Protein AF-A0A9D2GCD7-F1 (afdb_monomer)

Secondary structure (DSSP, 8-state):
---TTHHHHHHHHHHHHHSSSSS--SS----SEE---TTBS--EEE-HHHHT-EE-SS-EEEEHHHHHHHTT----SS--SSBT-S--STT-EEEE-SSEEEEE-SSSPPTT-PPTTSEEEEEEEE--TTSB-TT--B-GGG-EEEEE-EEEE--BSSSS-----S-SS-EEEEEEEEETTTTEEE-TT-TTEEEEEEEEEEEEE--TTS-EEEEEEEEEE--TT-SEEEEEEEEEE-SSS-B-S-EEEEEEEEESSTTB--GGG-TTTTTTSSPEEEE-TTS-EEEEE--------S------SSS--S-TTB--BS--EEEEEEE--B-TT-EEEEEEEEE--SS--HHHHHHHHHHHHT--EEEEEEEEE-TTS-B-TT-EEEEEETTEEEEEEE--TTSEEEEEEE-SSS-EEEEEE-TTBPPPPPPPPB---SS-EE--EE--PBPEEEEEEEEETTS-B--EEEEE----SSBTSS-EEEES---S-----TTTT---------TTEEEEEE-SS--EEEEEEEETTEEEEEEEEEETTEEE--SSTT-S-EEEE--STT-SEEEEEEE-SSPPPTTEEEE-SSB--SSTT----HHHHHHHHHHTT-SEEEE--TTB-TTHHHHHHHHHHHT-SEEEE-EEEEETTEEEE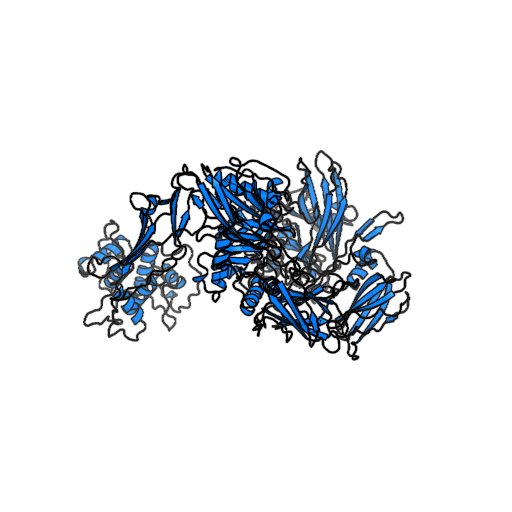EEE-SHHHHHHHT-TT--B-SS-TTB-HHHHHHHHHHTTEEEEE-STTSTTSHHHHHHTT-STT---S---EEE-TT-HHHHHHHHHHHHHHHTT-EETTEE--S--EEE----BS--SS-S-TTSSEEEEE-TTTTTS-TT-HHHHHHHHHHHHHTT-EEEESSEEEEE-STT--TT-EEE--TTS-EEEEEEEEESS-EEEEEEEE-TTS------STT--SEEEEEE-TTT-SSEEEEEEEEE-S--SEEEEEEEEEETTS-EEEEPPEEEE-TTSPPEEE-B--BSS-----SSB-TT---PPPS---B--BBTTB-S------EEEEEE----STT-EEEEEEEEEPPTTEEE-GGGGGSTTEEE-TTSSEEEEEEEEEB----PPPTTTTTSTTHHHHHHHHHTTS---SBTTB--TTSBPBHHHHHHHHHHHTT----SSPPPPPTTGGGS-GGGHHHHHHHHHTTSS---TTS---TTSBPBHHHHHHHHHHHHHHTT-S-SS--------TTGGGS-TTTHHHHHHHHHHTS----TTS---TTSBPBHHHHHHHHHHHHH-

Nearest PDB structures (foldseek):
  3pyw-assembly1_A  TM=8.399E-01  e=8.928E-09  Bacillus anthracis
  6fwv-assembly2_B  TM=2.193E-01  e=4.745E-08  Bacillus anthracis
  6fwv-assembly1_A  TM=2.226E-01  e=7.303E-08  Bacillus anthracis

Mean predicted aligned error: 17.66 Å

Foldseek 3Di:
DPDDPVVVVVVVVVVVVVVPPFDDPVHDQDFPDWDPDLFFQEIETEGPCQDCWPDDLFKTKHFPQNLCVLLPHHLPLQDDQAVVFQASDRRWMWMDRQFKIWIWDDAGQQLQQADTRKTQFIAGKHQDPPQADPVSHGNSSRIDHYHTFFRIKDKAKAPSFRQHFPCSYDKYKDWFFAQPVVGDTDGPPDPRTDIWIKIWTWHWDPDDPDIFIKIKIWTWHDGGPDQKIKIKIKIWRQDPFKDQAKIWIKMKTFTPDAFWFCVCQFVQCVCQNAWPFDADPVRHGPATAHHTFTEDDQFDPVPDLDDDDDAQFTGTGSDTDIHTDTDRMDGHGDMDMHIYMGRHDNDRAPQVSVVVVCVVNVFDKAKEKEFEAEPVRHGQAQKWKWKAWQNGTDGIDTHHRRRMDMHIGTQDFTWMWIWIDGRQFDIGDIDGTDHRDNDYYYDYYYGHHGWDKAKEFEAEPVRHFFWKWKWWADDDNGNHPHTFTFGQDPPPDDPDDDRDPDDDPPPAGDGGMTMDTGDQDWTKMKMATAAPLQTFQWAWKDWDPDIGGDPDRLDRIDIDIARDPTHRYIYIYGYYPDDDPPQKFKEFQADEARADGFNHALLLQLSLQVRSNGQEHEHAHRFFLLRLQSNQVNCVNVLGLAYWRWYWHNNSQFIKIWTAQDPQVVVVSNPNVGGGDPARSSGAPVRRLVSSPVSHTAMAQPPQCPSRTVVVCLVVVNRRVHDELRHQEFEPQVPLVSVLVLQVLVQQLLVQHDDSNYRRQEHHAYFWHQNDRYSRRDNRRPLKIKIFGQPVCVVDDSVNHHVSSSSRRVRVSLQQIKMWNFKDKAWPDPPDGASEEEEADPQQKDKTWIKIAGSAQWAKKKKFKYPDQADDADDPPNHGGGIDIDGRVVVVDRIDGGPMDMDGDDAGKMKMKMKTAGPVRIIMIGHIYIYHYPHQAQFEFEDKDFPDPFDDDLADEPPDDDDGPPDRWIFTDTSHDDGDDDPKDFPDWDFDDDDDPRFKIKTKTKTFAPPRYFYDCVNCVDDQWGADPGRGMIMGIDIHTHDDVPAFQPVCPPHPLRVLQSVCVRLVLQDDPDPSHNQQQAQAFLLRLLSSLCSLVVQDPPVQFFQDAPVLVVAPPVRNRSNSRCRSLVLQFADPNRHSRRGDRDFQLNSQSSVLSVCVSVVNQDPDQDDDDQQAPCLVVRDPVRSVSNVSCVSVPLDDDDPVRHNRRRHGDGNSRSSSSSSSVNVD

Radius of gyration: 37.4 Å; Cα contacts (8 Å, |Δi|>4): 2910; chains: 1; bounding box: 81×106×116 Å

Sequence (1228 aa):
MRSSKFFTVLVLTMILMMGLSFGAMADDTEYTFVQDDPNLATKFKIDKLIADGYATNDIYIGTTQAYLESIGKEADGATPIFKDGLAWNAGDILITNGKVGIVLCVGSADPWGYPSGSILDAGRVTLPEGAVDQGGNVDWTKAEFGEDTILTCQLLFNGWDAWAPVNAGMTSFRIVYYDYENKKVVDAGAPNGKISVEVFRKFQVPDSGDERDFDVYSYYTIDPGAEYAYMYDYIINKENEAVTSAINQEISLSNKGGVGLEASRVPELQSSMTYNFVTDDNGDITKQFGTSLITPGENRSMGSQTDAHPVTSIGGAPGYREHAFEDPVYDIGESRVYESYLYISDECSWQDTYNFYAEAKGLDTFNVSGSVTTGDGSKAKYATVVVYKDGAYHGWVMTDAEGNYTVDLPNESGDYTFAVEYNGTEPSAQSAAIQPNEEPQTVNLETGATKVPVTFEFVDTEGNPVWGRVSAGTVGNAMYTGQTYFLSDNGEGHVEVNGSYGPGTVSEVKKGIVTAYVTPGEYEATAYGEGYNFYGKIVSATSGDTVLKPAKELDGSITVSGNTETATKWTVVVEFDNETPENWYTIDNHHHGQRMDAFTIPEIVAKAQVTAGLDVLTLDDHEYVIDNWPVYQWGRVMDIVGYMPSEEVTASWAHFDIMPLTIDAYEQHLDRNQENHVVNTNQSLKGILDQGHEFGASIGAMHPTSSYGMLLADDNKTAPGGLVDDFDGLETQFSANHTNEAMAYWTAYIEESSHRNVEVERPHYIWASTDIHQSATSTGSGANRSYVFLENGDAISEENFDTFGLEFARSEALGHAFNSSGVVIIPATDGLMYGKTYWTDENGDFTMEFDISSLANLQTLYVFSDEGNRKQASDFNGFKYLYDTIDLTRYGRNSINDVKVELSGLDGKNWFAFGVVDEAGKMAFTNPIWVNGTDVKDQTITAVEFQTEPTLPDSLTAGAEITAPTSAGILITTPWSVRMAEDWALVGGQYGDKAVDGRIYTYRLTYEAPQGYVFDQALGEEKGWKVNADGTVLTYTVEVPCGETVGSFDDCVDKWMDEATRYLRARGIAEGVGDNLYNPDGQITRAEYAALIVRTLELKDNGVAPKEFADEADIPEWAIDEVDIASSYGILQGDDEGKCNPNAKIKREDMLLITYRTLDIMGMIPETIPDRDINLNDIDDLSDYAAEEVTALFKLGFINGNDDGTLNPLGTSTRAEGAQVLYNVLTK

Structure (mmCIF, N/CA/C/O backbone):
data_AF-A0A9D2GCD7-F1
#
_entry.id   AF-A0A9D2GCD7-F1
#
loop_
_atom_site.group_PDB
_atom_site.id
_atom_site.type_symbol
_atom_site.label_atom_id
_atom_site.label_alt_id
_atom_site.label_comp_id
_atom_site.label_asym_id
_atom_site.label_entity_id
_atom_site.label_seq_id
_atom_site.pdbx_PDB_ins_code
_atom_site.Cartn_x
_atom_site.Cartn_y
_atom_site.Cartn_z
_atom_site.occupancy
_atom_site.B_iso_or_equiv
_atom_site.auth_seq_id
_atom_site.auth_comp_id
_atom_site.auth_asym_id
_atom_site.auth_atom_id
_atom_site.pdbx_PDB_model_num
ATOM 1 N N . MET A 1 1 ? 29.426 -45.786 -69.055 1.00 38.75 1 MET A N 1
ATOM 2 C CA . MET A 1 1 ? 28.435 -44.696 -69.214 1.00 38.75 1 MET A CA 1
ATOM 3 C C . MET A 1 1 ? 27.149 -45.076 -68.481 1.00 38.75 1 MET A C 1
ATOM 5 O O . MET A 1 1 ? 26.204 -45.564 -69.082 1.00 38.75 1 MET A O 1
ATOM 9 N N . ARG A 1 2 ? 27.160 -44.947 -67.154 1.00 40.12 2 ARG A N 1
ATOM 10 C CA . ARG A 1 2 ? 26.025 -45.122 -66.234 1.00 40.12 2 ARG A CA 1
ATOM 11 C C . ARG A 1 2 ? 26.364 -44.239 -65.029 1.00 40.12 2 ARG A C 1
ATOM 13 O O . ARG A 1 2 ? 27.024 -44.716 -64.121 1.00 40.12 2 ARG A O 1
ATOM 20 N N . SER A 1 3 ? 26.059 -42.945 -65.089 1.00 38.03 3 SER A N 1
ATOM 21 C CA . SER A 1 3 ? 26.215 -42.055 -63.919 1.00 38.03 3 SER A CA 1
ATOM 22 C C . SER A 1 3 ? 25.412 -40.751 -63.982 1.00 38.03 3 SER A C 1
ATOM 24 O O . SER A 1 3 ? 25.223 -40.138 -62.943 1.00 38.03 3 SER A O 1
ATOM 26 N N . SER A 1 4 ? 24.855 -40.332 -65.126 1.00 36.53 4 SER A N 1
ATOM 27 C CA . SER A 1 4 ? 24.198 -39.011 -65.202 1.00 36.53 4 SER A CA 1
ATOM 28 C C . SER A 1 4 ? 22.691 -38.992 -64.912 1.00 36.53 4 SER A C 1
ATOM 30 O O . SER A 1 4 ? 22.104 -37.922 -64.948 1.00 36.53 4 SER A O 1
ATOM 32 N N . LYS A 1 5 ? 22.036 -40.138 -64.664 1.00 37.78 5 LYS A N 1
ATOM 33 C CA . LYS A 1 5 ? 20.578 -40.181 -64.401 1.00 37.78 5 LYS A CA 1
ATOM 34 C C . LYS A 1 5 ? 20.194 -40.401 -62.936 1.00 37.78 5 LYS A C 1
ATOM 36 O O . LYS A 1 5 ? 19.059 -40.125 -62.584 1.00 37.78 5 LYS A O 1
ATOM 41 N N . PHE A 1 6 ? 21.122 -40.850 -62.087 1.00 39.81 6 PHE A N 1
ATOM 42 C CA . PHE A 1 6 ? 20.858 -41.021 -60.650 1.00 39.81 6 PHE A CA 1
ATOM 43 C C . PHE A 1 6 ? 21.107 -39.726 -59.860 1.00 39.81 6 PHE A C 1
ATOM 45 O O . PHE A 1 6 ? 20.378 -39.434 -58.922 1.00 39.81 6 PHE A O 1
ATOM 52 N N . PHE A 1 7 ? 22.066 -38.901 -60.297 1.00 41.41 7 PHE A N 1
ATOM 53 C CA . PHE A 1 7 ? 22.388 -37.631 -59.636 1.00 41.41 7 PHE A CA 1
ATOM 54 C C . PHE A 1 7 ? 21.301 -36.563 -59.853 1.00 41.41 7 PHE A C 1
ATOM 56 O O . PHE A 1 7 ? 20.971 -35.819 -58.941 1.00 41.41 7 PHE A O 1
ATOM 63 N N . THR A 1 8 ? 20.669 -36.535 -61.031 1.00 42.06 8 THR A N 1
ATOM 64 C CA . THR A 1 8 ? 19.602 -35.567 -61.334 1.00 42.06 8 THR A CA 1
ATOM 65 C C . THR A 1 8 ? 18.295 -35.879 -60.602 1.00 42.06 8 THR A C 1
ATOM 67 O O . THR A 1 8 ? 17.588 -34.953 -60.236 1.00 42.06 8 THR A O 1
ATOM 70 N N . VAL A 1 9 ? 17.986 -37.154 -60.333 1.00 44.41 9 VAL A N 1
ATOM 71 C CA . VAL A 1 9 ? 16.783 -37.533 -59.567 1.00 44.41 9 VAL A CA 1
ATOM 72 C C . VAL A 1 9 ? 16.991 -37.313 -58.065 1.00 44.41 9 VAL A C 1
ATOM 74 O O . VAL A 1 9 ? 16.066 -36.860 -57.403 1.00 44.41 9 VAL A O 1
ATOM 77 N N . LEU A 1 10 ? 18.201 -37.520 -57.528 1.00 39.41 10 LEU A N 1
ATOM 78 C CA . LEU A 1 10 ? 18.493 -37.232 -56.115 1.00 39.41 10 LEU A CA 1
ATOM 79 C C . LEU A 1 10 ? 18.470 -35.720 -55.816 1.00 39.41 10 LEU A C 1
ATOM 81 O O . LEU A 1 10 ? 17.890 -35.307 -54.819 1.00 39.41 10 LEU A O 1
ATOM 85 N N . VAL A 1 11 ? 19.009 -34.891 -56.721 1.00 45.09 11 VAL A N 1
ATOM 86 C CA . VAL A 1 11 ? 18.997 -33.422 -56.582 1.00 45.09 11 VAL A CA 1
ATOM 87 C C . VAL A 1 11 ? 17.588 -32.844 -56.773 1.00 45.09 11 VAL A C 1
ATOM 89 O O . VAL A 1 11 ? 17.203 -31.955 -56.028 1.00 45.09 11 VAL A O 1
ATOM 92 N N . LEU A 1 12 ? 16.767 -33.385 -57.683 1.00 36.34 12 LEU A N 1
ATOM 93 C CA . LEU A 1 12 ? 15.360 -32.969 -57.805 1.00 36.34 12 LEU A CA 1
ATOM 94 C C . LEU A 1 12 ? 14.487 -33.439 -56.636 1.00 36.34 12 LEU A C 1
ATOM 96 O O . LEU A 1 12 ? 13.526 -32.756 -56.320 1.00 36.34 12 LEU A O 1
ATOM 100 N N . THR A 1 13 ? 14.821 -34.550 -55.971 1.00 38.34 13 THR A N 1
ATOM 101 C CA . THR A 1 13 ? 14.075 -35.010 -54.784 1.00 38.34 13 THR A CA 1
ATOM 102 C C . THR A 1 13 ? 14.485 -34.232 -53.527 1.00 38.34 13 THR A C 1
ATOM 104 O O . THR A 1 13 ? 13.623 -33.928 -52.713 1.00 38.34 13 THR A O 1
ATOM 107 N N . MET A 1 14 ? 15.753 -33.814 -53.397 1.00 36.66 14 MET A N 1
ATOM 108 C CA . MET A 1 14 ? 16.180 -32.903 -52.320 1.00 36.66 14 MET A CA 1
ATOM 109 C C . MET A 1 14 ? 15.678 -31.466 -52.525 1.00 36.66 14 MET A C 1
ATOM 111 O O . MET A 1 14 ? 15.296 -30.829 -51.554 1.00 36.66 14 MET A O 1
ATOM 115 N N . ILE A 1 15 ? 15.575 -30.980 -53.769 1.00 39.53 15 ILE A N 1
ATOM 116 C CA . ILE A 1 15 ? 14.966 -29.668 -54.057 1.00 39.53 15 ILE A CA 1
ATOM 117 C C . ILE A 1 15 ? 13.437 -29.705 -53.872 1.00 39.53 15 ILE A C 1
ATOM 119 O O . ILE A 1 15 ? 12.865 -28.708 -53.452 1.00 39.53 15 ILE A O 1
ATOM 123 N N . LEU A 1 16 ? 12.766 -30.846 -54.101 1.00 30.62 16 LEU A N 1
ATOM 124 C CA . LEU A 1 16 ? 11.338 -30.979 -53.777 1.00 30.62 16 LEU A CA 1
ATOM 125 C C . LEU A 1 16 ? 11.076 -31.148 -52.269 1.00 30.62 16 LEU A C 1
ATOM 127 O O . LEU A 1 16 ? 10.027 -30.725 -51.810 1.00 30.62 16 LEU A O 1
ATOM 131 N N . MET A 1 17 ? 12.006 -31.728 -51.497 1.00 32.78 17 MET A N 1
ATOM 132 C CA . MET A 1 17 ? 11.892 -31.809 -50.028 1.00 32.78 17 MET A CA 1
ATOM 133 C C . MET A 1 17 ? 12.298 -30.510 -49.313 1.00 32.78 17 MET A C 1
ATOM 135 O O . MET A 1 17 ? 11.811 -30.266 -48.220 1.00 32.78 17 MET A O 1
ATOM 139 N N . MET A 1 18 ? 13.124 -29.655 -49.929 1.00 34.66 18 MET A N 1
ATOM 140 C CA . MET A 1 18 ? 13.422 -28.299 -49.430 1.00 34.66 18 MET A CA 1
ATOM 141 C C . MET A 1 18 ? 12.464 -27.220 -49.972 1.00 34.66 18 MET A C 1
ATOM 143 O O . MET A 1 18 ? 12.514 -26.082 -49.528 1.00 34.66 18 MET A O 1
ATOM 147 N N . GLY A 1 19 ? 11.595 -27.563 -50.930 1.00 30.30 19 GLY A N 1
ATOM 148 C CA . GLY A 1 19 ? 10.626 -26.650 -51.554 1.00 30.30 19 GLY A CA 1
ATOM 149 C C . GLY A 1 19 ? 9.159 -26.952 -51.232 1.00 30.30 19 GLY A C 1
ATOM 150 O O . GLY A 1 19 ? 8.280 -26.391 -51.878 1.00 30.30 19 GLY A O 1
ATOM 151 N N . LEU A 1 20 ? 8.883 -27.854 -50.283 1.00 31.67 20 LEU A N 1
ATOM 152 C CA . LEU A 1 20 ? 7.529 -28.228 -49.844 1.00 31.67 20 LEU A CA 1
ATOM 153 C C . LEU A 1 20 ? 7.316 -28.065 -48.327 1.00 31.67 20 LEU A C 1
ATOM 155 O O . LEU A 1 20 ? 6.420 -28.689 -47.772 1.00 31.67 20 LEU A O 1
ATOM 159 N N . SER A 1 21 ? 8.100 -27.209 -47.664 1.00 36.72 21 SER A N 1
ATOM 160 C CA . SER A 1 21 ? 7.846 -26.774 -46.279 1.00 36.72 21 SER A CA 1
ATOM 161 C C . SER A 1 21 ? 7.403 -25.309 -46.154 1.00 36.72 21 SER A C 1
ATOM 163 O O . SER A 1 21 ? 7.270 -24.823 -45.043 1.00 36.72 21 SER A O 1
ATOM 165 N N . PHE A 1 22 ? 7.152 -24.597 -47.258 1.00 41.47 22 PHE A N 1
ATOM 166 C CA . PHE A 1 22 ? 6.736 -23.185 -47.224 1.00 41.47 22 PHE A CA 1
ATOM 167 C C . PHE A 1 22 ? 5.635 -22.912 -48.249 1.00 41.47 22 PHE A C 1
ATOM 169 O O . PHE A 1 22 ? 5.842 -22.276 -49.280 1.00 41.47 22 PHE A O 1
ATOM 176 N N . GLY A 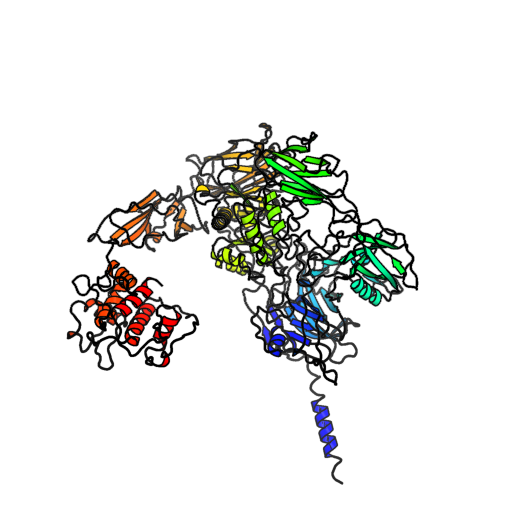1 23 ? 4.465 -23.489 -47.997 1.00 34.19 23 GLY A N 1
ATOM 177 C CA . GLY A 1 23 ? 3.300 -23.360 -48.869 1.00 34.19 23 GLY A CA 1
ATOM 178 C C . GLY A 1 23 ? 2.063 -24.011 -48.269 1.00 34.19 23 GLY A C 1
ATOM 179 O O . GLY A 1 23 ? 1.431 -24.814 -48.947 1.00 34.19 23 GLY A O 1
ATOM 180 N N . ALA A 1 24 ? 1.811 -23.731 -46.992 1.00 32.41 24 ALA A N 1
ATOM 181 C CA . ALA A 1 24 ? 0.579 -23.993 -46.248 1.00 32.41 24 ALA A CA 1
ATOM 182 C C . ALA A 1 24 ? 0.782 -23.437 -44.827 1.00 32.41 24 ALA A C 1
ATOM 184 O O . ALA A 1 24 ? 1.271 -24.147 -43.956 1.00 32.41 24 ALA A O 1
ATOM 185 N N . MET A 1 25 ? 0.537 -22.140 -44.638 1.00 40.19 25 MET A N 1
ATOM 186 C CA . MET A 1 25 ? 0.282 -21.539 -43.320 1.00 40.19 25 MET A CA 1
ATOM 187 C C . MET A 1 25 ? -0.819 -20.484 -43.480 1.00 40.19 25 MET A C 1
ATOM 189 O O . MET A 1 25 ? -0.694 -19.323 -43.116 1.00 40.19 25 MET A O 1
ATOM 193 N N . ALA A 1 26 ? -1.909 -20.897 -44.116 1.00 40.06 26 ALA A N 1
ATOM 194 C CA . ALA A 1 26 ? -3.248 -20.458 -43.747 1.00 40.06 26 ALA A CA 1
ATOM 195 C C . ALA A 1 26 ? -4.003 -21.750 -43.395 1.00 40.06 26 ALA A C 1
ATOM 197 O O . ALA A 1 26 ? -4.977 -22.143 -44.030 1.00 40.06 26 ALA A O 1
ATOM 198 N N . ASP A 1 27 ? -3.384 -22.479 -42.471 1.00 38.88 27 ASP A N 1
ATOM 199 C CA . ASP A 1 27 ? -3.533 -23.893 -42.155 1.00 38.88 27 ASP A CA 1
ATOM 200 C C . ASP A 1 27 ? -3.113 -24.042 -40.668 1.00 38.88 27 ASP A C 1
ATOM 202 O O . ASP A 1 27 ? -2.694 -23.066 -40.042 1.00 38.88 27 ASP A O 1
ATOM 206 N N . ASP A 1 28 ? -3.252 -25.221 -40.070 1.00 49.00 28 ASP A N 1
ATOM 207 C CA . ASP A 1 28 ? -3.341 -25.363 -38.608 1.00 49.00 28 ASP A CA 1
ATOM 208 C C . ASP A 1 28 ? -1.978 -25.328 -37.855 1.00 49.00 28 ASP A C 1
ATOM 210 O O . ASP A 1 28 ? -1.163 -26.240 -38.015 1.00 49.00 28 ASP A O 1
ATOM 214 N N . THR A 1 29 ? -1.752 -24.341 -36.963 1.00 44.25 29 THR A N 1
ATOM 215 C CA . THR A 1 29 ? -0.655 -24.346 -35.959 1.00 44.25 29 THR A CA 1
ATOM 216 C C . THR A 1 29 ? -1.196 -24.266 -34.527 1.00 44.25 29 THR A C 1
ATOM 218 O O . THR A 1 29 ? -1.349 -23.204 -33.933 1.00 44.25 29 THR A O 1
ATOM 221 N N . GLU A 1 30 ? -1.536 -25.446 -34.008 1.00 53.03 30 GLU A N 1
ATOM 222 C CA . GLU A 1 30 ? -2.062 -25.743 -32.670 1.00 53.03 30 GLU A CA 1
ATOM 223 C C . GLU A 1 30 ? -1.252 -25.064 -31.541 1.00 53.03 30 GLU A C 1
ATOM 225 O O . GLU A 1 30 ? -0.095 -25.413 -31.306 1.00 53.03 30 GLU A O 1
ATOM 230 N N . TYR A 1 31 ? -1.867 -24.100 -30.839 1.00 55.34 31 TYR A N 1
ATOM 231 C CA . TYR A 1 31 ? -1.297 -23.440 -29.655 1.00 55.34 31 TYR A CA 1
ATOM 232 C C . TYR A 1 31 ? -0.951 -24.457 -28.554 1.00 55.34 31 TYR A C 1
ATOM 234 O O . TYR A 1 31 ? -1.766 -25.332 -28.252 1.00 55.34 31 TYR A O 1
ATOM 242 N N . THR A 1 32 ? 0.205 -24.309 -27.899 1.00 54.59 32 THR A N 1
ATOM 243 C CA . THR A 1 32 ? 0.585 -25.136 -26.735 1.00 54.59 32 THR A CA 1
ATOM 244 C C . THR A 1 32 ? 0.066 -24.589 -25.404 1.00 54.59 32 THR A C 1
ATOM 246 O O . THR A 1 32 ? -0.122 -25.373 -24.479 1.00 54.59 32 THR A O 1
ATOM 249 N N . PHE A 1 33 ? -0.179 -23.277 -25.299 1.00 51.84 33 PHE A N 1
ATOM 250 C CA . PHE A 1 33 ? -0.584 -22.611 -24.054 1.00 51.84 33 PHE A CA 1
ATOM 251 C C . PHE A 1 33 ? -2.037 -22.119 -24.105 1.00 51.84 33 PHE A C 1
ATOM 253 O O . PHE A 1 33 ? -2.405 -21.386 -25.027 1.00 51.84 33 PHE A O 1
ATOM 260 N N . VAL A 1 34 ? -2.827 -22.476 -23.083 1.00 53.41 34 VAL A N 1
ATOM 261 C CA . VAL A 1 34 ? -4.071 -21.802 -22.673 1.00 53.41 34 VAL A CA 1
ATOM 262 C C . VAL A 1 34 ? -4.168 -21.897 -21.148 1.00 53.41 34 VAL A C 1
ATOM 264 O O . VAL A 1 34 ? -4.369 -22.992 -20.626 1.00 53.41 34 VAL A O 1
ATOM 267 N N . GLN A 1 35 ? -4.055 -20.775 -20.437 1.00 59.78 35 GLN A N 1
ATOM 268 C CA . GLN A 1 35 ? -4.471 -20.704 -19.033 1.00 59.78 35 GLN A CA 1
ATOM 269 C C . GLN A 1 35 ? -5.957 -20.326 -19.014 1.00 59.78 35 GLN A C 1
ATOM 271 O O . GLN A 1 35 ? -6.325 -19.206 -19.363 1.00 59.78 35 GLN A O 1
ATOM 276 N N . ASP A 1 36 ? -6.814 -21.308 -18.727 1.00 56.28 36 ASP A N 1
ATOM 277 C CA . ASP A 1 36 ? -8.280 -21.180 -18.689 1.00 56.28 36 ASP A CA 1
ATOM 278 C C . ASP A 1 36 ? -8.771 -21.344 -17.245 1.00 56.28 36 ASP A C 1
ATOM 280 O O . ASP A 1 36 ? -9.517 -22.268 -16.922 1.00 56.28 36 ASP A O 1
ATOM 284 N N . ASP A 1 37 ? -8.269 -20.486 -16.358 1.00 61.81 37 ASP A N 1
ATOM 285 C CA . ASP A 1 37 ? -8.733 -20.396 -14.976 1.00 61.81 37 ASP A CA 1
ATOM 286 C C . ASP A 1 37 ? -9.965 -19.472 -14.930 1.00 61.81 37 ASP A C 1
ATOM 288 O O . ASP A 1 37 ? -9.904 -18.361 -15.470 1.00 61.81 37 ASP A O 1
ATOM 292 N N . PRO A 1 38 ? -11.106 -19.905 -14.365 1.00 59.03 38 PRO A N 1
ATOM 293 C CA . PRO A 1 38 ? -12.278 -19.046 -14.207 1.00 59.03 38 PRO A CA 1
ATOM 294 C C . PRO A 1 38 ? -12.063 -17.858 -13.256 1.00 59.03 38 PRO A C 1
ATOM 296 O O . PRO A 1 38 ? -12.850 -16.917 -13.333 1.00 59.03 38 PRO A O 1
ATOM 299 N N . ASN A 1 39 ? -11.042 -17.890 -12.395 1.00 59.78 39 ASN A N 1
ATOM 300 C CA . ASN A 1 39 ? -10.776 -16.856 -11.394 1.00 59.78 39 ASN A CA 1
ATOM 301 C C . ASN A 1 39 ? -9.855 -15.735 -11.905 1.00 59.78 39 ASN A C 1
ATOM 303 O O . ASN A 1 39 ? -9.844 -14.650 -11.324 1.00 59.78 39 ASN A O 1
ATOM 307 N N . LEU A 1 40 ? -9.131 -15.958 -13.010 1.00 67.25 40 LEU A N 1
ATOM 308 C CA . LEU A 1 40 ? -8.298 -14.932 -13.643 1.00 67.25 40 LEU A CA 1
ATOM 309 C C . LEU A 1 40 ? -9.142 -13.970 -14.489 1.00 67.25 40 LEU A C 1
ATOM 311 O O . LEU A 1 40 ? -9.977 -14.394 -15.293 1.00 67.25 40 LEU A O 1
ATOM 315 N N . ALA A 1 41 ? -8.863 -12.670 -14.383 1.00 63.62 41 ALA A N 1
ATOM 316 C CA . ALA A 1 41 ? -9.499 -11.629 -15.191 1.00 63.62 41 ALA A CA 1
ATOM 317 C C . ALA A 1 41 ? -9.197 -11.787 -16.695 1.00 63.62 41 ALA A C 1
ATOM 319 O O . ALA A 1 41 ? -10.066 -11.565 -17.546 1.00 63.62 41 ALA A O 1
ATOM 320 N N . THR A 1 42 ? -7.976 -12.221 -17.033 1.00 65.31 42 THR A N 1
ATOM 321 C CA . THR A 1 42 ? -7.527 -12.417 -18.420 1.00 65.31 42 THR A CA 1
ATOM 322 C C . THR A 1 42 ? -6.987 -13.835 -18.659 1.00 65.31 42 THR A C 1
ATOM 324 O O . THR A 1 42 ? -6.601 -14.561 -17.752 1.00 65.31 42 THR A O 1
ATOM 327 N N . LYS A 1 43 ? -7.025 -14.256 -19.928 1.00 71.50 43 LYS A N 1
ATOM 328 C CA . LYS A 1 43 ? -6.637 -15.577 -20.450 1.00 71.50 43 LYS A CA 1
ATOM 329 C C . LYS A 1 43 ? -5.712 -15.374 -21.640 1.00 71.50 43 LYS A C 1
ATOM 331 O O . LYS A 1 43 ? -5.926 -14.430 -22.403 1.00 71.50 43 LYS A O 1
ATOM 336 N N . PHE A 1 44 ? -4.772 -16.289 -21.864 1.00 78.06 44 PHE A N 1
ATOM 337 C CA . PHE A 1 44 ? -3.706 -16.099 -22.858 1.00 78.06 44 PHE A CA 1
ATOM 338 C C . PHE A 1 44 ? -3.558 -17.281 -23.815 1.00 78.06 44 PHE A C 1
ATOM 340 O O . PHE A 1 44 ? -3.834 -18.425 -23.453 1.00 78.06 44 PHE A O 1
ATOM 347 N N . LYS A 1 45 ? -3.098 -17.004 -25.041 1.00 81.88 45 LYS A N 1
ATOM 348 C CA . LYS A 1 45 ? -2.739 -17.998 -26.065 1.00 81.88 45 LYS A CA 1
ATOM 349 C C . LYS A 1 45 ? -1.360 -17.711 -26.635 1.00 81.88 45 LYS A C 1
ATOM 351 O O . LYS A 1 45 ? -1.164 -16.662 -27.240 1.00 81.88 45 LYS A O 1
ATOM 356 N N . ILE A 1 46 ? -0.445 -18.667 -26.526 1.00 85.75 46 ILE A N 1
ATOM 357 C CA . ILE A 1 46 ? 0.929 -18.523 -27.025 1.00 85.75 46 ILE A CA 1
ATOM 358 C C . ILE A 1 46 ? 1.160 -19.496 -28.181 1.00 85.75 46 ILE A C 1
ATOM 360 O O . ILE A 1 46 ? 0.872 -20.693 -28.068 1.00 85.75 46 ILE A O 1
ATOM 364 N N . ASP A 1 47 ? 1.646 -18.978 -29.311 1.00 87.12 47 ASP A N 1
ATOM 365 C CA . ASP A 1 47 ? 2.041 -19.777 -30.471 1.00 87.12 47 ASP A CA 1
ATOM 366 C C . ASP A 1 47 ? 3.127 -20.793 -30.104 1.00 87.12 47 ASP A C 1
ATOM 368 O O . ASP A 1 47 ? 4.042 -20.516 -29.324 1.00 87.12 47 ASP A O 1
ATOM 372 N N . LYS A 1 48 ? 3.044 -21.978 -30.709 1.00 85.69 48 LYS A N 1
ATOM 373 C CA . LYS A 1 48 ? 3.956 -23.080 -30.420 1.00 85.69 48 LYS A CA 1
ATOM 374 C C . LYS A 1 48 ? 5.429 -22.735 -30.652 1.00 85.69 48 LYS A C 1
ATOM 376 O O . LYS A 1 48 ? 6.271 -23.200 -29.894 1.00 85.69 48 LYS A O 1
ATOM 381 N N . LEU A 1 49 ? 5.757 -21.926 -31.660 1.00 89.50 49 LEU A N 1
ATOM 382 C CA . LEU A 1 49 ? 7.143 -21.530 -31.920 1.00 89.50 49 LEU A CA 1
ATOM 383 C C . LEU A 1 49 ? 7.722 -20.675 -30.789 1.00 89.50 49 LEU A C 1
ATOM 385 O O . LEU A 1 49 ? 8.904 -20.799 -30.492 1.00 89.50 49 LEU A O 1
ATOM 389 N N . ILE A 1 50 ? 6.897 -19.840 -30.152 1.00 92.06 50 ILE A N 1
ATOM 390 C CA . ILE A 1 50 ? 7.306 -19.059 -28.978 1.00 92.06 50 ILE A CA 1
ATOM 391 C C . ILE A 1 50 ? 7.448 -19.994 -27.773 1.00 92.06 50 ILE A C 1
ATOM 393 O O . ILE A 1 50 ? 8.471 -19.974 -27.096 1.00 92.06 50 ILE A O 1
ATOM 397 N N . ALA A 1 51 ? 6.455 -20.857 -27.540 1.00 89.12 51 ALA A N 1
ATOM 398 C CA . ALA A 1 51 ? 6.469 -21.809 -26.429 1.00 89.12 51 ALA A CA 1
ATOM 399 C C . ALA A 1 51 ? 7.658 -22.788 -26.474 1.00 89.12 51 ALA A C 1
ATOM 401 O O . ALA A 1 51 ? 8.151 -23.188 -25.428 1.00 89.12 51 ALA A O 1
ATOM 402 N N . ASP A 1 52 ? 8.123 -23.168 -27.668 1.00 88.56 52 ASP A N 1
ATOM 403 C CA . ASP A 1 52 ? 9.256 -24.085 -27.848 1.00 88.56 52 ASP A CA 1
ATOM 404 C C . ASP A 1 52 ? 10.626 -23.356 -27.911 1.00 88.56 52 ASP A C 1
ATOM 406 O O . ASP A 1 52 ? 11.662 -24.020 -27.963 1.00 88.56 52 ASP A O 1
ATOM 410 N N . GLY A 1 53 ? 10.654 -22.016 -27.941 1.00 92.12 53 GLY A N 1
ATOM 411 C CA . GLY A 1 53 ? 11.868 -21.213 -28.135 1.00 92.12 53 GLY A CA 1
ATOM 412 C C . GLY A 1 53 ? 12.339 -21.160 -29.597 1.00 92.12 53 GLY A C 1
ATOM 413 O O . GLY A 1 53 ? 13.036 -22.043 -30.102 1.00 92.12 53 GLY A O 1
ATOM 414 N N . TYR A 1 54 ? 12.003 -20.080 -30.298 1.00 93.81 54 TYR A N 1
ATOM 415 C CA . TYR A 1 54 ? 12.405 -19.814 -31.676 1.00 93.81 54 TYR A CA 1
ATOM 416 C C . TYR A 1 54 ? 13.714 -19.014 -31.736 1.00 93.81 54 TYR A C 1
ATOM 418 O O . TYR A 1 54 ? 13.804 -17.898 -31.233 1.00 93.81 54 TYR A O 1
ATOM 426 N N . ALA A 1 55 ? 14.731 -19.544 -32.419 1.00 93.12 55 ALA A N 1
ATOM 427 C CA . ALA A 1 55 ? 16.050 -18.917 -32.501 1.00 93.12 55 ALA A CA 1
ATOM 428 C C . ALA A 1 55 ? 16.587 -18.840 -33.937 1.00 93.12 55 ALA A C 1
ATOM 430 O O . ALA A 1 55 ? 16.456 -19.774 -34.733 1.00 93.12 55 ALA A O 1
ATOM 431 N N . THR A 1 56 ? 17.263 -17.737 -34.250 1.00 92.00 56 THR A N 1
ATOM 432 C CA . THR A 1 56 ? 18.049 -17.528 -35.478 1.00 92.00 56 THR A CA 1
ATOM 433 C C . THR A 1 56 ? 19.451 -17.022 -35.118 1.00 92.00 56 THR A C 1
ATOM 435 O O . THR A 1 56 ? 19.789 -16.936 -33.943 1.00 92.00 56 THR A O 1
ATOM 438 N N . ASN A 1 57 ? 20.283 -16.665 -36.101 1.00 90.19 57 ASN A N 1
ATOM 439 C CA . ASN A 1 57 ? 21.575 -16.024 -35.812 1.00 90.19 57 ASN A CA 1
ATOM 440 C C . ASN A 1 57 ? 21.431 -14.560 -35.359 1.00 90.19 57 ASN A C 1
ATOM 442 O O . ASN A 1 57 ? 22.378 -14.012 -34.810 1.00 90.19 57 ASN A O 1
ATOM 446 N N . ASP A 1 58 ? 20.270 -13.941 -35.593 1.00 90.25 58 ASP A N 1
ATOM 447 C CA . ASP A 1 58 ? 20.056 -12.506 -35.382 1.00 90.25 58 ASP A CA 1
ATOM 448 C C . ASP A 1 58 ? 19.133 -12.206 -34.190 1.00 90.25 58 ASP A C 1
ATOM 450 O O . ASP A 1 58 ? 19.218 -11.128 -33.607 1.00 90.25 58 ASP A O 1
ATOM 454 N N . ILE A 1 59 ? 18.242 -13.142 -33.841 1.00 93.62 59 ILE A N 1
ATOM 455 C CA . ILE A 1 59 ? 17.225 -12.962 -32.798 1.00 93.62 59 ILE A CA 1
ATOM 456 C C . ILE A 1 59 ? 16.826 -14.292 -32.144 1.00 93.62 59 ILE A C 1
ATOM 458 O O . ILE A 1 59 ? 16.749 -15.324 -32.826 1.00 93.62 59 ILE A O 1
ATOM 462 N N . TYR A 1 60 ? 16.525 -14.238 -30.849 1.00 96.31 60 TYR A N 1
ATOM 463 C CA . TYR A 1 60 ? 15.830 -15.262 -30.069 1.00 96.31 60 TYR A CA 1
ATOM 464 C C . TYR A 1 60 ? 14.459 -14.735 -29.622 1.00 96.31 60 TYR A C 1
ATOM 466 O O . TYR A 1 60 ? 14.357 -13.593 -29.175 1.00 96.31 60 TYR A O 1
ATOM 474 N N . ILE A 1 61 ? 13.424 -15.568 -29.746 1.00 96.69 61 ILE A N 1
ATOM 475 C CA . ILE A 1 61 ? 12.054 -15.321 -29.285 1.00 96.69 61 ILE A CA 1
ATOM 476 C C . ILE A 1 61 ? 11.552 -16.590 -28.601 1.00 96.69 61 ILE A C 1
ATOM 478 O O . ILE A 1 61 ? 11.408 -17.619 -29.256 1.00 96.69 61 ILE A O 1
ATOM 482 N N . GLY A 1 62 ? 11.223 -16.538 -27.318 1.00 94.38 62 GLY A N 1
ATOM 483 C CA . GLY A 1 62 ? 10.665 -17.699 -26.629 1.00 94.38 62 GLY A CA 1
ATOM 484 C C . GLY A 1 62 ? 10.064 -17.352 -25.282 1.00 94.38 62 GLY A C 1
ATOM 485 O O . GLY A 1 62 ? 10.276 -16.247 -24.793 1.00 94.38 62 GLY A O 1
ATOM 486 N N . THR A 1 63 ? 9.333 -18.283 -24.673 1.00 92.44 63 THR A N 1
ATOM 487 C CA . THR A 1 63 ? 8.906 -18.081 -23.284 1.00 92.44 63 THR A CA 1
ATOM 488 C C . THR A 1 63 ? 10.107 -18.076 -22.334 1.00 92.44 63 THR A C 1
ATOM 490 O O . THR A 1 63 ? 11.165 -18.642 -22.646 1.00 92.44 63 THR A O 1
ATOM 493 N N . THR A 1 64 ? 9.955 -17.457 -21.165 1.00 90.62 64 THR A N 1
ATOM 494 C CA . THR A 1 64 ? 10.960 -17.478 -20.096 1.00 90.62 64 THR A CA 1
ATOM 495 C C . THR A 1 64 ? 11.299 -18.914 -19.714 1.00 90.62 64 THR A C 1
ATOM 497 O O . THR A 1 64 ? 12.476 -19.269 -19.645 1.00 90.62 64 THR A O 1
ATOM 500 N N . GLN A 1 65 ? 10.285 -19.779 -19.614 1.00 88.88 65 GLN A N 1
ATOM 501 C CA . GLN A 1 65 ? 10.459 -21.215 -19.410 1.00 88.88 65 GLN A CA 1
ATOM 502 C C . GLN A 1 65 ? 11.320 -21.864 -20.497 1.00 88.88 65 GLN A C 1
ATOM 504 O O . GLN A 1 65 ? 12.298 -22.536 -20.173 1.00 88.88 65 GLN A O 1
ATOM 509 N N . ALA A 1 66 ? 11.005 -21.647 -21.779 1.00 91.00 66 ALA A N 1
ATOM 510 C CA . ALA A 1 66 ? 11.765 -22.243 -22.877 1.00 91.00 66 ALA A CA 1
ATOM 511 C C . ALA A 1 66 ? 13.243 -21.824 -22.836 1.00 91.00 66 ALA A C 1
ATOM 513 O O . ALA A 1 66 ? 14.138 -22.637 -23.085 1.00 91.00 66 ALA A O 1
ATOM 514 N N . TYR A 1 67 ? 13.514 -20.563 -22.477 1.00 93.25 67 TYR A N 1
ATOM 515 C CA . TYR A 1 67 ? 14.879 -20.078 -22.314 1.00 93.25 67 TYR A CA 1
ATOM 516 C C . TYR A 1 67 ? 15.589 -20.722 -21.110 1.00 93.25 67 TYR A C 1
ATOM 518 O O . TYR A 1 67 ? 16.693 -21.249 -21.274 1.00 93.25 67 TYR A O 1
ATOM 526 N N . LEU A 1 68 ? 14.965 -20.735 -19.925 1.00 90.19 68 LEU A N 1
ATOM 527 C CA . LEU A 1 68 ? 15.534 -21.319 -18.701 1.00 90.19 68 LEU A CA 1
ATOM 528 C C . LEU A 1 68 ? 15.839 -22.817 -18.865 1.00 90.19 68 LEU A C 1
ATOM 530 O O . LEU A 1 68 ? 16.943 -23.266 -18.542 1.00 90.19 68 LEU A O 1
ATOM 534 N N . GLU A 1 69 ? 14.923 -23.574 -19.469 1.00 89.38 69 GLU A N 1
ATOM 535 C CA . GLU A 1 69 ? 15.125 -24.993 -19.772 1.00 89.38 69 GLU A CA 1
ATOM 536 C C . GLU A 1 69 ? 16.300 -25.207 -20.741 1.00 89.38 69 GLU A C 1
ATOM 538 O O . GLU A 1 69 ? 17.084 -26.147 -20.574 1.00 89.38 69 GLU A O 1
ATOM 543 N N . SER A 1 70 ? 16.489 -24.307 -21.718 1.00 90.25 70 SER A N 1
ATOM 544 C CA . SER A 1 70 ? 17.599 -24.386 -22.681 1.00 90.25 70 SER A CA 1
ATOM 545 C C . SER A 1 70 ? 18.984 -24.256 -22.029 1.00 90.25 70 SER A C 1
ATOM 547 O O . SER A 1 70 ? 19.958 -24.819 -22.537 1.00 90.25 70 SER A O 1
ATOM 549 N N . ILE A 1 71 ? 19.070 -23.572 -20.882 1.00 90.94 71 ILE A N 1
ATOM 550 C CA . ILE A 1 71 ? 20.297 -23.415 -20.084 1.00 90.94 71 ILE A CA 1
ATOM 551 C C . ILE A 1 71 ? 20.366 -24.386 -18.893 1.00 90.94 71 ILE A C 1
ATOM 553 O O . ILE A 1 71 ? 21.319 -24.335 -18.113 1.00 90.94 71 ILE A O 1
ATOM 557 N N . GLY A 1 72 ? 19.393 -25.295 -18.761 1.00 86.69 72 GLY A N 1
ATOM 558 C CA . GLY A 1 72 ? 19.332 -26.293 -17.692 1.00 86.69 72 GLY A CA 1
ATOM 559 C C . GLY A 1 72 ? 18.958 -25.729 -16.318 1.00 86.69 72 GLY A C 1
ATOM 560 O O . GLY A 1 72 ? 19.347 -26.322 -15.311 1.00 86.69 72 GLY A O 1
ATOM 561 N N . LYS A 1 73 ? 18.248 -24.594 -16.270 1.00 82.38 73 LYS A N 1
ATOM 562 C CA . LYS A 1 73 ? 17.618 -24.059 -15.056 1.00 82.38 73 LYS A CA 1
ATOM 563 C C . LYS A 1 73 ? 16.144 -24.471 -15.008 1.00 82.38 73 LYS A C 1
ATOM 565 O O . LYS A 1 73 ? 15.510 -24.604 -16.053 1.00 82.38 73 LYS A O 1
ATOM 570 N N . GLU A 1 74 ? 15.611 -24.680 -13.808 1.00 73.31 74 GLU A N 1
ATOM 571 C CA . GLU A 1 74 ? 14.174 -24.905 -13.623 1.00 73.31 74 GLU A CA 1
ATOM 572 C C . GLU A 1 74 ? 13.419 -23.574 -13.719 1.00 73.31 74 GLU A C 1
ATOM 574 O O . GLU A 1 74 ? 13.900 -22.548 -13.241 1.00 73.31 74 GLU A O 1
ATOM 579 N N . ALA A 1 75 ? 12.255 -23.597 -14.368 1.00 66.25 75 ALA A N 1
ATOM 580 C CA . ALA A 1 75 ? 11.304 -22.495 -14.356 1.00 66.25 75 ALA A CA 1
ATOM 581 C C . ALA A 1 75 ? 10.360 -22.706 -13.164 1.00 66.25 75 ALA A C 1
ATOM 583 O O . ALA A 1 75 ? 9.349 -23.394 -13.283 1.00 66.25 75 ALA A O 1
ATOM 584 N N . ASP A 1 76 ? 10.738 -22.186 -12.000 1.00 62.97 76 ASP A N 1
ATOM 585 C CA . ASP A 1 76 ? 9.981 -22.304 -10.746 1.00 62.97 76 ASP A CA 1
ATOM 586 C C . ASP A 1 76 ? 8.957 -21.178 -10.545 1.00 62.97 76 ASP A C 1
ATOM 588 O O . ASP A 1 76 ? 8.230 -21.170 -9.555 1.00 62.97 76 ASP A O 1
ATOM 592 N N . GLY A 1 77 ? 8.876 -20.248 -11.500 1.00 60.69 77 GLY A N 1
ATOM 593 C CA . GLY A 1 77 ? 7.992 -19.094 -11.422 1.00 60.69 77 GLY A CA 1
ATOM 594 C C . GLY A 1 77 ? 8.509 -17.980 -10.516 1.00 60.69 77 GLY A C 1
ATOM 595 O O . GLY A 1 77 ? 7.770 -17.034 -10.322 1.00 60.69 77 GLY A O 1
ATOM 596 N N . ALA A 1 78 ? 9.732 -18.067 -9.974 1.00 58.88 78 ALA A N 1
ATOM 597 C CA . ALA A 1 78 ? 10.315 -17.058 -9.079 1.00 58.88 78 ALA A CA 1
ATOM 598 C C . ALA A 1 78 ? 11.601 -16.412 -9.632 1.00 58.88 78 ALA A C 1
ATOM 600 O O . ALA A 1 78 ? 12.132 -15.478 -9.037 1.00 58.88 78 ALA A O 1
ATOM 601 N N . THR A 1 79 ? 12.128 -16.906 -10.759 1.00 70.25 79 THR A N 1
ATOM 602 C CA . THR A 1 79 ? 13.411 -16.444 -11.311 1.00 70.25 79 THR A CA 1
ATOM 603 C C . THR A 1 79 ? 13.218 -15.610 -12.587 1.00 70.25 79 THR A C 1
ATOM 605 O O . THR A 1 79 ? 13.006 -16.200 -13.653 1.00 70.25 79 THR A O 1
ATOM 608 N N . PRO A 1 80 ? 13.354 -14.270 -12.536 1.00 81.94 80 PRO A N 1
ATOM 609 C CA . PRO A 1 80 ? 13.355 -13.436 -13.735 1.00 81.94 80 PRO A CA 1
ATOM 610 C C . PRO A 1 80 ? 14.607 -13.666 -14.598 1.00 81.94 80 PRO A C 1
ATOM 612 O O . PRO A 1 80 ? 15.655 -14.120 -14.124 1.00 81.94 80 PRO A O 1
ATOM 615 N N . ILE A 1 81 ? 14.506 -13.366 -15.900 1.00 88.31 81 ILE A N 1
ATOM 616 C CA . ILE A 1 81 ? 15.640 -13.493 -16.837 1.00 88.31 81 ILE A CA 1
ATOM 617 C C . ILE A 1 81 ? 16.643 -12.357 -16.654 1.00 88.31 81 ILE A C 1
ATOM 619 O O . ILE A 1 81 ? 17.852 -12.607 -16.629 1.00 88.31 81 ILE A O 1
ATOM 623 N N . PHE A 1 82 ? 16.147 -11.123 -16.569 1.00 87.38 82 PHE A N 1
ATOM 624 C CA . PHE A 1 82 ? 16.968 -9.964 -16.251 1.00 87.38 82 PHE A CA 1
ATOM 625 C C . PHE A 1 82 ? 17.237 -9.924 -14.749 1.00 87.38 82 PHE A C 1
ATOM 627 O O . PHE A 1 82 ? 16.393 -10.316 -13.940 1.00 87.38 82 PHE A O 1
ATOM 634 N N . LYS A 1 83 ? 18.437 -9.472 -14.373 1.00 77.38 83 LYS A N 1
ATOM 635 C CA . LYS A 1 83 ? 18.753 -9.219 -12.967 1.00 77.38 83 LYS A CA 1
ATOM 636 C C . LYS A 1 83 ? 17.814 -8.113 -12.483 1.00 77.38 83 LYS A C 1
ATOM 638 O O . LYS A 1 83 ? 17.607 -7.139 -13.204 1.00 77.38 83 LYS A O 1
ATOM 643 N N . ASP A 1 84 ? 17.241 -8.293 -11.298 1.00 70.12 84 ASP A N 1
ATOM 644 C CA . ASP A 1 84 ? 16.298 -7.334 -10.718 1.00 70.12 84 ASP A CA 1
ATOM 645 C C . ASP A 1 84 ? 15.006 -7.178 -11.587 1.00 70.12 84 ASP A C 1
ATOM 647 O O . ASP A 1 84 ? 14.324 -6.156 -11.548 1.00 70.12 84 ASP A O 1
ATOM 651 N N . GLY A 1 85 ? 14.677 -8.198 -12.405 1.00 76.25 85 GLY A N 1
ATOM 652 C CA . GLY A 1 85 ? 13.529 -8.279 -13.329 1.00 76.25 85 GLY A CA 1
ATOM 653 C C . GLY A 1 85 ? 12.181 -8.602 -12.659 1.00 76.25 85 GLY A C 1
ATOM 654 O O . GLY A 1 85 ? 12.142 -9.196 -11.588 1.00 76.25 85 GLY A O 1
ATOM 655 N N . LEU A 1 86 ? 11.072 -8.209 -13.292 1.00 76.38 86 LEU A N 1
ATOM 656 C CA . LEU A 1 86 ? 9.693 -8.424 -12.842 1.00 76.38 86 LEU A CA 1
ATOM 657 C C . LEU A 1 86 ? 8.950 -9.456 -13.696 1.00 76.38 86 LEU A C 1
ATOM 659 O O . LEU A 1 86 ? 7.804 -9.751 -13.393 1.00 76.38 86 LEU A O 1
ATOM 663 N N . ALA A 1 87 ? 9.558 -10.031 -14.738 1.00 82.88 87 ALA A N 1
ATOM 664 C CA . ALA A 1 87 ? 8.965 -11.116 -15.520 1.00 82.88 87 ALA A CA 1
ATOM 665 C C . ALA A 1 87 ? 9.348 -12.502 -14.966 1.00 82.88 87 ALA A C 1
ATOM 667 O O . ALA A 1 87 ? 10.349 -13.106 -15.359 1.00 82.88 87 ALA A O 1
ATOM 668 N N . TRP A 1 88 ? 8.533 -13.007 -14.041 1.00 78.06 88 TRP A N 1
ATOM 669 C CA . TRP A 1 88 ? 8.732 -14.232 -13.253 1.00 78.06 88 TRP A CA 1
ATOM 670 C C . TRP A 1 88 ? 7.879 -15.405 -13.757 1.00 78.06 88 TRP A C 1
ATOM 672 O O . TRP A 1 88 ? 8.237 -16.571 -13.573 1.00 78.06 88 TRP A O 1
ATOM 682 N N . ASN A 1 89 ? 6.781 -15.130 -14.463 1.00 81.06 89 ASN A N 1
ATOM 683 C CA . ASN A 1 89 ? 5.885 -16.153 -14.979 1.00 81.06 89 ASN A CA 1
ATOM 684 C C . ASN A 1 89 ? 6.518 -16.935 -16.140 1.00 81.06 89 ASN A C 1
ATOM 686 O O . ASN A 1 89 ? 7.050 -16.370 -17.096 1.00 81.06 89 ASN A O 1
ATOM 690 N N . ALA A 1 90 ? 6.380 -18.263 -16.094 1.00 84.06 90 ALA A N 1
ATOM 691 C CA . ALA A 1 90 ? 6.885 -19.202 -17.100 1.00 84.06 90 ALA A CA 1
ATOM 692 C C . ALA A 1 90 ? 6.388 -18.927 -18.537 1.00 84.06 90 ALA A C 1
ATOM 694 O O . ALA A 1 90 ? 7.030 -19.341 -19.507 1.00 84.06 90 ALA A O 1
ATOM 695 N N . GLY A 1 91 ? 5.233 -18.271 -18.676 1.00 84.62 91 GLY A N 1
ATOM 696 C CA . GLY A 1 91 ? 4.619 -17.909 -19.950 1.00 84.62 91 GLY A CA 1
ATOM 697 C C . GLY A 1 91 ? 5.095 -16.583 -20.542 1.00 84.62 91 GLY A C 1
ATOM 698 O O . GLY A 1 91 ? 4.802 -16.340 -21.711 1.00 84.62 91 GLY A O 1
ATOM 699 N N . ASP A 1 92 ? 5.814 -15.746 -19.791 1.00 89.69 92 ASP A N 1
ATOM 700 C CA . ASP A 1 92 ? 6.294 -14.448 -20.280 1.00 89.69 92 ASP A CA 1
ATOM 701 C C . ASP A 1 92 ? 7.254 -14.618 -21.462 1.00 89.69 92 ASP A C 1
ATOM 703 O O . ASP A 1 92 ? 7.927 -15.641 -21.577 1.00 89.69 92 ASP A O 1
ATOM 707 N N . ILE A 1 93 ? 7.315 -13.650 -22.380 1.00 93.81 93 ILE A N 1
ATOM 708 C CA . ILE A 1 93 ? 7.963 -13.844 -23.690 1.00 93.81 93 ILE A CA 1
ATOM 709 C C . ILE A 1 93 ? 9.213 -12.981 -23.825 1.00 93.81 93 ILE A C 1
ATOM 711 O O . ILE A 1 93 ? 9.119 -11.769 -23.990 1.00 93.81 93 ILE A O 1
ATOM 715 N N . LEU A 1 94 ? 10.381 -13.619 -23.860 1.00 95.94 94 LEU A N 1
ATOM 716 C CA . LEU A 1 94 ? 11.668 -12.991 -24.141 1.00 95.94 94 LEU A CA 1
ATOM 717 C C . LEU A 1 94 ? 11.864 -12.760 -25.646 1.00 95.94 94 LEU A C 1
ATOM 719 O O . LEU A 1 94 ? 11.724 -13.685 -26.450 1.00 95.94 94 LEU A O 1
ATOM 723 N N . ILE A 1 95 ? 12.315 -11.558 -26.008 1.00 97.19 95 ILE A N 1
ATOM 724 C CA . ILE A 1 95 ? 12.820 -11.184 -27.334 1.00 97.19 95 ILE A CA 1
ATOM 725 C C . ILE A 1 95 ? 14.220 -10.580 -27.158 1.00 97.19 95 ILE A C 1
ATOM 727 O O . ILE A 1 95 ? 14.373 -9.582 -26.460 1.00 97.19 95 ILE A O 1
ATOM 731 N N . THR A 1 96 ? 15.260 -11.131 -27.794 1.00 96.50 96 THR A N 1
ATOM 732 C CA . THR A 1 96 ? 16.624 -10.563 -27.720 1.00 96.50 96 THR A CA 1
ATOM 733 C C . THR A 1 96 ? 17.422 -10.731 -29.010 1.00 96.50 96 THR A C 1
ATOM 735 O O . THR A 1 96 ? 17.314 -11.748 -29.692 1.00 96.50 96 THR A O 1
ATOM 738 N N . ASN A 1 97 ? 18.260 -9.739 -29.329 1.00 95.31 97 ASN A N 1
ATOM 739 C CA . ASN A 1 97 ? 19.240 -9.788 -30.422 1.00 95.31 97 ASN A CA 1
ATOM 740 C C . ASN A 1 97 ? 20.690 -10.021 -29.936 1.00 95.31 97 ASN A C 1
ATOM 742 O O . ASN A 1 97 ? 21.630 -9.907 -30.725 1.00 95.31 97 ASN A O 1
ATOM 746 N N . GLY A 1 98 ? 20.895 -10.284 -28.639 1.00 92.56 98 GLY A N 1
ATOM 747 C CA . GLY A 1 98 ? 22.223 -10.489 -28.047 1.00 92.56 98 GLY A CA 1
ATOM 748 C C . GLY A 1 98 ? 23.006 -9.206 -27.741 1.00 92.56 98 GLY A C 1
ATOM 749 O O . GLY A 1 98 ? 24.176 -9.293 -27.377 1.00 92.56 98 GLY A O 1
ATOM 750 N N . LYS A 1 99 ? 22.381 -8.033 -27.898 1.00 92.81 99 LYS A N 1
ATOM 751 C CA . LYS A 1 99 ? 22.847 -6.737 -27.371 1.00 92.81 99 LYS A CA 1
ATOM 752 C C . LYS A 1 99 ? 21.881 -6.135 -26.360 1.00 92.81 99 LYS A C 1
ATOM 754 O O . LYS A 1 99 ? 22.301 -5.519 -25.385 1.00 92.81 99 LYS A O 1
ATOM 759 N N . VAL A 1 100 ? 20.591 -6.272 -26.638 1.00 93.75 100 VAL A N 1
ATOM 760 C CA . VAL A 1 100 ? 19.487 -5.856 -25.776 1.00 93.75 100 VAL A CA 1
ATOM 761 C C . VAL A 1 100 ? 18.410 -6.935 -25.809 1.00 93.75 100 VAL A C 1
ATOM 763 O O . VAL A 1 100 ? 18.367 -7.768 -26.726 1.00 93.75 100 VAL A O 1
ATOM 766 N N . GLY A 1 101 ? 17.543 -6.949 -24.811 1.00 94.81 101 GLY A N 1
ATOM 767 C CA . GLY A 1 101 ? 16.364 -7.800 -24.801 1.00 94.81 101 GLY A CA 1
ATOM 768 C C . GLY A 1 101 ? 15.202 -7.123 -24.099 1.00 94.81 101 GLY A C 1
ATOM 769 O O . GLY A 1 101 ? 15.411 -6.194 -23.324 1.00 94.81 101 GLY A O 1
ATOM 770 N N . ILE A 1 102 ? 14.002 -7.598 -24.412 1.00 95.25 102 ILE A N 1
ATOM 771 C CA . ILE A 1 102 ? 12.748 -7.203 -23.778 1.00 95.25 102 ILE A CA 1
ATOM 772 C C . ILE A 1 102 ? 11.950 -8.455 -23.403 1.00 95.25 102 ILE A C 1
ATOM 774 O O . ILE A 1 102 ? 12.050 -9.469 -24.101 1.00 95.25 102 ILE A O 1
ATOM 778 N N . VAL A 1 103 ? 11.151 -8.389 -22.343 1.00 94.19 103 VAL A N 1
ATOM 779 C CA . VAL A 1 103 ? 10.234 -9.456 -21.931 1.00 94.19 103 VAL A CA 1
ATOM 780 C C . VAL A 1 103 ? 8.809 -8.922 -21.929 1.00 94.19 103 VAL A C 1
ATOM 782 O O . VAL A 1 103 ? 8.524 -7.921 -21.283 1.00 94.19 103 VAL A O 1
ATOM 785 N N . LEU A 1 104 ? 7.916 -9.574 -22.673 1.00 92.06 104 LEU A N 1
ATOM 786 C CA . LEU A 1 104 ? 6.493 -9.243 -22.688 1.00 92.06 104 LEU A CA 1
ATOM 787 C C . LEU A 1 104 ? 5.780 -9.992 -21.560 1.00 92.06 104 LEU A C 1
ATOM 789 O O . LEU A 1 104 ? 5.883 -11.220 -21.485 1.00 92.06 104 LEU A O 1
ATOM 793 N N . CYS A 1 105 ? 5.026 -9.262 -20.743 1.00 85.50 105 CYS A N 1
ATOM 794 C CA . CYS A 1 105 ? 4.158 -9.815 -19.715 1.00 85.50 105 CYS A CA 1
ATOM 795 C C . CYS A 1 105 ? 3.082 -10.704 -20.354 1.00 85.50 105 CYS A C 1
ATOM 797 O O . CYS A 1 105 ? 2.341 -10.273 -21.244 1.00 85.50 105 CYS A O 1
ATOM 799 N N . VAL A 1 106 ? 2.984 -11.947 -19.892 1.00 82.19 106 VAL A N 1
ATOM 800 C CA . VAL A 1 106 ? 1.858 -12.838 -20.166 1.00 82.19 106 VAL A CA 1
ATOM 801 C C . VAL A 1 106 ? 1.095 -13.116 -18.882 1.00 82.19 106 VAL A C 1
ATOM 803 O O . VAL A 1 106 ? -0.104 -12.863 -18.851 1.00 82.19 106 VAL A O 1
ATOM 806 N N . GLY A 1 107 ? 1.767 -13.629 -17.851 1.00 74.62 107 GLY A N 1
ATOM 807 C CA . GLY A 1 107 ? 1.124 -14.022 -16.592 1.00 74.62 107 GLY A CA 1
ATOM 808 C C . GLY A 1 107 ? 1.750 -13.419 -15.339 1.00 74.62 107 GLY A C 1
ATOM 809 O O . GLY A 1 107 ? 1.227 -13.652 -14.251 1.00 74.62 107 GLY A O 1
ATOM 810 N N . SER A 1 108 ? 2.857 -12.686 -15.469 1.00 78.00 108 SER A N 1
ATOM 811 C CA . SER A 1 108 ? 3.383 -11.873 -14.372 1.00 78.00 108 SER A CA 1
ATOM 812 C C . SER A 1 108 ? 2.437 -10.715 -14.079 1.00 78.00 108 SER A C 1
ATOM 814 O O . SER A 1 108 ? 1.779 -10.203 -14.983 1.00 78.00 108 SER A O 1
ATOM 816 N N . ALA A 1 109 ? 2.335 -10.312 -12.818 1.00 69.19 109 ALA A N 1
ATOM 817 C CA . ALA A 1 109 ? 1.673 -9.062 -12.474 1.00 69.19 109 ALA A CA 1
ATOM 818 C C . ALA A 1 109 ? 2.470 -7.900 -13.082 1.00 69.19 109 ALA A C 1
ATOM 820 O O . ALA A 1 109 ? 3.672 -7.776 -12.845 1.00 69.19 109 ALA A O 1
ATOM 821 N N . ASP A 1 110 ? 1.809 -7.083 -13.897 1.00 70.62 110 ASP A N 1
ATOM 822 C CA . ASP A 1 110 ? 2.327 -5.758 -14.208 1.00 70.62 110 ASP A CA 1
ATOM 823 C C . ASP A 1 110 ? 2.085 -4.870 -12.976 1.00 70.62 110 ASP A C 1
ATOM 825 O O . ASP A 1 110 ? 0.993 -4.939 -12.410 1.00 70.62 110 ASP A O 1
ATOM 829 N N . PRO A 1 111 ? 3.066 -4.069 -12.538 1.00 59.16 111 PRO A N 1
ATOM 830 C CA . PRO A 1 111 ? 2.988 -3.344 -11.270 1.00 59.16 111 PRO A CA 1
ATOM 831 C C . PRO A 1 111 ? 2.074 -2.103 -11.310 1.00 59.16 111 PRO A C 1
ATOM 833 O O . PRO A 1 111 ? 2.015 -1.335 -10.366 1.00 59.16 111 PRO A O 1
ATOM 836 N N . TRP A 1 112 ? 1.382 -1.881 -12.426 1.00 63.56 112 TRP A N 1
ATOM 837 C CA . TRP A 1 112 ? 0.270 -0.934 -12.554 1.00 63.56 112 TRP A CA 1
ATOM 838 C C . TRP A 1 112 ? -1.020 -1.656 -12.978 1.00 63.56 112 TRP A C 1
ATOM 840 O O . TRP A 1 112 ? -1.945 -1.069 -13.544 1.00 63.56 112 TRP A O 1
ATOM 850 N N . GLY A 1 113 ? -1.024 -2.983 -12.847 1.00 59.72 113 GLY A N 1
ATOM 851 C CA . GLY A 1 113 ? -2.121 -3.857 -13.221 1.00 59.72 113 GLY A CA 1
ATOM 852 C C . GLY A 1 113 ? -2.374 -3.990 -14.722 1.00 59.72 113 GLY A C 1
ATOM 853 O O . GLY A 1 113 ? -3.360 -4.626 -15.099 1.00 59.72 113 GLY A O 1
ATOM 854 N N . TYR A 1 114 ? -1.540 -3.408 -15.593 1.00 68.19 114 TYR A N 1
ATOM 855 C CA . TYR A 1 114 ? -1.781 -3.301 -17.038 1.00 68.19 114 TYR A CA 1
ATOM 856 C C . TYR A 1 114 ? -1.912 -4.653 -17.772 1.00 68.19 114 TYR A C 1
ATOM 858 O O . TYR A 1 114 ? -1.407 -5.684 -17.324 1.00 68.19 114 TYR A O 1
ATOM 866 N N . PRO A 1 115 ? -2.584 -4.684 -18.945 1.00 66.25 115 PRO A N 1
ATOM 867 C CA . PRO A 1 115 ? -2.896 -5.937 -19.623 1.00 66.25 115 PRO A CA 1
ATOM 868 C C . PRO A 1 115 ? -1.666 -6.632 -20.211 1.00 66.25 115 PRO A C 1
ATOM 870 O O . PRO A 1 115 ? -0.794 -6.002 -20.806 1.00 66.25 115 PRO A O 1
ATOM 873 N N . SER A 1 116 ? -1.676 -7.964 -20.190 1.00 77.44 116 SER A N 1
ATOM 874 C CA . SER A 1 116 ? -0.648 -8.789 -20.826 1.00 77.44 116 SER A CA 1
ATOM 875 C C . SER A 1 116 ? -0.394 -8.406 -22.283 1.00 77.44 116 SER A C 1
ATOM 877 O O . SER A 1 116 ? -1.321 -8.159 -23.064 1.00 77.44 116 SER A O 1
ATOM 879 N N . GLY A 1 117 ? 0.879 -8.409 -22.664 1.00 81.31 117 GLY A N 1
ATOM 880 C CA . GLY A 1 117 ? 1.375 -7.827 -23.904 1.00 81.31 117 GLY A CA 1
ATOM 881 C C . GLY A 1 117 ? 2.356 -6.685 -23.690 1.00 81.31 117 GLY A C 1
ATOM 882 O O . GLY A 1 117 ? 3.172 -6.437 -24.575 1.00 81.31 117 GLY A O 1
ATOM 883 N N . SER A 1 118 ? 2.289 -6.024 -22.538 1.00 82.75 118 SER A N 1
ATOM 884 C CA . SER A 1 118 ? 3.194 -4.937 -22.165 1.00 82.75 118 SER A CA 1
ATOM 885 C C . SER A 1 118 ? 4.610 -5.435 -21.907 1.00 82.75 118 SER A C 1
ATOM 887 O O . SER A 1 118 ? 4.816 -6.604 -21.579 1.00 82.75 118 SER A O 1
ATOM 889 N N . ILE A 1 119 ? 5.603 -4.569 -22.102 1.00 87.81 119 ILE A N 1
ATOM 890 C CA . ILE A 1 119 ? 7.002 -4.924 -21.851 1.00 87.81 119 ILE A CA 1
ATOM 891 C C . ILE A 1 119 ? 7.263 -4.760 -20.361 1.00 87.81 119 ILE A C 1
ATOM 893 O O . ILE A 1 119 ? 7.197 -3.637 -19.890 1.00 87.81 119 ILE A O 1
ATOM 897 N N . LEU A 1 120 ? 7.570 -5.840 -19.653 1.00 84.31 120 LEU A N 1
ATOM 898 C CA . LEU A 1 120 ? 7.788 -5.834 -18.206 1.00 84.31 120 LEU A CA 1
ATOM 899 C C . LEU A 1 120 ? 9.269 -5.673 -17.853 1.00 84.31 120 LEU A C 1
ATOM 901 O O . LEU A 1 120 ? 9.602 -4.875 -16.991 1.00 84.31 120 LEU A O 1
ATOM 905 N N . ASP A 1 121 ? 10.148 -6.337 -18.613 1.00 87.81 121 ASP A N 1
ATOM 906 C CA . ASP A 1 121 ? 11.596 -6.216 -18.434 1.00 87.81 121 ASP A CA 1
ATOM 907 C C . ASP A 1 121 ? 12.268 -5.764 -19.732 1.00 87.81 121 ASP A C 1
ATOM 909 O O . ASP A 1 121 ? 11.892 -6.187 -20.831 1.00 87.81 121 ASP A O 1
ATOM 913 N N . ALA A 1 122 ? 13.318 -4.956 -19.627 1.00 88.75 122 ALA A N 1
ATOM 914 C CA . ALA A 1 122 ? 14.190 -4.596 -20.734 1.00 88.75 122 ALA A CA 1
ATOM 915 C C . ALA A 1 122 ? 15.605 -4.302 -20.242 1.00 88.75 122 ALA A C 1
ATOM 917 O O . ALA A 1 122 ? 15.801 -3.512 -19.326 1.00 88.75 122 ALA A O 1
ATOM 918 N N . GLY A 1 123 ? 16.624 -4.840 -20.902 1.00 87.00 123 GLY A N 1
ATOM 919 C CA . GLY A 1 123 ? 17.998 -4.612 -20.459 1.00 87.00 123 GLY A CA 1
ATOM 920 C C . GLY A 1 123 ? 19.060 -4.967 -21.486 1.00 87.00 123 GLY A C 1
ATOM 921 O O . GLY A 1 123 ? 18.782 -5.485 -22.576 1.00 87.00 123 GLY A O 1
ATOM 922 N N . ARG A 1 124 ? 20.314 -4.672 -21.131 1.00 90.00 124 ARG A N 1
ATOM 923 C CA . ARG A 1 124 ? 21.488 -5.050 -21.926 1.00 90.00 124 ARG A CA 1
ATOM 924 C C . ARG A 1 124 ? 21.683 -6.563 -21.896 1.00 90.00 124 ARG A C 1
ATOM 926 O O . ARG A 1 124 ? 21.461 -7.224 -20.886 1.00 90.00 124 ARG A O 1
ATOM 933 N N . VAL A 1 125 ? 22.142 -7.102 -23.018 1.00 93.88 125 VAL A N 1
ATOM 934 C CA . VAL A 1 125 ? 22.491 -8.515 -23.173 1.00 93.88 125 VAL A CA 1
ATOM 935 C C . VAL A 1 125 ? 23.901 -8.595 -23.729 1.00 93.88 125 VAL A C 1
ATOM 937 O O . VAL A 1 125 ? 24.237 -7.906 -24.691 1.00 93.88 125 VAL A O 1
ATOM 940 N N . THR A 1 126 ? 24.733 -9.437 -23.130 1.00 93.38 126 THR A N 1
ATOM 941 C CA . THR A 1 126 ? 26.099 -9.682 -23.587 1.00 93.38 126 THR A CA 1
ATOM 942 C C . THR A 1 126 ? 26.223 -11.104 -24.113 1.00 93.38 126 THR A C 1
ATOM 944 O O . THR A 1 126 ? 25.811 -12.068 -23.473 1.00 93.38 126 THR A O 1
ATOM 947 N N . LEU A 1 127 ? 26.832 -11.242 -25.291 1.00 93.00 127 LEU A N 1
ATOM 948 C CA . LEU A 1 127 ? 27.271 -12.529 -25.822 1.00 93.00 127 LEU A CA 1
ATOM 949 C C . LEU A 1 127 ? 28.771 -12.705 -25.523 1.00 93.00 127 LEU A C 1
ATOM 951 O O . LEU A 1 127 ? 29.598 -12.068 -26.186 1.00 93.00 127 LEU A O 1
ATOM 955 N N . PRO A 1 128 ? 29.151 -13.544 -24.541 1.00 92.62 128 PRO A N 1
ATOM 956 C CA . PRO A 1 128 ? 30.542 -13.703 -24.134 1.00 92.62 128 PRO A CA 1
ATOM 957 C C . PRO A 1 128 ? 31.395 -14.386 -25.215 1.00 92.62 128 PRO A C 1
ATOM 959 O O . PRO A 1 128 ? 30.901 -14.971 -26.186 1.00 92.62 128 PRO A O 1
ATOM 962 N N . GLU A 1 129 ? 32.722 -14.338 -25.050 1.00 88.38 129 GLU A N 1
ATOM 963 C CA . GLU A 1 129 ? 33.655 -14.972 -25.989 1.00 88.38 129 GLU A CA 1
ATOM 964 C C . GLU A 1 129 ? 33.340 -16.474 -26.154 1.00 88.38 129 GLU A C 1
ATOM 966 O O . GLU A 1 129 ? 33.298 -17.239 -25.191 1.00 88.38 129 GLU A O 1
ATOM 971 N N . GLY A 1 130 ? 33.120 -16.912 -27.399 1.00 87.69 130 GLY A N 1
ATOM 972 C CA . GLY A 1 130 ? 32.726 -18.291 -27.712 1.00 87.69 130 GLY A CA 1
ATOM 973 C C . GLY A 1 130 ? 31.214 -18.554 -27.729 1.00 87.69 130 GLY A C 1
ATOM 974 O O . GLY A 1 130 ? 30.819 -19.708 -27.932 1.00 87.69 130 GLY A O 1
ATOM 975 N N . ALA A 1 131 ? 30.377 -17.525 -27.554 1.00 91.06 131 ALA A N 1
ATOM 976 C CA . ALA A 1 131 ? 28.944 -17.571 -27.864 1.00 91.06 131 ALA A CA 1
ATOM 977 C C . ALA A 1 131 ? 28.660 -17.491 -29.371 1.00 91.06 131 ALA A C 1
ATOM 979 O O . ALA A 1 131 ? 27.659 -18.018 -29.834 1.00 91.06 131 ALA A O 1
ATOM 980 N N . VAL A 1 132 ? 29.566 -16.900 -30.153 1.00 91.56 132 VAL A N 1
ATOM 981 C CA . VAL A 1 132 ? 29.464 -16.857 -31.617 1.00 91.56 132 VAL A CA 1
ATOM 982 C C . VAL A 1 132 ? 30.555 -17.729 -32.228 1.00 91.56 132 VAL A C 1
ATOM 984 O O . VAL A 1 132 ? 31.744 -17.553 -31.941 1.00 91.56 132 VAL A O 1
ATOM 987 N N . ASP A 1 133 ? 30.165 -18.695 -33.060 1.00 89.81 133 ASP A N 1
ATOM 988 C CA . ASP A 1 133 ? 31.118 -19.558 -33.756 1.00 89.81 133 ASP A CA 1
ATOM 989 C C . ASP A 1 133 ? 31.783 -18.855 -34.962 1.00 89.81 133 ASP A C 1
ATOM 991 O O . ASP A 1 133 ? 31.440 -17.741 -35.355 1.00 89.81 133 ASP A O 1
ATOM 995 N N . GLN A 1 134 ? 32.760 -19.512 -35.600 1.00 84.44 134 GLN A N 1
ATOM 996 C CA . GLN A 1 134 ? 33.453 -18.946 -36.774 1.00 84.44 134 GLN A CA 1
ATOM 997 C C . GLN A 1 134 ? 32.549 -18.750 -38.007 1.00 84.44 134 GLN A C 1
ATOM 999 O O . GLN A 1 134 ? 32.958 -18.084 -38.959 1.00 84.44 134 GLN A O 1
ATOM 1004 N N . GLY A 1 135 ? 31.370 -19.375 -38.027 1.00 83.12 135 GLY A N 1
ATOM 1005 C CA . GLY A 1 135 ? 30.352 -19.241 -39.063 1.00 83.12 135 GLY A CA 1
ATOM 1006 C C . GLY A 1 135 ? 29.327 -18.140 -38.780 1.00 83.12 135 GLY A C 1
ATOM 1007 O O . GLY A 1 135 ? 28.487 -17.902 -39.645 1.00 83.12 135 GLY A O 1
ATOM 1008 N N . GLY A 1 136 ? 29.408 -17.469 -37.626 1.00 82.38 136 GLY A N 1
ATOM 1009 C CA . GLY A 1 136 ? 28.440 -16.462 -37.196 1.00 82.38 136 GLY A CA 1
ATOM 1010 C C . GLY A 1 136 ? 27.160 -17.050 -36.600 1.00 82.38 136 GLY A C 1
ATOM 1011 O O . GLY A 1 136 ? 26.179 -16.324 -36.487 1.00 82.38 136 GLY A O 1
ATOM 1012 N N . ASN A 1 137 ? 27.139 -18.342 -36.250 1.00 89.88 137 ASN A N 1
ATOM 1013 C CA . ASN A 1 137 ? 26.006 -18.918 -35.526 1.00 89.88 137 ASN A CA 1
ATOM 1014 C C . ASN A 1 137 ? 26.108 -18.549 -34.047 1.00 89.88 137 ASN A C 1
ATOM 1016 O O . ASN A 1 137 ? 27.186 -18.672 -33.455 1.00 89.88 137 ASN A O 1
ATOM 1020 N N . VAL A 1 138 ? 24.986 -18.115 -33.478 1.00 92.88 138 VAL A N 1
ATOM 1021 C CA . VAL A 1 138 ? 24.885 -17.683 -32.082 1.00 92.88 138 VAL A CA 1
ATOM 1022 C C . VAL A 1 138 ? 24.387 -18.840 -31.220 1.00 92.88 138 VAL A C 1
ATOM 1024 O O . VAL A 1 138 ? 23.391 -19.488 -31.533 1.00 92.88 138 VAL A O 1
ATOM 1027 N N . ASP A 1 139 ? 25.102 -19.097 -30.132 1.00 93.94 139 ASP A N 1
ATOM 1028 C CA . ASP A 1 139 ? 24.742 -20.022 -29.066 1.00 93.94 139 ASP A CA 1
ATOM 1029 C C . ASP A 1 139 ? 24.040 -19.245 -27.946 1.00 93.94 139 ASP A C 1
ATOM 1031 O O . ASP A 1 139 ? 24.680 -18.736 -27.022 1.00 93.94 139 ASP A O 1
ATOM 1035 N N . TRP A 1 140 ? 22.718 -19.103 -28.070 1.00 93.94 140 TRP A N 1
ATOM 1036 C CA . TRP A 1 140 ? 21.894 -18.279 -27.177 1.00 93.94 140 TRP A CA 1
ATOM 1037 C C . TRP A 1 140 ? 21.909 -18.743 -25.720 1.00 93.94 140 TRP A C 1
ATOM 1039 O O . TRP A 1 140 ? 21.693 -17.925 -24.836 1.00 93.94 140 TRP A O 1
ATOM 1049 N N . THR A 1 141 ? 22.263 -20.003 -25.443 1.00 92.31 141 THR A N 1
ATOM 1050 C CA . THR A 1 141 ? 22.368 -20.530 -24.070 1.00 92.31 141 THR A CA 1
ATOM 1051 C C . THR A 1 141 ? 23.513 -19.896 -23.269 1.00 92.31 141 THR A C 1
ATOM 1053 O O . THR A 1 141 ? 23.701 -20.211 -22.097 1.00 92.31 141 THR A O 1
ATOM 1056 N N . LYS A 1 142 ? 24.348 -19.072 -23.913 1.00 92.75 142 LYS A N 1
ATOM 1057 C CA . LYS A 1 142 ? 25.441 -18.317 -23.287 1.00 92.75 142 LYS A CA 1
ATOM 1058 C C . LYS A 1 142 ? 25.132 -16.830 -23.134 1.00 92.75 142 LYS A C 1
ATOM 1060 O O . LYS A 1 142 ? 26.027 -16.100 -22.727 1.00 92.75 142 LYS A O 1
ATOM 1065 N N . ALA A 1 143 ? 23.939 -16.370 -23.508 1.00 94.12 143 ALA A N 1
ATOM 1066 C CA . ALA A 1 143 ? 23.575 -14.973 -23.331 1.00 94.12 143 ALA A CA 1
ATOM 1067 C C . ALA A 1 143 ? 23.566 -14.610 -21.838 1.00 94.12 143 ALA A C 1
ATOM 1069 O O . ALA A 1 143 ? 22.988 -15.321 -21.013 1.00 94.12 143 ALA A O 1
ATOM 1070 N N . GLU A 1 144 ? 24.229 -13.506 -21.509 1.00 93.56 144 GLU A N 1
ATOM 1071 C CA . GLU A 1 144 ? 24.272 -12.928 -20.170 1.00 93.56 144 GLU A CA 1
ATOM 1072 C C . GLU A 1 144 ? 23.354 -11.706 -20.151 1.00 93.56 144 GLU A C 1
ATOM 1074 O O . GLU A 1 144 ? 23.549 -10.769 -20.929 1.00 93.56 144 GLU A O 1
ATOM 1079 N N . PHE A 1 145 ? 22.338 -11.737 -19.292 1.00 92.00 145 PHE A N 1
ATOM 1080 C CA . PHE A 1 145 ? 21.363 -10.659 -19.139 1.00 92.00 145 PHE A CA 1
ATOM 1081 C C . PHE A 1 145 ? 21.823 -9.725 -18.026 1.00 92.00 145 PHE A C 1
ATOM 1083 O O . PHE A 1 145 ? 22.223 -10.182 -16.954 1.00 92.00 145 PHE A O 1
ATOM 1090 N N . GLY A 1 146 ? 21.830 -8.428 -18.325 1.00 86.06 146 GLY A N 1
ATOM 1091 C CA . GLY A 1 146 ? 22.176 -7.379 -17.377 1.00 86.06 146 GLY A CA 1
ATOM 1092 C C . GLY A 1 146 ? 21.030 -7.053 -16.423 1.00 86.06 146 GLY A C 1
ATOM 1093 O O . GLY A 1 146 ? 20.108 -7.849 -16.233 1.00 86.06 146 GLY A O 1
ATOM 1094 N N . GLU A 1 147 ? 21.110 -5.861 -15.841 1.00 77.62 147 GLU A N 1
ATOM 1095 C CA . GLU A 1 147 ? 20.035 -5.291 -15.029 1.00 77.62 147 GLU A CA 1
ATOM 1096 C C . GLU A 1 147 ? 18.837 -4.944 -15.899 1.00 77.62 147 GLU A C 1
ATOM 1098 O O . GLU A 1 147 ? 18.984 -4.498 -17.046 1.00 77.62 147 GLU A O 1
ATOM 1103 N N . ASP A 1 148 ? 17.657 -5.159 -15.337 1.00 78.06 148 ASP A N 1
ATOM 1104 C CA . ASP A 1 148 ? 16.448 -4.596 -15.886 1.00 78.06 148 ASP A CA 1
ATOM 1105 C C . ASP A 1 148 ? 16.449 -3.071 -15.724 1.00 78.06 148 ASP A C 1
ATOM 1107 O O . ASP A 1 148 ? 16.775 -2.514 -14.677 1.00 78.06 148 ASP A O 1
ATOM 1111 N N . THR A 1 149 ? 16.112 -2.387 -16.806 1.00 72.12 149 THR A N 1
ATOM 1112 C CA . THR A 1 149 ? 16.123 -0.931 -16.906 1.00 72.12 149 THR A CA 1
ATOM 1113 C C . THR A 1 149 ? 14.716 -0.354 -16.783 1.00 72.12 149 THR A C 1
ATOM 1115 O O . THR A 1 149 ? 14.566 0.814 -16.419 1.00 72.12 149 THR A O 1
ATOM 1118 N N . ILE A 1 150 ? 13.664 -1.144 -17.022 1.00 71.94 150 ILE A N 1
ATOM 1119 C CA . ILE A 1 150 ? 12.279 -0.659 -16.990 1.00 71.94 150 ILE A CA 1
ATOM 1120 C C . ILE A 1 150 ? 11.457 -1.357 -15.909 1.00 71.94 150 ILE A C 1
ATOM 1122 O O . ILE A 1 150 ? 11.760 -2.476 -15.534 1.00 71.94 150 ILE A O 1
ATOM 1126 N N . LEU A 1 151 ? 10.421 -0.684 -15.408 1.00 70.25 151 LEU A N 1
ATOM 1127 C CA . LEU A 1 151 ? 9.348 -1.337 -14.655 1.00 70.25 151 LEU A CA 1
ATOM 1128 C C . LEU A 1 151 ? 8.292 -1.873 -15.615 1.00 70.25 151 LEU A C 1
ATOM 1130 O O . LEU A 1 151 ? 7.856 -3.000 -15.459 1.00 70.25 151 LEU A O 1
ATOM 1134 N N . THR A 1 152 ? 7.862 -1.056 -16.585 1.00 75.19 152 THR A N 1
ATOM 1135 C CA . THR A 1 152 ? 6.946 -1.502 -17.639 1.00 75.19 152 THR A CA 1
ATOM 1136 C C . THR A 1 152 ? 6.882 -0.524 -18.823 1.00 75.19 152 THR A C 1
ATOM 1138 O O . THR A 1 152 ? 7.209 0.652 -18.669 1.00 75.19 152 THR A O 1
ATOM 1141 N N . CYS A 1 153 ? 6.440 -0.971 -20.005 1.00 79.06 153 CYS A N 1
ATOM 1142 C CA . CYS A 1 153 ? 6.172 -0.150 -21.194 1.00 79.06 153 CYS A CA 1
ATOM 1143 C C . CYS A 1 153 ? 4.897 -0.599 -21.938 1.00 79.06 153 CYS A C 1
ATOM 1145 O O . CYS A 1 153 ? 4.705 -1.786 -22.221 1.00 79.06 153 CYS A O 1
ATOM 1147 N N . GLN A 1 154 ? 4.045 0.369 -22.280 1.00 74.38 154 GLN A N 1
ATOM 1148 C CA . GLN A 1 154 ? 2.599 0.213 -22.463 1.00 74.38 154 GLN A CA 1
ATOM 1149 C C . GLN A 1 154 ? 2.063 0.708 -23.814 1.00 74.38 154 GLN A C 1
ATOM 1151 O O . GLN A 1 154 ? 2.750 1.357 -24.598 1.00 74.38 154 GLN A O 1
ATOM 1156 N N . LEU A 1 155 ? 0.768 0.470 -24.028 1.00 73.19 155 LEU A N 1
ATOM 1157 C CA . LEU A 1 155 ? -0.101 1.303 -24.866 1.00 73.19 155 LEU A CA 1
ATOM 1158 C C . LEU A 1 155 ? -1.423 1.543 -24.103 1.00 73.19 155 LEU A C 1
ATOM 1160 O O . LEU A 1 155 ? -1.991 0.574 -23.598 1.00 73.19 155 LEU A O 1
ATOM 1164 N N . LEU A 1 156 ? -1.909 2.789 -24.062 1.00 67.88 156 LEU A N 1
ATOM 1165 C CA . LEU A 1 156 ? -3.017 3.328 -23.251 1.00 67.88 156 LEU A CA 1
ATOM 1166 C C . LEU A 1 156 ? -4.020 4.167 -24.071 1.00 67.88 156 LEU A C 1
ATOM 1168 O O . LEU A 1 156 ? -3.764 4.486 -25.234 1.00 67.88 156 LEU A O 1
ATOM 1172 N N . PHE A 1 157 ? -5.154 4.539 -23.449 1.00 59.03 157 PHE A N 1
ATOM 1173 C CA . PHE A 1 157 ? -6.355 5.063 -24.129 1.00 59.03 157 PHE A CA 1
ATOM 1174 C C . PHE A 1 157 ? -6.991 6.372 -23.591 1.00 59.03 157 PHE A C 1
ATOM 1176 O O . PHE A 1 157 ? -7.851 6.910 -24.298 1.00 59.03 157 PHE A O 1
ATOM 1183 N N . ASN A 1 158 ? -6.631 6.898 -22.408 1.00 54.97 158 ASN A N 1
ATOM 1184 C CA . ASN A 1 158 ? -7.248 8.132 -21.870 1.00 54.97 158 ASN A CA 1
ATOM 1185 C C . ASN A 1 158 ? -6.335 8.989 -20.957 1.00 54.97 158 ASN A C 1
ATOM 1187 O O . ASN A 1 158 ? -6.829 9.852 -20.234 1.00 54.97 158 ASN A O 1
ATOM 1191 N N . GLY A 1 159 ? -5.018 8.794 -20.989 1.00 50.44 159 GLY A N 1
ATOM 1192 C CA . GLY A 1 159 ? -4.149 9.200 -19.875 1.00 50.44 159 GLY A CA 1
ATOM 1193 C C . GLY A 1 159 ? -3.858 8.018 -18.958 1.00 50.44 159 GLY A C 1
ATOM 1194 O O . GLY A 1 159 ? -3.909 6.869 -19.417 1.00 50.44 159 GLY A O 1
ATOM 1195 N N . TRP A 1 160 ? -3.689 8.338 -17.666 1.00 44.34 160 TRP A N 1
ATOM 1196 C CA . TRP A 1 160 ? -3.406 7.414 -16.544 1.00 44.34 160 TRP A CA 1
ATOM 1197 C C . TRP A 1 160 ? -4.371 6.227 -16.505 1.00 44.34 160 TRP A C 1
ATOM 1199 O O . TRP A 1 160 ? -4.080 5.139 -16.016 1.00 44.34 160 TRP A O 1
ATOM 1209 N N . ASP A 1 161 ? -5.535 6.452 -17.096 1.00 49.97 161 ASP A N 1
ATOM 1210 C CA . ASP A 1 161 ? -6.678 5.578 -17.137 1.00 49.97 161 ASP A CA 1
ATOM 1211 C C . ASP A 1 161 ? -6.509 4.568 -18.283 1.00 49.97 161 ASP A C 1
ATOM 1213 O O . ASP A 1 161 ? -7.035 4.733 -19.395 1.00 49.97 161 ASP A O 1
ATOM 1217 N N . ALA A 1 162 ? -5.790 3.474 -18.022 1.00 47.19 162 ALA A N 1
ATOM 1218 C CA . ALA A 1 162 ? -5.986 2.269 -18.814 1.00 47.19 162 ALA A CA 1
ATOM 1219 C C . ALA A 1 162 ? -7.424 1.797 -18.606 1.00 47.19 162 ALA A C 1
ATOM 1221 O O . ALA A 1 162 ? -7.747 1.118 -17.638 1.00 47.19 162 ALA A O 1
ATOM 1222 N N . TRP A 1 163 ? -8.307 2.115 -19.546 1.00 50.81 163 TRP A N 1
ATOM 1223 C CA . TRP A 1 163 ? -9.578 1.417 -19.645 1.00 50.81 163 TRP A CA 1
ATOM 1224 C C . TRP A 1 163 ? -9.278 -0.045 -19.984 1.00 50.81 163 TRP A C 1
ATOM 1226 O O . TRP A 1 163 ? -9.036 -0.380 -21.150 1.00 50.81 163 TRP A O 1
ATOM 1236 N N . ALA A 1 164 ? -9.208 -0.878 -18.932 1.00 47.47 164 ALA A N 1
ATOM 1237 C CA . ALA A 1 164 ? -8.859 -2.291 -18.993 1.00 47.47 164 ALA A CA 1
ATOM 1238 C C . ALA A 1 164 ? -9.541 -2.952 -20.208 1.00 47.47 164 ALA A C 1
ATOM 1240 O O . ALA A 1 164 ? -10.724 -2.697 -20.464 1.00 47.47 164 ALA A O 1
ATOM 1241 N N . PRO A 1 165 ? -8.819 -3.764 -21.004 1.00 48.09 165 PRO A N 1
ATOM 1242 C CA . PRO A 1 165 ? -9.375 -4.350 -22.214 1.00 48.09 165 PRO A CA 1
ATOM 1243 C C . PRO A 1 165 ? -10.699 -5.080 -21.984 1.00 48.09 165 PRO A C 1
ATOM 1245 O O . PRO A 1 165 ? -10.884 -5.783 -20.993 1.00 48.09 165 PRO A O 1
ATOM 1248 N N . VAL A 1 166 ? -11.544 -5.084 -23.018 1.00 43.66 166 VAL A N 1
ATOM 1249 C CA . VAL A 1 166 ? -12.714 -5.972 -23.134 1.00 43.66 166 VAL A CA 1
ATOM 1250 C C . VAL A 1 166 ? -12.327 -7.242 -23.918 1.00 43.66 166 VAL A C 1
ATOM 1252 O O . VAL A 1 166 ? -13.060 -7.780 -24.752 1.00 43.66 166 VAL A O 1
ATOM 1255 N N . ASN A 1 167 ? -11.138 -7.759 -23.593 1.00 45.91 167 ASN A N 1
ATOM 1256 C CA . ASN A 1 167 ? -10.805 -9.177 -23.675 1.00 45.91 167 ASN A CA 1
ATOM 1257 C C . ASN A 1 167 ? -10.662 -9.766 -22.261 1.00 45.91 167 ASN A C 1
ATOM 1259 O O . ASN A 1 167 ? -9.600 -10.265 -21.896 1.00 45.91 167 ASN A O 1
ATOM 1263 N N . ALA A 1 168 ? -11.753 -9.736 -21.484 1.00 49.69 168 ALA A N 1
ATOM 1264 C CA . ALA A 1 168 ? -11.909 -10.544 -20.272 1.00 49.69 168 ALA A CA 1
ATOM 1265 C C . ALA A 1 168 ? -11.771 -12.035 -20.652 1.00 49.69 168 ALA A C 1
ATOM 1267 O O . ALA A 1 168 ? -12.713 -12.705 -21.090 1.00 49.69 168 ALA A O 1
ATOM 1268 N N . GLY A 1 169 ? -10.523 -12.497 -20.627 1.00 53.78 169 GLY A N 1
ATOM 1269 C CA . GLY A 1 169 ? -10.023 -13.573 -21.474 1.00 53.78 169 GLY A CA 1
ATOM 1270 C C . GLY A 1 169 ? -9.642 -13.173 -22.916 1.00 53.78 169 GLY A C 1
ATOM 1271 O O . GLY A 1 169 ? -10.475 -12.652 -23.656 1.00 53.78 169 GLY A O 1
ATOM 1272 N N . MET A 1 170 ? -8.446 -13.615 -23.357 1.00 63.41 170 MET A N 1
ATOM 1273 C CA . MET A 1 170 ? -8.042 -13.993 -24.736 1.00 63.41 170 MET A CA 1
ATOM 1274 C C . MET A 1 170 ? -6.916 -13.202 -25.467 1.00 63.41 170 MET A C 1
ATOM 1276 O O . MET A 1 170 ? -6.922 -13.206 -26.701 1.00 63.41 170 MET A O 1
ATOM 1280 N N . THR A 1 171 ? -5.908 -12.620 -24.793 1.00 77.06 171 THR A N 1
ATOM 1281 C CA . THR A 1 171 ? -4.711 -12.070 -25.490 1.00 77.06 171 THR A CA 1
ATOM 1282 C C . THR A 1 171 ? -3.949 -13.190 -26.207 1.00 77.06 171 THR A C 1
ATOM 1284 O O . THR A 1 171 ? -3.699 -14.256 -25.635 1.00 77.06 171 THR A O 1
ATOM 1287 N N . SER A 1 172 ? -3.567 -12.973 -27.468 1.00 84.50 172 SER A N 1
ATOM 1288 C CA . SER A 1 172 ? -2.808 -13.961 -28.245 1.00 84.50 172 SER A CA 1
ATOM 1289 C C . SER A 1 172 ? -1.454 -13.439 -28.701 1.00 84.50 172 SER A C 1
ATOM 1291 O O . SER A 1 172 ? -1.372 -12.313 -29.187 1.00 84.50 172 SER A O 1
ATOM 1293 N N . PHE A 1 173 ? -0.449 -14.309 -28.635 1.00 90.19 173 PHE A N 1
ATOM 1294 C CA . PHE A 1 173 ? 0.942 -14.049 -28.984 1.00 90.19 173 PHE A CA 1
ATOM 1295 C C . PHE A 1 173 ? 1.376 -14.989 -30.106 1.00 90.19 173 PHE A C 1
ATOM 1297 O O . PHE A 1 173 ? 1.241 -16.210 -29.971 1.00 90.19 173 PHE A O 1
ATOM 1304 N N . ARG A 1 174 ? 1.903 -14.458 -31.213 1.00 91.31 174 ARG A N 1
ATOM 1305 C CA . ARG A 1 174 ? 2.427 -15.288 -32.314 1.00 91.31 174 ARG A CA 1
ATOM 1306 C C . ARG A 1 174 ? 3.583 -14.646 -33.066 1.00 91.31 174 ARG A C 1
ATOM 1308 O O . ARG A 1 174 ? 3.680 -13.426 -33.141 1.00 91.31 174 ARG A O 1
ATOM 1315 N N . ILE A 1 175 ? 4.426 -15.479 -33.675 1.00 91.75 175 ILE A N 1
ATOM 1316 C CA . ILE A 1 175 ? 5.496 -15.010 -34.563 1.00 91.75 175 ILE A CA 1
ATOM 1317 C C . ILE A 1 175 ? 4.917 -14.711 -35.945 1.00 91.75 175 ILE A C 1
ATOM 1319 O O . ILE A 1 175 ? 4.258 -15.552 -36.558 1.00 91.75 175 ILE A O 1
ATOM 1323 N N . VAL A 1 176 ? 5.212 -13.521 -36.458 1.00 92.75 176 VAL A N 1
ATOM 1324 C CA . VAL A 1 176 ? 4.871 -13.084 -37.816 1.00 92.75 176 VAL A CA 1
ATOM 1325 C C . VAL A 1 176 ? 6.100 -12.510 -38.517 1.00 92.75 176 VAL A C 1
ATOM 1327 O O . VAL A 1 176 ? 7.090 -12.157 -37.881 1.00 92.75 176 VAL A O 1
ATOM 1330 N N . TYR A 1 177 ? 6.033 -12.392 -39.844 1.00 91.31 177 TYR A N 1
ATOM 1331 C CA . TYR A 1 177 ? 6.967 -11.556 -40.596 1.00 91.31 177 TYR A CA 1
ATOM 1332 C C . TYR A 1 177 ? 6.262 -10.243 -40.919 1.00 91.31 177 TYR A C 1
ATOM 1334 O O . TYR A 1 177 ? 5.313 -10.234 -41.702 1.00 91.31 177 TYR A O 1
ATOM 1342 N N . TYR A 1 178 ? 6.690 -9.139 -40.316 1.00 89.31 178 TYR A N 1
ATOM 1343 C CA . TYR A 1 178 ? 6.068 -7.833 -40.508 1.00 89.31 178 TYR A CA 1
ATOM 1344 C C . TYR A 1 178 ? 6.942 -6.933 -41.387 1.00 89.31 178 TYR A C 1
ATOM 1346 O O . TYR A 1 178 ? 8.145 -6.782 -41.173 1.00 89.31 178 TYR A O 1
ATOM 1354 N N . ASP A 1 179 ? 6.336 -6.355 -42.421 1.00 88.75 179 ASP A N 1
ATOM 1355 C CA . ASP A 1 179 ? 6.953 -5.349 -43.281 1.00 88.75 179 ASP A CA 1
ATOM 1356 C C . ASP A 1 179 ? 6.637 -3.968 -42.711 1.00 88.75 179 ASP A C 1
ATOM 1358 O O . ASP A 1 179 ? 5.578 -3.393 -42.977 1.00 88.75 179 ASP A O 1
ATOM 1362 N N . TYR A 1 180 ? 7.565 -3.458 -41.905 1.00 79.69 180 TYR A N 1
ATOM 1363 C CA . TYR A 1 180 ? 7.431 -2.182 -41.203 1.00 79.69 180 TYR A CA 1
ATOM 1364 C C . TYR A 1 180 ? 7.390 -0.970 -42.145 1.00 79.69 180 TYR A C 1
ATOM 1366 O O . TYR A 1 180 ? 6.752 0.030 -41.830 1.00 79.69 180 TYR A O 1
ATOM 1374 N N . GLU A 1 181 ? 7.987 -1.069 -43.338 1.00 80.56 181 GLU A N 1
ATOM 1375 C CA . GLU A 1 181 ? 7.937 -0.001 -44.345 1.00 80.56 181 GLU A CA 1
ATOM 1376 C C . GLU A 1 181 ? 6.538 0.099 -44.972 1.00 80.56 181 GLU A C 1
ATOM 1378 O O . GLU A 1 181 ? 5.999 1.190 -45.154 1.00 80.56 181 GLU A O 1
ATOM 1383 N N . ASN A 1 182 ? 5.923 -1.049 -45.274 1.00 83.62 182 ASN A N 1
ATOM 1384 C CA . ASN A 1 182 ? 4.607 -1.116 -45.916 1.00 83.62 182 ASN A CA 1
ATOM 1385 C C . ASN A 1 182 ? 3.440 -1.360 -44.944 1.00 83.62 182 ASN A C 1
ATOM 1387 O O . ASN A 1 182 ? 2.305 -1.509 -45.406 1.00 83.62 182 ASN A O 1
ATOM 1391 N N . LYS A 1 183 ? 3.712 -1.399 -43.634 1.00 81.62 183 LYS A N 1
ATOM 1392 C CA . LYS A 1 183 ? 2.746 -1.517 -42.529 1.00 81.62 183 LYS A CA 1
ATOM 1393 C C . LYS A 1 183 ? 1.792 -2.711 -42.674 1.00 81.62 183 LYS A C 1
ATOM 1395 O O . LYS A 1 183 ? 0.572 -2.550 -42.668 1.00 81.62 183 LYS A O 1
ATOM 1400 N N . LYS A 1 184 ? 2.343 -3.911 -42.895 1.00 85.44 184 LYS A N 1
ATOM 1401 C CA . LYS A 1 184 ? 1.551 -5.143 -43.071 1.00 85.44 184 LYS A CA 1
ATOM 1402 C C . LYS A 1 184 ? 2.333 -6.409 -42.728 1.00 85.44 184 LYS A C 1
ATOM 1404 O O . LYS A 1 184 ? 3.537 -6.485 -42.963 1.00 85.44 184 LYS A O 1
ATOM 1409 N N . VAL A 1 185 ? 1.616 -7.450 -42.313 1.00 87.88 185 VAL A N 1
ATOM 1410 C CA . VAL A 1 185 ? 2.149 -8.820 -42.258 1.00 87.88 185 VAL A CA 1
ATOM 1411 C C . VAL A 1 185 ? 2.428 -9.328 -43.683 1.00 87.88 185 VAL A C 1
ATOM 1413 O O . VAL A 1 185 ? 1.647 -9.091 -44.612 1.00 87.88 185 VAL A O 1
ATOM 1416 N N . VAL A 1 186 ? 3.556 -10.010 -43.867 1.00 91.81 186 VAL A N 1
ATOM 1417 C CA . VAL A 1 186 ? 4.043 -10.570 -45.135 1.00 91.81 186 VAL A CA 1
ATOM 1418 C C . VAL A 1 186 ? 4.475 -12.028 -44.971 1.00 91.81 186 VAL A C 1
ATOM 1420 O O . VAL A 1 186 ? 4.613 -12.535 -43.863 1.00 91.81 186 VAL A O 1
ATOM 1423 N N . ASP A 1 187 ? 4.700 -12.711 -46.093 1.00 89.00 187 ASP A N 1
ATOM 1424 C CA . ASP A 1 187 ? 5.220 -14.078 -46.084 1.00 89.00 187 ASP A CA 1
ATOM 1425 C C . ASP A 1 187 ? 6.696 -14.121 -45.645 1.00 89.00 187 ASP A C 1
ATOM 1427 O O . ASP A 1 187 ? 7.483 -13.207 -45.926 1.00 89.00 187 ASP A O 1
ATOM 1431 N N . ALA A 1 188 ? 7.097 -15.239 -45.034 1.00 83.94 188 ALA A N 1
ATOM 1432 C CA . ALA A 1 188 ? 8.485 -15.512 -44.674 1.00 83.94 188 ALA A CA 1
ATOM 1433 C C . ALA A 1 188 ? 9.440 -15.333 -45.872 1.00 83.94 188 ALA A C 1
ATOM 1435 O O . ALA A 1 188 ? 9.223 -15.879 -46.957 1.00 83.94 188 ALA A O 1
ATOM 1436 N N . GLY A 1 189 ? 10.530 -14.585 -45.672 1.00 79.06 189 GLY A N 1
ATOM 1437 C CA . GLY A 1 189 ? 11.535 -14.319 -46.710 1.00 79.06 189 GLY A CA 1
ATOM 1438 C C . GLY A 1 189 ? 11.180 -13.191 -47.688 1.00 79.06 189 GLY A C 1
ATOM 1439 O O . GLY A 1 189 ? 11.907 -12.987 -48.666 1.00 79.06 189 GLY A O 1
ATOM 1440 N N . ALA A 1 190 ? 10.096 -12.446 -47.450 1.00 87.44 190 ALA A N 1
ATOM 1441 C CA . ALA A 1 190 ? 9.854 -11.185 -48.143 1.00 87.44 190 ALA A CA 1
ATOM 1442 C C . ALA A 1 190 ? 11.019 -10.192 -47.898 1.00 87.44 190 ALA A C 1
ATOM 1444 O O . ALA A 1 190 ? 11.549 -10.155 -46.790 1.00 87.44 190 ALA A O 1
ATOM 1445 N N . PRO A 1 191 ? 11.414 -9.357 -48.886 1.00 80.06 191 PRO A N 1
ATOM 1446 C CA . PRO A 1 191 ? 12.620 -8.516 -48.807 1.00 80.06 191 PRO A CA 1
ATOM 1447 C C . PRO A 1 191 ? 12.709 -7.562 -47.605 1.00 80.06 191 PRO A C 1
ATOM 1449 O O . PRO A 1 191 ? 13.816 -7.212 -47.213 1.00 80.06 191 PRO A O 1
ATOM 1452 N N . ASN A 1 192 ? 11.563 -7.178 -47.035 1.00 82.44 192 ASN A N 1
ATOM 1453 C CA . ASN A 1 192 ? 11.442 -6.261 -45.899 1.00 82.44 192 ASN A CA 1
ATOM 1454 C C . ASN A 1 192 ? 10.769 -6.914 -44.674 1.00 82.44 192 ASN A C 1
ATOM 1456 O O . ASN A 1 192 ? 10.463 -6.224 -43.706 1.00 82.44 192 ASN A O 1
ATOM 1460 N N . GLY A 1 193 ? 10.477 -8.219 -44.728 1.00 87.88 193 GLY A N 1
ATOM 1461 C CA . GLY A 1 193 ? 9.778 -8.918 -43.651 1.00 87.88 193 GLY A CA 1
ATOM 1462 C C . GLY A 1 193 ? 10.717 -9.187 -42.482 1.00 87.88 193 GLY A C 1
ATOM 1463 O O . GLY A 1 193 ? 11.604 -10.033 -42.595 1.00 87.88 193 GLY A O 1
ATOM 1464 N N . LYS A 1 194 ? 10.511 -8.486 -41.368 1.00 89.69 194 LYS A N 1
ATOM 1465 C CA . LYS A 1 194 ? 11.238 -8.697 -40.113 1.00 89.69 194 LYS A CA 1
ATOM 1466 C C . LYS A 1 194 ? 10.466 -9.660 -39.215 1.00 89.69 194 LYS A C 1
ATOM 1468 O O . LYS A 1 194 ? 9.241 -9.674 -39.254 1.00 89.69 194 LYS A O 1
ATOM 1473 N N . ILE A 1 195 ? 11.179 -10.486 -38.457 1.00 92.06 195 ILE A N 1
ATOM 1474 C CA . ILE A 1 195 ? 10.570 -11.445 -37.527 1.00 92.06 195 ILE A CA 1
ATOM 1475 C C . ILE A 1 195 ? 10.076 -10.668 -36.310 1.00 92.06 195 ILE A C 1
ATOM 1477 O O . ILE A 1 195 ? 10.888 -10.038 -35.646 1.00 92.06 195 ILE A O 1
ATOM 1481 N N . SER A 1 196 ? 8.783 -10.747 -36.013 1.00 92.88 196 SER A N 1
ATOM 1482 C CA . SER A 1 196 ? 8.150 -9.964 -34.950 1.00 92.88 196 SER A CA 1
ATOM 1483 C C . SER A 1 196 ? 7.206 -10.818 -34.115 1.00 92.88 196 SER A C 1
ATOM 1485 O O . SER A 1 196 ? 6.625 -11.781 -34.623 1.00 92.88 196 SER A O 1
ATOM 1487 N N . VAL A 1 197 ? 7.001 -10.431 -32.858 1.00 94.94 197 VAL A N 1
ATOM 1488 C CA . VAL A 1 197 ? 5.911 -10.950 -32.024 1.00 94.94 197 VAL A CA 1
ATOM 1489 C C . VAL A 1 197 ? 4.693 -10.053 -32.210 1.00 94.94 197 VAL A C 1
ATOM 1491 O O . VAL A 1 197 ? 4.758 -8.862 -31.924 1.00 94.94 197 VAL A O 1
ATOM 1494 N N . GLU A 1 198 ? 3.600 -10.617 -32.716 1.00 93.75 198 GLU A N 1
ATOM 1495 C CA . GLU A 1 198 ? 2.289 -9.968 -32.759 1.00 93.75 198 GLU A CA 1
ATOM 1496 C C . GLU A 1 198 ? 1.529 -10.276 -31.466 1.00 93.75 198 GLU A C 1
ATOM 1498 O O . GLU A 1 198 ? 1.359 -11.446 -31.109 1.00 93.75 198 GLU A O 1
ATOM 1503 N N . VAL A 1 199 ? 1.044 -9.224 -30.811 1.00 90.88 199 VAL A N 1
ATOM 1504 C CA . VAL A 1 199 ? 0.157 -9.263 -29.650 1.00 90.88 199 VAL A CA 1
ATOM 1505 C C . VAL A 1 199 ? -1.189 -8.682 -30.059 1.00 90.88 199 VAL A C 1
ATOM 1507 O O . VAL A 1 199 ? -1.262 -7.536 -30.499 1.00 90.88 199 VAL A O 1
ATOM 1510 N N . PHE A 1 200 ? -2.260 -9.457 -29.911 1.00 85.69 200 PHE A N 1
ATOM 1511 C CA . PHE A 1 200 ? -3.620 -8.993 -30.191 1.00 85.69 200 PHE A CA 1
ATOM 1512 C C . PHE A 1 200 ? -4.392 -8.727 -28.898 1.00 85.69 200 PHE A C 1
ATOM 1514 O O . PHE A 1 200 ? -4.486 -9.618 -28.050 1.00 85.69 200 PHE A O 1
ATOM 1521 N N . ARG A 1 201 ? -4.969 -7.525 -28.793 1.00 78.44 201 ARG A N 1
ATOM 1522 C CA . ARG A 1 201 ? -5.805 -7.047 -27.685 1.00 78.44 201 ARG A CA 1
ATOM 1523 C C . ARG A 1 201 ? -7.091 -6.406 -28.216 1.00 78.44 201 ARG A C 1
ATOM 1525 O O . ARG A 1 201 ? -7.120 -5.873 -29.326 1.00 78.44 201 ARG A O 1
ATOM 1532 N N . LYS A 1 202 ? -8.149 -6.436 -27.410 1.00 73.38 202 LYS A N 1
ATOM 1533 C CA . LYS A 1 202 ? -9.440 -5.805 -27.685 1.00 73.38 202 LYS A CA 1
ATOM 1534 C C . LYS A 1 202 ? -9.785 -4.814 -26.575 1.00 73.38 202 LYS A C 1
ATOM 1536 O O . LYS A 1 202 ? -10.052 -5.224 -25.452 1.00 73.38 202 LYS A O 1
ATOM 1541 N N . PHE A 1 203 ? -9.796 -3.527 -26.892 1.00 69.88 203 PHE A N 1
ATOM 1542 C CA . PHE A 1 203 ? -10.084 -2.442 -25.949 1.00 69.88 203 PHE A CA 1
ATOM 1543 C C . PHE A 1 203 ? -11.509 -1.926 -26.101 1.00 69.88 203 PHE A C 1
ATOM 1545 O O . PHE A 1 203 ? -12.131 -2.141 -27.142 1.00 69.88 203 PHE A O 1
ATOM 1552 N N . GLN A 1 204 ? -11.980 -1.170 -25.111 1.00 63.91 204 GLN A N 1
ATOM 1553 C CA . GLN A 1 204 ? -13.073 -0.233 -25.329 1.00 63.91 204 GLN A CA 1
ATOM 1554 C C . GLN A 1 204 ? -12.700 1.199 -24.964 1.00 63.91 204 GLN A C 1
ATOM 1556 O O . GLN A 1 204 ? -11.766 1.451 -24.211 1.00 63.91 204 GLN A O 1
ATOM 1561 N N . VAL A 1 205 ? -13.488 2.125 -25.503 1.00 60.09 205 VAL A N 1
ATOM 1562 C CA . VAL A 1 205 ? -13.664 3.461 -24.937 1.00 60.09 205 VAL A CA 1
ATOM 1563 C C . VAL A 1 205 ? -15.034 3.489 -24.257 1.00 60.09 205 VAL A C 1
ATOM 1565 O O . VAL A 1 205 ? -16.040 3.344 -24.961 1.00 60.09 205 VAL A O 1
ATOM 1568 N N . PRO A 1 206 ? -15.113 3.701 -22.930 1.00 51.62 206 PRO A N 1
ATOM 1569 C CA . PRO A 1 206 ? -16.320 4.212 -22.306 1.00 51.62 206 PRO A CA 1
ATOM 1570 C C . PRO A 1 206 ? -16.591 5.613 -22.880 1.00 51.62 206 PRO A C 1
ATOM 1572 O O . PRO A 1 206 ? -15.923 6.585 -22.540 1.00 51.62 206 PRO A O 1
ATOM 1575 N N . ASP A 1 207 ? -17.564 5.739 -23.783 1.00 49.97 207 ASP A N 1
ATOM 1576 C CA . ASP A 1 207 ? -18.131 7.034 -24.173 1.00 49.97 207 ASP A CA 1
ATOM 1577 C C . ASP A 1 207 ? -19.580 7.082 -23.692 1.00 49.97 207 ASP A C 1
ATOM 1579 O O . ASP A 1 207 ? -20.385 6.264 -24.125 1.00 49.97 207 ASP A O 1
ATOM 1583 N N . SER A 1 208 ? -19.875 8.011 -22.776 1.00 43.62 208 SER A N 1
ATOM 1584 C CA . SER A 1 208 ? -21.169 8.635 -22.424 1.00 43.62 208 SER A CA 1
ATOM 1585 C C . SER A 1 208 ? -22.531 7.944 -22.729 1.00 43.62 208 SER A C 1
ATOM 1587 O O . SER A 1 208 ? -23.548 8.637 -22.805 1.00 43.62 208 SER A O 1
ATOM 1589 N N . GLY A 1 209 ? -22.626 6.614 -22.844 1.00 44.97 209 GLY A N 1
ATOM 1590 C CA . GLY A 1 209 ? -23.874 5.857 -23.025 1.00 44.97 209 GLY A CA 1
ATOM 1591 C C . GLY A 1 209 ? -23.841 4.626 -23.949 1.00 44.97 209 GLY A C 1
ATOM 1592 O O . GLY A 1 209 ? -24.756 3.811 -23.833 1.00 44.97 209 GLY A O 1
ATOM 1593 N N . ASP A 1 210 ? -22.843 4.457 -24.827 1.00 48.12 210 ASP A N 1
ATOM 1594 C CA . ASP A 1 210 ? -22.791 3.362 -25.821 1.00 48.12 210 ASP A CA 1
ATOM 1595 C C . ASP A 1 210 ? -21.347 2.803 -25.994 1.00 48.12 210 ASP A C 1
ATOM 1597 O O . ASP A 1 210 ? -20.507 3.421 -26.645 1.00 48.12 210 ASP A O 1
ATOM 1601 N N . GLU A 1 211 ? -21.094 1.612 -25.428 1.00 54.53 211 GLU A N 1
ATOM 1602 C CA . GLU A 1 211 ? -19.882 0.755 -25.505 1.00 54.53 211 GLU A CA 1
ATOM 1603 C C . GLU A 1 211 ? -19.275 0.654 -26.936 1.00 54.53 211 GLU A C 1
ATOM 1605 O O . GLU A 1 211 ? -20.008 0.380 -27.894 1.00 54.53 211 GLU A O 1
ATOM 1610 N N . ARG A 1 212 ? -17.949 0.837 -27.126 1.00 65.88 212 ARG A N 1
ATOM 1611 C CA . ARG A 1 212 ? -17.287 0.705 -28.454 1.00 65.88 212 ARG A CA 1
ATOM 1612 C C . ARG A 1 212 ? -15.950 -0.032 -28.427 1.00 65.88 212 ARG A C 1
ATOM 1614 O O . ARG A 1 212 ? -15.057 0.369 -27.693 1.00 65.88 212 ARG A O 1
ATOM 1621 N N . ASP A 1 213 ? -15.797 -1.023 -29.311 1.00 70.81 213 ASP A N 1
ATOM 1622 C CA . ASP A 1 213 ? -14.646 -1.933 -29.401 1.00 70.81 213 ASP A CA 1
ATOM 1623 C C . ASP A 1 213 ? -13.525 -1.464 -30.357 1.00 70.81 213 ASP A C 1
ATOM 1625 O O . ASP A 1 213 ? -13.767 -1.141 -31.525 1.00 70.81 213 ASP A O 1
ATOM 1629 N N . PHE A 1 214 ? -12.273 -1.556 -29.902 1.00 75.50 214 PHE A N 1
ATOM 1630 C CA . PHE A 1 214 ? -11.065 -1.391 -30.716 1.00 75.50 214 PHE A CA 1
ATOM 1631 C C . PHE A 1 214 ? -10.266 -2.689 -30.786 1.00 75.50 214 PHE A C 1
ATOM 1633 O O . PHE A 1 214 ? -9.891 -3.258 -29.763 1.00 75.50 214 PHE A O 1
ATOM 1640 N N . ASP A 1 215 ? -9.937 -3.117 -32.004 1.00 81.06 215 ASP A N 1
ATOM 1641 C CA . ASP A 1 215 ? -8.950 -4.173 -32.223 1.00 81.06 215 ASP A CA 1
ATOM 1642 C C . ASP A 1 215 ? -7.554 -3.540 -32.271 1.00 81.06 215 ASP A C 1
ATOM 1644 O O . ASP A 1 215 ? -7.292 -2.694 -33.131 1.00 81.06 215 ASP A O 1
ATOM 1648 N N . VAL A 1 216 ? -6.655 -3.979 -31.392 1.00 81.31 216 VAL A N 1
ATOM 1649 C CA . VAL A 1 216 ? -5.275 -3.492 -31.296 1.00 81.31 216 VAL A CA 1
ATOM 1650 C C . VAL A 1 216 ? -4.309 -4.641 -31.557 1.00 81.31 216 VAL A C 1
ATOM 1652 O O . VAL A 1 216 ? -4.349 -5.673 -30.889 1.00 81.31 216 VAL A O 1
ATOM 1655 N N . TYR A 1 217 ? -3.426 -4.453 -32.535 1.00 87.12 217 TYR A N 1
ATOM 1656 C CA . TYR A 1 217 ? -2.326 -5.367 -32.831 1.00 87.12 217 TYR A CA 1
ATOM 1657 C C . TYR A 1 217 ? -1.005 -4.655 -32.567 1.00 87.12 217 TYR A C 1
ATOM 1659 O O . TYR A 1 217 ? -0.673 -3.715 -33.286 1.00 87.12 217 TYR A O 1
ATOM 1667 N N . SER A 1 218 ? -0.243 -5.123 -31.587 1.00 88.50 218 SER A N 1
ATOM 1668 C CA . SER A 1 218 ? 1.095 -4.612 -31.288 1.00 88.50 218 SER A CA 1
ATOM 1669 C C . SER A 1 218 ? 2.146 -5.557 -31.861 1.00 88.50 218 SER A C 1
ATOM 1671 O O . SER A 1 218 ? 2.054 -6.771 -31.686 1.00 88.50 218 SER A O 1
ATOM 1673 N N . TYR A 1 219 ? 3.139 -5.023 -32.568 1.00 91.94 219 TYR A N 1
ATOM 1674 C CA . TYR A 1 219 ? 4.214 -5.796 -33.191 1.00 91.94 219 TYR A CA 1
ATOM 1675 C C . TYR A 1 219 ? 5.568 -5.411 -32.594 1.00 91.94 219 TYR A C 1
ATOM 1677 O O . TYR A 1 219 ? 6.054 -4.302 -32.831 1.00 91.94 219 TYR A O 1
ATOM 1685 N N . TYR A 1 220 ? 6.208 -6.357 -31.908 1.00 93.44 220 TYR A N 1
ATOM 1686 C CA . TYR A 1 220 ? 7.496 -6.170 -31.236 1.00 93.44 220 TYR A CA 1
ATOM 1687 C C . TYR A 1 220 ? 8.635 -6.851 -32.003 1.00 93.44 220 TYR A C 1
ATOM 1689 O O . TYR A 1 220 ? 8.499 -8.003 -32.421 1.00 93.44 220 TYR A O 1
ATOM 1697 N N . THR A 1 221 ? 9.768 -6.167 -32.191 1.00 91.50 221 THR A N 1
ATOM 1698 C CA . THR A 1 221 ? 10.996 -6.753 -32.773 1.00 91.50 221 THR A CA 1
ATOM 1699 C C . THR A 1 221 ? 12.255 -6.023 -32.306 1.00 91.50 221 THR A C 1
ATOM 1701 O O . THR A 1 221 ? 12.194 -4.879 -31.861 1.00 91.50 221 THR A O 1
ATOM 1704 N N . ILE A 1 222 ? 13.419 -6.651 -32.485 1.00 93.06 222 ILE A N 1
ATOM 1705 C CA . ILE A 1 222 ? 14.738 -6.035 -32.303 1.00 93.06 222 ILE A CA 1
ATOM 1706 C C . ILE A 1 222 ? 15.590 -6.359 -33.537 1.00 93.06 222 ILE A C 1
ATOM 1708 O O . ILE A 1 222 ? 15.725 -7.523 -33.910 1.00 93.06 222 ILE A O 1
ATOM 1712 N N . ASP A 1 223 ? 16.152 -5.343 -34.195 1.00 89.56 223 ASP A N 1
ATOM 1713 C CA . ASP A 1 223 ? 17.023 -5.566 -35.358 1.00 89.56 223 ASP A CA 1
ATOM 1714 C C . ASP A 1 223 ? 18.391 -6.132 -34.940 1.00 89.56 223 ASP A C 1
ATOM 1716 O O . ASP A 1 223 ? 18.905 -5.772 -33.875 1.00 89.56 223 ASP A O 1
ATOM 1720 N N . PRO A 1 224 ? 19.054 -6.943 -35.786 1.00 86.94 224 PRO A N 1
ATOM 1721 C CA . PRO A 1 224 ? 20.403 -7.414 -35.499 1.00 86.94 224 PRO A CA 1
ATOM 1722 C C . PRO A 1 224 ? 21.377 -6.254 -35.251 1.00 86.94 224 PRO A C 1
ATOM 1724 O O . PRO A 1 224 ? 21.572 -5.378 -36.094 1.00 86.94 224 PRO A O 1
ATOM 1727 N N . GLY A 1 225 ? 22.008 -6.263 -34.074 1.00 85.38 225 GLY A N 1
ATOM 1728 C CA . GLY A 1 225 ? 22.991 -5.262 -33.660 1.00 85.38 225 GLY A CA 1
ATOM 1729 C C . GLY A 1 225 ? 22.424 -3.913 -33.202 1.00 85.38 225 GLY A C 1
ATOM 1730 O O . GLY A 1 225 ? 23.231 -3.052 -32.836 1.00 85.38 225 GLY A O 1
ATOM 1731 N N . ALA A 1 226 ? 21.100 -3.731 -33.189 1.00 88.44 226 ALA A N 1
ATOM 1732 C CA . ALA A 1 226 ? 20.444 -2.555 -32.620 1.00 88.44 226 ALA A CA 1
ATOM 1733 C C . ALA A 1 226 ? 20.517 -2.538 -31.083 1.00 88.44 226 ALA A C 1
ATOM 1735 O O . ALA A 1 226 ? 20.655 -3.582 -30.445 1.00 88.44 226 ALA A O 1
ATOM 1736 N N . GLU A 1 227 ? 20.411 -1.340 -30.511 1.00 86.94 227 GLU A N 1
ATOM 1737 C CA . GLU A 1 227 ? 20.392 -1.084 -29.058 1.00 86.94 227 GLU A CA 1
ATOM 1738 C C . GLU A 1 227 ? 19.008 -0.629 -28.576 1.00 86.94 227 GLU A C 1
ATOM 1740 O O . GLU A 1 227 ? 18.853 -0.034 -27.515 1.00 86.94 227 GLU A O 1
ATOM 1745 N N . TYR A 1 228 ? 17.991 -0.877 -29.395 1.00 84.88 228 TYR A N 1
ATOM 1746 C CA . TYR A 1 228 ? 16.626 -0.468 -29.135 1.00 84.88 228 TYR A CA 1
ATOM 1747 C C . TYR A 1 228 ? 15.639 -1.513 -29.654 1.00 84.88 228 TYR A C 1
ATOM 1749 O O . TYR A 1 228 ? 15.904 -2.194 -30.650 1.00 84.88 228 TYR A O 1
ATOM 1757 N N . ALA A 1 229 ? 14.496 -1.618 -28.984 1.00 88.06 229 ALA A N 1
ATOM 1758 C CA . ALA A 1 229 ? 13.358 -2.404 -29.432 1.00 88.06 229 ALA A CA 1
ATOM 1759 C C . ALA A 1 229 ? 12.374 -1.536 -30.225 1.00 88.06 229 ALA A C 1
ATOM 1761 O O . ALA A 1 229 ? 12.221 -0.341 -29.969 1.00 88.06 229 ALA A O 1
ATOM 1762 N N . TYR A 1 230 ? 11.705 -2.153 -31.192 1.00 85.06 230 TYR A N 1
ATOM 1763 C CA . TYR A 1 230 ? 10.642 -1.539 -31.977 1.00 85.06 230 TYR A CA 1
ATOM 1764 C C . TYR A 1 230 ? 9.284 -2.008 -31.471 1.00 85.06 230 TYR A C 1
ATOM 1766 O O . TYR A 1 230 ? 9.073 -3.214 -31.327 1.00 85.06 230 TYR A O 1
ATOM 1774 N N . MET A 1 231 ? 8.358 -1.067 -31.312 1.00 85.31 231 MET A N 1
ATOM 1775 C CA . MET A 1 231 ? 6.950 -1.310 -31.017 1.00 85.31 231 MET A CA 1
ATOM 1776 C C . MET A 1 231 ? 6.095 -0.612 -32.074 1.00 85.31 231 MET A C 1
ATOM 1778 O O . MET A 1 231 ? 6.306 0.563 -32.376 1.00 85.31 231 MET A O 1
ATOM 1782 N N . TYR A 1 232 ? 5.167 -1.347 -32.682 1.00 84.06 232 TYR A N 1
ATOM 1783 C CA . TYR A 1 232 ? 4.211 -0.782 -33.631 1.00 84.06 232 TYR A CA 1
ATOM 1784 C C . TYR A 1 232 ? 2.798 -1.204 -33.274 1.00 84.06 232 TYR A C 1
ATOM 1786 O O . TYR A 1 232 ? 2.505 -2.396 -33.295 1.00 84.06 232 TYR A O 1
ATOM 1794 N N . ASP A 1 233 ? 1.922 -0.235 -33.052 1.00 82.56 233 ASP A N 1
ATOM 1795 C CA . ASP A 1 233 ? 0.540 -0.467 -32.645 1.00 82.56 233 ASP A CA 1
ATOM 1796 C C . ASP A 1 233 ? -0.403 -0.153 -33.798 1.00 82.56 233 ASP A C 1
ATOM 1798 O O . ASP A 1 233 ? -0.451 0.970 -34.302 1.00 82.56 233 ASP A O 1
ATOM 1802 N N . TYR A 1 234 ? -1.140 -1.164 -34.249 1.00 84.62 234 TYR A N 1
ATOM 1803 C CA . TYR A 1 234 ? -2.136 -1.062 -35.304 1.00 84.62 234 TYR A CA 1
ATOM 1804 C C . TYR A 1 234 ? -3.538 -1.150 -34.709 1.00 84.62 234 TYR A C 1
ATOM 1806 O O . TYR A 1 234 ? -3.979 -2.221 -34.290 1.00 84.62 234 TYR A O 1
ATOM 1814 N N . ILE A 1 235 ? -4.230 -0.014 -34.693 1.00 81.81 235 ILE A N 1
ATOM 1815 C CA . ILE A 1 235 ? -5.529 0.165 -34.041 1.00 81.81 235 ILE A CA 1
ATOM 1816 C C . ILE A 1 235 ? -6.616 0.243 -35.106 1.00 81.81 235 ILE A C 1
ATOM 1818 O O . ILE A 1 235 ? -6.459 0.969 -36.092 1.00 81.81 235 ILE A O 1
ATOM 1822 N N . ILE A 1 236 ? -7.718 -0.486 -34.921 1.00 82.56 236 ILE A N 1
ATOM 1823 C CA . ILE A 1 236 ? -8.844 -0.534 -35.859 1.00 82.56 236 ILE A CA 1
ATOM 1824 C C . ILE A 1 236 ? -10.156 -0.265 -35.116 1.00 82.56 236 ILE A C 1
ATOM 1826 O O . ILE A 1 236 ? -10.554 -1.057 -34.261 1.00 82.56 236 ILE A O 1
ATOM 1830 N N . ASN A 1 237 ? -10.879 0.786 -35.521 1.00 81.12 237 ASN A N 1
ATOM 1831 C CA . ASN A 1 237 ? -12.282 0.964 -35.139 1.00 81.12 237 ASN A CA 1
ATOM 1832 C C . ASN A 1 237 ? -13.155 0.085 -36.050 1.00 81.12 237 ASN A C 1
ATOM 1834 O O . ASN A 1 237 ? -13.422 0.440 -37.202 1.00 81.12 237 ASN A O 1
ATOM 1838 N N . LYS A 1 238 ? -13.577 -1.087 -35.566 1.00 73.12 238 LYS A N 1
ATOM 1839 C CA . LYS A 1 238 ? -14.422 -2.016 -36.342 1.00 73.12 238 LYS A CA 1
ATOM 1840 C C . LYS A 1 238 ? -15.921 -1.740 -36.213 1.00 73.12 238 LYS A C 1
ATOM 1842 O O . LYS A 1 238 ? -16.703 -2.391 -36.913 1.00 73.12 238 LYS A O 1
ATOM 1847 N N . GLU A 1 239 ? -16.314 -0.801 -35.359 1.00 69.00 239 GLU A N 1
ATOM 1848 C CA . GLU A 1 239 ? -17.713 -0.542 -35.045 1.00 69.00 239 GLU A CA 1
ATOM 1849 C C . GLU A 1 239 ? -18.460 0.192 -36.159 1.00 69.00 239 GLU A C 1
ATOM 1851 O O . GLU A 1 239 ? -17.884 0.816 -37.047 1.00 69.00 239 GLU A O 1
ATOM 1856 N N . ASN A 1 240 ? -19.792 0.108 -36.125 1.00 63.25 240 ASN A N 1
ATOM 1857 C CA . ASN A 1 240 ? -20.660 0.667 -37.168 1.00 63.25 240 ASN A CA 1
ATOM 1858 C C . ASN A 1 240 ? -20.838 2.196 -37.092 1.00 63.25 240 ASN A C 1
ATOM 1860 O O . ASN A 1 240 ? -21.585 2.743 -37.908 1.00 63.25 240 ASN A O 1
ATOM 1864 N N . GLU A 1 241 ? -20.197 2.884 -36.140 1.00 65.56 241 GLU A N 1
ATOM 1865 C CA . GLU A 1 241 ? -20.233 4.348 -36.019 1.00 65.56 241 GLU A CA 1
ATOM 1866 C C . GLU A 1 241 ? -18.859 4.941 -35.639 1.00 65.56 241 GLU A C 1
ATOM 1868 O O . GLU A 1 241 ? -17.961 4.235 -35.183 1.00 65.56 241 GLU A O 1
ATOM 1873 N N . ALA A 1 242 ? -18.675 6.239 -35.903 1.00 67.62 242 ALA A N 1
ATOM 1874 C CA . ALA A 1 242 ? -17.428 6.952 -35.621 1.00 67.62 242 ALA A CA 1
ATOM 1875 C C . ALA A 1 242 ? -17.320 7.315 -34.130 1.00 67.62 242 ALA A C 1
ATOM 1877 O O . ALA A 1 242 ? -18.338 7.601 -33.497 1.00 67.62 242 ALA A O 1
ATOM 1878 N N . VAL A 1 243 ? -16.097 7.370 -33.597 1.00 68.50 243 VAL A N 1
ATOM 1879 C CA . VAL A 1 243 ? -15.810 7.899 -32.256 1.00 68.50 243 VAL A CA 1
ATOM 1880 C C . VAL A 1 243 ? -15.602 9.403 -32.355 1.00 68.50 243 VAL A C 1
ATOM 1882 O O . VAL A 1 243 ? -14.758 9.869 -33.123 1.00 68.50 243 VAL A O 1
ATOM 1885 N N . THR A 1 244 ? -16.434 10.159 -31.637 1.00 59.34 244 THR A N 1
ATOM 1886 C CA . THR A 1 244 ? -16.515 11.626 -31.748 1.00 59.34 244 THR A CA 1
ATOM 1887 C C . THR A 1 244 ? -15.959 12.378 -30.540 1.00 59.34 244 THR A C 1
ATOM 1889 O O . THR A 1 244 ? -15.860 13.605 -30.595 1.00 59.34 244 THR A O 1
ATOM 1892 N N . SER A 1 245 ? -15.632 11.670 -29.459 1.00 60.03 245 SER A N 1
ATOM 1893 C CA . SER A 1 245 ? -14.794 12.159 -28.366 1.00 60.03 245 SER A CA 1
ATOM 1894 C C . SER A 1 245 ? -13.317 12.065 -28.764 1.00 60.03 245 SER A C 1
ATOM 1896 O O . SER A 1 245 ? -12.936 11.227 -29.584 1.00 60.03 245 SER A O 1
ATOM 1898 N N . ALA A 1 246 ? -12.490 12.959 -28.218 1.00 59.25 246 ALA A N 1
ATOM 1899 C CA . ALA A 1 246 ? -11.046 12.823 -28.355 1.00 59.25 246 ALA A CA 1
ATOM 1900 C C . ALA A 1 246 ? -10.594 11.597 -27.556 1.00 59.25 246 ALA A C 1
ATOM 1902 O O . ALA A 1 246 ? -11.012 11.439 -26.411 1.00 59.25 246 ALA A O 1
ATOM 1903 N N . ILE A 1 247 ? -9.778 10.745 -28.174 1.00 59.53 247 ILE A N 1
ATOM 1904 C CA . ILE A 1 247 ? -9.124 9.625 -27.498 1.00 59.53 247 ILE A CA 1
ATOM 1905 C C . ILE A 1 247 ? -7.656 10.008 -27.375 1.00 59.53 247 ILE A C 1
ATOM 1907 O O . ILE A 1 247 ? -7.019 10.313 -28.389 1.00 59.53 247 ILE A O 1
ATOM 1911 N N . ASN A 1 248 ? -7.128 9.985 -26.157 1.00 59.88 248 ASN A N 1
ATOM 1912 C CA . ASN A 1 248 ? -5.699 10.141 -25.942 1.00 59.88 248 ASN A CA 1
ATOM 1913 C C . ASN A 1 248 ? -5.062 8.761 -26.072 1.00 59.88 248 ASN A C 1
ATOM 1915 O O . ASN A 1 248 ? -5.192 7.924 -25.188 1.00 59.88 248 ASN A O 1
ATOM 1919 N N . GLN A 1 249 ? -4.427 8.486 -27.207 1.00 62.78 249 GLN A N 1
ATOM 1920 C CA . GLN A 1 249 ? -3.626 7.269 -27.334 1.00 62.78 249 GLN A CA 1
ATOM 1921 C C . GLN A 1 249 ? -2.280 7.539 -26.696 1.00 62.78 249 GLN A C 1
ATOM 1923 O O . GLN A 1 249 ? -1.657 8.535 -27.050 1.00 62.78 249 GLN A O 1
ATOM 1928 N N . GLU A 1 250 ? -1.825 6.698 -25.774 1.00 64.38 250 GLU A N 1
ATOM 1929 C CA . GLU A 1 250 ? -0.587 6.995 -25.057 1.00 64.38 250 GLU A CA 1
ATOM 1930 C C . GLU A 1 250 ? 0.325 5.791 -24.920 1.00 64.38 250 GLU A C 1
ATOM 1932 O O . GLU A 1 250 ? -0.124 4.656 -24.848 1.00 64.38 250 GLU A O 1
ATOM 1937 N N . ILE A 1 251 ? 1.630 6.024 -24.906 1.00 67.19 251 ILE A N 1
ATOM 1938 C CA . ILE A 1 251 ? 2.589 5.008 -24.473 1.00 67.19 251 ILE A CA 1
ATOM 1939 C C . ILE A 1 251 ? 3.052 5.436 -23.102 1.00 67.19 251 ILE A C 1
ATOM 1941 O O . ILE A 1 251 ? 3.691 6.482 -22.985 1.00 67.19 251 ILE A O 1
ATOM 1945 N N . SER A 1 252 ? 2.718 4.640 -22.092 1.00 66.62 252 SER A N 1
ATOM 1946 C CA . SER A 1 252 ? 3.324 4.784 -20.778 1.00 66.62 252 SER A CA 1
ATOM 1947 C C . SER A 1 252 ? 4.606 3.965 -20.699 1.00 66.62 252 SER A C 1
ATOM 1949 O O . SER A 1 252 ? 4.703 2.864 -21.240 1.00 66.62 252 SER A O 1
ATOM 1951 N N . LEU A 1 253 ? 5.614 4.533 -20.057 1.00 66.19 253 LEU A N 1
ATOM 1952 C CA . LEU A 1 253 ? 6.864 3.874 -19.732 1.00 66.19 253 LEU A CA 1
ATOM 1953 C C . LEU A 1 253 ? 7.204 4.231 -18.289 1.00 66.19 253 LEU A C 1
ATOM 1955 O O . LEU A 1 253 ? 7.330 5.413 -17.974 1.00 66.19 253 LEU A O 1
ATOM 1959 N N . SER A 1 254 ? 7.405 3.210 -17.466 1.00 61.19 254 SER A N 1
ATOM 1960 C CA . SER A 1 254 ? 7.879 3.313 -16.085 1.00 61.19 254 SER A CA 1
ATOM 1961 C C . SER A 1 254 ? 9.248 2.650 -15.987 1.00 61.19 254 SER A C 1
ATOM 1963 O O . SER A 1 254 ? 9.509 1.658 -16.672 1.00 61.19 254 SER A O 1
ATOM 1965 N N . ASN A 1 255 ? 10.148 3.174 -15.155 1.00 58.19 255 ASN A N 1
ATOM 1966 C CA . ASN A 1 255 ? 11.525 2.688 -15.051 1.00 58.19 255 ASN A CA 1
ATOM 1967 C C . ASN A 1 255 ? 11.869 2.115 -13.668 1.00 58.19 255 ASN A C 1
ATOM 1969 O O . ASN A 1 255 ? 11.317 2.548 -12.668 1.00 58.19 255 ASN A O 1
ATOM 1973 N N . LYS A 1 256 ? 12.805 1.155 -13.610 1.00 50.94 256 LYS A N 1
ATOM 1974 C CA . LYS A 1 256 ? 13.283 0.561 -12.339 1.00 50.94 256 LYS A CA 1
ATOM 1975 C C . LYS A 1 256 ? 14.303 1.416 -11.603 1.00 50.94 256 LYS A C 1
ATOM 1977 O O . LYS A 1 256 ? 14.592 1.200 -10.430 1.00 50.94 256 LYS A O 1
ATOM 1982 N N . GLY A 1 257 ? 14.851 2.403 -12.296 1.00 39.28 257 GLY A N 1
ATOM 1983 C CA . GLY A 1 257 ? 15.721 3.392 -11.701 1.00 39.28 257 GLY A CA 1
ATOM 1984 C C . GLY A 1 257 ? 14.927 4.462 -10.980 1.00 39.28 257 GLY A C 1
ATOM 1985 O O . GLY A 1 257 ? 14.190 5.222 -11.605 1.00 39.28 257 GLY A O 1
ATOM 1986 N N . GLY A 1 258 ? 15.192 4.618 -9.685 1.00 37.59 258 GLY A N 1
ATOM 1987 C CA . GLY A 1 258 ? 14.929 5.885 -9.022 1.00 37.59 258 GLY A CA 1
ATOM 1988 C C . GLY A 1 258 ? 15.470 7.059 -9.859 1.00 37.59 258 GLY A C 1
ATOM 1989 O O . GLY A 1 258 ? 16.592 7.030 -10.379 1.00 37.59 258 GLY A O 1
ATOM 1990 N N . VAL A 1 259 ? 14.627 8.087 -9.960 1.00 36.06 259 VAL A N 1
ATOM 1991 C CA . VAL A 1 259 ? 14.835 9.444 -10.492 1.00 36.06 259 VAL A CA 1
ATOM 1992 C C . VAL A 1 259 ? 15.061 9.658 -12.009 1.00 36.06 259 VAL A C 1
ATOM 1994 O O . VAL A 1 259 ? 15.974 10.363 -12.435 1.00 36.06 259 VAL A O 1
ATOM 1997 N N . GLY A 1 260 ? 14.157 9.150 -12.843 1.00 35.81 260 GLY A N 1
ATOM 1998 C CA . GLY A 1 260 ? 13.823 9.658 -14.183 1.00 35.81 260 GLY A CA 1
ATOM 1999 C C . GLY A 1 260 ? 13.099 11.023 -14.197 1.00 35.81 260 GLY A C 1
ATOM 2000 O O . GLY A 1 260 ? 12.180 11.284 -13.435 1.00 35.81 260 GLY A O 1
ATOM 2001 N N . LEU A 1 261 ? 13.557 11.913 -15.082 1.00 35.34 261 LEU A N 1
ATOM 2002 C CA . LEU A 1 261 ? 13.318 13.366 -15.104 1.00 35.34 261 LEU A CA 1
ATOM 2003 C C . LEU A 1 261 ? 11.973 13.773 -15.743 1.00 35.34 261 LEU A C 1
ATOM 2005 O O . LEU A 1 261 ? 11.689 13.380 -16.876 1.00 35.34 261 LEU A O 1
ATOM 2009 N N . GLU A 1 262 ? 11.252 14.726 -15.144 1.00 34.19 262 GLU A N 1
ATOM 2010 C CA . GLU A 1 262 ? 10.243 15.525 -15.856 1.00 34.19 262 GLU A CA 1
ATOM 2011 C C . GLU A 1 262 ? 10.919 16.768 -16.475 1.00 34.19 262 GLU A C 1
ATOM 2013 O O . GLU A 1 262 ? 10.840 17.890 -15.974 1.00 34.19 262 GLU A O 1
ATOM 2018 N N . ALA A 1 263 ? 11.659 16.614 -17.576 1.00 34.53 263 ALA A N 1
ATOM 2019 C CA . ALA A 1 263 ? 12.369 17.745 -18.193 1.00 34.53 263 ALA A CA 1
ATOM 2020 C C . ALA A 1 263 ? 11.453 18.735 -18.969 1.00 34.53 263 ALA A C 1
ATOM 2022 O O . ALA A 1 263 ? 11.934 19.478 -19.828 1.00 34.53 263 ALA A O 1
ATOM 2023 N N . SER A 1 264 ? 10.146 18.808 -18.659 1.00 32.88 264 SER A N 1
ATOM 2024 C CA . SER A 1 264 ? 9.161 19.755 -19.233 1.00 32.88 264 SER A CA 1
ATOM 2025 C C . SER A 1 264 ? 9.579 21.234 -19.093 1.00 32.88 264 SER A C 1
ATOM 2027 O O . SER A 1 264 ? 9.094 22.119 -19.807 1.00 32.88 264 SER A O 1
ATOM 2029 N N . ARG A 1 265 ? 10.551 21.502 -18.209 1.00 32.84 265 ARG A N 1
ATOM 2030 C CA . ARG A 1 265 ? 11.137 22.818 -17.904 1.00 32.84 265 ARG A CA 1
ATOM 2031 C C . ARG A 1 265 ? 12.399 23.171 -18.690 1.00 32.84 265 ARG A C 1
ATOM 2033 O O . ARG A 1 265 ? 12.993 24.221 -18.447 1.00 32.84 265 ARG A O 1
ATOM 2040 N N . VAL A 1 266 ? 12.809 22.329 -19.628 1.00 36.78 266 VAL A N 1
ATOM 2041 C CA . VAL A 1 266 ? 14.010 22.528 -20.434 1.00 36.78 266 VAL A CA 1
ATOM 2042 C C . VAL A 1 266 ? 13.619 22.973 -21.848 1.00 36.78 266 VAL A C 1
ATOM 2044 O O . VAL A 1 266 ? 13.079 22.163 -22.574 1.00 36.78 266 VAL A O 1
ATOM 2047 N N . PRO A 1 267 ? 13.883 24.202 -22.313 1.00 36.03 267 PRO A N 1
ATOM 2048 C CA . PRO A 1 267 ? 13.365 24.680 -23.604 1.00 36.03 267 PRO A CA 1
ATOM 2049 C C . PRO A 1 267 ? 13.845 23.920 -24.854 1.00 36.03 267 PRO A C 1
ATOM 2051 O O . PRO A 1 267 ? 13.052 23.732 -25.773 1.00 36.03 267 PRO A O 1
ATOM 2054 N N . GLU A 1 268 ? 15.092 23.431 -24.913 1.00 34.81 268 GLU A N 1
ATOM 2055 C CA . GLU A 1 268 ? 15.520 22.580 -26.040 1.00 34.81 268 GLU A CA 1
ATOM 2056 C C . GLU A 1 268 ? 15.117 21.113 -25.862 1.00 34.81 268 GLU A C 1
ATOM 2058 O O . GLU A 1 268 ? 14.846 20.437 -26.850 1.00 34.81 268 GLU A O 1
ATOM 2063 N N . LEU A 1 269 ? 14.977 20.630 -24.625 1.00 35.34 269 LEU A N 1
ATOM 2064 C CA . LEU A 1 269 ? 14.425 19.310 -24.308 1.00 35.34 269 LEU A CA 1
ATOM 2065 C C . LEU A 1 269 ? 12.906 19.324 -24.140 1.00 35.34 269 LEU A C 1
ATOM 2067 O O . LEU A 1 269 ? 12.354 18.249 -24.014 1.00 35.34 269 LEU A O 1
ATOM 2071 N N . GLN A 1 270 ? 12.198 20.442 -24.304 1.00 33.50 270 GLN A N 1
ATOM 2072 C CA . GLN A 1 270 ? 10.776 20.456 -24.650 1.00 33.50 270 GLN A CA 1
ATOM 2073 C C . GLN A 1 270 ? 10.595 19.790 -26.015 1.00 33.50 270 GLN A C 1
ATOM 2075 O O . GLN A 1 270 ? 9.516 19.305 -26.310 1.00 33.50 270 GLN A O 1
ATOM 2080 N N . SER A 1 271 ? 11.652 19.670 -26.825 1.00 31.23 271 SER A N 1
ATOM 2081 C CA . SER A 1 271 ? 11.633 18.784 -27.986 1.00 31.23 271 SER A CA 1
ATOM 2082 C C . SER A 1 271 ? 11.946 17.319 -27.662 1.00 31.23 271 SER A C 1
ATOM 2084 O O . SER A 1 271 ? 11.541 16.472 -28.429 1.00 31.23 271 SER A O 1
ATOM 2086 N N . SER A 1 272 ? 12.592 16.980 -26.538 1.00 34.34 272 SER A N 1
ATOM 2087 C CA . SER A 1 272 ? 12.839 15.584 -26.102 1.00 34.34 272 SER A CA 1
ATOM 2088 C C . SER A 1 272 ? 11.802 15.055 -25.081 1.00 34.34 272 SER A C 1
ATOM 2090 O O . SER A 1 272 ? 11.619 13.854 -24.903 1.00 34.34 272 SER A O 1
ATOM 2092 N N . MET A 1 273 ? 11.079 15.971 -24.432 1.00 35.75 273 MET A N 1
ATOM 2093 C CA . MET A 1 273 ? 10.021 15.765 -23.433 1.00 35.75 273 MET A CA 1
ATOM 2094 C C . MET A 1 273 ? 8.617 15.909 -24.025 1.00 35.75 273 MET A C 1
ATOM 2096 O O . MET A 1 273 ? 7.615 15.652 -23.367 1.00 35.75 273 MET A O 1
ATOM 2100 N N . THR A 1 274 ? 8.568 16.270 -25.297 1.00 40.19 274 THR A N 1
ATOM 2101 C CA . THR A 1 274 ? 7.375 16.356 -26.127 1.00 40.19 274 THR A CA 1
ATOM 2102 C C . THR A 1 274 ? 7.766 15.838 -27.502 1.00 40.19 274 THR A C 1
ATOM 2104 O O . THR A 1 274 ? 8.952 15.663 -27.773 1.00 40.19 274 THR A O 1
ATOM 2107 N N . TYR A 1 275 ? 6.795 15.560 -28.367 1.00 44.62 275 TYR A N 1
ATOM 2108 C CA . TYR A 1 275 ? 7.084 14.823 -29.589 1.00 44.62 275 TYR A CA 1
ATOM 2109 C C . TYR A 1 275 ? 8.168 15.445 -30.470 1.00 44.62 275 TYR A C 1
ATOM 2111 O O . TYR A 1 275 ? 8.027 16.525 -31.047 1.00 44.62 275 TYR A O 1
ATOM 2119 N N . ASN A 1 276 ? 9.237 14.676 -30.646 1.00 48.66 276 ASN A N 1
ATOM 2120 C CA . ASN A 1 276 ? 10.235 14.937 -31.654 1.00 48.66 276 ASN A CA 1
ATOM 2121 C C . ASN A 1 276 ? 9.693 14.505 -33.006 1.00 48.66 276 ASN A C 1
ATOM 2123 O O . ASN A 1 276 ? 9.494 13.320 -33.258 1.00 48.66 276 ASN A O 1
ATOM 2127 N N . PHE A 1 277 ? 9.527 15.463 -33.907 1.00 58.47 277 PHE A N 1
ATOM 2128 C CA . PHE A 1 277 ? 9.105 15.166 -35.266 1.00 58.47 277 PHE A CA 1
ATOM 2129 C C . PHE A 1 277 ? 10.308 15.096 -36.203 1.00 58.47 277 PHE A C 1
ATOM 2131 O O . PHE A 1 277 ? 11.184 15.967 -36.185 1.00 58.47 277 PHE A O 1
ATOM 2138 N N . VAL A 1 278 ? 10.338 14.074 -37.051 1.00 61.56 278 VAL A N 1
ATOM 2139 C CA . VAL A 1 278 ? 11.041 14.140 -38.333 1.00 61.56 278 VAL A CA 1
ATOM 2140 C C . VAL A 1 278 ? 10.001 14.542 -39.354 1.00 61.56 278 VAL A C 1
ATOM 2142 O O . VAL A 1 278 ? 9.059 13.790 -39.606 1.00 61.56 278 VAL A O 1
ATOM 2145 N N . THR A 1 279 ? 10.150 15.728 -39.925 1.00 61.09 279 THR A N 1
ATOM 2146 C CA . THR A 1 279 ? 9.283 16.189 -41.004 1.00 61.09 279 THR A CA 1
ATOM 2147 C C . THR A 1 279 ? 9.925 15.922 -42.354 1.00 61.09 279 THR A C 1
ATOM 2149 O O . THR A 1 279 ? 11.148 15.991 -42.484 1.00 61.09 279 THR A O 1
ATOM 2152 N N . ASP A 1 280 ? 9.111 15.657 -43.369 1.00 69.75 280 ASP A N 1
ATOM 2153 C CA . ASP A 1 280 ? 9.585 15.695 -44.748 1.00 69.75 280 ASP A CA 1
ATOM 2154 C C . ASP A 1 280 ? 9.896 17.138 -45.200 1.00 69.75 280 ASP A C 1
ATOM 2156 O O . ASP A 1 280 ? 9.736 18.112 -44.455 1.00 69.75 280 ASP A O 1
ATOM 2160 N N . ASP A 1 281 ? 10.310 17.286 -46.459 1.00 71.12 281 ASP A N 1
ATOM 2161 C CA . ASP A 1 281 ? 10.608 18.584 -47.078 1.00 71.12 281 ASP A CA 1
ATOM 2162 C C . ASP A 1 281 ? 9.402 19.555 -47.112 1.00 71.12 281 ASP A C 1
ATOM 2164 O O . ASP A 1 281 ? 9.581 20.748 -47.381 1.00 71.12 281 ASP A O 1
ATOM 2168 N N . ASN A 1 282 ? 8.175 19.074 -46.871 1.00 63.25 282 ASN A N 1
ATOM 2169 C CA . ASN A 1 282 ? 6.946 19.872 -46.842 1.00 63.25 282 ASN A CA 1
ATOM 2170 C C . ASN A 1 282 ? 6.543 20.295 -45.422 1.00 63.25 282 ASN A C 1
ATOM 2172 O O . ASN A 1 282 ? 5.639 21.121 -45.276 1.00 63.25 282 ASN A O 1
ATOM 2176 N N . GLY A 1 283 ? 7.229 19.783 -44.397 1.00 61.28 283 GLY A N 1
ATOM 2177 C CA . GLY A 1 283 ? 6.878 19.995 -42.996 1.00 61.28 283 GLY A CA 1
ATOM 2178 C C . GLY A 1 283 ? 5.849 18.994 -42.465 1.00 61.28 283 GLY A C 1
ATOM 2179 O O . GLY A 1 283 ? 5.386 19.171 -41.340 1.00 61.28 283 GLY A O 1
ATOM 2180 N N . ASP A 1 284 ? 5.500 17.960 -43.238 1.00 60.22 284 ASP A N 1
ATOM 2181 C CA . ASP A 1 284 ? 4.586 16.906 -42.801 1.00 60.22 284 ASP A CA 1
ATOM 2182 C C . ASP A 1 284 ? 5.341 15.921 -41.900 1.00 60.22 284 ASP A C 1
ATOM 2184 O O . ASP A 1 284 ? 6.457 15.502 -42.214 1.00 60.22 284 ASP A O 1
ATOM 2188 N N . ILE A 1 285 ? 4.745 15.544 -40.769 1.00 57.97 285 ILE A N 1
ATOM 2189 C CA . ILE A 1 285 ? 5.358 14.626 -39.802 1.00 57.97 285 ILE A CA 1
ATOM 2190 C C . ILE A 1 285 ? 5.471 13.228 -40.427 1.00 57.97 285 ILE A C 1
ATOM 2192 O O . ILE A 1 285 ? 4.472 12.609 -40.785 1.00 57.97 285 ILE A O 1
ATOM 2196 N N . THR A 1 286 ? 6.698 12.721 -40.540 1.00 59.12 286 THR A N 1
ATOM 2197 C CA . THR A 1 286 ? 7.006 11.371 -41.045 1.00 59.12 286 THR A CA 1
ATOM 2198 C C . THR A 1 286 ? 7.403 10.393 -39.948 1.00 59.12 286 THR A C 1
ATOM 2200 O O . THR A 1 286 ? 7.169 9.198 -40.106 1.00 59.12 286 THR A O 1
ATOM 2203 N N . LYS A 1 287 ? 7.983 10.883 -38.845 1.00 58.25 287 LYS A N 1
ATOM 2204 C CA . LYS A 1 287 ? 8.254 10.108 -37.627 1.00 58.25 287 LYS A CA 1
ATOM 2205 C C . LYS A 1 287 ? 8.064 10.973 -36.393 1.00 58.25 287 LYS A C 1
ATOM 2207 O O . LYS A 1 287 ? 8.292 12.182 -36.451 1.00 58.25 287 LYS A O 1
ATOM 2212 N N . GLN A 1 288 ? 7.684 10.331 -35.301 1.00 55.47 288 GLN A N 1
ATOM 2213 C CA . GLN A 1 288 ? 7.263 10.963 -34.064 1.00 55.47 288 GLN A CA 1
ATOM 2214 C C . GLN A 1 288 ? 7.881 10.173 -32.907 1.00 55.47 288 GLN A C 1
ATOM 2216 O O . GLN A 1 288 ? 7.552 9.010 -32.721 1.00 55.47 288 GLN A O 1
ATOM 2221 N N . PHE A 1 289 ? 8.840 10.774 -32.199 1.00 51.66 289 PHE A N 1
ATOM 2222 C CA . PHE A 1 289 ? 9.618 10.115 -31.148 1.00 51.66 289 PHE A CA 1
ATOM 2223 C C . PHE A 1 289 ? 9.327 10.749 -29.790 1.00 51.66 289 PHE A C 1
ATOM 2225 O O . PHE A 1 289 ? 9.362 11.975 -29.657 1.00 51.66 289 PHE A O 1
ATOM 2232 N N . GLY A 1 290 ? 9.100 9.910 -28.785 1.00 50.03 290 GLY A N 1
ATOM 2233 C CA . GLY A 1 290 ? 9.260 10.264 -27.379 1.00 50.03 290 GLY A CA 1
ATOM 2234 C C . GLY A 1 290 ? 10.636 9.798 -26.908 1.00 50.03 290 GLY A C 1
ATOM 2235 O O . GLY A 1 290 ? 11.072 8.711 -27.276 1.00 50.03 290 GLY A O 1
ATOM 2236 N N . THR A 1 291 ? 11.351 10.611 -26.134 1.00 48.91 291 THR A N 1
ATOM 2237 C CA . THR A 1 291 ? 12.610 10.186 -25.500 1.00 48.91 291 THR A CA 1
ATOM 2238 C C . THR A 1 291 ? 12.464 10.277 -23.994 1.00 48.91 291 THR A C 1
ATOM 2240 O O . THR A 1 291 ? 12.246 11.369 -23.473 1.00 48.91 291 THR A O 1
ATOM 2243 N N . SER A 1 292 ? 12.590 9.145 -23.308 1.00 48.12 292 SER A N 1
ATOM 2244 C CA . SER A 1 292 ? 12.684 9.056 -21.849 1.00 48.12 292 SER A CA 1
ATOM 2245 C C . SER A 1 292 ? 14.084 8.561 -21.493 1.00 48.12 292 SER A C 1
ATOM 2247 O O . SER A 1 292 ? 14.570 7.615 -22.108 1.00 48.12 292 SER A O 1
ATOM 2249 N N . LEU A 1 293 ? 14.752 9.222 -20.545 1.00 46.22 293 LEU A N 1
ATOM 2250 C CA . LEU A 1 293 ? 16.065 8.798 -20.055 1.00 46.22 293 LEU A CA 1
ATOM 2251 C C . LEU A 1 293 ? 15.871 7.922 -18.813 1.00 46.22 293 LEU A C 1
ATOM 2253 O O . LEU A 1 293 ? 15.200 8.340 -17.871 1.00 46.22 293 LEU A O 1
ATOM 2257 N N . ILE A 1 294 ? 16.471 6.734 -18.825 1.00 44.84 294 ILE A N 1
ATOM 2258 C CA . ILE A 1 294 ? 16.328 5.701 -17.796 1.00 44.84 294 ILE A CA 1
ATOM 2259 C C . ILE A 1 294 ? 17.669 5.492 -17.068 1.00 44.84 294 ILE A C 1
ATOM 2261 O O . ILE A 1 294 ? 18.725 5.499 -17.698 1.00 44.84 294 ILE A O 1
ATOM 2265 N N . THR A 1 295 ? 17.626 5.323 -15.743 1.00 40.09 295 THR A N 1
ATOM 2266 C CA . THR A 1 295 ? 18.767 5.061 -14.843 1.00 40.09 295 THR A CA 1
ATOM 2267 C C . THR A 1 295 ? 18.796 3.594 -14.381 1.00 40.09 295 THR A C 1
ATOM 2269 O O . THR A 1 295 ? 17.743 3.049 -14.076 1.00 40.09 295 THR A O 1
ATOM 2272 N N . PRO A 1 296 ? 19.978 2.964 -14.255 1.00 34.03 296 PRO A N 1
ATOM 2273 C CA . PRO A 1 296 ? 20.149 1.759 -13.424 1.00 34.03 296 PRO A CA 1
ATOM 2274 C C . PRO A 1 296 ? 21.481 1.802 -12.627 1.00 34.03 296 PRO A C 1
ATOM 2276 O O . PRO A 1 296 ? 22.014 2.888 -12.359 1.00 34.03 296 PRO A O 1
ATOM 2279 N N . GLY A 1 297 ? 22.041 0.646 -12.240 1.00 34.56 297 GLY A N 1
ATOM 2280 C CA . GLY A 1 297 ? 23.375 0.522 -11.637 1.00 34.56 297 GLY A CA 1
ATOM 2281 C C . GLY A 1 297 ? 23.388 -0.031 -10.208 1.00 34.56 297 GLY A C 1
ATOM 2282 O O . GLY A 1 297 ? 24.002 0.593 -9.339 1.00 34.56 297 GLY A O 1
ATOM 2283 N N . GLU A 1 298 ? 22.736 -1.178 -9.997 1.00 31.58 298 GLU A N 1
ATOM 2284 C CA . GLU A 1 298 ? 22.659 -2.085 -8.828 1.00 31.58 298 GLU A CA 1
ATOM 2285 C C . GLU A 1 298 ? 22.152 -1.516 -7.490 1.00 31.58 298 GLU A C 1
ATOM 2287 O O . GLU A 1 298 ? 21.485 -2.199 -6.723 1.00 31.58 298 GLU A O 1
ATOM 2292 N N . ASN A 1 299 ? 22.587 -0.315 -7.131 1.00 32.59 299 ASN A N 1
ATOM 2293 C CA . ASN A 1 299 ? 22.966 -0.017 -5.755 1.00 32.59 299 ASN A CA 1
ATOM 2294 C C . ASN A 1 299 ? 22.942 1.492 -5.504 1.00 32.59 299 ASN A C 1
ATOM 2296 O O . ASN A 1 299 ? 23.886 2.093 -4.990 1.00 32.59 299 ASN A O 1
ATOM 2300 N N . ARG A 1 300 ? 21.874 2.151 -5.949 1.00 35.69 300 ARG A N 1
ATOM 2301 C CA . ARG A 1 300 ? 21.719 3.594 -5.772 1.00 35.69 300 ARG A CA 1
ATOM 2302 C C . ARG A 1 300 ? 20.496 3.863 -4.931 1.00 35.69 300 ARG A C 1
ATOM 2304 O O . ARG A 1 300 ? 19.480 4.338 -5.423 1.00 35.69 300 ARG A O 1
ATOM 2311 N N . SER A 1 301 ? 20.643 3.566 -3.643 1.00 29.36 301 SER A N 1
ATOM 2312 C CA . SER A 1 301 ? 19.827 4.127 -2.577 1.00 29.36 301 SER A CA 1
ATOM 2313 C C . SER A 1 301 ? 19.781 5.651 -2.721 1.00 29.36 301 SER A C 1
ATOM 2315 O O . SER A 1 301 ? 20.637 6.378 -2.218 1.00 29.36 301 SER A O 1
ATOM 2317 N N . MET A 1 302 ? 18.789 6.144 -3.455 1.00 30.17 302 MET A N 1
ATOM 2318 C CA . MET A 1 302 ? 18.515 7.563 -3.684 1.00 30.17 302 MET A CA 1
ATOM 2319 C C . MET A 1 302 ? 17.704 8.173 -2.534 1.00 30.17 302 MET A C 1
ATOM 2321 O O . MET A 1 302 ? 17.071 9.212 -2.678 1.00 30.17 302 MET A O 1
ATOM 2325 N N . GLY A 1 303 ? 17.804 7.574 -1.353 1.00 28.83 303 GLY A N 1
ATOM 2326 C CA . GLY A 1 303 ? 17.680 8.293 -0.104 1.00 28.83 303 GLY A CA 1
ATOM 2327 C C . GLY A 1 303 ? 18.837 7.921 0.803 1.00 28.83 303 GLY A C 1
ATOM 2328 O O . GLY A 1 303 ? 18.767 7.101 1.704 1.00 28.83 303 GLY A O 1
ATOM 2329 N N . SER A 1 304 ? 19.938 8.599 0.568 1.00 30.20 304 SER A N 1
ATOM 2330 C CA . SER A 1 304 ? 20.535 9.378 1.631 1.00 30.20 304 SER A CA 1
ATOM 2331 C C . SER A 1 304 ? 20.877 10.716 1.005 1.00 30.20 304 SER A C 1
ATOM 2333 O O . SER A 1 304 ? 21.376 10.784 -0.119 1.00 30.20 304 SER A O 1
ATOM 2335 N N . GLN A 1 305 ? 20.630 11.807 1.718 1.00 39.09 305 GLN A N 1
ATOM 2336 C CA . GLN A 1 305 ? 21.201 13.100 1.357 1.00 39.09 305 GLN A CA 1
ATOM 2337 C C . GLN A 1 305 ? 22.723 13.129 1.628 1.00 39.09 305 GLN A C 1
ATOM 2339 O O . GLN A 1 305 ? 23.269 14.161 2.011 1.00 39.09 305 GLN A O 1
ATOM 2344 N N . THR A 1 306 ? 23.449 12.023 1.415 1.00 36.50 306 THR A N 1
ATOM 2345 C CA . THR A 1 306 ? 24.902 11.969 1.595 1.00 36.50 306 THR A CA 1
ATOM 2346 C C . THR A 1 306 ? 25.614 11.166 0.493 1.00 36.50 306 THR A C 1
ATOM 2348 O O . THR A 1 306 ? 25.717 9.949 0.566 1.00 36.50 306 THR A O 1
ATOM 2351 N N . ASP A 1 307 ? 26.174 11.933 -0.460 1.00 28.30 307 ASP A N 1
ATOM 2352 C CA . ASP A 1 307 ? 27.289 11.665 -1.403 1.00 28.30 307 ASP A CA 1
ATOM 2353 C C . ASP A 1 307 ? 27.083 10.954 -2.770 1.00 28.30 307 ASP A C 1
ATOM 2355 O O . ASP A 1 307 ? 27.976 10.264 -3.255 1.00 28.30 307 ASP A O 1
ATOM 2359 N N . ALA A 1 308 ? 26.029 11.389 -3.489 1.00 32.84 308 ALA A N 1
ATOM 2360 C CA . ALA A 1 308 ? 26.037 11.697 -4.946 1.00 32.84 308 ALA A CA 1
ATOM 2361 C C . ALA A 1 308 ? 25.959 10.543 -5.993 1.00 32.84 308 ALA A C 1
ATOM 2363 O O . ALA A 1 308 ? 26.418 9.434 -5.760 1.00 32.84 308 ALA A O 1
ATOM 2364 N N . HIS A 1 309 ? 25.435 10.737 -7.223 1.00 34.50 309 HIS A N 1
ATOM 2365 C CA . HIS A 1 309 ? 24.732 11.884 -7.851 1.00 34.50 309 HIS A CA 1
ATOM 2366 C C . HIS A 1 309 ? 23.787 11.418 -8.987 1.00 34.50 309 HIS A C 1
ATOM 2368 O O . HIS A 1 309 ? 24.109 10.461 -9.698 1.00 34.50 309 HIS A O 1
ATOM 2374 N N . PRO A 1 310 ? 22.660 12.129 -9.200 1.00 32.56 310 PRO A N 1
ATOM 2375 C CA . PRO A 1 310 ? 22.248 12.523 -10.560 1.00 32.56 310 PRO A CA 1
ATOM 2376 C C . PRO A 1 310 ? 21.870 14.030 -10.642 1.00 32.56 310 PRO A C 1
ATOM 2378 O O . PRO A 1 310 ? 22.668 14.870 -10.218 1.00 32.56 310 PRO A O 1
ATOM 2381 N N . VAL A 1 311 ? 20.720 14.422 -11.220 1.00 34.56 311 VAL A N 1
ATOM 2382 C CA . VAL A 1 311 ? 20.428 15.819 -11.637 1.00 34.56 311 VAL A CA 1
ATOM 2383 C C . VAL A 1 311 ? 19.503 16.573 -10.670 1.00 34.56 311 VAL A C 1
ATOM 2385 O O . VAL A 1 311 ? 18.280 16.436 -10.701 1.00 34.56 311 VAL A O 1
ATOM 2388 N N . THR A 1 312 ? 20.075 17.451 -9.849 1.00 36.03 312 THR A N 1
ATOM 2389 C CA . THR A 1 312 ? 19.395 18.180 -8.762 1.00 36.03 312 THR A CA 1
ATOM 2390 C C . THR A 1 312 ? 18.650 19.459 -9.203 1.00 36.03 312 THR A C 1
ATOM 2392 O O . THR A 1 312 ? 18.670 20.482 -8.515 1.00 36.03 312 THR A O 1
ATOM 2395 N N . SER A 1 313 ? 17.905 19.397 -10.318 1.00 32.09 313 SER A N 1
ATOM 2396 C CA . SER A 1 313 ? 16.996 20.479 -10.748 1.00 32.09 313 SER A CA 1
ATOM 2397 C C . SER A 1 313 ? 15.738 20.075 -11.549 1.00 32.09 313 SER A C 1
ATOM 2399 O O . SER A 1 313 ? 15.002 20.964 -11.998 1.00 32.09 313 SER A O 1
ATOM 2401 N N . ILE A 1 314 ? 15.457 18.772 -11.716 1.00 31.14 314 ILE A N 1
ATOM 2402 C CA . ILE A 1 314 ? 14.473 18.261 -12.697 1.00 31.14 314 ILE A CA 1
ATOM 2403 C C . ILE A 1 314 ? 13.587 17.119 -12.153 1.00 31.14 314 ILE A C 1
ATOM 2405 O O . ILE A 1 314 ? 13.163 16.259 -12.918 1.00 31.14 314 ILE A O 1
ATOM 2409 N N . GLY A 1 315 ? 13.313 17.122 -10.840 1.00 29.08 315 GLY A N 1
ATOM 2410 C CA . GLY A 1 315 ? 12.249 16.310 -10.221 1.00 29.08 315 GLY A CA 1
ATOM 2411 C C . GLY A 1 315 ? 12.214 14.863 -10.701 1.00 29.08 315 GLY A C 1
ATOM 2412 O O . GLY A 1 315 ? 11.218 14.443 -11.278 1.00 29.08 315 GLY A O 1
ATOM 2413 N N . GLY A 1 316 ? 13.332 14.152 -10.559 1.00 34.06 316 GLY A N 1
ATOM 2414 C CA . GLY A 1 316 ? 13.371 12.783 -11.018 1.00 34.06 316 GLY A CA 1
ATOM 2415 C C . GLY A 1 316 ? 12.557 11.892 -10.079 1.00 34.06 316 GLY A C 1
ATOM 2416 O O . GLY A 1 316 ? 12.789 11.929 -8.877 1.00 34.06 316 GLY A O 1
ATOM 2417 N N . ALA A 1 317 ? 11.657 11.096 -10.636 1.00 32.03 317 ALA A N 1
ATOM 2418 C CA . ALA A 1 317 ? 10.915 10.001 -10.008 1.00 32.03 317 ALA A CA 1
ATOM 2419 C C . ALA A 1 317 ? 11.310 8.685 -10.694 1.00 32.03 317 ALA A C 1
ATOM 2421 O O . ALA A 1 317 ? 11.807 8.768 -11.811 1.00 32.03 317 ALA A O 1
ATOM 2422 N N . PRO A 1 318 ? 11.092 7.470 -10.172 1.00 36.28 318 PRO A N 1
ATOM 2423 C CA . PRO A 1 318 ? 10.701 6.391 -11.083 1.00 36.28 318 PRO A CA 1
ATOM 2424 C C . PRO A 1 318 ? 9.567 6.930 -11.980 1.00 36.28 318 PRO A C 1
ATOM 2426 O O . PRO A 1 318 ? 8.475 7.265 -11.536 1.00 36.28 318 PRO A O 1
ATOM 2429 N N . GLY A 1 319 ? 9.918 7.289 -13.207 1.00 43.03 319 GLY A N 1
ATOM 2430 C CA . GLY A 1 319 ? 9.181 8.300 -13.948 1.00 43.03 319 GLY A CA 1
ATOM 2431 C C . GLY A 1 319 ? 8.173 7.618 -14.832 1.00 43.03 319 GLY A C 1
ATOM 2432 O O . GLY A 1 319 ? 8.485 7.401 -16.001 1.00 43.03 319 GLY A O 1
ATOM 2433 N N . TYR A 1 320 ? 7.002 7.289 -14.287 1.00 46.03 320 TYR A N 1
ATOM 2434 C CA . TYR A 1 320 ? 5.834 6.995 -15.105 1.00 46.03 320 TYR A CA 1
ATOM 2435 C C . TYR A 1 320 ? 5.648 8.152 -16.091 1.00 46.03 320 TYR A C 1
ATOM 2437 O O . TYR A 1 320 ? 5.472 9.309 -15.694 1.00 46.03 320 TYR A O 1
ATOM 2445 N N . ARG A 1 321 ? 5.768 7.870 -17.388 1.00 52.53 321 ARG A N 1
ATOM 2446 C CA . ARG A 1 321 ? 5.615 8.897 -18.413 1.00 52.53 321 ARG A CA 1
ATOM 2447 C C . ARG A 1 321 ? 4.733 8.443 -19.546 1.00 52.53 321 ARG A C 1
ATOM 2449 O O . ARG A 1 321 ? 5.091 7.543 -20.299 1.00 52.53 321 ARG A O 1
ATOM 2456 N N . GLU A 1 322 ? 3.684 9.220 -19.738 1.00 56.22 322 GLU A N 1
ATOM 2457 C CA . GLU A 1 322 ? 2.769 9.138 -20.858 1.00 56.22 322 GLU A CA 1
ATOM 2458 C C . GLU A 1 322 ? 3.242 9.955 -22.054 1.00 56.22 322 GLU A C 1
ATOM 2460 O O . GLU A 1 322 ? 3.560 11.147 -21.966 1.00 56.22 322 GLU A O 1
ATOM 2465 N N . HIS A 1 323 ? 3.262 9.312 -23.214 1.00 57.12 323 HIS A N 1
ATOM 2466 C CA . HIS A 1 323 ? 3.396 9.987 -24.497 1.00 57.12 323 HIS A CA 1
ATOM 2467 C C . HIS A 1 323 ? 2.019 10.090 -25.145 1.00 57.12 323 HIS A C 1
ATOM 2469 O O . HIS A 1 323 ? 1.599 9.165 -25.828 1.00 57.12 323 HIS A O 1
ATOM 2475 N N . ALA A 1 324 ? 1.333 11.219 -24.940 1.00 58.47 324 ALA A N 1
ATOM 2476 C CA . ALA A 1 324 ? -0.064 11.421 -25.334 1.00 58.47 324 ALA A CA 1
ATOM 2477 C C . ALA A 1 324 ? -0.257 11.903 -26.788 1.00 58.47 324 ALA A C 1
ATOM 2479 O O . ALA A 1 324 ? 0.019 13.057 -27.130 1.00 58.47 324 ALA A O 1
ATOM 2480 N N . PHE A 1 325 ? -0.744 11.029 -27.673 1.00 59.78 325 PHE A N 1
ATOM 2481 C CA . PHE A 1 325 ? -1.234 11.358 -29.015 1.00 59.78 325 PHE A CA 1
ATOM 2482 C C . PHE A 1 325 ? -2.689 11.869 -28.927 1.00 59.78 325 PHE A C 1
ATOM 2484 O O . PHE A 1 325 ? -3.628 11.077 -28.845 1.00 59.78 325 PHE A O 1
ATOM 2491 N N . GLU A 1 326 ? -2.888 13.193 -28.962 1.00 57.12 326 GLU A N 1
ATOM 2492 C CA . GLU A 1 326 ? -4.234 13.787 -29.033 1.00 57.12 326 GLU A CA 1
ATOM 2493 C C . GLU A 1 326 ? -4.862 13.560 -30.417 1.00 57.12 326 GLU A C 1
ATOM 2495 O O . GLU A 1 326 ? -4.478 14.199 -31.402 1.00 57.12 326 GLU A O 1
ATOM 2500 N N . ASP A 1 327 ? -5.879 12.701 -30.481 1.00 62.69 327 ASP A N 1
ATOM 2501 C CA . ASP A 1 327 ? -6.619 12.414 -31.705 1.00 62.69 327 ASP A CA 1
ATOM 2502 C C . ASP A 1 327 ? -8.131 12.684 -31.520 1.00 62.69 327 ASP A C 1
ATOM 2504 O O . ASP A 1 327 ? -8.803 12.000 -30.749 1.00 62.69 327 ASP A O 1
ATOM 2508 N N . PRO A 1 328 ? -8.734 13.653 -32.240 1.00 56.94 328 PRO A N 1
ATOM 2509 C CA . PRO A 1 328 ? -10.097 14.120 -31.955 1.00 56.94 328 PRO A CA 1
ATOM 2510 C C . PRO A 1 328 ? -11.236 13.306 -32.609 1.00 56.94 328 PRO A C 1
ATOM 2512 O O . PRO A 1 328 ? -12.390 13.724 -32.518 1.00 56.94 328 PRO A O 1
ATOM 2515 N N . VAL A 1 329 ? -10.927 12.231 -33.349 1.00 70.69 329 VAL A N 1
ATOM 2516 C CA . VAL A 1 329 ? -11.880 11.375 -34.098 1.00 70.69 329 VAL A CA 1
ATOM 2517 C C . VAL A 1 329 ? -11.264 9.985 -34.336 1.00 70.69 329 VAL A C 1
ATOM 2519 O O . VAL A 1 329 ? -10.066 9.920 -34.610 1.00 70.69 329 VAL A O 1
ATOM 2522 N N . TYR A 1 330 ? -12.075 8.918 -34.379 1.00 72.75 330 TYR A N 1
ATOM 2523 C CA . TYR A 1 330 ? -11.823 7.706 -35.193 1.00 72.75 330 TYR A CA 1
ATOM 2524 C C . TYR A 1 330 ? -13.042 7.398 -36.080 1.00 72.75 330 TYR A C 1
ATOM 2526 O O . TYR A 1 330 ? -14.121 7.088 -35.571 1.00 72.75 330 TYR A O 1
ATOM 2534 N N . ASP A 1 331 ? -12.900 7.444 -37.405 1.00 79.25 331 ASP A N 1
ATOM 2535 C CA . ASP A 1 331 ? -13.981 7.105 -38.341 1.00 79.25 331 ASP A CA 1
ATOM 2536 C C . ASP A 1 331 ? -14.292 5.590 -38.346 1.00 79.25 331 ASP A C 1
ATOM 2538 O O . ASP A 1 331 ? -13.469 4.750 -37.980 1.00 79.25 331 ASP A O 1
ATOM 2542 N N . ILE A 1 332 ? -15.493 5.222 -38.810 1.00 80.56 332 ILE A N 1
ATOM 2543 C CA . ILE A 1 332 ? -15.902 3.817 -39.010 1.00 80.56 332 ILE A CA 1
ATOM 2544 C C . ILE A 1 332 ? -14.909 3.099 -39.927 1.00 80.56 332 ILE A C 1
ATOM 2546 O O . ILE A 1 332 ? -14.742 3.491 -41.088 1.00 80.56 332 ILE A O 1
ATOM 2550 N N . GLY A 1 333 ? -14.324 1.997 -39.457 1.00 77.75 333 GLY A N 1
ATOM 2551 C CA . GLY A 1 333 ? -13.373 1.199 -40.231 1.00 77.75 333 GLY A CA 1
ATOM 2552 C C . GLY A 1 333 ? -12.023 1.882 -40.447 1.00 77.75 333 GLY A C 1
ATOM 2553 O O . GLY A 1 333 ? -11.216 1.373 -41.229 1.00 77.75 333 GLY A O 1
ATOM 2554 N N . GLU A 1 334 ? -11.777 3.029 -39.807 1.00 82.88 334 GLU A N 1
ATOM 2555 C CA . GLU A 1 334 ? -10.469 3.668 -39.810 1.00 82.88 334 GLU A CA 1
ATOM 2556 C C . GLU A 1 334 ? -9.456 2.780 -39.085 1.00 82.88 334 GLU A C 1
ATOM 2558 O O . GLU A 1 334 ? -9.762 2.134 -38.079 1.00 82.88 334 GLU A O 1
ATOM 2563 N N . SER A 1 335 ? -8.233 2.760 -39.611 1.00 78.44 335 SER A N 1
ATOM 2564 C CA . SER A 1 335 ? -7.107 2.111 -38.959 1.00 78.44 335 SER A CA 1
ATOM 2565 C C . SER A 1 335 ? -5.912 3.048 -38.884 1.00 78.44 335 SER A C 1
ATOM 2567 O O . SER A 1 335 ? -5.591 3.690 -39.890 1.00 78.44 335 SER A O 1
ATOM 2569 N N . ARG A 1 336 ? -5.216 3.064 -37.749 1.00 78.81 336 ARG A N 1
ATOM 2570 C CA . ARG A 1 336 ? -4.017 3.881 -37.519 1.00 78.81 336 ARG A CA 1
ATOM 2571 C C . ARG A 1 336 ? -2.847 3.023 -37.072 1.00 78.81 336 ARG A C 1
ATOM 2573 O O . ARG A 1 336 ? -3.047 1.947 -36.522 1.00 78.81 336 ARG A O 1
ATOM 2580 N N . VAL A 1 337 ? -1.638 3.489 -37.377 1.00 77.56 337 VAL A N 1
ATOM 2581 C CA . VAL A 1 337 ? -0.383 2.841 -36.978 1.00 77.56 337 VAL A CA 1
ATOM 2582 C C . VAL A 1 337 ? 0.439 3.844 -36.192 1.00 77.56 337 VAL A C 1
ATOM 2584 O O . VAL A 1 337 ? 0.793 4.886 -36.752 1.00 77.56 337 VAL A O 1
ATOM 2587 N N . TYR A 1 338 ? 0.788 3.484 -34.965 1.00 75.31 338 TYR A N 1
ATOM 2588 C CA . TYR A 1 338 ? 1.756 4.189 -34.135 1.00 75.31 338 TYR A CA 1
ATOM 2589 C C . TYR A 1 338 ? 3.076 3.424 -34.161 1.00 75.31 338 TYR A C 1
ATOM 2591 O O . TYR A 1 338 ? 3.100 2.200 -34.273 1.00 75.31 338 TYR A O 1
ATOM 2599 N N . GLU A 1 339 ? 4.180 4.159 -34.155 1.00 77.06 339 GLU A N 1
ATOM 2600 C CA . GLU A 1 339 ? 5.534 3.623 -34.263 1.00 77.06 339 GLU A CA 1
ATOM 2601 C C . GLU A 1 339 ? 6.351 4.163 -33.098 1.00 77.06 339 GLU A C 1
ATOM 2603 O O . GLU A 1 339 ? 6.351 5.367 -32.848 1.00 77.06 339 GLU A O 1
ATOM 2608 N N . SER A 1 340 ? 7.028 3.278 -32.376 1.00 76.38 340 SER A N 1
ATOM 2609 C CA . SER A 1 340 ? 7.764 3.616 -31.164 1.00 76.38 340 SER A CA 1
ATOM 2610 C C . SER A 1 340 ? 9.040 2.808 -31.013 1.00 76.38 340 SER A C 1
ATOM 2612 O O . SER A 1 340 ? 9.180 1.697 -31.528 1.00 76.38 340 SER A O 1
ATOM 2614 N N . TYR A 1 341 ? 9.999 3.425 -30.330 1.00 77.81 341 TYR A N 1
ATOM 2615 C CA . TYR A 1 341 ? 11.363 2.943 -30.190 1.00 77.81 341 TYR A CA 1
ATOM 2616 C C . TYR A 1 341 ? 11.752 3.012 -28.715 1.00 77.81 341 TYR A C 1
ATOM 2618 O O . TYR A 1 341 ? 11.744 4.096 -28.135 1.00 77.81 341 TYR A O 1
ATOM 2626 N N . LEU A 1 342 ? 12.118 1.876 -28.127 1.00 79.31 342 LEU A N 1
ATOM 2627 C CA . LEU A 1 342 ? 12.622 1.795 -26.759 1.00 79.31 342 LEU A CA 1
ATOM 2628 C C . LEU A 1 342 ? 14.138 1.603 -26.805 1.00 79.31 342 LEU A C 1
ATOM 2630 O O . LEU A 1 342 ? 14.602 0.493 -27.058 1.00 79.31 342 LEU A O 1
ATOM 2634 N N . TYR A 1 343 ? 14.904 2.679 -26.615 1.00 78.44 343 TYR A N 1
ATOM 2635 C CA . TYR A 1 343 ? 16.365 2.614 -26.495 1.00 78.44 343 TYR A CA 1
ATOM 2636 C C . TYR A 1 343 ? 16.758 2.114 -25.105 1.00 78.44 343 TYR A C 1
ATOM 2638 O O . TYR A 1 343 ? 16.271 2.635 -24.106 1.00 78.44 343 TYR A O 1
ATOM 2646 N N . ILE A 1 344 ? 17.627 1.105 -25.051 1.00 77.75 344 ILE A N 1
ATOM 2647 C CA . ILE A 1 344 ? 17.971 0.397 -23.816 1.00 77.75 344 ILE A CA 1
ATOM 2648 C C . ILE A 1 344 ? 19.447 0.648 -23.512 1.00 77.75 344 ILE A C 1
ATOM 2650 O O . ILE A 1 344 ? 20.330 0.282 -24.291 1.00 77.75 344 ILE A O 1
ATOM 2654 N N . SER A 1 345 ? 19.709 1.272 -22.366 1.00 73.19 345 SER A N 1
ATOM 2655 C CA . SER A 1 345 ? 21.047 1.621 -21.895 1.00 73.19 345 SER A CA 1
ATOM 2656 C C . SER A 1 345 ? 21.173 1.351 -20.403 1.00 73.19 345 SER A C 1
ATOM 2658 O O . SER A 1 345 ? 20.243 1.594 -19.643 1.00 73.19 345 SER A O 1
ATOM 2660 N N . ASP A 1 346 ? 22.344 0.880 -20.002 1.00 65.12 346 ASP A N 1
ATOM 2661 C CA . ASP A 1 346 ? 22.793 0.740 -18.619 1.00 65.12 346 ASP A CA 1
ATOM 2662 C C . ASP A 1 346 ? 23.467 2.019 -18.082 1.00 65.12 346 ASP A C 1
ATOM 2664 O O . ASP A 1 346 ? 23.724 2.144 -16.888 1.00 65.12 346 ASP A O 1
ATOM 2668 N N . GLU A 1 347 ? 23.711 3.004 -18.950 1.00 61.28 347 GLU A N 1
ATOM 2669 C CA . GLU A 1 347 ? 24.301 4.296 -18.599 1.00 61.28 347 GLU A CA 1
ATOM 2670 C C . GLU A 1 347 ? 23.234 5.404 -18.582 1.00 61.28 347 GLU A C 1
ATOM 2672 O O . GLU A 1 347 ? 22.564 5.654 -19.591 1.00 61.28 347 GLU A O 1
ATOM 2677 N N . CYS A 1 348 ? 23.109 6.127 -17.458 1.00 55.97 348 CYS A N 1
ATOM 2678 C CA . CYS A 1 348 ? 22.269 7.327 -17.365 1.00 55.97 348 CYS A CA 1
ATOM 2679 C C . CYS A 1 348 ? 22.979 8.524 -18.009 1.00 55.97 348 CYS A C 1
ATOM 2681 O O . CYS A 1 348 ? 23.613 9.348 -17.344 1.00 55.97 348 CYS A O 1
ATOM 2683 N N . SER A 1 349 ? 22.903 8.586 -19.333 1.00 61.56 349 SER A N 1
ATOM 2684 C CA . SER A 1 349 ? 23.639 9.546 -20.143 1.00 61.56 349 SER A CA 1
ATOM 2685 C C . SER A 1 349 ? 22.704 10.265 -21.109 1.00 61.56 349 SER A C 1
ATOM 2687 O O . SER A 1 349 ? 22.219 9.696 -22.092 1.00 61.56 349 SER A O 1
ATOM 2689 N N . TRP A 1 350 ? 22.487 11.564 -20.870 1.00 71.19 350 TRP A N 1
ATOM 2690 C CA . TRP A 1 350 ? 21.835 12.437 -21.854 1.00 71.19 350 TRP A CA 1
ATOM 2691 C C . TRP A 1 350 ? 22.549 12.376 -23.211 1.00 71.19 350 TRP A C 1
ATOM 2693 O O . TRP A 1 350 ? 21.891 12.427 -24.248 1.00 71.19 350 TRP A O 1
ATOM 2703 N N . GLN A 1 351 ? 23.877 12.204 -23.212 1.00 73.62 351 GLN A N 1
ATOM 2704 C CA . GLN A 1 351 ? 24.672 12.116 -24.432 1.00 73.62 351 GLN A CA 1
ATOM 2705 C C . GLN A 1 351 ? 24.261 10.932 -25.310 1.00 73.62 351 GLN A C 1
ATOM 2707 O O . GLN A 1 351 ? 24.162 11.093 -26.522 1.00 73.62 351 GLN A O 1
ATOM 2712 N N . ASP A 1 352 ? 23.985 9.767 -24.725 1.00 73.00 352 ASP A N 1
ATOM 2713 C CA . ASP A 1 352 ? 23.622 8.571 -25.495 1.00 73.00 352 ASP A CA 1
ATOM 2714 C C . ASP A 1 352 ? 22.225 8.709 -26.106 1.00 73.00 352 ASP A C 1
ATOM 2716 O O . ASP A 1 352 ? 22.020 8.409 -27.284 1.00 73.00 352 ASP A O 1
ATOM 2720 N N . THR A 1 353 ? 21.289 9.289 -25.349 1.00 70.56 353 THR A N 1
ATOM 2721 C CA . THR A 1 353 ? 19.953 9.637 -25.861 1.00 70.56 353 THR A CA 1
ATOM 2722 C C . THR A 1 353 ? 20.041 10.668 -26.984 1.00 70.56 353 THR A C 1
ATOM 2724 O O . THR A 1 353 ? 19.395 10.529 -28.026 1.00 70.56 353 THR A O 1
ATOM 2727 N N . TYR A 1 354 ? 20.868 11.700 -26.803 1.00 71.81 354 TYR A N 1
ATOM 2728 C CA . TYR A 1 354 ? 21.095 12.715 -27.822 1.00 71.81 354 TYR A CA 1
ATOM 2729 C C . TYR A 1 354 ? 21.772 12.130 -29.065 1.00 71.81 354 TYR A C 1
ATOM 2731 O O . TYR A 1 354 ? 21.393 12.493 -30.171 1.00 71.81 354 TYR A O 1
ATOM 2739 N N . ASN A 1 355 ? 22.713 11.194 -28.919 1.00 76.88 355 ASN A N 1
ATOM 2740 C CA . ASN A 1 355 ? 23.371 10.524 -30.041 1.00 76.88 355 ASN A CA 1
ATOM 2741 C C . ASN A 1 355 ? 22.375 9.709 -30.872 1.00 76.88 355 ASN A C 1
ATOM 2743 O O . ASN A 1 355 ? 22.351 9.859 -32.094 1.00 76.88 355 ASN A O 1
ATOM 2747 N N . PHE A 1 356 ? 21.513 8.917 -30.224 1.00 75.88 356 PHE A N 1
ATOM 2748 C CA . PHE A 1 356 ? 20.427 8.198 -30.896 1.00 75.88 356 PHE A CA 1
ATOM 2749 C C . PHE A 1 356 ? 19.514 9.161 -31.671 1.00 75.88 356 PHE A C 1
ATOM 2751 O O . PHE A 1 356 ? 19.221 8.958 -32.851 1.00 75.88 356 PHE A O 1
ATOM 2758 N N . TYR A 1 357 ? 19.113 10.262 -31.031 1.00 72.44 357 TYR A N 1
ATOM 2759 C CA . TYR A 1 357 ? 18.292 11.300 -31.650 1.00 72.44 357 TYR A CA 1
ATOM 2760 C C . TYR A 1 357 ? 18.991 12.001 -32.829 1.00 72.44 357 TYR A C 1
ATOM 2762 O O . TYR A 1 357 ? 18.395 12.190 -33.894 1.00 72.44 357 TYR A O 1
ATOM 2770 N N . ALA A 1 358 ? 20.254 12.388 -32.655 1.00 74.00 358 ALA A N 1
ATOM 2771 C CA . ALA A 1 358 ? 21.061 13.062 -33.659 1.00 74.00 358 ALA A CA 1
ATOM 2772 C C . ALA A 1 358 ? 21.301 12.156 -34.868 1.00 74.00 358 ALA A C 1
ATOM 2774 O O . ALA A 1 358 ? 21.200 12.629 -35.997 1.00 74.00 358 ALA A O 1
ATOM 2775 N N . GLU A 1 359 ? 21.533 10.859 -34.658 1.00 77.75 359 GLU A N 1
ATOM 2776 C CA . GLU A 1 359 ? 21.606 9.868 -35.731 1.00 77.75 359 GLU A CA 1
ATOM 2777 C C . GLU A 1 359 ? 20.263 9.748 -36.463 1.00 77.75 359 GLU A C 1
ATOM 2779 O O . GLU A 1 359 ? 20.223 9.861 -37.690 1.00 77.75 359 GLU A O 1
ATOM 2784 N N . ALA A 1 360 ? 19.154 9.612 -35.727 1.00 70.56 360 ALA A N 1
ATOM 2785 C CA . ALA A 1 360 ? 17.813 9.498 -36.302 1.00 70.56 360 ALA A CA 1
ATOM 2786 C C . ALA A 1 360 ? 17.415 10.720 -37.153 1.00 70.56 360 ALA A C 1
ATOM 2788 O O . ALA A 1 360 ? 16.675 10.574 -38.131 1.00 70.56 360 ALA A O 1
ATOM 2789 N N . LYS A 1 361 ? 17.916 11.916 -36.810 1.00 71.31 361 LYS A N 1
ATOM 2790 C CA . LYS A 1 361 ? 17.698 13.167 -37.559 1.00 71.31 361 LYS A CA 1
ATOM 2791 C C . LYS A 1 361 ? 18.825 13.543 -38.529 1.00 71.31 361 LYS A C 1
ATOM 2793 O O . LYS A 1 361 ? 18.641 14.470 -39.316 1.00 71.31 361 LYS A O 1
ATOM 2798 N N . GLY A 1 362 ? 19.964 12.854 -38.497 1.00 78.69 362 GLY A N 1
ATOM 2799 C CA . GLY A 1 362 ? 21.158 13.204 -39.271 1.00 78.69 362 GLY A CA 1
ATOM 2800 C C . GLY A 1 362 ? 21.755 14.573 -38.911 1.00 78.69 362 GLY A C 1
ATOM 2801 O O . GLY A 1 362 ? 22.078 15.344 -39.815 1.00 78.69 362 GLY A O 1
ATOM 2802 N N . LEU A 1 363 ? 21.855 14.903 -37.619 1.00 78.94 363 LEU A N 1
ATOM 2803 C CA . LEU A 1 363 ? 22.370 16.189 -37.123 1.00 78.94 363 LEU A CA 1
ATOM 2804 C C . LEU A 1 363 ? 23.904 16.208 -37.015 1.00 78.94 363 LEU A C 1
ATOM 2806 O O . LEU A 1 363 ? 24.518 15.226 -36.603 1.00 78.94 363 LEU A O 1
ATOM 2810 N N . ASP A 1 364 ? 24.511 17.364 -37.311 1.00 87.12 364 ASP A N 1
ATOM 2811 C CA . ASP A 1 364 ? 25.941 17.620 -37.088 1.00 87.12 364 ASP A CA 1
ATOM 2812 C C . ASP A 1 364 ? 26.204 18.089 -35.643 1.00 87.12 364 ASP A C 1
ATOM 2814 O O . ASP A 1 364 ? 25.470 18.922 -35.099 1.00 87.12 364 ASP A O 1
ATOM 2818 N N . THR A 1 365 ? 27.295 17.615 -35.035 1.00 88.25 365 THR A N 1
ATOM 2819 C CA . THR A 1 365 ? 27.678 17.932 -33.646 1.00 88.25 365 THR A CA 1
ATOM 2820 C C . THR A 1 365 ? 29.106 18.482 -33.541 1.00 88.25 365 THR A C 1
ATOM 2822 O O . THR A 1 365 ? 29.902 18.379 -34.477 1.00 88.25 365 THR A O 1
ATOM 2825 N N . PHE A 1 366 ? 29.441 19.103 -32.406 1.00 90.69 366 PHE A N 1
ATOM 2826 C CA . PHE A 1 366 ? 30.805 19.492 -32.041 1.00 90.69 366 PHE A CA 1
ATOM 2827 C C . PHE A 1 366 ? 31.136 19.125 -30.590 1.00 90.69 366 PHE A C 1
ATOM 2829 O O . PHE A 1 366 ? 30.249 19.068 -29.742 1.00 90.69 366 PHE A O 1
ATOM 2836 N N . ASN A 1 367 ? 32.422 18.915 -30.303 1.00 92.94 367 ASN A N 1
ATOM 2837 C CA . ASN A 1 367 ? 32.880 18.358 -29.032 1.00 92.94 367 ASN A CA 1
ATOM 2838 C C . ASN A 1 367 ? 33.331 19.430 -28.023 1.00 92.94 367 ASN A C 1
ATOM 2840 O O . ASN A 1 367 ? 34.116 20.332 -28.348 1.00 92.94 367 ASN A O 1
ATOM 2844 N N . VAL A 1 368 ? 32.904 19.277 -26.771 1.00 94.94 368 VAL A N 1
ATOM 2845 C CA . VAL A 1 368 ? 33.366 20.058 -25.618 1.00 94.94 368 VAL A CA 1
ATOM 2846 C C . VAL A 1 368 ? 33.846 19.107 -24.525 1.00 94.94 368 VAL A C 1
ATOM 2848 O O . VAL A 1 368 ? 33.206 18.108 -24.221 1.00 94.94 368 VAL A O 1
ATOM 2851 N N . SER A 1 369 ? 34.976 19.426 -23.902 1.00 96.06 369 SER A N 1
ATOM 2852 C CA . SER A 1 369 ? 35.539 18.656 -22.787 1.00 96.06 369 SER A CA 1
ATOM 2853 C C . SER A 1 369 ? 35.950 19.562 -21.633 1.00 96.06 369 SER A C 1
ATOM 2855 O O . SER A 1 369 ? 36.083 20.777 -21.787 1.00 96.06 369 SER A O 1
ATOM 2857 N N . GLY A 1 370 ? 36.180 19.005 -20.452 1.00 96.25 370 GLY A N 1
ATOM 2858 C CA . GLY A 1 370 ? 36.573 19.821 -19.312 1.00 96.25 370 GLY A CA 1
ATOM 2859 C C . GLY A 1 370 ? 36.838 19.042 -18.042 1.00 96.25 370 GLY A C 1
ATOM 2860 O O . GLY A 1 370 ? 36.840 17.814 -18.029 1.00 96.25 370 GLY A O 1
ATOM 2861 N N . SER A 1 371 ? 37.072 19.782 -16.960 1.00 95.88 371 SER A N 1
ATOM 2862 C CA . SER A 1 371 ? 37.157 19.217 -15.617 1.00 95.88 371 SER A CA 1
ATOM 2863 C C . SER A 1 371 ? 36.493 20.108 -14.577 1.00 95.88 371 SER A C 1
ATOM 2865 O O . SER A 1 371 ? 36.408 21.325 -14.762 1.00 95.88 371 SER A O 1
ATOM 2867 N N . VAL A 1 372 ? 36.039 19.486 -13.491 1.00 93.06 372 VAL A N 1
ATOM 2868 C CA . VAL A 1 372 ? 35.368 20.144 -12.371 1.00 93.06 372 VAL A CA 1
ATOM 2869 C C . VAL A 1 372 ? 36.216 20.019 -11.105 1.00 93.06 372 VAL A C 1
ATOM 2871 O O . VAL A 1 372 ? 36.722 18.940 -10.772 1.00 93.06 372 VAL A O 1
ATOM 2874 N N . THR A 1 373 ? 36.375 21.128 -10.386 1.00 93.88 373 THR A N 1
ATOM 2875 C CA . THR A 1 373 ? 37.026 21.165 -9.069 1.00 93.88 373 THR A CA 1
ATOM 2876 C C . THR A 1 373 ? 36.100 21.712 -7.994 1.00 93.88 373 THR A C 1
ATOM 2878 O O . THR A 1 373 ? 35.221 22.515 -8.285 1.00 93.88 373 THR A O 1
ATOM 2881 N N . THR A 1 374 ? 36.300 21.321 -6.741 1.00 85.75 374 THR A N 1
ATOM 2882 C CA . THR A 1 374 ? 35.610 21.953 -5.610 1.00 85.75 374 THR A CA 1
ATOM 2883 C C . THR A 1 374 ? 36.307 23.261 -5.211 1.00 85.75 374 THR A C 1
ATOM 2885 O O . THR A 1 374 ? 37.422 23.543 -5.665 1.00 85.75 374 THR A O 1
ATOM 2888 N N . GLY A 1 375 ? 35.686 24.044 -4.321 1.00 81.38 375 GLY A N 1
ATOM 2889 C CA . GLY A 1 375 ? 36.246 25.311 -3.825 1.00 81.38 375 GLY A CA 1
ATOM 2890 C C . GLY A 1 375 ? 37.602 25.208 -3.105 1.00 81.38 375 GLY A C 1
ATOM 2891 O O . GLY A 1 375 ? 38.274 26.221 -2.907 1.00 81.38 375 GLY A O 1
ATOM 2892 N N . ASP A 1 376 ? 38.045 24.002 -2.724 1.00 82.19 376 ASP A N 1
ATOM 2893 C CA . ASP A 1 376 ? 39.384 23.758 -2.165 1.00 82.19 376 ASP A CA 1
ATOM 2894 C C . ASP A 1 376 ? 40.426 23.304 -3.213 1.00 82.19 376 ASP A C 1
ATOM 2896 O O . ASP A 1 376 ? 41.609 23.137 -2.894 1.00 82.19 376 ASP A O 1
ATOM 2900 N N . GLY A 1 377 ? 40.007 23.153 -4.474 1.00 84.19 377 GLY A N 1
ATOM 2901 C CA . GLY A 1 377 ? 40.831 22.726 -5.604 1.00 84.19 377 GLY A CA 1
ATOM 2902 C C . GLY A 1 377 ? 40.952 21.209 -5.785 1.00 84.19 377 GLY A C 1
ATOM 2903 O O . GLY A 1 377 ? 41.700 20.769 -6.665 1.00 84.19 377 GLY A O 1
ATOM 2904 N N . SER A 1 378 ? 40.256 20.394 -4.988 1.00 87.69 378 SER A N 1
ATOM 2905 C CA . SER A 1 378 ? 40.137 18.948 -5.212 1.00 87.69 378 SER A CA 1
ATOM 2906 C C . SER A 1 378 ? 39.251 18.626 -6.422 1.00 87.69 378 SER A C 1
ATOM 2908 O O . SER A 1 378 ? 38.500 19.467 -6.909 1.00 87.69 378 SER A O 1
ATOM 2910 N N . LYS A 1 379 ? 39.376 17.407 -6.963 1.00 88.06 379 LYS A N 1
ATOM 2911 C CA . LYS A 1 379 ? 38.569 16.944 -8.103 1.00 88.06 379 LYS A CA 1
ATOM 2912 C C . LYS A 1 379 ? 37.152 16.611 -7.645 1.00 88.06 379 LYS A C 1
ATOM 2914 O O . LYS A 1 379 ? 36.998 15.779 -6.755 1.00 88.06 379 LYS A O 1
ATOM 2919 N N . ALA A 1 380 ? 36.156 17.219 -8.286 1.00 78.88 380 ALA A N 1
ATOM 2920 C CA . ALA A 1 380 ? 34.749 16.903 -8.064 1.00 78.88 380 ALA A CA 1
ATOM 2921 C C . ALA A 1 380 ? 34.371 15.707 -8.950 1.00 78.88 380 ALA A C 1
ATOM 2923 O O . ALA A 1 380 ? 34.190 15.842 -10.165 1.00 78.88 380 ALA A O 1
ATOM 2924 N N . LYS A 1 381 ? 34.368 14.518 -8.348 1.00 79.94 381 LYS A N 1
ATOM 2925 C CA . LYS A 1 381 ? 34.074 13.249 -9.026 1.00 79.94 381 LYS A CA 1
ATOM 2926 C C . LYS A 1 381 ? 32.568 13.080 -9.151 1.00 79.94 381 LYS A C 1
ATOM 2928 O O . LYS A 1 381 ? 31.869 13.426 -8.204 1.00 79.94 381 LYS A O 1
ATOM 2933 N N . TYR A 1 382 ? 32.098 12.546 -10.275 1.00 70.06 382 TYR A N 1
ATOM 2934 C CA . TYR A 1 382 ? 30.668 12.331 -10.519 1.00 70.06 382 TYR A CA 1
ATOM 2935 C C . TYR A 1 382 ? 29.817 13.595 -10.289 1.00 70.06 382 TYR A C 1
ATOM 2937 O O . TYR A 1 382 ? 28.687 13.535 -9.820 1.00 70.06 382 TYR A O 1
ATOM 2945 N N . ALA A 1 383 ? 30.388 14.763 -10.591 1.00 68.25 383 ALA A N 1
ATOM 2946 C CA . ALA A 1 383 ? 29.700 16.044 -10.536 1.00 68.25 383 ALA A CA 1
ATOM 2947 C C . ALA A 1 383 ? 28.824 16.213 -11.780 1.00 68.25 383 ALA A C 1
ATOM 2949 O O . ALA A 1 383 ? 29.259 15.883 -12.889 1.00 68.25 383 ALA A O 1
ATOM 2950 N N . THR A 1 384 ? 27.633 16.783 -11.611 1.00 72.38 384 THR A N 1
ATOM 2951 C CA . THR A 1 384 ? 26.713 17.032 -12.725 1.00 72.38 384 THR A CA 1
ATOM 2952 C C . THR A 1 384 ? 27.075 18.349 -13.398 1.00 72.38 384 THR A C 1
ATOM 2954 O O . THR A 1 384 ? 26.968 19.426 -12.806 1.00 72.38 384 THR A O 1
ATOM 2957 N N . VAL A 1 385 ? 27.510 18.269 -14.654 1.00 77.56 385 VAL A N 1
ATOM 2958 C CA . VAL A 1 385 ? 27.766 19.430 -15.506 1.00 77.56 385 VAL A CA 1
ATOM 2959 C C . VAL A 1 385 ? 26.514 19.718 -16.316 1.00 77.56 385 VAL A C 1
ATOM 2961 O O . VAL A 1 385 ? 26.147 18.953 -17.204 1.00 77.56 385 VAL A O 1
ATOM 2964 N N . VAL A 1 386 ? 25.874 20.843 -16.016 1.00 76.75 386 VAL A N 1
ATOM 2965 C CA . VAL A 1 386 ? 24.663 21.308 -16.689 1.00 76.75 386 VAL A CA 1
ATOM 2966 C C . VAL A 1 386 ? 25.042 22.217 -17.850 1.00 76.75 386 VAL A C 1
ATOM 2968 O O . VAL A 1 386 ? 25.785 23.182 -17.668 1.00 76.75 386 VAL A O 1
ATOM 2971 N N . VAL A 1 387 ? 24.513 21.933 -19.035 1.00 80.00 387 VAL A N 1
ATOM 2972 C CA . VAL A 1 387 ? 24.702 22.712 -20.261 1.00 80.00 387 VAL A CA 1
ATOM 2973 C C . VAL A 1 387 ? 23.474 23.580 -20.497 1.00 80.00 387 VAL A C 1
ATOM 2975 O O . VAL A 1 387 ? 22.343 23.108 -20.407 1.00 80.00 387 VAL A O 1
ATOM 2978 N N . TYR A 1 388 ? 23.702 24.837 -20.855 1.00 79.75 388 TYR A N 1
ATOM 2979 C CA . TYR A 1 388 ? 22.681 25.796 -21.255 1.00 79.75 388 TYR A CA 1
ATOM 2980 C C . TYR A 1 388 ? 22.973 26.306 -22.670 1.00 79.75 388 TYR A C 1
ATOM 2982 O O . TYR A 1 388 ? 24.137 26.486 -23.028 1.00 79.75 388 TYR A O 1
ATOM 2990 N N . LYS A 1 389 ? 21.937 26.599 -23.456 1.00 82.31 389 LYS A N 1
ATOM 2991 C CA . LYS A 1 389 ? 22.011 27.264 -24.764 1.00 82.31 389 LYS A CA 1
ATOM 2992 C C . LYS A 1 389 ? 21.155 28.525 -24.707 1.00 82.31 389 LYS A C 1
ATOM 2994 O O . LYS A 1 389 ? 20.004 28.482 -24.296 1.00 82.31 389 LYS A O 1
ATOM 2999 N N . ASP A 1 390 ? 21.733 29.680 -25.027 1.00 83.25 390 ASP A N 1
ATOM 3000 C CA . ASP A 1 390 ? 21.036 30.978 -24.988 1.00 83.25 390 ASP A CA 1
ATOM 3001 C C . ASP A 1 390 ? 20.337 31.278 -23.636 1.00 83.25 390 ASP A C 1
ATOM 3003 O O . ASP A 1 390 ? 19.333 31.990 -23.559 1.00 83.25 390 ASP A O 1
ATOM 3007 N N . GLY A 1 391 ? 20.900 30.746 -22.544 1.00 70.44 391 GLY A N 1
ATOM 3008 C CA . GLY A 1 391 ? 20.384 30.877 -21.177 1.00 70.44 391 GLY A CA 1
ATOM 3009 C C . GLY A 1 391 ? 19.268 29.894 -20.799 1.00 70.44 391 GLY A C 1
ATOM 3010 O O . GLY A 1 391 ? 18.858 29.881 -19.639 1.00 70.44 391 GLY A O 1
ATOM 3011 N N . ALA A 1 392 ? 18.799 29.067 -21.732 1.00 64.06 392 ALA A N 1
ATOM 3012 C CA . ALA A 1 392 ? 17.903 27.942 -21.490 1.00 64.06 392 ALA A CA 1
ATOM 3013 C C . ALA A 1 392 ? 18.706 26.678 -21.165 1.00 64.06 392 ALA A C 1
ATOM 3015 O O . ALA A 1 392 ? 19.821 26.526 -21.648 1.00 64.06 392 ALA A O 1
ATOM 3016 N N . TYR A 1 393 ? 18.177 25.774 -20.337 1.00 64.38 393 TYR A N 1
ATOM 3017 C CA . TYR A 1 393 ? 18.806 24.463 -20.138 1.00 64.38 393 TYR A CA 1
ATOM 3018 C C . TYR A 1 393 ? 18.815 23.696 -21.468 1.00 64.38 393 TYR A C 1
ATOM 3020 O O . TYR A 1 393 ? 17.820 23.721 -22.193 1.00 64.38 393 TYR A O 1
ATOM 3028 N N . HIS A 1 394 ? 19.908 22.983 -21.737 1.00 70.12 394 HIS A N 1
ATOM 3029 C CA . HIS A 1 394 ? 20.116 22.210 -22.959 1.00 70.12 394 HIS A CA 1
ATOM 3030 C C . HIS A 1 394 ? 20.312 20.705 -22.720 1.00 70.12 394 HIS A C 1
ATOM 3032 O O . HIS A 1 394 ? 19.742 19.882 -23.431 1.00 70.12 394 HIS A O 1
ATOM 3038 N N . GLY A 1 395 ? 21.112 20.335 -21.722 1.00 69.12 395 GLY A N 1
ATOM 3039 C CA . GLY A 1 395 ? 21.511 18.951 -21.470 1.00 69.12 395 GLY A CA 1
ATOM 3040 C C . GLY A 1 395 ? 22.486 18.859 -20.305 1.00 69.12 395 GLY A C 1
ATOM 3041 O O . GLY A 1 395 ? 22.770 19.861 -19.647 1.00 69.12 395 GLY A O 1
ATOM 3042 N N . TRP A 1 396 ? 23.019 17.670 -20.043 1.00 73.25 396 TRP A N 1
ATOM 3043 C CA . TRP A 1 396 ? 23.972 17.466 -18.954 1.00 73.25 396 TRP A CA 1
ATOM 3044 C C . TRP A 1 396 ? 24.880 16.263 -19.195 1.00 73.25 396 TRP A C 1
ATOM 3046 O O . TRP A 1 396 ? 24.557 15.376 -19.977 1.00 73.25 396 TRP A O 1
ATOM 3056 N N . VAL A 1 397 ? 26.017 16.231 -18.504 1.00 73.50 397 VAL A N 1
ATOM 3057 C CA . VAL A 1 397 ? 26.912 15.066 -18.427 1.00 73.50 397 VAL A CA 1
ATOM 3058 C C . VAL A 1 397 ? 27.506 14.959 -17.026 1.00 73.50 397 VAL A C 1
ATOM 3060 O O . VAL A 1 397 ? 27.594 15.956 -16.307 1.00 73.50 397 VAL A O 1
ATOM 3063 N N . MET A 1 398 ? 27.930 13.761 -16.632 1.00 70.31 398 MET A N 1
ATOM 3064 C CA . MET A 1 398 ? 28.665 13.555 -15.382 1.00 70.31 398 MET A CA 1
ATOM 3065 C C . MET A 1 398 ? 30.169 13.585 -15.609 1.00 70.31 398 MET A C 1
ATOM 3067 O O . MET A 1 398 ? 30.668 13.229 -16.679 1.00 70.31 398 MET A O 1
ATOM 3071 N N . THR A 1 399 ? 30.899 13.991 -14.573 1.00 76.81 399 THR A N 1
ATOM 3072 C CA . THR A 1 399 ? 32.341 13.777 -14.551 1.00 76.81 399 THR A CA 1
ATOM 3073 C C . THR A 1 399 ? 32.701 12.326 -14.225 1.00 76.81 399 THR A C 1
ATOM 3075 O O . THR A 1 399 ? 32.019 11.654 -13.457 1.00 76.81 399 THR A O 1
ATOM 3078 N N . ASP A 1 400 ? 33.813 11.856 -14.781 1.00 80.31 400 ASP A N 1
ATOM 3079 C CA . ASP A 1 400 ? 34.435 10.575 -14.454 1.00 80.31 400 ASP A CA 1
ATOM 3080 C C . ASP A 1 400 ? 35.027 10.556 -13.024 1.00 80.31 400 ASP A C 1
ATOM 3082 O O . ASP A 1 400 ? 34.990 11.539 -12.268 1.00 80.31 400 ASP A O 1
ATOM 3086 N N . ALA A 1 401 ? 35.629 9.423 -12.646 1.00 77.06 401 ALA A N 1
ATOM 3087 C CA . ALA A 1 401 ? 36.297 9.238 -11.355 1.00 77.06 401 ALA A CA 1
ATOM 3088 C C . ALA A 1 401 ? 37.492 10.195 -11.130 1.00 77.06 401 ALA A C 1
ATOM 3090 O O . ALA A 1 401 ? 37.984 10.344 -10.002 1.00 77.06 401 ALA A O 1
ATOM 3091 N N . GLU A 1 402 ? 37.960 10.862 -12.183 1.00 84.50 402 GLU A N 1
ATOM 3092 C CA . GLU A 1 402 ? 39.034 11.850 -12.201 1.00 84.50 402 GLU A CA 1
ATOM 3093 C C . GLU A 1 402 ? 38.516 13.302 -12.277 1.00 84.50 402 GLU A C 1
ATOM 3095 O O . GLU A 1 402 ? 39.317 14.251 -12.294 1.00 84.50 402 GLU A O 1
ATOM 3100 N N . GLY A 1 403 ? 37.195 13.495 -12.264 1.00 83.69 403 GLY A N 1
ATOM 3101 C CA . GLY A 1 403 ? 36.534 14.793 -12.319 1.00 83.69 403 GLY A CA 1
ATOM 3102 C C . GLY A 1 403 ? 36.565 15.448 -13.703 1.00 83.69 403 GLY A C 1
ATOM 3103 O O . GLY A 1 403 ? 36.550 16.678 -13.777 1.00 83.69 403 GLY A O 1
ATOM 3104 N N . ASN A 1 404 ? 36.667 14.678 -14.790 1.00 93.75 404 ASN A N 1
ATOM 3105 C CA . ASN A 1 404 ? 36.642 15.175 -16.171 1.00 93.75 404 ASN A CA 1
ATOM 3106 C C . ASN A 1 404 ? 35.348 14.787 -16.887 1.00 93.75 404 ASN A C 1
ATOM 3108 O O . ASN A 1 404 ? 34.753 13.770 -16.570 1.00 93.75 404 ASN A O 1
ATOM 3112 N N . TYR A 1 405 ? 34.934 15.573 -17.876 1.00 90.69 405 TYR A N 1
ATOM 3113 C CA . TYR A 1 405 ? 33.739 15.299 -18.676 1.00 90.69 405 TYR A CA 1
ATOM 3114 C C . TYR A 1 405 ? 33.985 15.577 -20.161 1.00 90.69 405 TYR A C 1
ATOM 3116 O O . TYR A 1 405 ? 34.896 16.329 -20.526 1.00 90.69 405 TYR A O 1
ATOM 3124 N N . THR A 1 406 ? 33.158 14.974 -21.014 1.00 92.12 406 THR A N 1
ATOM 3125 C CA . THR A 1 406 ? 33.090 15.230 -22.459 1.00 92.12 406 THR A CA 1
ATOM 3126 C C . THR A 1 406 ? 31.628 15.209 -22.898 1.00 92.12 406 THR A C 1
ATOM 3128 O O . THR A 1 406 ? 30.864 14.387 -22.406 1.00 92.12 406 THR A O 1
ATOM 3131 N N . VAL A 1 407 ? 31.247 16.119 -23.793 1.00 88.69 407 VAL A N 1
ATOM 3132 C CA . VAL A 1 407 ? 29.887 16.256 -24.325 1.00 88.69 407 VAL A CA 1
ATOM 3133 C C . VAL A 1 407 ? 29.946 16.678 -25.795 1.00 88.69 407 VAL A C 1
ATOM 3135 O O . VAL A 1 407 ? 30.735 17.553 -26.163 1.00 88.69 407 VAL A O 1
ATOM 3138 N N . ASP A 1 408 ? 29.113 16.068 -26.632 1.00 88.69 408 ASP A N 1
ATOM 3139 C CA . ASP A 1 408 ? 28.882 16.476 -28.014 1.00 88.69 408 ASP A CA 1
ATOM 3140 C C . ASP A 1 408 ? 27.574 17.267 -28.097 1.00 88.69 408 ASP A C 1
ATOM 3142 O O . ASP A 1 408 ? 26.513 16.799 -27.686 1.00 88.69 408 ASP A O 1
ATOM 3146 N N . LEU A 1 409 ? 27.657 18.480 -28.640 1.00 86.75 409 LEU A N 1
ATOM 3147 C CA . LEU A 1 409 ? 26.555 19.439 -28.710 1.00 86.75 409 LEU A CA 1
ATOM 3148 C C . LEU A 1 409 ? 26.154 19.715 -30.166 1.00 86.75 409 LEU A C 1
ATOM 3150 O O . LEU A 1 409 ? 27.006 19.633 -31.056 1.00 86.75 409 LEU A O 1
ATOM 3154 N N . PRO A 1 410 ? 24.890 20.088 -30.444 1.00 85.44 410 PRO A N 1
ATOM 3155 C CA . PRO A 1 410 ? 24.454 20.445 -31.790 1.00 85.44 410 PRO A CA 1
ATOM 3156 C C . PRO A 1 410 ? 25.278 21.596 -32.372 1.00 85.44 410 PRO A C 1
ATOM 3158 O O . PRO A 1 410 ? 25.457 22.642 -31.733 1.00 85.44 410 PRO A O 1
ATOM 3161 N N . ASN A 1 411 ? 25.721 21.444 -33.621 1.00 86.56 411 ASN A N 1
ATOM 3162 C CA . ASN A 1 411 ? 26.447 22.480 -34.355 1.00 86.56 411 ASN A CA 1
ATOM 3163 C C . ASN A 1 411 ? 25.487 23.535 -34.945 1.00 86.56 411 ASN A C 1
ATOM 3165 O O . ASN A 1 411 ? 25.414 23.760 -36.153 1.00 86.56 411 ASN A O 1
ATOM 3169 N N . GLU A 1 412 ? 24.719 24.176 -34.067 1.00 83.38 412 GLU A N 1
ATOM 3170 C CA . GLU A 1 412 ? 23.717 25.191 -34.388 1.00 83.38 412 GLU A CA 1
ATOM 3171 C C . GLU A 1 412 ? 24.079 26.536 -33.755 1.00 83.38 412 GLU A C 1
ATOM 3173 O O . GLU A 1 412 ? 24.637 26.581 -32.662 1.00 83.38 412 GLU A O 1
ATOM 3178 N N . SER A 1 413 ? 23.724 27.652 -34.400 1.00 83.50 413 SER A N 1
ATOM 3179 C CA . SER A 1 413 ? 24.001 28.986 -33.852 1.00 83.50 413 SER A CA 1
ATOM 3180 C C . SER A 1 413 ? 23.340 29.201 -32.484 1.00 83.50 413 SER A C 1
ATOM 3182 O O . SER A 1 413 ? 22.129 29.025 -32.373 1.00 83.50 413 SER A O 1
ATOM 3184 N N . GLY A 1 414 ? 24.121 29.650 -31.501 1.00 86.56 414 GLY A N 1
ATOM 3185 C CA . GLY A 1 414 ? 23.691 29.970 -30.135 1.00 86.56 414 GLY A CA 1
ATOM 3186 C C . GLY A 1 414 ? 24.903 30.097 -29.202 1.00 86.56 414 GLY A C 1
ATOM 3187 O O . GLY A 1 414 ? 25.992 29.612 -29.529 1.00 86.56 414 GLY A O 1
ATOM 3188 N N . ASP A 1 415 ? 24.731 30.766 -28.064 1.00 91.88 415 ASP A N 1
ATOM 3189 C CA . ASP A 1 415 ? 25.769 30.971 -27.044 1.00 91.88 415 ASP A CA 1
ATOM 3190 C C . ASP A 1 415 ? 25.599 29.921 -25.919 1.00 91.88 415 ASP A C 1
ATOM 3192 O O . ASP A 1 415 ? 24.692 30.035 -25.093 1.00 91.88 415 ASP A O 1
ATOM 3196 N N . TYR A 1 416 ? 26.459 28.890 -25.879 1.00 92.19 416 TYR A N 1
ATOM 3197 C CA . TYR A 1 416 ? 26.393 27.823 -24.859 1.00 92.19 416 TYR A CA 1
ATOM 3198 C C . TYR A 1 416 ? 27.138 28.199 -23.569 1.00 92.19 416 TYR A C 1
ATOM 3200 O O . TYR A 1 416 ? 28.270 28.683 -23.631 1.00 92.19 416 TYR A O 1
ATOM 3208 N N . THR A 1 417 ? 26.560 27.915 -22.402 1.00 93.06 417 THR A N 1
ATOM 3209 C CA . THR A 1 417 ? 27.179 28.092 -21.073 1.00 93.06 417 THR A CA 1
ATOM 3210 C C . THR A 1 417 ? 27.050 26.825 -20.228 1.00 93.06 417 THR A C 1
ATOM 3212 O O . THR A 1 417 ? 26.231 25.957 -20.510 1.00 93.06 417 THR A O 1
ATOM 3215 N N . PHE A 1 418 ? 27.881 26.696 -19.191 1.00 90.94 418 PHE A N 1
ATOM 3216 C CA . PHE A 1 418 ? 27.953 25.495 -18.355 1.00 90.94 418 PHE A CA 1
ATOM 3217 C C . PHE A 1 418 ? 27.898 25.857 -16.871 1.00 90.94 418 PHE A C 1
ATOM 3219 O O . PHE A 1 418 ? 28.532 26.827 -16.462 1.00 90.94 418 PHE A O 1
ATOM 3226 N N . ALA A 1 419 ? 27.193 25.078 -16.057 1.00 83.25 419 ALA A N 1
ATOM 3227 C CA . ALA A 1 419 ? 27.210 25.177 -14.597 1.00 83.25 419 ALA A CA 1
ATOM 3228 C C . ALA A 1 419 ? 27.448 23.799 -13.971 1.00 83.25 419 ALA A C 1
ATOM 3230 O O . ALA A 1 419 ? 27.408 22.780 -14.656 1.00 83.25 419 ALA A O 1
ATOM 3231 N N . VAL A 1 420 ? 27.716 23.777 -12.670 1.00 77.19 420 VAL A N 1
ATOM 3232 C CA . VAL A 1 420 ? 27.972 22.552 -11.912 1.00 77.19 420 VAL A CA 1
ATOM 3233 C C . VAL A 1 420 ? 27.017 22.476 -10.741 1.00 77.19 420 VAL A C 1
ATOM 3235 O O . VAL A 1 420 ? 26.910 23.422 -9.959 1.00 77.19 420 VAL A O 1
ATOM 3238 N N . GLU A 1 421 ? 26.402 21.314 -10.592 1.00 70.69 421 GLU A N 1
ATOM 3239 C CA . GLU A 1 421 ? 25.735 20.893 -9.370 1.00 70.69 421 GLU A CA 1
ATOM 3240 C C . GLU A 1 421 ? 26.593 19.809 -8.701 1.00 70.69 421 GLU A C 1
ATOM 3242 O O . GLU A 1 421 ? 27.093 18.895 -9.364 1.00 70.69 421 GLU A O 1
ATOM 3247 N N . TYR A 1 422 ? 26.839 19.966 -7.399 1.00 65.25 422 TYR A N 1
ATOM 3248 C CA . TYR A 1 422 ? 27.690 19.061 -6.629 1.00 65.25 422 TYR A CA 1
ATOM 3249 C C . TYR A 1 422 ? 27.198 18.943 -5.186 1.00 65.25 422 TYR A C 1
ATOM 3251 O O . TYR A 1 422 ? 26.882 19.958 -4.552 1.00 65.25 422 TYR A O 1
ATOM 3259 N N . ASN A 1 423 ? 27.157 17.720 -4.658 1.00 62.44 423 ASN A N 1
ATOM 3260 C CA . ASN A 1 423 ? 26.635 17.453 -3.323 1.00 62.44 423 ASN A CA 1
ATOM 3261 C C . ASN A 1 423 ? 27.315 18.304 -2.232 1.00 62.44 423 ASN A C 1
ATOM 3263 O O . ASN A 1 423 ? 28.509 18.604 -2.282 1.00 62.44 423 ASN A O 1
ATOM 3267 N N . GLY A 1 424 ? 26.521 18.737 -1.248 1.00 62.88 424 GLY A N 1
ATOM 3268 C CA . GLY A 1 424 ? 26.974 19.603 -0.156 1.00 62.88 424 GLY A CA 1
ATOM 3269 C C . GLY A 1 424 ? 27.285 21.050 -0.565 1.00 62.88 424 GLY A C 1
ATOM 3270 O O . GLY A 1 424 ? 27.730 21.838 0.275 1.00 62.88 424 GLY A O 1
ATOM 3271 N N . THR A 1 425 ? 27.040 21.432 -1.822 1.00 69.25 425 THR A N 1
ATOM 3272 C CA . THR A 1 425 ? 27.262 22.792 -2.332 1.00 69.25 425 THR A CA 1
ATOM 3273 C C . THR A 1 425 ? 26.003 23.382 -2.967 1.00 69.25 425 THR A C 1
ATOM 3275 O O . THR A 1 425 ? 25.048 22.674 -3.280 1.00 69.25 425 THR A O 1
ATOM 3278 N N . GLU A 1 426 ? 25.981 24.701 -3.118 1.00 69.75 426 GLU A N 1
ATOM 3279 C CA . GLU A 1 426 ? 25.031 25.385 -3.999 1.00 69.75 426 GLU A CA 1
ATOM 3280 C C . GLU A 1 426 ? 25.383 25.161 -5.480 1.00 69.75 426 GLU A C 1
ATOM 3282 O O . GLU A 1 426 ? 26.554 24.919 -5.796 1.00 69.75 426 GLU A O 1
ATOM 3287 N N . PRO A 1 427 ? 24.422 25.314 -6.410 1.00 69.81 427 PRO A N 1
ATOM 3288 C CA . PRO A 1 427 ? 24.726 25.378 -7.836 1.00 69.81 427 PRO A CA 1
ATOM 3289 C C . PRO A 1 427 ? 25.772 26.459 -8.138 1.00 69.81 427 PRO A C 1
ATOM 3291 O O . PRO A 1 427 ? 25.734 27.566 -7.585 1.00 69.81 427 PRO A O 1
ATOM 3294 N N . SER A 1 428 ? 26.727 26.152 -9.014 1.00 80.62 428 SER A N 1
ATOM 3295 C CA . SER A 1 428 ? 27.746 27.121 -9.412 1.00 80.62 428 SER A CA 1
ATOM 3296 C C . SER A 1 428 ? 27.191 28.186 -10.365 1.00 80.62 428 SER A C 1
ATOM 3298 O O . SER A 1 428 ? 26.141 28.030 -10.992 1.00 80.62 428 SER A O 1
ATOM 3300 N N . ALA A 1 429 ? 27.906 29.306 -10.487 1.00 84.31 429 ALA A N 1
ATOM 3301 C CA . ALA A 1 429 ? 27.594 30.294 -11.514 1.00 84.31 429 ALA A CA 1
ATOM 3302 C C . ALA A 1 429 ? 27.885 29.729 -12.915 1.00 84.31 429 ALA A C 1
ATOM 3304 O O . ALA A 1 429 ? 28.863 29.006 -13.105 1.00 84.31 429 ALA A O 1
ATOM 3305 N N . GLN A 1 430 ? 27.085 30.126 -13.909 1.00 87.69 430 GLN A N 1
ATOM 3306 C CA . GLN A 1 430 ? 27.330 29.736 -15.298 1.00 87.69 430 GLN A CA 1
ATOM 3307 C C . GLN A 1 430 ? 28.683 30.261 -15.812 1.00 87.69 430 GLN A C 1
ATOM 3309 O O . GLN A 1 430 ? 29.109 31.379 -15.503 1.00 87.69 430 GLN A O 1
ATOM 3314 N N . SER A 1 431 ? 29.345 29.449 -16.635 1.00 94.62 431 SER A N 1
ATOM 3315 C CA . SER A 1 431 ? 30.599 29.762 -17.311 1.00 94.62 431 SER A CA 1
ATOM 3316 C C . SER A 1 431 ? 30.459 30.939 -18.280 1.00 94.62 431 SER A C 1
ATOM 3318 O O . SER A 1 431 ? 29.365 31.389 -18.619 1.00 94.62 431 SER A O 1
ATOM 3320 N N . ALA A 1 432 ? 31.592 31.407 -18.811 1.00 94.31 432 ALA A N 1
ATOM 3321 C CA . ALA A 1 432 ? 31.564 32.245 -20.006 1.00 94.31 432 ALA A CA 1
ATOM 3322 C C . ALA A 1 432 ? 30.943 31.476 -21.188 1.00 94.31 432 ALA A C 1
ATOM 3324 O O . ALA A 1 432 ? 31.133 30.261 -21.296 1.00 94.31 432 ALA A O 1
ATOM 3325 N N . ALA A 1 433 ? 30.240 32.198 -22.062 1.00 93.88 433 ALA A N 1
ATOM 3326 C CA . ALA A 1 433 ? 29.625 31.624 -23.251 1.00 93.88 433 ALA A CA 1
ATOM 3327 C C . ALA A 1 433 ? 30.673 31.173 -24.283 1.00 93.88 433 ALA A C 1
ATOM 3329 O O . ALA A 1 433 ? 31.674 31.864 -24.509 1.00 93.88 433 ALA A O 1
ATOM 3330 N N . ILE A 1 434 ? 30.428 30.026 -24.916 1.00 95.50 434 ILE A N 1
ATOM 3331 C CA . ILE A 1 434 ? 31.203 29.491 -26.042 1.00 95.50 434 ILE A CA 1
ATOM 3332 C C . ILE A 1 434 ? 30.414 29.614 -27.359 1.00 95.50 434 ILE A C 1
ATOM 3334 O O . ILE A 1 434 ? 29.338 30.207 -27.408 1.00 95.50 434 ILE A O 1
ATOM 3338 N N . GLN A 1 435 ? 30.969 29.096 -28.455 1.00 92.12 435 GLN A N 1
ATOM 3339 C CA . GLN A 1 435 ? 30.375 29.135 -29.797 1.00 92.12 435 GLN A CA 1
ATOM 3340 C C . GLN A 1 435 ? 30.618 27.778 -30.482 1.00 92.12 435 GLN A C 1
ATOM 3342 O O . GLN A 1 435 ? 31.735 27.264 -30.324 1.00 92.12 435 GLN A O 1
ATOM 3347 N N . PRO A 1 436 ? 29.672 27.236 -31.278 1.00 89.69 436 PRO A N 1
ATOM 3348 C CA . PRO A 1 436 ? 29.917 26.043 -32.093 1.00 89.69 436 PRO A CA 1
ATOM 3349 C C . PRO A 1 436 ? 31.188 26.172 -32.941 1.00 89.69 436 PRO A C 1
ATOM 3351 O O . PRO A 1 436 ? 31.470 27.239 -33.500 1.00 89.69 436 PRO A O 1
ATOM 3354 N N . ASN A 1 437 ? 31.985 25.104 -33.017 1.00 83.38 437 ASN A N 1
ATOM 3355 C CA . ASN A 1 437 ? 33.273 25.095 -33.715 1.00 83.38 437 ASN A CA 1
ATOM 3356 C C . ASN A 1 437 ? 33.653 23.673 -34.148 1.00 83.38 437 ASN A C 1
ATOM 3358 O O . ASN A 1 437 ? 33.413 22.733 -33.407 1.00 83.38 437 ASN A O 1
ATOM 3362 N N . GLU A 1 438 ? 34.294 23.520 -35.308 1.00 78.94 438 GLU A N 1
ATOM 3363 C CA . GLU A 1 438 ? 34.794 22.223 -35.792 1.00 78.94 438 GLU A CA 1
ATOM 3364 C C . GLU A 1 438 ? 35.946 21.659 -34.931 1.00 78.94 438 GLU A C 1
ATOM 3366 O O . GLU A 1 438 ? 36.161 20.450 -34.906 1.00 78.94 438 GLU A O 1
ATOM 3371 N N . GLU A 1 439 ? 36.695 22.513 -34.225 1.00 86.44 439 GLU A N 1
ATOM 3372 C CA . GLU A 1 439 ? 37.769 22.086 -33.317 1.00 86.44 439 GLU A CA 1
ATOM 3373 C C . GLU A 1 439 ? 37.248 21.880 -31.878 1.00 86.44 439 GLU A C 1
ATOM 3375 O O . GLU A 1 439 ? 36.528 22.756 -31.378 1.00 86.44 439 GLU A O 1
ATOM 3380 N N . PRO A 1 440 ? 37.660 20.802 -31.172 1.00 88.19 440 PRO A N 1
ATOM 3381 C CA . PRO A 1 440 ? 37.246 20.540 -29.793 1.00 88.19 440 PRO A CA 1
ATOM 3382 C C . PRO A 1 440 ? 37.541 21.705 -28.843 1.00 88.19 440 PRO A C 1
ATOM 3384 O O . PRO A 1 440 ? 38.624 22.303 -28.878 1.00 88.19 440 PRO A O 1
ATOM 3387 N N . GLN A 1 441 ? 36.596 22.007 -27.955 1.00 94.38 441 GLN A N 1
ATOM 3388 C CA . GLN A 1 441 ? 36.709 23.100 -26.985 1.00 94.38 441 GLN A CA 1
ATOM 3389 C C . GLN A 1 441 ? 36.885 22.588 -25.552 1.00 94.38 441 GLN A C 1
ATOM 3391 O O . GLN A 1 441 ? 36.527 21.456 -25.235 1.00 94.38 441 GLN A O 1
ATOM 3396 N N . THR A 1 442 ? 37.447 23.430 -24.673 1.00 95.81 442 THR A N 1
ATOM 3397 C CA . THR A 1 442 ? 37.672 23.081 -23.261 1.00 95.81 442 THR A CA 1
ATOM 3398 C C . THR A 1 442 ? 37.034 24.087 -22.306 1.00 95.81 442 THR A C 1
ATOM 3400 O O . THR A 1 442 ? 37.363 25.274 -22.362 1.00 95.81 442 THR A O 1
ATOM 3403 N N . VAL A 1 443 ? 36.200 23.609 -21.377 1.00 96.75 443 VAL A N 1
ATOM 3404 C CA . VAL A 1 443 ? 35.532 24.413 -20.339 1.00 96.75 443 VAL A CA 1
ATOM 3405 C C . VAL A 1 443 ? 35.795 23.802 -18.955 1.00 96.75 443 VAL A C 1
ATOM 3407 O O . VAL A 1 443 ? 35.278 22.746 -18.615 1.00 96.75 443 VAL A O 1
ATOM 3410 N N . ASN A 1 444 ? 36.614 24.458 -18.128 1.00 96.00 444 ASN A N 1
ATOM 3411 C CA . ASN A 1 444 ? 36.849 24.020 -16.743 1.00 96.00 444 ASN A CA 1
ATOM 3412 C C . ASN A 1 444 ? 35.929 24.772 -15.780 1.00 96.00 444 ASN A C 1
ATOM 3414 O O . ASN A 1 444 ? 35.733 25.977 -15.947 1.00 96.00 444 ASN A O 1
ATOM 3418 N N . LEU A 1 445 ? 35.403 24.067 -14.781 1.00 95.06 445 LEU A N 1
ATOM 3419 C CA . LEU A 1 445 ? 34.366 24.560 -13.878 1.00 95.06 445 LEU A CA 1
ATOM 3420 C C . LEU A 1 445 ? 34.752 24.345 -12.409 1.00 95.06 445 LEU A C 1
ATOM 3422 O O . LEU A 1 445 ? 35.597 23.509 -12.085 1.00 95.06 445 LEU A O 1
ATOM 3426 N N . GLU A 1 446 ? 34.102 25.095 -11.526 1.00 93.81 446 GLU A N 1
ATOM 3427 C CA . GLU A 1 446 ? 34.222 24.974 -10.072 1.00 93.81 446 GLU A CA 1
ATOM 3428 C C . GLU A 1 446 ? 32.822 24.797 -9.462 1.00 93.81 446 GLU A C 1
ATOM 3430 O O . GLU A 1 446 ? 31.847 25.321 -10.011 1.00 93.81 446 GLU A O 1
ATOM 3435 N N . THR A 1 447 ? 32.703 24.049 -8.363 1.00 83.44 447 THR A N 1
ATOM 3436 C CA . THR A 1 447 ? 31.440 23.893 -7.615 1.00 83.44 447 THR A CA 1
ATOM 3437 C C . THR A 1 447 ? 30.999 25.216 -6.978 1.00 83.44 447 THR A C 1
ATOM 3439 O O . THR A 1 447 ? 31.802 26.139 -6.826 1.00 83.44 447 THR A O 1
ATOM 3442 N N . GLY A 1 448 ? 29.734 25.326 -6.561 1.00 80.31 448 GLY A N 1
ATOM 3443 C CA . GLY A 1 448 ? 29.286 26.479 -5.779 1.00 80.31 448 GLY A CA 1
ATOM 3444 C C . GLY A 1 448 ? 29.763 26.444 -4.322 1.00 80.31 448 GLY A C 1
ATOM 3445 O O . GLY A 1 448 ? 30.639 25.665 -3.933 1.00 80.31 448 GLY A O 1
ATOM 3446 N N . ALA A 1 449 ? 29.198 27.333 -3.502 1.00 79.62 449 ALA A N 1
ATOM 3447 C CA . ALA A 1 449 ? 29.581 27.474 -2.099 1.00 79.62 449 ALA A CA 1
ATOM 3448 C C . ALA A 1 449 ? 29.122 26.271 -1.260 1.00 79.62 449 ALA A C 1
ATOM 3450 O O . ALA A 1 449 ? 27.988 25.822 -1.391 1.00 79.62 449 ALA A O 1
ATOM 3451 N N . THR A 1 450 ? 29.979 25.787 -0.358 1.00 77.31 450 THR A N 1
ATOM 3452 C CA . THR A 1 450 ? 29.644 24.712 0.589 1.00 77.31 450 THR A CA 1
ATOM 3453 C C . THR A 1 450 ? 28.550 25.155 1.566 1.00 77.31 450 THR A C 1
ATOM 3455 O O . THR A 1 450 ? 28.658 26.221 2.181 1.00 77.31 450 THR A O 1
ATOM 3458 N N . LYS A 1 451 ? 27.510 24.328 1.725 1.00 73.75 451 LYS A N 1
ATOM 3459 C CA . LYS A 1 451 ? 26.420 24.538 2.689 1.00 73.75 451 LYS A CA 1
ATOM 3460 C C . LYS A 1 451 ? 26.926 24.380 4.128 1.00 73.75 451 LYS A C 1
ATOM 3462 O O . LYS A 1 451 ? 27.865 23.632 4.393 1.00 73.75 451 LYS A O 1
ATOM 3467 N N . VAL A 1 452 ? 26.301 25.081 5.072 1.00 72.31 452 VAL A N 1
ATOM 3468 C CA . VAL A 1 452 ? 26.619 25.035 6.509 1.00 72.31 452 VAL A CA 1
ATOM 3469 C C . VAL A 1 452 ? 25.390 24.627 7.328 1.00 72.31 452 VAL A C 1
ATOM 3471 O O . VAL A 1 452 ? 24.272 24.967 6.940 1.00 72.31 452 VAL A O 1
ATOM 3474 N N . PRO A 1 453 ? 25.564 23.910 8.452 1.00 73.50 453 PRO A N 1
ATOM 3475 C CA . PRO A 1 453 ? 24.445 23.446 9.263 1.00 73.50 453 PRO A CA 1
ATOM 3476 C C . PRO A 1 453 ? 23.830 24.576 10.101 1.00 73.50 453 PRO A C 1
ATOM 3478 O O . PRO A 1 453 ? 24.543 25.391 10.695 1.00 73.50 453 PRO A O 1
ATOM 3481 N N . VAL A 1 454 ? 22.504 24.572 10.217 1.00 74.31 454 VAL A N 1
ATOM 3482 C CA . VAL A 1 454 ? 21.726 25.313 11.213 1.00 74.31 454 VAL A CA 1
ATOM 3483 C C . VAL A 1 454 ? 20.805 24.354 11.949 1.00 74.31 454 VAL A C 1
ATOM 3485 O O . VAL A 1 454 ? 20.045 23.614 11.334 1.00 74.31 454 VAL A O 1
ATOM 3488 N N . THR A 1 455 ? 20.870 24.380 13.276 1.00 78.88 455 THR A N 1
ATOM 3489 C CA . THR A 1 455 ? 20.129 23.457 14.140 1.00 78.88 455 THR A CA 1
ATOM 3490 C C . THR A 1 455 ? 18.871 24.115 14.702 1.00 78.88 455 THR A C 1
ATOM 3492 O O . THR A 1 455 ? 18.912 25.257 15.155 1.00 78.88 455 THR A O 1
ATOM 3495 N N . PHE A 1 456 ? 17.767 23.382 14.740 1.00 79.75 456 PHE A N 1
ATOM 3496 C CA . PHE A 1 456 ? 16.508 23.757 15.369 1.00 79.75 456 PHE A CA 1
ATOM 3497 C C . PHE A 1 456 ? 16.210 22.760 16.487 1.00 79.75 456 PHE A C 1
ATOM 3499 O O . PHE A 1 456 ? 16.248 21.553 16.276 1.00 79.75 456 PHE A O 1
ATOM 3506 N N . GLU A 1 457 ? 15.958 23.277 17.680 1.00 86.94 457 GLU A N 1
ATOM 3507 C CA . GLU A 1 457 ? 15.620 22.525 18.881 1.00 86.94 457 GLU A CA 1
ATOM 3508 C C . GLU A 1 457 ? 14.136 22.731 19.185 1.00 86.94 457 GLU A C 1
ATOM 3510 O O . GLU A 1 457 ? 13.748 23.810 19.627 1.00 86.94 457 GLU A O 1
ATOM 3515 N N . PHE A 1 458 ? 13.311 21.730 18.908 1.00 85.94 458 PHE A N 1
ATOM 3516 C CA . PHE A 1 458 ? 11.881 21.720 19.181 1.00 85.94 458 PHE A CA 1
ATOM 3517 C C . PHE A 1 458 ? 11.620 21.203 20.592 1.00 85.94 458 PHE A C 1
ATOM 3519 O O . PHE A 1 458 ? 12.039 20.099 20.948 1.00 85.94 458 PHE A O 1
ATOM 3526 N N . VAL A 1 459 ? 10.919 22.006 21.388 1.00 88.81 459 VAL A N 1
ATOM 3527 C CA . VAL A 1 459 ? 10.514 21.657 22.751 1.00 88.81 459 VAL A CA 1
ATOM 3528 C C . VAL A 1 459 ? 9.067 22.051 23.020 1.00 88.81 459 VAL A C 1
ATOM 3530 O O . VAL A 1 459 ? 8.557 22.991 22.412 1.00 88.81 459 VAL A O 1
ATOM 3533 N N . ASP A 1 460 ? 8.418 21.373 23.958 1.00 89.25 460 ASP A N 1
ATOM 3534 C CA . ASP A 1 460 ? 7.127 21.794 24.498 1.00 89.25 460 ASP A CA 1
ATOM 3535 C C . ASP A 1 460 ? 7.266 23.018 25.436 1.00 89.25 460 ASP A C 1
ATOM 3537 O O . ASP A 1 460 ? 8.355 23.565 25.661 1.00 89.25 460 ASP A O 1
ATOM 3541 N N . THR A 1 461 ? 6.155 23.464 26.029 1.00 88.94 461 THR A N 1
ATOM 3542 C CA . THR A 1 461 ? 6.151 24.577 26.996 1.00 88.94 461 THR A CA 1
ATOM 3543 C C . THR A 1 461 ? 6.883 24.282 28.313 1.00 88.94 461 THR A C 1
ATOM 3545 O O . THR A 1 461 ? 7.183 25.218 29.062 1.00 88.94 461 THR A O 1
ATOM 3548 N N . GLU A 1 462 ? 7.180 23.016 28.607 1.00 89.88 462 GLU A N 1
ATOM 3549 C CA . GLU A 1 462 ? 7.932 22.560 29.782 1.00 89.88 462 GLU A CA 1
ATOM 3550 C C . GLU A 1 462 ? 9.433 22.365 29.491 1.00 89.88 462 GLU A C 1
ATOM 3552 O O . GLU A 1 462 ? 10.243 22.286 30.420 1.00 89.88 462 GLU A O 1
ATOM 3557 N N . GLY A 1 463 ? 9.824 22.382 28.215 1.00 89.00 463 GLY A N 1
ATOM 3558 C CA . GLY A 1 463 ? 11.188 22.172 27.743 1.00 89.00 463 GLY A CA 1
ATOM 3559 C C . GLY A 1 463 ? 11.507 20.723 27.365 1.00 89.00 463 GLY A C 1
ATOM 3560 O O . GLY A 1 463 ? 12.685 20.422 27.154 1.00 89.00 463 GLY A O 1
ATOM 3561 N N . ASN A 1 464 ? 10.514 19.832 27.288 1.00 89.31 464 ASN A N 1
ATOM 3562 C CA . ASN A 1 464 ? 10.710 18.460 26.826 1.00 89.31 464 ASN A CA 1
ATOM 3563 C C . ASN A 1 464 ? 10.836 18.432 25.293 1.00 89.31 464 ASN A C 1
ATOM 3565 O O . ASN A 1 464 ? 10.143 19.199 24.626 1.00 89.31 464 ASN A O 1
ATOM 3569 N N . PRO A 1 465 ? 11.697 17.581 24.710 1.00 87.12 465 PRO A N 1
ATOM 3570 C CA . PRO A 1 465 ? 11.858 17.505 23.259 1.00 87.12 465 PRO A CA 1
ATOM 3571 C C . PRO A 1 465 ? 10.588 17.017 22.545 1.00 87.12 465 PRO A C 1
ATOM 3573 O O . PRO A 1 465 ? 9.996 16.025 22.965 1.00 87.12 465 PRO A O 1
ATOM 3576 N N . VAL A 1 466 ? 10.222 17.660 21.432 1.00 83.69 466 VAL A N 1
ATOM 3577 C CA . VAL A 1 466 ? 9.066 17.283 20.587 1.00 83.69 466 VAL A CA 1
ATOM 3578 C C . VAL A 1 466 ? 9.488 17.075 19.132 1.00 83.69 466 VAL A C 1
ATOM 3580 O O . VAL A 1 466 ? 10.497 17.630 18.694 1.00 83.69 466 VAL A O 1
ATOM 3583 N N . TRP A 1 467 ? 8.762 16.267 18.364 1.00 83.31 467 TRP A N 1
ATOM 3584 C CA . TRP A 1 467 ? 9.000 16.153 16.927 1.00 83.31 467 TRP A CA 1
ATOM 3585 C C . TRP A 1 467 ? 8.661 17.474 16.227 1.00 83.31 467 TRP A C 1
ATOM 3587 O O . TRP A 1 467 ? 7.807 18.259 16.648 1.00 83.31 467 TRP A O 1
ATOM 3597 N N . GLY A 1 468 ? 9.385 17.755 15.152 1.00 76.31 468 GLY A N 1
ATOM 3598 C CA . GLY A 1 468 ? 9.222 18.989 14.407 1.00 76.31 468 GLY A CA 1
ATOM 3599 C C . GLY A 1 468 ? 9.877 18.899 13.046 1.00 76.31 468 GLY A C 1
ATOM 3600 O O . GLY A 1 468 ? 10.733 18.048 12.797 1.00 76.31 468 GLY A O 1
ATOM 3601 N N . ARG A 1 469 ? 9.467 19.803 12.164 1.00 76.62 469 ARG A N 1
ATOM 3602 C CA . ARG A 1 469 ? 9.979 19.900 10.796 1.00 76.62 469 ARG A CA 1
ATOM 3603 C C . ARG A 1 469 ? 10.279 21.344 10.432 1.00 76.62 469 ARG A C 1
ATOM 3605 O O . ARG A 1 469 ? 9.634 22.273 10.924 1.00 76.62 469 ARG A O 1
ATOM 3612 N N . VAL A 1 470 ? 11.237 21.549 9.537 1.00 72.00 470 VAL A N 1
ATOM 3613 C CA . VAL A 1 470 ? 11.644 22.886 9.081 1.00 72.00 470 VAL A CA 1
ATOM 3614 C C . VAL A 1 470 ? 11.722 22.927 7.569 1.00 72.00 470 VAL A C 1
ATOM 3616 O O . VAL A 1 470 ? 12.412 22.114 6.982 1.00 72.00 470 VAL A O 1
ATOM 3619 N N . SER A 1 471 ? 11.094 23.912 6.939 1.00 71.00 471 SER A N 1
ATOM 3620 C CA . SER A 1 471 ? 11.215 24.172 5.504 1.00 71.00 471 SER A CA 1
ATOM 3621 C C . SER A 1 471 ? 12.171 25.326 5.216 1.00 71.00 471 SER A C 1
ATOM 3623 O O . SER A 1 471 ? 12.112 26.350 5.900 1.00 71.00 471 SER A O 1
ATOM 3625 N N . ALA A 1 472 ? 12.990 25.203 4.166 1.00 62.19 472 ALA A N 1
ATOM 3626 C CA . ALA A 1 472 ? 13.737 26.314 3.572 1.00 62.19 472 ALA A CA 1
ATOM 3627 C C . ALA A 1 472 ? 13.859 26.189 2.037 1.00 62.19 472 ALA A C 1
ATOM 3629 O O . ALA A 1 472 ? 13.994 25.092 1.495 1.00 62.19 472 ALA A O 1
ATOM 3630 N N . GLY A 1 473 ? 13.857 27.329 1.334 1.00 57.53 473 GLY A N 1
ATOM 3631 C CA . GLY A 1 473 ? 14.089 27.422 -0.117 1.00 57.53 473 GLY A CA 1
ATOM 3632 C C . GLY A 1 473 ? 13.056 28.290 -0.848 1.00 57.53 473 GLY A C 1
ATOM 3633 O O . GLY A 1 473 ? 11.852 28.108 -0.692 1.00 57.53 473 GLY A O 1
ATOM 3634 N N . THR A 1 474 ? 13.523 29.252 -1.652 1.00 37.28 474 THR A N 1
ATOM 3635 C CA . THR A 1 474 ? 12.728 30.424 -2.085 1.00 37.28 474 THR A CA 1
ATOM 3636 C C . THR A 1 474 ? 12.634 30.622 -3.611 1.00 37.28 474 THR A C 1
ATOM 3638 O O . THR A 1 474 ? 12.482 31.744 -4.085 1.00 37.28 474 THR A O 1
ATOM 3641 N N . VAL A 1 475 ? 12.639 29.513 -4.369 1.00 31.70 475 VAL A N 1
ATOM 3642 C CA . VAL A 1 475 ? 12.444 29.409 -5.839 1.00 31.70 475 VAL A CA 1
ATOM 3643 C C . VAL A 1 475 ? 13.573 30.013 -6.698 1.00 31.70 475 VAL A C 1
ATOM 3645 O O . VAL A 1 475 ? 13.680 31.224 -6.865 1.00 31.70 475 VAL A O 1
ATOM 3648 N N . GLY A 1 476 ? 14.373 29.142 -7.331 1.00 27.27 476 GLY A N 1
ATOM 3649 C CA . GLY A 1 476 ? 15.527 29.532 -8.162 1.00 27.27 476 GLY A CA 1
ATOM 3650 C C . GLY A 1 476 ? 15.445 29.244 -9.672 1.00 27.27 476 GLY A C 1
ATOM 3651 O O . GLY A 1 476 ? 16.407 29.539 -10.370 1.00 27.27 476 GLY A O 1
ATOM 3652 N N . ASN A 1 477 ? 14.351 28.659 -10.188 1.00 29.59 477 ASN A N 1
ATOM 3653 C CA . ASN A 1 477 ? 14.315 27.987 -11.508 1.00 29.59 477 ASN A CA 1
ATOM 3654 C C . ASN A 1 477 ? 15.405 26.910 -11.683 1.00 29.59 477 ASN A C 1
ATOM 3656 O O . ASN A 1 477 ? 16.041 26.797 -12.725 1.00 29.59 477 ASN A O 1
ATOM 3660 N N . ALA A 1 478 ? 15.553 26.092 -10.643 1.00 26.91 478 ALA A N 1
ATOM 3661 C CA . ALA A 1 478 ? 16.212 24.795 -10.650 1.00 26.91 478 ALA A CA 1
ATOM 3662 C C . ALA A 1 478 ? 15.552 23.984 -9.515 1.00 26.91 478 ALA A C 1
ATOM 3664 O O . ALA A 1 478 ? 15.701 24.327 -8.340 1.00 26.91 478 ALA A O 1
ATOM 3665 N N . MET A 1 479 ? 14.693 23.013 -9.846 1.00 30.39 479 MET A N 1
ATOM 3666 C CA . MET A 1 479 ? 13.936 22.226 -8.860 1.00 30.39 479 MET A CA 1
ATOM 3667 C C . MET A 1 479 ? 14.814 21.126 -8.265 1.00 30.39 479 MET A C 1
ATOM 3669 O O . MET A 1 479 ? 14.718 20.003 -8.727 1.00 30.39 479 MET A O 1
ATOM 3673 N N . TYR A 1 480 ? 15.734 21.461 -7.358 1.00 31.58 480 TYR A N 1
ATOM 3674 C CA . TYR A 1 480 ? 16.192 20.612 -6.237 1.00 31.58 480 TYR A CA 1
ATOM 3675 C C . TYR A 1 480 ? 17.279 21.316 -5.395 1.00 31.58 480 TYR A C 1
ATOM 3677 O O . TYR A 1 480 ? 18.323 20.772 -5.069 1.00 31.58 480 TYR A O 1
ATOM 3685 N N . THR A 1 481 ? 16.993 22.543 -4.951 1.00 31.48 481 THR A N 1
ATOM 3686 C CA . THR A 1 481 ? 17.337 22.995 -3.580 1.00 31.48 481 THR A CA 1
ATOM 3687 C C . THR A 1 481 ? 16.183 23.784 -2.941 1.00 31.48 481 THR A C 1
ATOM 3689 O O . THR A 1 481 ? 16.353 24.478 -1.940 1.00 31.48 481 THR A O 1
ATOM 3692 N N . GLY A 1 482 ? 14.983 23.704 -3.525 1.00 31.83 482 GLY A N 1
ATOM 3693 C CA . GLY A 1 482 ? 13.817 24.471 -3.106 1.00 31.83 482 GLY A CA 1
ATOM 3694 C C . GLY A 1 482 ? 12.846 23.615 -2.306 1.00 31.83 482 GLY A C 1
ATOM 3695 O O . GLY A 1 482 ? 12.187 22.771 -2.894 1.00 31.83 482 GLY A O 1
ATOM 3696 N N . GLN A 1 483 ? 12.732 23.904 -1.008 1.00 32.31 483 GLN A N 1
ATOM 3697 C CA . GLN A 1 483 ? 11.812 23.298 -0.038 1.00 32.31 483 GLN A CA 1
ATOM 3698 C C . GLN A 1 483 ? 12.200 21.897 0.427 1.00 32.31 483 GLN A C 1
ATOM 3700 O O . GLN A 1 483 ? 11.434 20.944 0.342 1.00 32.31 483 GLN A O 1
ATOM 3705 N N . THR A 1 484 ? 13.398 21.775 0.992 1.00 40.12 484 THR A N 1
ATOM 3706 C CA . THR A 1 484 ? 13.676 20.624 1.852 1.00 40.12 484 THR A CA 1
ATOM 3707 C C . THR A 1 484 ? 12.950 20.841 3.176 1.00 40.12 484 THR A C 1
ATOM 3709 O O . THR A 1 484 ? 13.210 21.837 3.860 1.00 40.12 484 THR A O 1
ATOM 3712 N N . TYR A 1 485 ? 12.038 19.928 3.517 1.00 45.72 485 TYR A N 1
ATOM 3713 C CA . TYR A 1 485 ? 11.603 19.758 4.895 1.00 45.72 485 TYR A CA 1
ATOM 3714 C C . TYR A 1 485 ? 12.691 18.955 5.593 1.00 45.72 485 TYR A C 1
ATOM 3716 O O . TYR A 1 485 ? 12.919 17.786 5.307 1.00 45.72 485 TYR A O 1
ATOM 3724 N N . PHE A 1 486 ? 13.425 19.612 6.474 1.00 51.28 486 PHE A N 1
ATOM 3725 C CA . PHE A 1 486 ? 14.312 18.932 7.393 1.00 51.28 486 PHE A CA 1
ATOM 3726 C C . PHE A 1 486 ? 13.424 18.325 8.468 1.00 51.28 486 PHE A C 1
ATOM 3728 O O . PHE A 1 486 ? 12.827 19.039 9.279 1.00 51.28 486 PHE A O 1
ATOM 3735 N N . LEU A 1 487 ? 13.280 17.010 8.393 1.00 51.78 487 LEU A N 1
ATOM 3736 C CA . LEU A 1 487 ? 12.705 16.194 9.448 1.00 51.78 487 LEU A CA 1
ATOM 3737 C C . LEU A 1 487 ? 13.781 16.014 10.528 1.00 51.78 487 LEU A C 1
ATOM 3739 O O . LEU A 1 487 ? 14.965 16.243 10.267 1.00 51.78 487 LEU A O 1
ATOM 3743 N N . SER A 1 488 ? 13.397 15.679 11.755 1.00 49.53 488 SER A N 1
ATOM 3744 C CA . SER A 1 488 ? 14.354 15.508 12.855 1.00 49.53 488 SER A CA 1
ATOM 3745 C C . SER A 1 488 ? 15.485 14.553 12.471 1.00 49.53 488 SER A C 1
ATOM 3747 O O . SER A 1 488 ? 15.240 13.394 12.129 1.00 49.53 488 SER A O 1
ATOM 3749 N N . ASP A 1 489 ? 16.719 15.048 12.511 1.00 47.12 489 ASP A N 1
ATOM 3750 C CA . ASP A 1 489 ? 17.902 14.295 12.116 1.00 47.12 489 ASP A CA 1
ATOM 3751 C C . ASP A 1 489 ? 19.129 14.757 12.913 1.00 47.12 489 ASP A C 1
ATOM 3753 O O . ASP A 1 489 ? 19.394 15.956 13.073 1.00 47.12 489 ASP A O 1
ATOM 3757 N N . ASN A 1 490 ? 19.871 13.770 13.414 1.00 47.41 490 ASN A N 1
ATOM 3758 C CA . ASN A 1 490 ? 21.113 13.931 14.159 1.00 47.41 490 ASN A CA 1
ATOM 3759 C C . ASN A 1 490 ? 22.349 14.053 13.256 1.00 47.41 490 ASN A C 1
ATOM 3761 O O . ASN A 1 490 ? 23.387 14.484 13.749 1.00 47.41 490 ASN A O 1
ATOM 3765 N N . GLY A 1 491 ? 22.274 13.685 11.971 1.00 43.09 491 GLY A N 1
ATOM 3766 C CA . GLY A 1 491 ? 23.282 14.012 10.951 1.00 43.09 491 GLY A CA 1
ATOM 3767 C C . GLY A 1 491 ? 24.706 13.464 11.151 1.00 43.09 491 GLY A C 1
ATOM 3768 O O . GLY A 1 491 ? 25.616 13.902 10.449 1.00 43.09 491 GLY A O 1
ATOM 3769 N N . GLU A 1 492 ? 24.939 12.534 12.087 1.00 34.72 492 GLU A N 1
ATOM 3770 C CA . GLU A 1 492 ? 26.267 11.929 12.309 1.00 34.72 492 GLU A CA 1
ATOM 3771 C C . GLU A 1 492 ? 26.544 10.694 11.408 1.00 34.72 492 GLU A C 1
ATOM 3773 O O . GLU A 1 492 ? 27.682 10.222 11.391 1.00 34.72 492 GLU A O 1
ATOM 3778 N N . GLY A 1 493 ? 25.569 10.226 10.602 1.00 37.41 493 GLY A N 1
ATOM 3779 C CA . GLY A 1 493 ? 25.783 9.255 9.511 1.00 37.41 493 GLY A CA 1
ATOM 3780 C C . GLY A 1 493 ? 24.633 8.269 9.267 1.00 37.41 493 GLY A C 1
ATOM 3781 O O . GLY A 1 493 ? 24.110 7.670 10.204 1.00 37.41 493 GLY A O 1
ATOM 3782 N N . HIS A 1 494 ? 24.289 8.065 7.993 1.00 38.88 494 HIS A N 1
ATOM 3783 C CA . HIS A 1 494 ? 23.498 6.922 7.536 1.00 38.88 494 HIS A CA 1
ATOM 3784 C C . HIS A 1 494 ? 24.238 5.621 7.873 1.00 38.88 494 HIS A C 1
ATOM 3786 O O . HIS A 1 494 ? 25.463 5.543 7.729 1.00 38.88 494 HIS A O 1
ATOM 3792 N N . VAL A 1 495 ? 23.518 4.589 8.314 1.00 34.91 495 VAL A N 1
ATOM 3793 C CA . VAL A 1 495 ? 24.122 3.264 8.481 1.00 34.91 495 VAL A CA 1
ATOM 3794 C C . VAL A 1 495 ? 24.091 2.549 7.131 1.00 34.91 495 VAL A C 1
ATOM 3796 O O . VAL A 1 495 ? 23.144 1.838 6.821 1.00 34.91 495 VAL A O 1
ATOM 3799 N N . GLU A 1 496 ? 25.127 2.743 6.313 1.00 31.66 496 GLU A N 1
ATOM 3800 C CA . GLU A 1 496 ? 25.370 1.881 5.151 1.00 31.66 496 GLU A CA 1
ATOM 3801 C C . GLU A 1 496 ? 25.690 0.456 5.624 1.00 31.66 496 GLU A C 1
ATOM 3803 O O . GLU A 1 496 ? 26.667 0.229 6.349 1.00 31.66 496 GLU A O 1
ATOM 3808 N N . VAL A 1 497 ? 24.914 -0.527 5.163 1.00 31.88 497 VAL A N 1
ATOM 3809 C CA . VAL A 1 497 ? 25.283 -1.943 5.251 1.00 31.88 497 VAL A CA 1
ATOM 3810 C C . VAL A 1 497 ? 25.272 -2.548 3.850 1.00 31.88 497 VAL A C 1
ATOM 3812 O O . VAL A 1 497 ? 24.226 -2.828 3.296 1.00 31.88 497 VAL A O 1
ATOM 3815 N N . ASN A 1 498 ? 26.466 -2.778 3.297 1.00 28.06 498 ASN A N 1
ATOM 3816 C CA . ASN A 1 498 ? 26.761 -3.746 2.228 1.00 28.06 498 ASN A CA 1
ATOM 3817 C C . ASN A 1 498 ? 25.774 -3.853 1.043 1.00 28.06 498 ASN A C 1
ATOM 3819 O O . ASN A 1 498 ? 25.398 -4.966 0.686 1.00 28.06 498 ASN A O 1
ATOM 3823 N N . GLY A 1 499 ? 25.421 -2.746 0.388 1.00 35.06 499 GLY A N 1
ATOM 3824 C CA . GLY A 1 499 ? 24.843 -2.790 -0.966 1.00 35.06 499 GLY A CA 1
ATOM 3825 C C . GLY A 1 499 ? 23.556 -3.619 -1.129 1.00 35.06 499 GLY A C 1
ATOM 3826 O O . GLY A 1 499 ? 23.290 -4.184 -2.185 1.00 35.06 499 GLY A O 1
ATOM 3827 N N . SER A 1 500 ? 22.800 -3.748 -0.047 1.00 29.50 500 SER A N 1
ATOM 3828 C CA . SER A 1 500 ? 21.427 -4.235 0.048 1.00 29.50 500 SER A CA 1
ATOM 3829 C C . SER A 1 500 ? 20.875 -3.548 1.285 1.00 29.50 500 SER A C 1
ATOM 3831 O O . SER A 1 500 ? 21.597 -3.463 2.278 1.00 29.50 500 SER A O 1
ATOM 3833 N N . TYR A 1 501 ? 19.646 -3.032 1.246 1.00 36.62 501 TYR A N 1
ATOM 3834 C CA . TYR A 1 501 ? 18.995 -2.430 2.412 1.00 36.62 501 TYR A CA 1
ATOM 3835 C C . TYR A 1 501 ? 18.807 -3.495 3.504 1.00 36.62 501 TYR A C 1
ATOM 3837 O O . TYR A 1 501 ? 17.784 -4.156 3.621 1.00 36.62 501 TYR A O 1
ATOM 3845 N N . GLY A 1 502 ? 19.868 -3.718 4.272 1.00 33.28 502 GLY A N 1
ATOM 3846 C CA . GLY A 1 502 ? 19.955 -4.652 5.374 1.00 33.28 502 GLY A CA 1
ATOM 3847 C C . GLY A 1 502 ? 20.225 -3.888 6.666 1.00 33.28 502 GLY A C 1
ATOM 3848 O O . GLY A 1 502 ? 20.848 -2.825 6.647 1.00 33.28 502 GLY A O 1
ATOM 3849 N N . PRO A 1 503 ? 19.772 -4.419 7.809 1.00 35.34 503 PRO A N 1
ATOM 3850 C CA . PRO A 1 503 ? 19.670 -3.679 9.053 1.00 35.34 503 PRO A CA 1
ATOM 3851 C C . PRO A 1 503 ? 21.057 -3.346 9.599 1.00 35.34 503 PRO A C 1
ATOM 3853 O O . PRO A 1 503 ? 21.742 -4.174 10.207 1.00 35.34 503 PRO A O 1
ATOM 3856 N N . GLY A 1 504 ? 21.461 -2.097 9.416 1.00 37.41 504 GLY A N 1
ATOM 3857 C CA . GLY A 1 504 ? 22.377 -1.457 10.335 1.00 37.41 504 GLY A CA 1
ATOM 3858 C C . GLY A 1 504 ? 21.701 -1.325 11.693 1.00 37.41 504 GLY A C 1
ATOM 3859 O O . GLY A 1 504 ? 20.523 -0.998 11.767 1.00 37.41 504 GLY A O 1
ATOM 3860 N N . THR A 1 505 ? 22.417 -1.574 12.788 1.00 43.28 505 THR A N 1
ATOM 3861 C CA . THR A 1 505 ? 21.930 -1.181 14.117 1.00 43.28 505 THR A CA 1
ATOM 3862 C C . THR A 1 505 ? 21.736 0.333 14.116 1.00 43.28 505 THR A C 1
ATOM 3864 O O . THR A 1 505 ? 22.724 1.065 14.191 1.00 43.28 505 THR A O 1
ATOM 3867 N N . VAL A 1 506 ? 20.491 0.791 13.975 1.00 50.50 506 VAL A N 1
ATOM 3868 C CA . VAL A 1 506 ? 20.134 2.210 13.972 1.00 50.50 506 VAL A CA 1
ATOM 3869 C C . VAL A 1 506 ? 20.486 2.776 15.346 1.00 50.50 506 VAL A C 1
ATOM 3871 O O . VAL A 1 506 ? 19.852 2.467 16.354 1.00 50.50 506 VAL A O 1
ATOM 3874 N N . SER A 1 507 ? 21.576 3.536 15.417 1.00 44.59 507 SER A N 1
ATOM 3875 C CA . SER A 1 507 ? 22.076 4.092 16.669 1.00 44.59 507 SER A CA 1
ATOM 3876 C C . SER A 1 507 ? 21.531 5.507 16.867 1.00 44.59 507 SER A C 1
ATOM 3878 O O . SER A 1 507 ? 22.147 6.471 16.427 1.00 44.59 507 SER A O 1
ATOM 3880 N N . GLU A 1 508 ? 20.391 5.591 17.557 1.00 53.56 508 GLU A N 1
ATOM 3881 C CA . GLU A 1 508 ? 19.812 6.779 18.216 1.00 53.56 508 GLU A CA 1
ATOM 3882 C C . GLU A 1 508 ? 19.314 7.938 17.316 1.00 53.56 508 GLU A C 1
ATOM 3884 O O . GLU A 1 508 ? 20.076 8.804 16.875 1.00 53.56 508 GLU A O 1
ATOM 3889 N N . VAL A 1 509 ? 17.986 8.061 17.182 1.00 62.50 509 VAL A N 1
ATOM 3890 C CA . VAL A 1 509 ? 17.313 9.318 16.793 1.00 62.50 509 VAL A CA 1
ATOM 3891 C C . VAL A 1 509 ? 17.080 10.157 18.054 1.00 62.50 509 VAL A C 1
ATOM 3893 O O . VAL A 1 509 ? 16.618 9.643 19.068 1.00 62.50 509 VAL A O 1
ATOM 3896 N N . LYS A 1 510 ? 17.405 11.459 18.029 1.00 66.69 510 LYS A N 1
ATOM 3897 C CA . LYS A 1 510 ? 17.097 12.373 19.144 1.00 66.69 510 LYS A CA 1
ATOM 3898 C C . LYS A 1 510 ? 15.880 13.201 18.772 1.00 66.69 510 LYS A C 1
ATOM 3900 O O . LYS A 1 510 ? 15.976 14.123 17.959 1.00 66.69 510 LYS A O 1
ATOM 3905 N N . LYS A 1 511 ? 14.758 12.897 19.423 1.00 78.38 511 LYS A N 1
ATOM 3906 C CA . LYS A 1 511 ? 13.565 13.744 19.417 1.00 78.38 511 LYS A CA 1
ATOM 3907 C C . LYS A 1 511 ? 13.949 15.188 19.773 1.00 78.38 511 LYS A C 1
ATOM 3909 O O . LYS A 1 511 ? 14.815 15.415 20.622 1.00 78.38 511 LYS A O 1
ATOM 3914 N N . GLY A 1 512 ? 13.349 16.160 19.088 1.00 78.56 512 GLY A N 1
ATOM 3915 C CA . GLY A 1 512 ? 13.591 17.587 19.311 1.00 78.56 512 GLY A CA 1
ATOM 3916 C C . GLY A 1 512 ? 14.706 18.242 18.506 1.00 78.56 512 GLY A C 1
ATOM 3917 O O . GLY A 1 512 ? 14.814 19.456 18.591 1.00 78.56 512 GLY A O 1
ATOM 3918 N N . ILE A 1 513 ? 15.530 17.535 17.726 1.00 79.25 513 ILE A N 1
ATOM 3919 C CA . ILE A 1 513 ? 16.621 18.175 16.964 1.00 79.25 513 ILE A CA 1
ATOM 3920 C C . ILE A 1 513 ? 16.427 18.003 15.457 1.00 79.25 513 ILE A C 1
ATOM 3922 O O . ILE A 1 513 ? 16.326 16.891 14.953 1.00 79.25 513 ILE A O 1
ATOM 3926 N N . VAL A 1 514 ? 16.442 19.120 14.731 1.00 75.69 514 VAL A N 1
ATOM 3927 C CA . VAL A 1 514 ? 16.424 19.178 13.263 1.00 75.69 514 VAL A CA 1
ATOM 3928 C C . VAL A 1 514 ? 17.651 19.957 12.794 1.00 75.69 514 VAL A C 1
ATOM 3930 O O . VAL A 1 514 ? 17.861 21.087 13.237 1.00 75.69 514 VAL A O 1
ATOM 3933 N N . THR A 1 515 ? 18.457 19.404 11.886 1.00 72.75 515 THR A N 1
ATOM 3934 C CA . THR A 1 515 ? 19.601 20.125 11.298 1.00 72.75 515 THR A CA 1
ATOM 3935 C C . THR A 1 515 ? 19.384 20.372 9.811 1.00 72.75 515 THR A C 1
ATOM 3937 O O . THR A 1 515 ? 19.252 19.443 9.024 1.00 72.75 515 THR A O 1
ATOM 3940 N N . ALA A 1 516 ? 19.388 21.647 9.428 1.00 71.38 516 ALA A N 1
ATOM 3941 C CA . ALA A 1 516 ? 19.250 22.106 8.055 1.00 71.38 516 ALA A CA 1
ATOM 3942 C C . ALA A 1 516 ? 20.600 22.546 7.482 1.00 71.38 516 ALA A C 1
ATOM 3944 O O . ALA A 1 516 ? 21.262 23.403 8.065 1.00 71.38 516 ALA A O 1
ATOM 3945 N N . TYR A 1 517 ? 20.998 22.027 6.321 1.00 70.44 517 TYR A N 1
ATOM 3946 C CA . TYR A 1 517 ? 22.197 22.490 5.616 1.00 70.44 517 TYR A CA 1
ATOM 3947 C C . TYR A 1 517 ? 21.820 23.548 4.580 1.00 70.44 517 TYR A C 1
ATOM 3949 O O . TYR A 1 517 ? 21.116 23.271 3.612 1.00 70.44 517 TYR A O 1
ATOM 3957 N N . VAL A 1 518 ? 22.297 24.773 4.783 1.00 70.06 518 VAL A N 1
ATOM 3958 C CA . VAL A 1 518 ? 21.887 25.966 4.026 1.00 70.06 518 VAL A CA 1
ATOM 3959 C C . VAL A 1 518 ? 23.092 26.802 3.610 1.00 70.06 518 VAL A C 1
ATOM 3961 O O . VAL A 1 518 ? 24.174 26.702 4.191 1.00 70.06 518 VAL A O 1
ATOM 3964 N N . THR A 1 519 ? 22.919 27.662 2.612 1.00 67.44 519 THR A N 1
ATOM 3965 C CA . THR A 1 519 ? 23.971 28.580 2.162 1.00 67.44 519 THR A CA 1
ATOM 3966 C C . THR A 1 519 ? 24.418 29.518 3.289 1.00 67.44 519 THR A C 1
ATOM 3968 O O . THR A 1 519 ? 23.579 30.037 4.035 1.00 67.44 519 THR A O 1
ATOM 3971 N N . PRO A 1 520 ? 25.728 29.802 3.414 1.00 67.56 520 PRO A N 1
ATOM 3972 C CA . PRO A 1 520 ? 26.220 30.897 4.247 1.00 67.56 520 PRO A CA 1
ATOM 3973 C C . PRO A 1 520 ? 25.541 32.237 3.900 1.00 67.56 520 PRO A C 1
ATOM 3975 O O . PRO A 1 520 ? 25.724 32.746 2.795 1.00 67.56 520 PRO A O 1
ATOM 3978 N N . GLY A 1 521 ? 24.781 32.830 4.830 1.00 67.06 521 GLY A N 1
ATOM 3979 C CA . GLY A 1 521 ? 24.083 34.110 4.622 1.00 67.06 521 GLY A CA 1
ATOM 3980 C C . GLY A 1 521 ? 22.698 34.198 5.277 1.00 67.06 521 GLY A C 1
ATOM 3981 O O . GLY A 1 521 ? 22.324 33.334 6.062 1.00 67.06 521 GLY A O 1
ATOM 3982 N N . GLU A 1 522 ? 21.940 35.253 4.956 1.00 66.88 522 GLU A N 1
ATOM 3983 C CA . GLU A 1 522 ? 20.536 35.396 5.377 1.00 66.88 522 GLU A CA 1
ATOM 3984 C C . GLU A 1 522 ? 19.620 34.543 4.486 1.00 66.88 522 GLU A C 1
ATOM 3986 O O . GLU A 1 522 ? 19.709 34.600 3.260 1.00 66.88 522 GLU A O 1
ATOM 3991 N N . TYR A 1 523 ? 18.716 33.781 5.096 1.00 66.44 523 TYR A N 1
ATOM 3992 C CA . TYR A 1 523 ? 17.691 32.977 4.419 1.00 66.44 523 TYR A CA 1
ATOM 3993 C C . TYR A 1 523 ? 16.409 32.971 5.252 1.00 66.44 523 TYR A C 1
ATOM 3995 O O . TYR A 1 523 ? 16.480 33.279 6.434 1.00 66.44 523 TYR A O 1
ATOM 4003 N N . GLU A 1 524 ? 15.264 32.604 4.673 1.00 68.31 524 GLU A N 1
ATOM 4004 C CA . GLU A 1 524 ? 14.009 32.386 5.409 1.00 68.31 524 GLU A CA 1
ATOM 4005 C C . GLU A 1 524 ? 13.754 30.884 5.593 1.00 68.31 524 GLU A C 1
ATOM 4007 O O . GLU A 1 524 ? 13.906 30.110 4.646 1.00 68.31 524 GLU A O 1
ATOM 4012 N N . ALA A 1 525 ? 13.374 30.470 6.803 1.00 67.56 525 ALA A N 1
ATOM 4013 C CA . ALA A 1 525 ? 12.964 29.099 7.098 1.00 67.56 525 ALA A CA 1
ATOM 4014 C C . ALA A 1 525 ? 11.672 29.075 7.916 1.00 67.56 525 ALA A C 1
ATOM 4016 O O . ALA A 1 525 ? 11.483 29.930 8.775 1.00 67.56 525 ALA A O 1
ATOM 4017 N N . THR A 1 526 ? 10.800 28.101 7.669 1.00 71.00 526 THR A N 1
ATOM 4018 C CA . THR A 1 526 ? 9.507 27.954 8.351 1.00 71.00 526 THR A CA 1
ATOM 4019 C C . THR A 1 526 ? 9.489 26.672 9.178 1.00 71.00 526 THR A C 1
ATOM 4021 O O . THR A 1 526 ? 9.637 25.592 8.615 1.00 71.00 526 THR A O 1
ATOM 4024 N N . ALA A 1 527 ? 9.325 26.774 10.496 1.00 72.31 527 ALA A N 1
ATOM 4025 C CA . ALA A 1 527 ? 9.238 25.619 11.398 1.00 72.31 527 ALA A CA 1
ATOM 4026 C C . ALA A 1 527 ? 7.779 25.198 11.635 1.00 72.31 527 ALA A C 1
ATOM 4028 O O . ALA A 1 527 ? 6.929 26.079 11.650 1.00 72.31 527 ALA A O 1
ATOM 4029 N N . TYR A 1 528 ? 7.518 23.906 11.865 1.00 74.25 528 TYR A N 1
ATOM 4030 C CA . TYR A 1 528 ? 6.220 23.323 12.251 1.00 74.25 528 TYR A CA 1
ATOM 4031 C C . TYR A 1 528 ? 6.439 22.316 13.393 1.00 74.25 528 TYR A C 1
ATOM 4033 O O . TYR A 1 528 ? 7.408 21.556 13.337 1.00 74.25 528 TYR A O 1
ATOM 4041 N N . GLY A 1 529 ? 5.579 22.318 14.414 1.00 68.00 529 GLY A N 1
ATOM 4042 C CA . GLY A 1 529 ? 5.634 21.357 15.525 1.00 68.00 529 GLY A CA 1
ATOM 4043 C C . GLY A 1 529 ? 4.658 20.198 15.331 1.00 68.00 529 GLY A C 1
ATOM 4044 O O . GLY A 1 529 ? 3.597 20.407 14.743 1.00 68.00 529 GLY A O 1
ATOM 4045 N N . GLU A 1 530 ? 4.995 19.010 15.839 1.00 72.50 530 GLU A N 1
ATOM 4046 C CA . GLU A 1 530 ? 4.038 17.897 15.937 1.00 72.50 530 GLU A CA 1
ATOM 4047 C C . GLU A 1 530 ? 2.796 18.302 16.744 1.00 72.50 530 GLU A C 1
ATOM 4049 O O . GLU A 1 530 ? 2.860 19.228 17.558 1.00 72.50 530 GLU A O 1
ATOM 4054 N N . GLY A 1 531 ? 1.662 17.637 16.527 1.00 70.62 531 GLY A N 1
ATOM 4055 C CA . GLY A 1 531 ? 0.485 17.822 17.366 1.00 70.62 531 GLY A CA 1
ATOM 4056 C C . GLY A 1 531 ? -0.656 16.877 17.028 1.00 70.62 531 GLY A C 1
ATOM 4057 O O . GLY A 1 531 ? -0.842 16.504 15.875 1.00 70.62 531 GLY A O 1
ATOM 4058 N N . TYR A 1 532 ? -1.458 16.566 18.045 1.00 72.62 532 TYR A N 1
ATOM 4059 C CA . TYR A 1 532 ? -2.633 15.703 17.919 1.00 72.62 532 TYR A CA 1
ATOM 4060 C C . TYR A 1 532 ? -3.664 16.246 16.914 1.00 72.62 532 TYR A C 1
ATOM 4062 O O . TYR A 1 532 ? -4.237 15.500 16.129 1.00 72.62 532 TYR A O 1
ATOM 4070 N N . ASN A 1 533 ? -3.847 17.572 16.868 1.00 64.69 533 ASN A N 1
ATOM 4071 C CA . ASN A 1 533 ? -4.649 18.269 15.854 1.00 64.69 533 ASN A CA 1
ATOM 4072 C C . ASN A 1 533 ? -3.801 18.627 14.616 1.00 64.69 533 ASN A C 1
ATOM 4074 O O . ASN A 1 533 ? -3.839 19.770 14.155 1.00 64.69 533 ASN A O 1
ATOM 4078 N N . PHE A 1 534 ? -3.044 17.674 14.065 1.00 74.88 534 PHE A N 1
ATOM 4079 C CA . PHE A 1 534 ? -2.105 17.832 12.940 1.00 74.88 534 PHE A CA 1
ATOM 4080 C C . PHE A 1 534 ? -0.789 18.537 13.305 1.00 74.88 534 PHE A C 1
ATOM 4082 O O . PHE A 1 534 ? 0.273 17.924 13.247 1.00 74.88 534 PHE A O 1
ATOM 4089 N N . TYR A 1 535 ? -0.830 19.823 13.669 1.00 73.19 535 TYR A N 1
ATOM 4090 C CA . TYR A 1 535 ? 0.366 20.567 14.089 1.00 73.19 535 TYR A CA 1
ATOM 4091 C C . TYR A 1 535 ? 0.130 21.286 15.407 1.00 73.19 535 TYR A C 1
ATOM 4093 O O . TYR A 1 535 ? -0.899 21.934 15.606 1.00 73.19 535 TYR A O 1
ATOM 4101 N N . GLY A 1 536 ? 1.119 21.215 16.292 1.00 73.31 536 GLY A N 1
ATOM 4102 C CA . GLY A 1 536 ? 1.135 21.979 17.525 1.00 73.31 536 GLY A CA 1
ATOM 4103 C C . GLY A 1 536 ? 1.249 23.474 17.237 1.00 73.31 536 GLY A C 1
ATOM 4104 O O . GLY A 1 536 ? 1.862 23.922 16.260 1.00 73.31 536 GLY A O 1
ATOM 4105 N N . LYS A 1 537 ? 0.664 24.280 18.115 1.00 79.06 537 LYS A N 1
ATOM 4106 C CA . LYS A 1 537 ? 0.706 25.733 18.012 1.00 79.06 537 LYS A CA 1
ATOM 4107 C C . LYS A 1 537 ? 2.098 26.219 18.388 1.00 79.06 537 LYS A C 1
ATOM 4109 O O . LYS A 1 537 ? 2.549 26.052 19.519 1.00 79.06 537 LYS A O 1
ATOM 4114 N N . ILE A 1 538 ? 2.801 26.860 17.462 1.00 80.69 538 ILE A N 1
ATOM 4115 C CA . ILE A 1 538 ? 4.125 27.405 17.776 1.00 80.69 538 ILE A CA 1
ATOM 4116 C C . ILE A 1 538 ? 3.964 28.650 18.652 1.00 80.69 538 ILE A C 1
ATOM 4118 O O . ILE A 1 538 ? 3.286 29.598 18.281 1.00 80.69 538 ILE A O 1
ATOM 4122 N N . VAL A 1 539 ? 4.628 28.695 19.807 1.00 85.81 539 VAL A N 1
ATOM 4123 C CA . VAL A 1 539 ? 4.577 29.835 20.741 1.00 85.81 539 VAL A CA 1
ATOM 4124 C C . VAL A 1 539 ? 5.663 30.861 20.427 1.00 85.81 539 VAL A C 1
ATOM 4126 O O . VAL A 1 539 ? 5.433 32.076 20.468 1.00 85.81 539 VAL A O 1
ATOM 4129 N N . SER A 1 540 ? 6.881 30.388 20.156 1.00 87.50 540 SER A N 1
ATOM 4130 C CA . SER A 1 540 ? 8.032 31.249 19.869 1.00 87.50 540 SER A CA 1
ATOM 4131 C C . SER A 1 540 ? 9.191 30.489 19.233 1.00 87.50 540 SER A C 1
ATOM 4133 O O . SER A 1 540 ? 9.312 29.282 19.414 1.00 87.50 540 SER A O 1
ATOM 4135 N N . ALA A 1 541 ? 10.086 31.219 18.566 1.00 86.69 541 ALA A N 1
ATOM 4136 C CA . ALA A 1 541 ? 11.406 30.730 18.178 1.00 86.69 541 ALA A CA 1
ATOM 4137 C C . ALA A 1 541 ? 12.489 31.691 18.691 1.00 86.69 541 ALA A C 1
ATOM 4139 O O . ALA A 1 541 ? 12.379 32.906 18.511 1.00 86.69 541 ALA A O 1
ATOM 4140 N N . THR A 1 542 ? 13.532 31.170 19.339 1.00 87.88 542 THR A N 1
ATOM 4141 C CA . THR A 1 542 ? 14.583 31.971 19.991 1.00 87.88 542 THR A CA 1
ATOM 4142 C C . THR A 1 542 ? 15.974 31.603 19.475 1.00 87.88 542 THR A C 1
ATOM 4144 O O . THR A 1 542 ? 16.301 30.426 19.378 1.00 87.88 542 THR A O 1
ATOM 4147 N N . SER A 1 543 ? 16.816 32.602 19.194 1.00 86.06 543 SER A N 1
ATOM 4148 C CA . SER A 1 543 ? 18.241 32.433 18.867 1.00 86.06 543 SER A CA 1
ATOM 4149 C C . SER A 1 543 ? 19.062 33.568 19.487 1.00 86.06 543 SER A C 1
ATOM 4151 O O . SER A 1 543 ? 18.938 34.733 19.094 1.00 86.06 543 SER A O 1
ATOM 4153 N N . GLY A 1 544 ? 19.912 33.249 20.469 1.00 82.62 544 GLY A N 1
ATOM 4154 C CA . GLY A 1 544 ? 20.646 34.259 21.241 1.00 82.62 544 GLY A CA 1
ATOM 4155 C C . GLY A 1 544 ? 19.695 35.218 21.971 1.00 82.62 544 GLY A C 1
ATOM 4156 O O . GLY A 1 544 ? 18.827 34.774 22.715 1.00 82.62 544 GLY A O 1
ATOM 4157 N N . ASP A 1 545 ? 19.840 36.527 21.736 1.00 80.00 545 ASP A N 1
ATOM 4158 C CA . ASP A 1 545 ? 18.943 37.566 22.281 1.00 80.00 545 ASP A CA 1
ATOM 4159 C C . ASP A 1 545 ? 17.682 37.804 21.414 1.00 80.00 545 ASP A C 1
ATOM 4161 O O . ASP A 1 545 ? 16.830 38.628 21.759 1.00 80.00 545 ASP A O 1
ATOM 4165 N N . THR A 1 546 ? 17.557 37.119 20.271 1.00 79.50 546 THR A N 1
ATOM 4166 C CA . THR A 1 546 ? 16.434 37.285 19.335 1.00 79.50 546 THR A CA 1
ATOM 4167 C C . THR A 1 546 ? 15.293 36.347 19.703 1.00 79.50 546 THR A C 1
ATOM 4169 O O . THR A 1 546 ? 15.501 35.141 19.787 1.00 79.50 546 THR A O 1
ATOM 4172 N N . VAL A 1 547 ? 14.082 36.890 19.860 1.00 83.38 547 VAL A N 1
ATOM 4173 C CA . VAL A 1 547 ? 12.846 36.127 20.103 1.00 83.38 547 VAL A CA 1
ATOM 4174 C C . VAL A 1 547 ? 11.820 36.501 19.039 1.00 83.38 547 VAL A C 1
ATOM 4176 O O . VAL A 1 547 ? 11.432 37.667 18.929 1.00 83.38 547 VAL A O 1
ATOM 4179 N N . LEU A 1 548 ? 11.370 35.511 18.276 1.00 80.81 548 LEU A N 1
ATOM 4180 C CA . LEU A 1 548 ? 10.309 35.621 17.282 1.00 80.81 548 LEU A CA 1
ATOM 4181 C C . LEU A 1 548 ? 9.022 34.995 17.826 1.00 80.81 548 LEU A C 1
ATOM 4183 O O . LEU A 1 548 ? 9.059 34.030 18.589 1.00 80.81 548 LEU A O 1
ATOM 4187 N N . LYS A 1 549 ? 7.882 35.559 17.427 1.00 79.12 549 LYS A N 1
ATOM 4188 C CA . LYS A 1 549 ? 6.542 35.034 17.711 1.00 79.12 549 LYS A CA 1
ATOM 4189 C C . LYS A 1 549 ? 5.766 34.890 16.399 1.00 79.12 549 LYS A C 1
ATOM 4191 O O . LYS A 1 549 ? 6.039 35.677 15.488 1.00 79.12 549 LYS A O 1
ATOM 4196 N N . PRO A 1 550 ? 4.814 33.950 16.304 1.00 70.56 550 PRO A N 1
ATOM 4197 C CA . PRO A 1 550 ? 3.985 33.792 15.113 1.00 70.56 550 PRO A CA 1
ATOM 4198 C C . PRO A 1 550 ? 3.239 35.079 14.749 1.00 70.56 550 PRO A C 1
ATOM 4200 O O . PRO A 1 550 ? 2.876 35.879 15.617 1.00 70.56 550 PRO A O 1
ATOM 4203 N N . ALA A 1 551 ? 2.972 35.268 13.455 1.00 62.06 551 ALA A N 1
ATOM 4204 C CA . ALA A 1 551 ? 2.218 36.420 12.960 1.00 62.06 551 ALA A CA 1
ATOM 4205 C C . ALA A 1 551 ? 0.718 36.360 13.325 1.00 62.06 551 ALA A C 1
ATOM 4207 O O . ALA A 1 551 ? 0.065 37.405 13.407 1.00 62.06 551 ALA A O 1
ATOM 4208 N N . LYS A 1 552 ? 0.179 35.157 13.561 1.00 59.81 552 LYS A N 1
ATOM 4209 C CA . LYS A 1 552 ? -1.170 34.886 14.082 1.00 59.81 552 LYS A CA 1
ATOM 4210 C C . LYS A 1 552 ? -1.072 33.872 15.221 1.00 59.81 552 LYS A C 1
ATOM 4212 O O . LYS A 1 552 ? -0.280 32.948 15.125 1.00 59.81 552 LYS A O 1
ATOM 4217 N N . GLU A 1 553 ? -1.905 34.008 16.254 1.00 53.41 553 GLU A N 1
ATOM 4218 C CA . GLU A 1 553 ? -1.900 33.087 17.410 1.00 53.41 553 GLU A CA 1
ATOM 4219 C C . GLU A 1 553 ? -2.226 31.623 17.047 1.00 53.41 553 GLU A C 1
ATOM 4221 O O . GLU A 1 553 ? -1.911 30.748 17.838 1.00 53.41 553 GLU A O 1
ATOM 4226 N N . LEU A 1 554 ? -2.817 31.359 15.873 1.00 53.75 554 LEU A N 1
ATOM 4227 C CA . LEU A 1 554 ? -3.292 30.037 15.425 1.00 53.75 554 LEU A CA 1
ATOM 4228 C C . LEU A 1 554 ? -2.540 29.513 14.183 1.00 53.75 554 LEU A C 1
ATOM 4230 O O . LEU A 1 554 ? -3.078 28.726 13.412 1.00 53.75 554 LEU A O 1
ATOM 4234 N N . ASP A 1 555 ? -1.332 30.015 13.922 1.00 59.72 555 ASP A N 1
ATOM 4235 C CA . ASP A 1 555 ? -0.493 29.530 12.820 1.00 59.72 555 ASP A CA 1
ATOM 4236 C C . ASP A 1 555 ? 0.365 28.356 13.319 1.00 59.72 555 ASP A C 1
ATOM 4238 O O . ASP A 1 555 ? 1.110 28.506 14.289 1.00 59.72 555 ASP A O 1
ATOM 4242 N N . GLY A 1 556 ? 0.288 27.198 12.658 1.00 61.88 556 GLY A N 1
ATOM 4243 C CA . GLY A 1 556 ? 1.130 26.027 12.949 1.00 61.88 556 GLY A CA 1
ATOM 4244 C C . GLY A 1 556 ? 2.590 26.213 12.523 1.00 61.88 556 GLY A C 1
ATOM 4245 O O . GLY A 1 556 ? 3.325 25.234 12.398 1.00 61.88 556 GLY A O 1
ATOM 4246 N N . SER A 1 557 ? 3.000 27.453 12.230 1.00 71.88 557 SER A N 1
ATOM 4247 C CA . SER A 1 557 ? 4.299 27.759 11.664 1.00 71.88 557 SER A CA 1
ATOM 4248 C C . SER A 1 557 ? 4.912 29.093 12.119 1.00 71.88 557 SER A C 1
ATOM 4250 O O . SER A 1 557 ? 4.219 30.021 12.542 1.00 71.88 557 SER A O 1
ATOM 4252 N N . ILE A 1 558 ? 6.244 29.210 12.035 1.00 72.50 558 ILE A N 1
ATOM 4253 C CA . ILE A 1 558 ? 6.970 30.475 12.248 1.00 72.50 558 ILE A CA 1
ATOM 4254 C C . ILE A 1 558 ? 8.110 30.638 11.243 1.00 72.50 558 ILE A C 1
ATOM 4256 O O . ILE A 1 558 ? 8.926 29.733 11.077 1.00 72.50 558 ILE A O 1
ATOM 4260 N N . THR A 1 559 ? 8.196 31.809 10.607 1.00 71.75 559 THR A N 1
ATOM 4261 C CA . THR A 1 559 ? 9.306 32.157 9.710 1.00 71.75 559 THR A CA 1
ATOM 4262 C C . THR A 1 559 ? 10.473 32.760 10.498 1.00 71.75 559 THR A C 1
ATOM 4264 O O . THR A 1 559 ? 10.306 33.754 11.209 1.00 71.75 559 THR A O 1
ATOM 4267 N N . VAL A 1 560 ? 11.665 32.184 10.356 1.00 67.69 560 VAL A N 1
ATOM 4268 C CA . VAL A 1 560 ? 12.926 32.648 10.948 1.00 67.69 560 VAL A CA 1
ATOM 4269 C C . VAL A 1 560 ? 13.919 33.071 9.869 1.00 67.69 560 VAL A C 1
ATOM 4271 O O . VAL A 1 560 ? 13.809 32.633 8.725 1.00 67.69 560 VAL A O 1
ATOM 4274 N N . SER A 1 561 ? 14.931 33.861 10.247 1.00 65.06 561 SER A N 1
ATOM 4275 C CA . SER A 1 561 ? 16.090 34.138 9.388 1.00 65.06 561 SER A CA 1
ATOM 4276 C C . SER A 1 561 ? 17.396 33.674 10.031 1.00 65.06 561 SER A C 1
ATOM 4278 O O . SER A 1 561 ? 17.725 34.131 11.121 1.00 65.06 561 SER A O 1
ATOM 4280 N N . GLY A 1 562 ? 18.145 32.753 9.422 1.00 58.44 562 GLY A N 1
ATOM 4281 C CA . GLY A 1 562 ? 19.307 32.132 10.079 1.00 58.44 562 GLY A CA 1
ATOM 4282 C C . GLY A 1 562 ? 20.675 32.771 9.798 1.00 58.44 562 GLY A C 1
ATOM 4283 O O . GLY A 1 562 ? 20.794 33.777 9.106 1.00 58.44 562 GLY A O 1
ATOM 4284 N N . ASN A 1 563 ? 21.718 32.136 10.350 1.00 60.94 563 ASN A N 1
ATOM 4285 C CA . ASN A 1 563 ? 23.112 32.136 9.868 1.00 60.94 563 ASN A CA 1
ATOM 4286 C C . ASN A 1 563 ? 23.805 33.510 9.708 1.00 60.94 563 ASN A C 1
ATOM 4288 O O . ASN A 1 563 ? 24.759 33.685 8.951 1.00 60.94 563 ASN A O 1
ATOM 4292 N N . THR A 1 564 ? 23.367 34.481 10.509 1.00 55.44 564 THR A N 1
ATOM 4293 C CA . THR A 1 564 ? 24.137 35.684 10.863 1.00 55.44 564 THR A CA 1
ATOM 4294 C C . THR A 1 564 ? 25.109 35.388 12.023 1.00 55.44 564 THR A C 1
ATOM 4296 O O . THR A 1 564 ? 25.145 34.268 12.536 1.00 55.44 564 THR A O 1
ATOM 4299 N N . GLU A 1 565 ? 25.888 36.384 12.483 1.00 54.03 565 GLU A N 1
ATOM 4300 C CA . GLU A 1 565 ? 26.933 36.229 13.526 1.00 54.03 565 GLU A CA 1
ATOM 4301 C C . GLU A 1 565 ? 26.465 35.577 14.852 1.00 54.03 565 GLU A C 1
ATOM 4303 O O . GLU A 1 565 ? 27.304 35.190 15.666 1.00 54.03 565 GLU A O 1
ATOM 4308 N N . THR A 1 566 ? 25.153 35.441 15.090 1.00 52.03 566 THR A N 1
ATOM 4309 C CA . THR A 1 566 ? 24.578 34.789 16.280 1.00 52.03 566 THR A CA 1
ATOM 4310 C C . THR A 1 566 ? 23.368 33.883 15.974 1.00 52.03 566 THR A C 1
ATOM 4312 O O . THR A 1 566 ? 22.430 33.866 16.775 1.00 52.03 566 THR A O 1
ATOM 4315 N N . ALA A 1 567 ? 23.329 33.167 14.836 1.00 58.91 567 ALA A N 1
ATOM 4316 C CA . ALA A 1 567 ? 22.147 32.357 14.475 1.00 58.91 567 ALA A CA 1
ATOM 4317 C C . ALA A 1 567 ? 22.424 30.990 13.806 1.00 58.91 567 ALA A C 1
ATOM 4319 O O . ALA A 1 567 ? 21.856 30.676 12.762 1.00 58.91 567 ALA A O 1
ATOM 4320 N N . THR A 1 568 ? 23.264 30.149 14.420 1.00 71.69 568 THR A N 1
ATOM 4321 C CA . THR A 1 568 ? 23.450 28.736 14.012 1.00 71.69 568 THR A CA 1
ATOM 4322 C C . THR A 1 568 ? 22.542 27.753 14.765 1.00 71.69 568 THR A C 1
ATOM 4324 O O . THR A 1 568 ? 22.548 26.566 14.449 1.00 71.69 568 THR A O 1
ATOM 4327 N N . LYS A 1 569 ? 21.785 28.221 15.770 1.00 83.25 569 LYS A N 1
ATOM 4328 C CA . LYS A 1 569 ? 20.861 27.402 16.568 1.00 83.25 569 LYS A CA 1
ATOM 4329 C C . LYS A 1 569 ? 19.587 28.179 16.918 1.00 83.25 569 LYS A C 1
ATOM 4331 O O . LYS A 1 569 ? 19.685 29.255 17.500 1.00 83.25 569 LYS A O 1
ATOM 4336 N N . TRP A 1 570 ? 18.425 27.600 16.638 1.00 84.38 570 TRP A N 1
ATOM 4337 C CA . TRP A 1 570 ? 17.105 28.078 17.053 1.00 84.38 570 TRP A CA 1
ATOM 4338 C C . TRP A 1 570 ? 16.490 27.127 18.080 1.00 84.38 570 TRP A C 1
ATOM 4340 O O . TRP A 1 570 ? 16.622 25.922 17.930 1.00 84.38 570 TRP A O 1
ATOM 4350 N N . THR A 1 571 ? 15.793 27.646 19.089 1.00 90.19 571 THR A N 1
ATOM 4351 C CA . THR A 1 571 ? 14.903 26.861 19.962 1.00 90.19 571 THR A CA 1
ATOM 4352 C C . THR A 1 571 ? 13.457 27.244 19.651 1.00 90.19 571 THR A C 1
ATOM 4354 O O . THR A 1 571 ? 13.101 28.415 19.795 1.00 90.19 571 THR A O 1
ATOM 4357 N N . VAL A 1 572 ? 12.648 26.288 19.200 1.00 86.62 572 VAL A N 1
ATOM 4358 C CA . VAL A 1 572 ? 11.238 26.427 18.815 1.00 86.62 572 VAL A CA 1
ATOM 4359 C C . VAL A 1 572 ? 10.373 25.826 19.920 1.00 86.62 572 VAL A C 1
ATOM 4361 O O . VAL A 1 572 ? 10.535 24.662 20.264 1.00 86.62 572 VAL A O 1
ATOM 4364 N N . VAL A 1 573 ? 9.471 26.627 20.487 1.00 90.38 573 VAL A N 1
ATOM 4365 C CA . VAL A 1 573 ? 8.559 26.199 21.558 1.00 90.38 573 VAL A CA 1
ATOM 4366 C C . VAL A 1 573 ? 7.187 25.902 20.966 1.00 90.38 573 VAL A C 1
ATOM 4368 O O . VAL A 1 573 ? 6.605 26.785 20.329 1.00 90.38 573 VAL A O 1
ATOM 4371 N N . VAL A 1 574 ? 6.678 24.699 21.208 1.00 84.44 574 VAL A N 1
ATOM 4372 C CA . VAL A 1 574 ? 5.386 24.188 20.739 1.00 84.44 574 VAL A CA 1
ATOM 4373 C C . VAL A 1 574 ? 4.426 24.068 21.927 1.00 84.44 574 VAL A C 1
ATOM 4375 O O . VAL A 1 574 ? 4.799 23.611 23.004 1.00 84.44 574 VAL A O 1
ATOM 4378 N N . GLU A 1 575 ? 3.195 24.530 21.748 1.00 83.44 575 GLU A N 1
ATOM 4379 C CA . GLU A 1 575 ? 2.078 24.378 22.679 1.00 83.44 575 GLU A CA 1
ATOM 4380 C C . GLU A 1 575 ? 1.062 23.414 22.065 1.00 83.44 575 GLU A C 1
ATOM 4382 O O . GLU A 1 575 ? 0.646 23.574 20.914 1.00 83.44 575 GLU A O 1
ATOM 4387 N N . PHE A 1 576 ? 0.666 22.413 22.844 1.00 74.94 576 PHE A N 1
ATOM 4388 C CA . PHE A 1 576 ? -0.393 21.484 22.480 1.00 74.94 576 PHE A CA 1
ATOM 4389 C C . PHE A 1 576 ? -1.701 22.016 23.066 1.00 74.94 576 PHE A C 1
ATOM 4391 O O . PHE A 1 576 ? -1.901 22.009 24.280 1.00 74.94 576 PHE A O 1
ATOM 4398 N N . ASP A 1 577 ? -2.566 22.554 22.204 1.00 59.84 577 ASP A N 1
ATOM 4399 C CA . ASP A 1 577 ? -3.935 22.892 22.586 1.00 59.84 577 ASP A CA 1
ATOM 4400 C C . ASP A 1 577 ? -4.729 21.571 22.596 1.00 59.84 577 ASP A C 1
ATOM 4402 O O . ASP A 1 577 ? -5.099 21.074 21.531 1.00 59.84 577 ASP A O 1
ATOM 4406 N N . ASN A 1 578 ? -4.957 21.041 23.808 1.00 56.25 578 ASN A N 1
ATOM 4407 C CA . ASN A 1 578 ? -5.708 19.829 24.195 1.00 56.25 578 ASN A CA 1
ATOM 4408 C C . ASN A 1 578 ? -4.826 18.613 24.544 1.00 56.25 578 ASN A C 1
ATOM 4410 O O . ASN A 1 578 ? -3.850 18.317 23.861 1.00 56.25 578 ASN A O 1
ATOM 4414 N N . GLU A 1 579 ? -5.183 17.923 25.633 1.00 58.84 579 GLU A N 1
ATOM 4415 C CA . GLU A 1 579 ? -4.643 16.595 25.946 1.00 58.84 579 GLU A CA 1
ATOM 4416 C C . GLU A 1 579 ? -5.126 15.614 24.870 1.00 58.84 579 GLU A C 1
ATOM 4418 O O . GLU A 1 579 ? -6.278 15.703 24.436 1.00 58.84 579 GLU A O 1
ATOM 4423 N N . THR A 1 580 ? -4.243 14.714 24.426 1.00 66.19 580 THR A N 1
ATOM 4424 C CA . THR A 1 580 ? -4.607 13.572 23.582 1.00 66.19 580 THR A CA 1
ATOM 4425 C C . THR A 1 580 ? -5.782 12.846 24.249 1.00 66.19 580 THR A C 1
ATOM 4427 O O . THR A 1 580 ? -5.633 12.415 25.395 1.00 66.19 580 THR A O 1
ATOM 4430 N N . PRO A 1 581 ? -6.957 12.759 23.601 1.00 75.50 581 PRO A N 1
ATOM 4431 C CA . PRO A 1 581 ? -8.073 11.970 24.091 1.00 75.50 581 PRO A CA 1
ATOM 4432 C C . PRO A 1 581 ? -7.615 10.534 24.339 1.00 75.50 581 PRO A C 1
ATOM 4434 O O . PRO A 1 581 ? -6.958 9.929 23.494 1.00 75.50 581 PRO A O 1
ATOM 4437 N N . GLU A 1 582 ? -7.959 10.007 25.509 1.00 79.50 582 GLU A N 1
ATOM 4438 C CA . GLU A 1 582 ? -7.613 8.646 25.912 1.00 79.50 582 GLU A CA 1
ATOM 4439 C C . GLU A 1 582 ? -8.108 7.642 24.860 1.00 79.50 582 GLU A C 1
ATOM 4441 O O . GLU A 1 582 ? -9.240 7.752 24.381 1.00 79.50 582 GLU A O 1
ATOM 4446 N N . ASN A 1 583 ? -7.251 6.686 24.492 1.00 85.56 583 ASN A N 1
ATOM 4447 C CA . ASN A 1 583 ? -7.523 5.614 23.529 1.00 85.56 583 ASN A CA 1
ATOM 4448 C C . ASN A 1 583 ? -7.791 6.027 22.064 1.00 85.56 583 ASN A C 1
ATOM 4450 O O . ASN A 1 583 ? -8.193 5.173 21.271 1.00 85.56 583 ASN A O 1
ATOM 4454 N N . TRP A 1 584 ? -7.576 7.289 21.677 1.00 89.44 584 TRP A N 1
ATOM 4455 C CA . TRP A 1 584 ? -7.702 7.733 20.282 1.00 89.44 584 TRP A CA 1
ATOM 4456 C C . TRP A 1 584 ? -6.345 7.935 19.622 1.00 89.44 584 TRP A C 1
ATOM 4458 O O . TRP A 1 584 ? -5.550 8.758 20.074 1.00 89.44 584 TRP A O 1
ATOM 4468 N N . TYR A 1 585 ? -6.146 7.270 18.490 1.00 91.00 585 TYR A N 1
ATOM 4469 C CA . TYR A 1 585 ? -4.879 7.241 17.767 1.00 91.00 585 TYR A CA 1
ATOM 4470 C C . TYR A 1 585 ? -5.086 7.548 16.287 1.00 91.00 585 TYR A C 1
ATOM 4472 O O . TYR A 1 585 ? -6.195 7.428 15.767 1.00 91.00 585 TYR A O 1
ATOM 4480 N N . THR A 1 586 ? -4.026 7.966 15.606 1.00 92.31 586 THR A N 1
ATOM 4481 C CA . THR A 1 586 ? -4.100 8.467 14.233 1.00 92.31 586 THR A CA 1
ATOM 4482 C C . THR A 1 586 ? -3.225 7.705 13.250 1.00 92.31 586 THR A C 1
ATOM 4484 O O . THR A 1 586 ? -2.103 7.318 13.580 1.00 92.31 586 THR A O 1
ATOM 4487 N N . ILE A 1 587 ? -3.729 7.561 12.023 1.00 93.56 587 ILE A N 1
ATOM 4488 C CA . ILE A 1 587 ? -3.055 6.894 10.904 1.00 93.56 587 ILE A CA 1
ATOM 4489 C C . ILE A 1 587 ? -3.341 7.616 9.585 1.00 93.56 587 ILE A C 1
ATOM 4491 O O . ILE A 1 587 ? -4.398 8.222 9.408 1.00 93.56 587 ILE A O 1
ATOM 4495 N N . ASP A 1 588 ? -2.396 7.552 8.658 1.00 93.56 588 ASP A N 1
ATOM 4496 C CA . ASP A 1 588 ? -2.592 7.911 7.254 1.00 93.56 588 ASP A CA 1
ATOM 4497 C C . ASP A 1 588 ? -2.706 6.600 6.471 1.00 93.56 588 ASP A C 1
ATOM 4499 O O . ASP A 1 588 ? -1.694 5.946 6.267 1.00 93.56 588 ASP A O 1
ATOM 4503 N N . ASN A 1 589 ? -3.921 6.160 6.130 1.00 93.25 589 ASN A N 1
ATOM 4504 C CA . ASN A 1 589 ? -4.154 4.775 5.691 1.00 93.25 589 ASN A CA 1
ATOM 4505 C C . ASN A 1 589 ? -3.487 4.365 4.373 1.00 93.25 589 ASN A C 1
ATOM 4507 O O . ASN A 1 589 ? -3.477 3.177 4.107 1.00 93.25 589 ASN A O 1
ATOM 4511 N N . HIS A 1 590 ? -2.987 5.316 3.580 1.00 93.06 590 HIS A N 1
ATOM 4512 C CA . HIS A 1 590 ? -2.473 5.059 2.233 1.00 93.06 590 HIS A CA 1
ATOM 4513 C C . HIS A 1 590 ? -1.274 5.979 1.970 1.00 93.06 590 HIS A C 1
ATOM 4515 O O . HIS A 1 590 ? -1.431 7.203 1.818 1.00 93.06 590 HIS A O 1
ATOM 4521 N N . HIS A 1 591 ? -0.059 5.421 2.018 1.00 90.31 591 HIS A N 1
ATOM 4522 C CA . HIS A 1 591 ? 1.201 6.175 1.936 1.00 90.31 591 HIS A CA 1
ATOM 4523 C C . HIS A 1 591 ? 2.305 5.405 1.197 1.00 90.31 591 HIS A C 1
ATOM 4525 O O . HIS A 1 591 ? 2.580 4.255 1.523 1.00 90.31 591 HIS A O 1
ATOM 4531 N N . HIS A 1 592 ? 3.011 6.064 0.270 1.00 85.81 592 HIS A N 1
ATOM 4532 C CA . HIS A 1 592 ? 4.003 5.413 -0.593 1.00 85.81 592 HIS A CA 1
ATOM 4533 C C . HIS A 1 592 ? 5.455 5.864 -0.350 1.00 85.81 592 HIS A C 1
ATOM 4535 O O . HIS A 1 592 ? 5.748 6.994 0.073 1.00 85.81 592 HIS A O 1
ATOM 4541 N N . GLY A 1 593 ? 6.397 4.969 -0.659 1.00 75.19 593 GLY A N 1
ATOM 4542 C CA . GLY A 1 593 ? 7.815 5.049 -0.323 1.00 75.19 593 GLY A CA 1
ATOM 4543 C C . GLY A 1 593 ? 8.764 5.325 -1.486 1.00 75.19 593 GLY A C 1
ATOM 4544 O O . GLY A 1 593 ? 8.800 6.433 -2.024 1.00 75.19 593 GLY A O 1
ATOM 4545 N N . GLN A 1 594 ? 9.664 4.378 -1.774 1.00 67.06 594 GLN A N 1
ATOM 4546 C CA . GLN A 1 594 ? 10.670 4.483 -2.853 1.00 67.06 594 GLN A CA 1
ATOM 4547 C C . GLN A 1 594 ? 10.411 3.486 -3.988 1.00 67.06 594 GLN A C 1
ATOM 4549 O O . GLN A 1 594 ? 11.232 3.385 -4.907 1.00 67.06 594 GLN A O 1
ATOM 4554 N N . ARG A 1 595 ? 9.341 2.693 -3.879 1.00 69.94 595 ARG A N 1
ATOM 4555 C CA . ARG A 1 595 ? 8.950 1.712 -4.885 1.00 69.94 595 ARG A CA 1
ATOM 4556 C C . ARG A 1 595 ? 7.883 2.321 -5.782 1.00 69.94 595 ARG A C 1
ATOM 4558 O O . ARG A 1 595 ? 7.112 3.175 -5.365 1.00 69.94 595 ARG A O 1
ATOM 4565 N N . MET A 1 596 ? 7.896 1.886 -7.036 1.00 67.38 596 MET A N 1
ATOM 4566 C CA . MET A 1 596 ? 6.906 2.250 -8.046 1.00 67.38 596 MET A CA 1
ATOM 4567 C C . MET A 1 596 ? 6.811 3.741 -8.370 1.00 67.38 596 MET A C 1
ATOM 4569 O O . MET A 1 596 ? 7.649 4.195 -9.133 1.00 67.38 596 MET A O 1
ATOM 4573 N N . ASP A 1 597 ? 5.830 4.500 -7.900 1.00 61.72 597 ASP A N 1
ATOM 4574 C CA . ASP A 1 597 ? 5.616 5.926 -8.215 1.00 61.72 597 ASP A CA 1
ATOM 4575 C C . ASP A 1 597 ? 5.956 6.876 -7.068 1.00 61.72 597 ASP A C 1
ATOM 4577 O O . ASP A 1 597 ? 5.788 8.089 -7.210 1.00 61.72 597 ASP A O 1
ATOM 4581 N N . ALA A 1 598 ? 6.502 6.380 -5.961 1.00 64.44 598 ALA A N 1
ATOM 4582 C CA . ALA A 1 598 ? 6.916 7.233 -4.859 1.00 64.44 598 ALA A CA 1
ATOM 4583 C C . ALA A 1 598 ? 8.429 7.485 -4.802 1.00 64.44 598 ALA A C 1
ATOM 4585 O O . ALA A 1 598 ? 9.273 6.711 -5.262 1.00 64.44 598 ALA A O 1
ATOM 4586 N N . PHE A 1 599 ? 8.773 8.687 -4.320 1.00 62.34 599 PHE A N 1
ATOM 4587 C CA . PHE A 1 599 ? 10.101 9.294 -4.481 1.00 62.34 599 PHE A CA 1
ATOM 4588 C C . PHE A 1 599 ? 10.901 9.349 -3.156 1.00 62.34 599 PHE A C 1
ATOM 4590 O O . PHE A 1 599 ? 11.865 10.116 -3.043 1.00 62.34 599 PHE A O 1
ATOM 4597 N N . THR A 1 600 ? 10.479 8.631 -2.108 1.00 65.56 600 THR A N 1
ATOM 4598 C CA . THR A 1 600 ? 10.910 8.850 -0.716 1.00 65.56 600 THR A CA 1
ATOM 4599 C C . THR A 1 600 ? 11.343 7.559 -0.019 1.00 65.56 600 THR A C 1
ATOM 4601 O O . THR A 1 600 ? 10.550 6.671 0.235 1.00 65.56 600 THR A O 1
ATOM 4604 N N . ILE A 1 601 ? 12.608 7.465 0.397 1.00 66.75 601 ILE A N 1
ATOM 4605 C CA . ILE A 1 601 ? 13.080 6.280 1.137 1.00 66.75 601 ILE A CA 1
ATOM 4606 C C . ILE A 1 601 ? 12.286 5.992 2.424 1.00 66.75 601 ILE A C 1
ATOM 4608 O O . ILE A 1 601 ? 11.869 6.942 3.098 1.00 66.75 601 ILE A O 1
ATOM 4612 N N . PRO A 1 602 ? 12.226 4.715 2.855 1.00 74.69 602 PRO A N 1
ATOM 4613 C CA . PRO A 1 602 ? 11.556 4.283 4.085 1.00 74.69 602 PRO A CA 1
ATOM 4614 C C . PRO A 1 602 ? 11.866 5.130 5.330 1.00 74.69 602 PRO A C 1
ATOM 4616 O O . PRO A 1 602 ? 10.982 5.456 6.115 1.00 74.69 602 PRO A O 1
ATOM 4619 N N . GLU A 1 603 ? 13.121 5.556 5.505 1.00 74.69 603 GLU A N 1
ATOM 4620 C CA . GLU A 1 603 ? 13.519 6.434 6.615 1.00 74.69 603 GLU A CA 1
ATOM 4621 C C . GLU A 1 603 ? 12.782 7.783 6.595 1.00 74.69 603 GLU A C 1
ATOM 4623 O O . GLU A 1 603 ? 12.314 8.262 7.630 1.00 74.69 603 GLU A O 1
ATOM 4628 N N . ILE A 1 604 ? 12.711 8.430 5.428 1.00 73.75 604 ILE A N 1
ATOM 4629 C CA . ILE A 1 604 ? 12.079 9.745 5.288 1.00 73.75 604 ILE A CA 1
ATOM 4630 C C . ILE A 1 604 ? 10.558 9.600 5.338 1.00 73.75 604 ILE A C 1
ATOM 4632 O O . ILE A 1 604 ? 9.917 10.464 5.929 1.00 73.75 604 ILE A O 1
ATOM 4636 N N . VAL A 1 605 ? 9.997 8.511 4.801 1.00 78.81 605 VAL A N 1
ATOM 4637 C CA . VAL A 1 605 ? 8.575 8.154 4.951 1.00 78.81 605 VAL A CA 1
ATOM 4638 C C . VAL A 1 605 ? 8.196 8.108 6.428 1.00 78.81 605 VAL A C 1
ATOM 4640 O O . VAL A 1 605 ? 7.353 8.889 6.874 1.00 78.81 605 VAL A O 1
ATOM 4643 N N . ALA A 1 606 ? 8.908 7.291 7.211 1.00 83.69 606 ALA A N 1
ATOM 4644 C CA . ALA A 1 606 ? 8.659 7.140 8.639 1.00 83.69 606 ALA A CA 1
ATOM 4645 C C . ALA A 1 606 ? 8.792 8.486 9.373 1.00 83.69 606 ALA A C 1
ATOM 4647 O O . ALA A 1 606 ? 7.911 8.888 10.132 1.00 83.69 606 ALA A O 1
ATOM 4648 N N . LYS A 1 607 ? 9.870 9.241 9.112 1.00 80.12 607 LYS A N 1
ATOM 4649 C CA . LYS A 1 607 ? 10.074 10.573 9.706 1.00 80.12 607 LYS A CA 1
ATOM 4650 C C . LYS A 1 607 ? 8.960 11.560 9.316 1.00 80.12 607 LYS A C 1
ATOM 4652 O O . LYS A 1 607 ? 8.589 12.411 10.128 1.00 80.12 607 LYS A O 1
ATOM 4657 N N . ALA A 1 608 ? 8.442 11.503 8.089 1.00 78.94 608 ALA A N 1
ATOM 4658 C CA . ALA A 1 608 ? 7.414 12.426 7.606 1.00 78.94 608 ALA A CA 1
ATOM 4659 C C . ALA A 1 608 ? 6.083 12.173 8.319 1.00 78.94 608 ALA A C 1
ATOM 4661 O O . ALA A 1 608 ? 5.446 13.122 8.775 1.00 78.94 608 ALA A O 1
ATOM 4662 N N . GLN A 1 609 ? 5.721 10.903 8.486 1.00 87.06 609 GLN A N 1
ATOM 4663 C CA . GLN A 1 609 ? 4.538 10.473 9.223 1.00 87.06 609 GLN A CA 1
ATOM 4664 C C . GLN A 1 609 ? 4.635 10.818 10.724 1.00 87.06 609 GLN A C 1
ATOM 4666 O O . GLN A 1 609 ? 3.751 11.488 11.259 1.00 87.06 609 GLN A O 1
ATOM 4671 N N . VAL A 1 610 ? 5.761 10.511 11.384 1.00 82.38 610 VAL A N 1
ATOM 4672 C CA . VAL A 1 610 ? 5.997 10.877 12.799 1.00 82.38 610 VAL A CA 1
ATOM 4673 C C . VAL A 1 610 ? 5.910 12.391 13.014 1.00 82.38 610 VAL A C 1
ATOM 4675 O O . VAL A 1 610 ? 5.242 12.872 13.926 1.00 82.38 610 VAL A O 1
ATOM 4678 N N . THR A 1 611 ? 6.566 13.186 12.165 1.00 79.31 611 THR A N 1
ATOM 4679 C CA . THR A 1 611 ? 6.546 14.656 12.301 1.00 79.31 611 THR A CA 1
ATOM 4680 C C . THR A 1 611 ? 5.210 15.290 11.902 1.00 79.31 611 THR A C 1
ATOM 4682 O O . THR A 1 611 ? 4.985 16.465 12.208 1.00 79.31 611 THR A O 1
ATOM 4685 N N . ALA A 1 612 ? 4.318 14.537 11.252 1.00 79.19 612 ALA A N 1
ATOM 4686 C CA . ALA A 1 612 ? 2.919 14.902 11.059 1.00 79.19 612 ALA A CA 1
ATOM 4687 C C . ALA A 1 612 ? 2.046 14.602 12.294 1.00 79.19 612 ALA A C 1
ATOM 4689 O O . ALA A 1 612 ? 0.852 14.910 12.270 1.00 79.19 612 ALA A O 1
ATOM 4690 N N . GLY A 1 613 ? 2.624 14.040 13.361 1.00 80.62 613 GLY A N 1
ATOM 4691 C CA . GLY A 1 613 ? 1.920 13.681 14.588 1.00 80.62 613 GLY A CA 1
ATOM 4692 C C . GLY A 1 613 ? 0.994 12.483 14.408 1.00 80.62 613 GLY A C 1
ATOM 4693 O O . GLY A 1 613 ? -0.116 12.531 14.925 1.00 80.62 613 GLY A O 1
ATOM 4694 N N . LEU A 1 614 ? 1.396 11.496 13.600 1.00 87.81 614 LEU A N 1
ATOM 4695 C CA . LEU A 1 614 ? 0.702 10.210 13.497 1.00 87.81 614 LEU A CA 1
ATOM 4696 C C . LEU A 1 614 ? 1.155 9.275 14.626 1.00 87.81 614 LEU A C 1
ATOM 4698 O O . LEU A 1 614 ? 2.312 9.339 15.043 1.00 87.81 614 LEU A O 1
ATOM 4702 N N . ASP A 1 615 ? 0.248 8.422 15.101 1.00 89.88 615 ASP A N 1
ATOM 4703 C CA . ASP A 1 615 ? 0.507 7.442 16.166 1.00 89.88 615 ASP A CA 1
ATOM 4704 C C . ASP A 1 615 ? 0.825 6.054 15.601 1.00 89.88 615 ASP A C 1
ATOM 4706 O O . ASP A 1 615 ? 1.570 5.286 16.210 1.00 89.88 615 ASP A O 1
ATOM 4710 N N . VAL A 1 616 ? 0.276 5.744 14.426 1.00 92.94 616 VAL A N 1
ATOM 4711 C CA . VAL A 1 616 ? 0.525 4.509 13.684 1.00 92.94 616 VAL A CA 1
ATOM 4712 C C . VAL A 1 616 ? 1.112 4.855 12.326 1.00 92.94 616 VAL A C 1
ATOM 4714 O O . VAL A 1 616 ? 0.626 5.749 11.634 1.00 92.94 616 VAL A O 1
ATOM 4717 N N . LEU A 1 617 ? 2.190 4.156 11.981 1.00 93.62 617 LEU A N 1
ATOM 4718 C CA . LEU A 1 617 ? 2.823 4.242 10.670 1.00 93.62 617 LEU A CA 1
ATOM 4719 C C . LEU A 1 617 ? 2.211 3.218 9.697 1.00 93.62 617 LEU A C 1
ATOM 4721 O O . LEU A 1 617 ? 1.799 2.142 10.131 1.00 93.62 617 LEU A O 1
ATOM 4725 N N . THR A 1 618 ? 2.238 3.528 8.405 1.00 94.38 618 THR A N 1
ATOM 4726 C CA . THR A 1 618 ? 1.806 2.668 7.278 1.00 94.38 618 THR A CA 1
ATOM 4727 C C . THR A 1 618 ? 2.787 2.777 6.116 1.00 94.38 618 THR A C 1
ATOM 4729 O O . THR A 1 618 ? 3.562 3.741 6.044 1.00 94.38 618 THR A O 1
ATOM 4732 N N . LEU A 1 619 ? 2.791 1.786 5.227 1.00 93.06 619 LEU A N 1
ATOM 4733 C CA . LEU A 1 619 ? 3.448 1.868 3.925 1.00 93.06 619 LEU A CA 1
ATOM 4734 C C . LEU A 1 619 ? 2.743 0.918 2.954 1.00 93.06 619 LEU A C 1
ATOM 4736 O O . LEU A 1 619 ? 2.781 -0.290 3.158 1.00 93.06 619 LEU A O 1
ATOM 4740 N N . ASP A 1 620 ? 2.202 1.475 1.878 1.00 91.25 620 ASP A N 1
ATOM 4741 C CA . ASP A 1 620 ? 1.316 0.813 0.918 1.00 91.25 620 ASP A CA 1
ATOM 4742 C C . ASP A 1 620 ? 1.948 0.806 -0.480 1.00 91.25 620 ASP A C 1
ATOM 4744 O O . ASP A 1 620 ? 1.321 1.146 -1.474 1.00 91.25 620 ASP A O 1
ATOM 4748 N N . ASP A 1 621 ? 3.242 0.492 -0.586 1.00 85.75 621 ASP A N 1
ATOM 4749 C CA . ASP A 1 621 ? 3.909 0.443 -1.892 1.00 85.75 621 ASP A CA 1
ATOM 4750 C C . ASP A 1 621 ? 3.196 -0.555 -2.835 1.00 85.75 621 ASP A C 1
ATOM 4752 O O . ASP A 1 621 ? 2.988 -1.715 -2.475 1.00 85.75 621 ASP A O 1
ATOM 4756 N N . HIS A 1 622 ? 2.870 -0.110 -4.055 1.00 81.44 622 HIS A N 1
ATOM 4757 C CA . HIS A 1 622 ? 2.194 -0.910 -5.085 1.00 81.44 622 HIS A CA 1
ATOM 4758 C C . HIS A 1 622 ? 2.889 -2.257 -5.316 1.00 81.44 622 HIS A C 1
ATOM 4760 O O . HIS A 1 622 ? 4.010 -2.281 -5.822 1.00 81.44 622 HIS A O 1
ATOM 4766 N N . GLU A 1 623 ? 2.252 -3.380 -4.987 1.00 77.50 623 GLU A N 1
ATOM 4767 C CA . GLU A 1 623 ? 2.790 -4.735 -5.190 1.00 77.50 623 GLU A CA 1
ATOM 4768 C C . GLU A 1 623 ? 4.113 -5.064 -4.456 1.00 77.50 623 GLU A C 1
ATOM 4770 O O . GLU A 1 623 ? 4.719 -6.102 -4.764 1.00 77.50 623 GLU A O 1
ATOM 4775 N N . TYR A 1 624 ? 4.612 -4.228 -3.534 1.00 78.69 624 TYR A N 1
ATOM 4776 C CA . TYR A 1 624 ? 5.900 -4.423 -2.848 1.00 78.69 624 TYR A CA 1
ATOM 4777 C C . TYR A 1 624 ? 5.765 -4.357 -1.327 1.00 78.69 624 TYR A C 1
ATOM 4779 O O . TYR A 1 624 ? 5.439 -3.324 -0.754 1.00 78.69 624 TYR A O 1
ATOM 4787 N N . VAL A 1 625 ? 6.202 -5.420 -0.646 1.00 84.31 625 VAL A N 1
ATOM 4788 C CA . VAL A 1 625 ? 6.196 -5.468 0.827 1.00 84.31 625 VAL A CA 1
ATOM 4789 C C . VAL A 1 625 ? 7.579 -5.284 1.454 1.00 84.31 625 VAL A C 1
ATOM 4791 O O . VAL A 1 625 ? 7.684 -4.965 2.633 1.00 84.31 625 VAL A O 1
ATOM 4794 N N . ILE A 1 626 ? 8.669 -5.403 0.689 1.00 80.81 626 ILE A N 1
ATOM 4795 C CA . ILE A 1 626 ? 10.041 -5.396 1.236 1.00 80.81 626 ILE A CA 1
ATOM 4796 C C . ILE A 1 626 ? 10.414 -4.128 2.012 1.00 80.81 626 ILE A C 1
ATOM 4798 O O . ILE A 1 626 ? 11.201 -4.184 2.964 1.00 80.81 626 ILE A O 1
ATOM 4802 N N . ASP A 1 627 ? 9.847 -2.986 1.624 1.00 82.50 627 ASP A N 1
ATOM 4803 C CA . ASP A 1 627 ? 10.127 -1.695 2.244 1.00 82.50 627 ASP A CA 1
ATOM 4804 C C . ASP A 1 627 ? 9.303 -1.468 3.530 1.00 82.50 627 ASP A C 1
ATOM 4806 O O . ASP A 1 627 ? 9.631 -0.571 4.314 1.00 82.50 627 ASP A O 1
ATOM 4810 N N . ASN A 1 628 ? 8.354 -2.359 3.857 1.00 91.06 628 ASN A N 1
ATOM 4811 C CA . ASN A 1 628 ? 7.666 -2.346 5.148 1.00 91.06 628 ASN A CA 1
ATOM 4812 C C . ASN A 1 628 ? 8.633 -2.620 6.312 1.00 91.06 628 ASN A C 1
ATOM 4814 O O . ASN A 1 628 ? 8.598 -1.954 7.350 1.00 91.06 628 ASN A O 1
ATOM 4818 N N . TRP A 1 629 ? 9.555 -3.575 6.146 1.00 88.19 629 TRP A N 1
ATOM 4819 C CA . TRP A 1 629 ? 10.536 -3.924 7.180 1.00 88.19 629 TRP A CA 1
ATOM 4820 C C . TRP A 1 629 ? 11.418 -2.740 7.634 1.00 88.19 629 TRP A C 1
ATOM 4822 O O . TRP A 1 629 ? 11.578 -2.536 8.843 1.00 88.19 629 TRP A O 1
ATOM 4832 N N . PRO A 1 630 ? 12.030 -1.935 6.742 1.00 82.06 630 PRO A N 1
ATOM 4833 C CA . PRO A 1 630 ? 12.779 -0.764 7.178 1.00 82.06 630 PRO A CA 1
ATOM 4834 C C . PRO A 1 630 ? 11.899 0.320 7.826 1.00 82.06 630 PRO A C 1
ATOM 4836 O O . PRO A 1 630 ? 12.350 0.896 8.819 1.00 82.06 630 PRO A O 1
ATOM 4839 N N . VAL A 1 631 ? 10.669 0.587 7.357 1.00 87.44 631 VAL A N 1
ATOM 4840 C CA . VAL A 1 631 ? 9.752 1.543 8.030 1.00 87.44 631 VAL A CA 1
ATOM 4841 C C . VAL A 1 631 ? 9.423 1.071 9.447 1.00 87.44 631 VAL A C 1
ATOM 4843 O O . VAL A 1 631 ? 9.561 1.842 10.400 1.00 87.44 631 VAL A O 1
ATOM 4846 N N . TYR A 1 632 ? 9.117 -0.217 9.607 1.00 90.44 632 TYR A N 1
ATOM 4847 C CA . TYR A 1 632 ? 8.917 -0.873 10.897 1.00 90.44 632 TYR A CA 1
ATOM 4848 C C . TYR A 1 632 ? 10.083 -0.626 11.873 1.00 90.44 632 TYR A C 1
ATOM 4850 O O . TYR A 1 632 ? 9.884 -0.230 13.027 1.00 90.44 632 TYR A O 1
ATOM 4858 N N . GLN A 1 633 ? 11.330 -0.795 11.414 1.00 85.56 633 GLN A N 1
ATOM 4859 C CA . GLN A 1 633 ? 12.514 -0.536 12.241 1.00 85.56 633 GLN A CA 1
ATOM 4860 C C . GLN A 1 633 ? 12.645 0.934 12.643 1.00 85.56 633 GLN A C 1
ATOM 4862 O O . GLN A 1 633 ? 13.004 1.232 13.785 1.00 85.56 633 GLN A O 1
ATOM 4867 N N . TRP A 1 634 ? 12.356 1.854 11.724 1.00 82.94 634 TRP A N 1
ATOM 4868 C CA . TRP A 1 634 ? 12.375 3.285 12.007 1.00 82.94 634 TRP A CA 1
ATOM 4869 C C . TRP A 1 634 ? 11.304 3.687 13.017 1.00 82.94 634 TRP A C 1
ATOM 4871 O O . TRP A 1 634 ? 11.615 4.453 13.931 1.00 82.94 634 TRP A O 1
ATOM 4881 N N . GLY A 1 635 ? 10.100 3.119 12.923 1.00 85.12 635 GLY A N 1
ATOM 4882 C CA . GLY A 1 635 ? 9.048 3.294 13.922 1.00 85.12 635 GLY A CA 1
ATOM 4883 C C . GLY A 1 635 ? 9.525 2.910 15.325 1.00 85.12 635 GLY A C 1
ATOM 4884 O O . GLY A 1 635 ? 9.484 3.731 16.242 1.00 85.12 635 GLY A O 1
ATOM 4885 N N . ARG A 1 636 ? 10.118 1.718 15.477 1.00 83.88 636 ARG A N 1
ATOM 4886 C CA . ARG A 1 636 ? 10.686 1.249 16.758 1.00 83.88 636 ARG A CA 1
ATOM 4887 C C . ARG A 1 636 ? 11.759 2.186 17.324 1.00 83.88 636 ARG A C 1
ATOM 4889 O O . ARG A 1 636 ? 11.838 2.375 18.532 1.00 83.88 636 ARG A O 1
ATOM 4896 N N . VAL A 1 637 ? 12.614 2.755 16.473 1.00 79.69 637 VAL A N 1
ATOM 4897 C CA . VAL A 1 637 ? 13.701 3.659 16.901 1.00 79.69 637 VAL A CA 1
ATOM 4898 C C . VAL A 1 637 ? 13.176 5.036 17.307 1.00 79.69 637 VAL A C 1
ATOM 4900 O O . VAL A 1 637 ? 13.766 5.686 18.172 1.00 79.69 637 VAL A O 1
ATOM 4903 N N . MET A 1 638 ? 12.102 5.496 16.667 1.00 79.44 638 MET A N 1
ATOM 4904 C CA . MET A 1 638 ? 11.454 6.774 16.965 1.00 79.44 638 MET A CA 1
ATOM 4905 C C . MET A 1 638 ? 10.434 6.681 18.103 1.00 79.44 638 MET A C 1
ATOM 4907 O O . MET A 1 638 ? 9.891 7.717 18.478 1.00 79.44 638 MET A O 1
ATOM 4911 N N . ASP A 1 639 ? 10.230 5.490 18.677 1.00 79.31 639 ASP A N 1
ATOM 4912 C CA . ASP A 1 639 ? 9.321 5.270 19.808 1.00 79.31 639 ASP A CA 1
ATOM 4913 C C . ASP A 1 639 ? 7.881 5.704 19.468 1.00 79.31 639 ASP A C 1
ATOM 4915 O O . ASP A 1 639 ? 7.225 6.400 20.240 1.00 79.31 639 ASP A O 1
ATOM 4919 N N . ILE A 1 640 ? 7.426 5.371 18.250 1.00 85.38 640 ILE A N 1
ATOM 4920 C CA . ILE A 1 640 ? 6.026 5.557 17.837 1.00 85.38 640 ILE A CA 1
ATOM 4921 C C . ILE A 1 640 ? 5.152 4.410 18.359 1.00 85.38 640 ILE A C 1
ATOM 4923 O O . ILE A 1 640 ? 5.669 3.342 18.686 1.00 85.38 640 ILE A O 1
ATOM 4927 N N . VAL A 1 641 ? 3.837 4.634 18.446 1.00 88.19 641 VAL A N 1
ATOM 4928 C CA . VAL A 1 641 ? 2.902 3.743 19.147 1.00 88.19 641 VAL A CA 1
ATOM 4929 C C . VAL A 1 641 ? 2.738 2.400 18.428 1.00 88.19 641 VAL A C 1
ATOM 4931 O O . VAL A 1 641 ? 2.778 1.350 19.070 1.00 88.19 641 VAL A O 1
ATOM 4934 N N . GLY A 1 642 ? 2.616 2.409 17.097 1.00 90.94 642 GLY A N 1
ATOM 4935 C CA . GLY A 1 642 ? 2.497 1.178 16.317 1.00 90.94 642 GLY A CA 1
ATOM 4936 C C . GLY A 1 642 ? 2.864 1.308 14.842 1.00 90.94 642 GLY A C 1
ATOM 4937 O O . GLY A 1 642 ? 3.155 2.392 14.330 1.00 90.94 642 GLY A O 1
ATOM 4938 N N . TYR A 1 643 ? 2.833 0.167 14.156 1.00 94.31 643 TYR A N 1
ATOM 4939 C CA . TYR A 1 643 ? 2.977 0.054 12.708 1.00 94.31 643 TYR A CA 1
ATOM 4940 C C . TYR A 1 643 ? 1.933 -0.904 12.159 1.00 94.31 643 TYR A C 1
ATOM 4942 O O . TYR A 1 643 ? 1.696 -1.952 12.757 1.00 94.31 643 TYR A O 1
ATOM 4950 N N . MET A 1 644 ? 1.350 -0.562 11.021 1.00 93.38 644 MET A N 1
ATOM 4951 C CA . MET A 1 644 ? 0.468 -1.428 10.259 1.00 93.38 644 MET A CA 1
ATOM 4952 C C . MET A 1 644 ? 1.143 -1.688 8.907 1.00 93.38 644 MET A C 1
ATOM 4954 O O . MET A 1 644 ? 1.108 -0.810 8.050 1.00 93.38 644 MET A O 1
ATOM 4958 N N . PRO A 1 645 ? 1.849 -2.823 8.740 1.00 93.25 645 PRO A N 1
ATOM 4959 C CA . PRO A 1 645 ? 2.505 -3.138 7.479 1.00 93.25 645 PRO A CA 1
ATOM 4960 C C . PRO A 1 645 ? 1.458 -3.481 6.429 1.00 93.25 645 PRO A C 1
ATOM 4962 O O . PRO A 1 645 ? 0.641 -4.347 6.699 1.00 93.25 645 PRO A O 1
ATOM 4965 N N . SER A 1 646 ? 1.490 -2.874 5.255 1.00 92.25 646 SER A N 1
ATOM 4966 C CA . SER A 1 646 ? 0.409 -2.985 4.274 1.00 92.25 646 SER A CA 1
ATOM 4967 C C . SER A 1 646 ? 0.942 -3.030 2.838 1.00 92.25 646 SER A C 1
ATOM 4969 O O . SER A 1 646 ? 2.154 -3.100 2.611 1.00 92.25 646 SER A O 1
ATOM 4971 N N . GLU A 1 647 ? 0.034 -3.135 1.871 1.00 91.00 647 GLU A N 1
ATOM 4972 C CA . GLU A 1 647 ? 0.319 -3.207 0.436 1.00 91.00 647 GLU A CA 1
ATOM 4973 C C . GLU A 1 647 ? -0.877 -2.650 -0.348 1.00 91.00 647 GLU A C 1
ATOM 4975 O O . GLU A 1 647 ? -2.007 -3.071 -0.088 1.00 91.00 647 GLU A O 1
ATOM 4980 N N . GLU A 1 648 ? -0.634 -1.776 -1.334 1.00 90.12 648 GLU A N 1
ATOM 4981 C CA . GLU A 1 648 ? -1.647 -1.442 -2.342 1.00 90.12 648 GLU A CA 1
ATOM 4982 C C . GLU A 1 648 ? -1.585 -2.471 -3.481 1.00 90.12 648 GLU A C 1
ATOM 4984 O O . GLU A 1 648 ? -0.568 -2.641 -4.159 1.00 90.12 648 GLU A O 1
ATOM 4989 N N . VAL A 1 649 ? -2.695 -3.175 -3.687 1.00 87.19 649 VAL A N 1
ATOM 4990 C CA . VAL A 1 649 ? -2.934 -4.094 -4.799 1.00 87.19 649 VAL A CA 1
ATOM 4991 C C . VAL A 1 649 ? -3.551 -3.315 -5.958 1.00 87.19 649 VAL A C 1
ATOM 4993 O O . VAL A 1 649 ? -4.711 -2.908 -5.913 1.00 87.19 649 VAL A O 1
ATOM 4996 N N . THR A 1 650 ? -2.792 -3.183 -7.032 1.00 80.06 650 THR A N 1
ATOM 4997 C CA . THR A 1 650 ? -3.003 -2.344 -8.211 1.00 80.06 650 THR A CA 1
ATOM 4998 C C . THR A 1 650 ? -3.476 -3.197 -9.384 1.00 80.06 650 THR A C 1
ATOM 5000 O O . THR A 1 650 ? -2.719 -3.554 -10.289 1.00 80.06 650 THR A O 1
ATOM 5003 N N . ALA A 1 651 ? -4.753 -3.575 -9.412 1.00 76.19 651 ALA A N 1
ATOM 5004 C CA . ALA A 1 651 ? -5.316 -4.186 -10.615 1.00 76.19 651 ALA A CA 1
ATOM 5005 C C . ALA A 1 651 ? -5.589 -3.101 -11.678 1.00 76.19 651 ALA A C 1
ATOM 5007 O O . ALA A 1 651 ? -5.968 -1.985 -11.339 1.00 76.19 651 ALA A O 1
ATOM 5008 N N . SER A 1 652 ? -5.511 -3.419 -12.983 1.00 67.88 652 SER A N 1
ATOM 5009 C CA . SER A 1 652 ? -5.720 -2.417 -14.070 1.00 67.88 652 SER A CA 1
ATOM 5010 C C . SER A 1 652 ? -7.068 -1.702 -14.037 1.00 67.88 652 SER A C 1
ATOM 5012 O O . SER A 1 652 ? -7.296 -0.762 -14.795 1.00 67.88 652 SER A O 1
ATOM 5014 N N . TRP A 1 653 ? -8.006 -2.220 -13.258 1.00 70.81 653 TRP A N 1
ATOM 5015 C CA . TRP A 1 653 ? -9.376 -1.753 -13.174 1.00 70.81 653 TRP A CA 1
ATOM 5016 C C . TRP A 1 653 ? -9.731 -1.215 -11.781 1.00 70.81 653 TRP A C 1
ATOM 5018 O O . TRP A 1 653 ? -10.781 -0.595 -11.661 1.00 70.81 653 TRP A O 1
ATOM 5028 N N . ALA A 1 654 ? -8.924 -1.450 -10.742 1.00 81.06 654 ALA A N 1
ATOM 5029 C CA . ALA A 1 654 ? -9.191 -0.998 -9.375 1.00 81.06 654 ALA A CA 1
ATOM 5030 C C . ALA A 1 654 ? -7.954 -1.147 -8.484 1.00 81.06 654 ALA A C 1
ATOM 5032 O O . ALA A 1 654 ? -7.210 -2.112 -8.666 1.00 81.06 654 ALA A O 1
ATOM 5033 N N . HIS A 1 655 ? -7.792 -0.279 -7.483 1.00 88.12 655 HIS A N 1
ATOM 5034 C CA . HIS A 1 655 ? -6.797 -0.493 -6.430 1.00 88.12 655 HIS A CA 1
ATOM 5035 C C . HIS A 1 655 ? -7.426 -0.786 -5.063 1.00 88.12 655 HIS A C 1
ATOM 5037 O O . HIS A 1 655 ? -8.560 -0.374 -4.774 1.00 88.12 655 HIS A O 1
ATOM 5043 N N . PHE A 1 656 ? -6.674 -1.504 -4.229 1.00 91.00 656 PHE A N 1
ATOM 5044 C CA . PHE A 1 656 ? -7.098 -1.947 -2.907 1.00 91.00 656 PHE A CA 1
ATOM 5045 C C . PHE A 1 656 ? -5.935 -1.935 -1.927 1.00 91.00 656 PHE A C 1
ATOM 5047 O O . PHE A 1 656 ? -4.925 -2.558 -2.230 1.00 91.00 656 PHE A O 1
ATOM 5054 N N . ASP A 1 657 ? -6.110 -1.383 -0.729 1.00 92.62 657 ASP A N 1
ATOM 5055 C CA . ASP A 1 657 ? -5.112 -1.607 0.320 1.00 92.62 657 ASP A CA 1
ATOM 5056 C C . ASP A 1 657 ? -5.452 -2.854 1.106 1.00 92.62 657 ASP A C 1
ATOM 5058 O O . ASP A 1 657 ? -6.599 -3.098 1.505 1.00 92.62 657 ASP A O 1
ATOM 5062 N N . ILE A 1 658 ? -4.408 -3.622 1.354 1.00 90.50 658 ILE A N 1
ATOM 5063 C CA . ILE A 1 658 ? -4.413 -4.829 2.144 1.00 90.50 658 ILE A CA 1
ATOM 5064 C C . ILE A 1 658 ? -3.751 -4.518 3.480 1.00 90.50 658 ILE A C 1
ATOM 5066 O O . ILE A 1 658 ? -2.541 -4.316 3.564 1.00 90.50 658 ILE A O 1
ATOM 5070 N N . MET A 1 659 ? -4.549 -4.520 4.546 1.00 89.25 659 MET A N 1
ATOM 5071 C CA . MET A 1 659 ? -4.084 -4.176 5.889 1.00 89.25 659 MET A CA 1
ATOM 5072 C C . MET A 1 659 ? -4.204 -5.375 6.845 1.00 89.25 659 MET A C 1
ATOM 5074 O O . MET A 1 659 ? -5.272 -5.978 6.956 1.00 89.25 659 MET A O 1
ATOM 5078 N N . PRO A 1 660 ? -3.151 -5.753 7.580 1.00 87.75 660 PRO A N 1
ATOM 5079 C CA . PRO A 1 660 ? -3.099 -6.979 8.364 1.00 87.75 660 PRO A CA 1
ATOM 5080 C C . PRO A 1 660 ? -4.027 -6.907 9.578 1.00 87.75 660 PRO A C 1
ATOM 5082 O O . PRO A 1 660 ? -3.938 -5.992 10.391 1.00 87.75 660 PRO A O 1
ATOM 5085 N N . LEU A 1 661 ? -4.866 -7.932 9.753 1.00 78.19 661 LEU A N 1
ATOM 5086 C CA . LEU A 1 661 ? -5.700 -8.120 10.951 1.00 78.19 661 LEU A CA 1
ATOM 5087 C C . LEU A 1 661 ? -5.206 -9.266 11.838 1.00 78.19 661 LEU A C 1
ATOM 5089 O O . LEU A 1 661 ? -5.659 -9.424 12.973 1.00 78.19 661 LEU A O 1
ATOM 5093 N N . THR A 1 662 ? -4.304 -10.097 11.318 1.00 76.62 662 THR A N 1
ATOM 5094 C CA . THR A 1 662 ? -3.783 -11.283 11.997 1.00 76.62 662 THR A CA 1
ATOM 5095 C C . THR A 1 662 ? -2.264 -11.262 12.051 1.00 76.62 662 THR A C 1
ATOM 5097 O O . THR A 1 662 ? -1.603 -10.605 11.247 1.00 76.62 662 THR A O 1
ATOM 5100 N N . ILE A 1 663 ? -1.702 -12.009 13.004 1.00 76.56 663 ILE A N 1
ATOM 5101 C CA . ILE A 1 663 ? -0.248 -12.131 13.139 1.00 76.56 663 ILE A CA 1
ATOM 5102 C C . ILE A 1 663 ? 0.393 -12.767 11.899 1.00 76.56 663 ILE A C 1
ATOM 5104 O O . ILE A 1 663 ? 1.466 -12.335 11.501 1.00 76.56 663 ILE A O 1
ATOM 5108 N N . ASP A 1 664 ? -0.286 -13.718 11.252 1.00 79.31 664 ASP A N 1
ATOM 5109 C CA . ASP A 1 664 ? 0.222 -14.389 10.052 1.00 79.31 664 ASP A CA 1
ATOM 5110 C C . ASP A 1 664 ? 0.351 -13.394 8.884 1.00 79.31 664 ASP A C 1
ATOM 5112 O O . ASP A 1 664 ? 1.413 -13.303 8.266 1.00 79.31 664 ASP A O 1
ATOM 5116 N N . ALA A 1 665 ? -0.684 -12.575 8.642 1.00 81.94 665 ALA A N 1
ATOM 5117 C CA . ALA A 1 665 ? -0.636 -11.486 7.661 1.00 81.94 665 ALA A CA 1
ATOM 5118 C C . ALA A 1 665 ? 0.490 -10.489 7.969 1.00 81.94 665 ALA A C 1
ATOM 5120 O O . ALA A 1 665 ? 1.238 -10.078 7.082 1.00 81.94 665 ALA A O 1
ATOM 5121 N N . TYR A 1 666 ? 0.611 -10.106 9.240 1.00 85.81 666 TYR A N 1
ATOM 5122 C CA . TYR A 1 666 ? 1.588 -9.130 9.712 1.00 85.81 666 TYR A CA 1
ATOM 5123 C C . TYR A 1 666 ? 3.029 -9.624 9.524 1.00 85.81 666 TYR A C 1
ATOM 5125 O O . TYR A 1 666 ? 3.879 -8.887 9.026 1.00 85.81 666 TYR A O 1
ATOM 5133 N N . GLU A 1 667 ? 3.314 -10.881 9.877 1.00 86.12 667 GLU A N 1
ATOM 5134 C CA . GLU A 1 667 ? 4.627 -11.497 9.661 1.00 86.12 667 GLU A CA 1
ATOM 5135 C C . GLU A 1 667 ? 4.962 -11.619 8.170 1.00 86.12 667 GLU A C 1
ATOM 5137 O O . GLU A 1 667 ? 6.116 -11.409 7.795 1.00 86.12 667 GLU A O 1
ATOM 5142 N N . GLN A 1 668 ? 3.969 -11.897 7.321 1.00 84.06 668 GLN A N 1
ATOM 5143 C CA . GLN A 1 668 ? 4.162 -12.005 5.877 1.00 84.06 668 GLN A CA 1
ATOM 5144 C C . GLN A 1 668 ? 4.558 -10.669 5.232 1.00 84.06 668 GLN A C 1
ATOM 5146 O O . GLN A 1 668 ? 5.528 -10.629 4.477 1.00 84.06 668 GLN A O 1
ATOM 5151 N N . HIS A 1 669 ? 3.872 -9.570 5.562 1.00 88.81 669 HIS A N 1
ATOM 5152 C CA . HIS A 1 669 ? 4.204 -8.239 5.028 1.00 88.81 669 HIS A CA 1
ATOM 5153 C C . HIS A 1 669 ? 5.526 -7.692 5.592 1.00 88.81 669 HIS A C 1
ATOM 5155 O O . HIS A 1 669 ? 6.153 -6.821 4.995 1.00 88.81 669 HIS A O 1
ATOM 5161 N N . LEU A 1 670 ? 5.992 -8.211 6.733 1.00 88.31 670 LEU A N 1
ATOM 5162 C CA . LEU A 1 670 ? 7.297 -7.871 7.306 1.00 88.31 670 LEU A CA 1
ATOM 5163 C C . LEU A 1 670 ? 8.443 -8.783 6.846 1.00 88.31 670 LEU A C 1
ATOM 5165 O O . LEU A 1 670 ? 9.585 -8.576 7.284 1.00 88.31 670 LEU A O 1
ATOM 5169 N N . ASP A 1 671 ? 8.200 -9.785 5.993 1.00 83.69 671 ASP A N 1
ATOM 5170 C CA . ASP A 1 671 ? 9.269 -10.664 5.523 1.00 83.69 671 ASP A CA 1
ATOM 5171 C C . ASP A 1 671 ? 10.230 -9.906 4.603 1.00 83.69 671 ASP A C 1
ATOM 5173 O O . ASP A 1 671 ? 10.007 -9.702 3.416 1.00 83.69 671 ASP A O 1
ATOM 5177 N N . ARG A 1 672 ? 11.392 -9.557 5.152 1.00 76.81 672 ARG A N 1
ATOM 5178 C CA . ARG A 1 672 ? 12.482 -8.892 4.426 1.00 76.81 672 ARG A CA 1
ATOM 5179 C C . ARG A 1 672 ? 13.023 -9.662 3.212 1.00 76.81 672 ARG A C 1
ATOM 5181 O O . ARG A 1 672 ? 13.866 -9.125 2.498 1.00 76.81 672 ARG A O 1
ATOM 5188 N N . ASN A 1 673 ? 12.704 -10.950 3.075 1.00 74.19 673 ASN A N 1
ATOM 5189 C CA . ASN A 1 673 ? 13.122 -11.764 1.932 1.00 74.19 673 ASN A CA 1
ATOM 5190 C C . ASN A 1 673 ? 12.023 -11.855 0.864 1.00 74.19 673 ASN A C 1
ATOM 5192 O O . ASN A 1 673 ? 12.271 -12.439 -0.190 1.00 74.19 673 ASN A O 1
ATOM 5196 N N . GLN A 1 674 ? 10.846 -11.288 1.133 1.00 71.19 674 GLN A N 1
ATOM 5197 C CA . GLN A 1 674 ? 9.731 -11.200 0.208 1.00 71.19 674 GLN A CA 1
ATOM 5198 C C . GLN A 1 674 ? 9.783 -9.837 -0.489 1.00 71.19 674 GLN A C 1
ATOM 5200 O O . GLN A 1 674 ? 9.514 -8.807 0.122 1.00 71.19 674 GLN A O 1
ATOM 5205 N N . GLU A 1 675 ? 10.182 -9.818 -1.765 1.00 64.94 675 GLU A N 1
ATOM 5206 C CA . GLU A 1 675 ? 10.281 -8.558 -2.511 1.00 64.94 675 GLU A CA 1
ATOM 5207 C C . GLU A 1 675 ? 8.911 -8.024 -2.957 1.00 64.94 675 GLU A C 1
ATOM 5209 O O . GLU A 1 675 ? 8.603 -6.862 -2.708 1.00 64.94 675 GLU A O 1
ATOM 5214 N N . ASN A 1 676 ? 8.067 -8.878 -3.540 1.00 69.38 676 ASN A N 1
ATOM 5215 C CA . ASN A 1 676 ? 6.785 -8.503 -4.143 1.00 69.38 676 ASN A CA 1
ATOM 5216 C C . ASN A 1 676 ? 5.597 -9.304 -3.572 1.00 69.38 676 ASN A C 1
ATOM 5218 O O . ASN A 1 676 ? 5.783 -10.379 -3.001 1.00 69.38 676 ASN A O 1
ATOM 5222 N N . HIS A 1 677 ? 4.411 -8.735 -3.771 1.00 65.88 677 HIS A N 1
ATOM 5223 C CA . HIS A 1 677 ? 3.050 -9.071 -3.350 1.00 65.88 677 HIS A CA 1
ATOM 5224 C C . HIS A 1 677 ? 2.675 -10.400 -2.692 1.00 65.88 677 HIS A C 1
ATOM 5226 O O . HIS A 1 677 ? 3.068 -11.507 -3.072 1.00 65.88 677 HIS A O 1
ATOM 5232 N N . VAL A 1 678 ? 1.750 -10.240 -1.741 1.00 68.56 678 VAL A N 1
ATOM 5233 C CA . VAL A 1 678 ? 0.999 -11.294 -1.049 1.00 68.56 678 VAL A CA 1
ATOM 5234 C C . VAL A 1 678 ? -0.236 -11.719 -1.857 1.00 68.56 678 VAL A C 1
ATOM 5236 O O . VAL A 1 678 ? -0.639 -12.888 -1.810 1.00 68.56 678 VAL A O 1
ATOM 5239 N N . VAL A 1 679 ? -0.810 -10.797 -2.641 1.00 78.25 679 VAL A N 1
ATOM 5240 C CA . VAL A 1 679 ? -2.057 -10.980 -3.404 1.00 78.25 679 VAL A CA 1
ATOM 5241 C C . VAL A 1 679 ? -1.812 -10.938 -4.916 1.00 78.25 679 VAL A C 1
ATOM 5243 O O . VAL A 1 679 ? -0.982 -10.195 -5.423 1.00 78.25 679 VAL A O 1
ATOM 5246 N N . ASN A 1 680 ? -2.535 -11.764 -5.674 1.00 76.75 680 ASN A N 1
ATOM 5247 C CA . ASN A 1 680 ? -2.427 -11.834 -7.129 1.00 76.75 680 ASN A CA 1
ATOM 5248 C C . ASN A 1 680 ? -3.358 -10.811 -7.808 1.00 76.75 680 ASN A C 1
ATOM 5250 O O . ASN A 1 680 ? -4.576 -10.989 -7.831 1.00 76.75 680 ASN A O 1
ATOM 5254 N N . THR A 1 681 ? -2.784 -9.793 -8.450 1.00 75.06 681 THR A N 1
ATOM 5255 C CA . THR A 1 681 ? -3.513 -8.702 -9.133 1.00 75.06 681 THR A CA 1
ATOM 5256 C C . THR A 1 681 ? -4.282 -9.130 -10.388 1.00 75.06 681 THR A C 1
ATOM 5258 O O . THR A 1 681 ? -5.180 -8.424 -10.846 1.00 75.06 681 THR A O 1
ATOM 5261 N N . ASN A 1 682 ? -3.987 -10.308 -10.953 1.00 72.19 682 ASN A N 1
ATOM 5262 C CA . ASN A 1 682 ? -4.650 -10.822 -12.159 1.00 72.19 682 ASN A CA 1
ATOM 5263 C C . ASN A 1 682 ? -5.993 -11.527 -11.872 1.00 72.19 682 ASN A C 1
ATOM 5265 O O . ASN A 1 682 ? -6.574 -12.144 -12.774 1.00 72.19 682 ASN A O 1
ATOM 5269 N N . GLN A 1 683 ? -6.481 -11.483 -10.633 1.00 76.00 683 GLN A N 1
ATOM 5270 C CA . GLN A 1 683 ? -7.721 -12.125 -10.198 1.00 76.00 683 GLN A CA 1
ATOM 5271 C C . GLN A 1 683 ? -8.967 -11.273 -10.508 1.00 76.00 683 GLN A C 1
ATOM 5273 O O . GLN A 1 683 ? -8.902 -10.075 -10.782 1.00 76.00 683 GLN A O 1
ATOM 5278 N N . SER A 1 684 ? -10.138 -11.912 -10.473 1.00 80.50 684 SER A N 1
ATOM 5279 C CA . SER A 1 684 ? -11.420 -11.204 -10.328 1.00 80.50 684 SER A CA 1
ATOM 5280 C C . SER A 1 684 ? -11.496 -10.436 -9.006 1.00 80.50 684 SER A C 1
ATOM 5282 O O . SER A 1 684 ? -10.765 -10.778 -8.079 1.00 80.50 684 SER A O 1
ATOM 5284 N N . LEU A 1 685 ? -12.422 -9.473 -8.880 1.00 84.19 685 LEU A N 1
ATOM 5285 C CA . LEU A 1 685 ? -12.638 -8.754 -7.615 1.00 84.19 685 LEU A CA 1
ATOM 5286 C C . LEU A 1 685 ? -12.803 -9.733 -6.452 1.00 84.19 685 LEU A C 1
ATOM 5288 O O . LEU A 1 685 ? -12.078 -9.658 -5.469 1.00 84.19 685 LEU A O 1
ATOM 5292 N N . LYS A 1 686 ? -13.687 -10.722 -6.613 1.00 85.44 686 LYS A N 1
ATOM 5293 C CA . LYS A 1 686 ? -13.891 -11.751 -5.595 1.00 85.44 686 LYS A CA 1
ATOM 5294 C C . LYS A 1 686 ? -12.605 -12.523 -5.273 1.00 85.44 686 LYS A C 1
ATOM 5296 O O . LYS A 1 686 ? -12.374 -12.838 -4.120 1.00 85.44 686 LYS A O 1
ATOM 5301 N N . GLY A 1 687 ? -11.770 -12.821 -6.269 1.00 85.50 687 GLY A N 1
ATOM 5302 C CA . GLY A 1 687 ? -10.510 -13.536 -6.049 1.00 85.50 687 GLY A CA 1
ATOM 5303 C C . GLY A 1 687 ? -9.485 -12.723 -5.253 1.00 85.50 687 GLY A C 1
ATOM 5304 O O . GLY A 1 687 ? -8.831 -13.288 -4.382 1.00 85.50 687 GLY A O 1
ATOM 5305 N N . ILE A 1 688 ? -9.384 -11.412 -5.508 1.00 85.75 688 ILE A N 1
ATOM 5306 C CA . ILE A 1 688 ? -8.550 -10.492 -4.713 1.00 85.75 688 ILE A CA 1
ATOM 5307 C C . ILE A 1 688 ? -9.053 -10.462 -3.266 1.00 85.75 688 ILE A C 1
ATOM 5309 O O . ILE A 1 688 ? -8.267 -10.644 -2.339 1.00 85.75 688 ILE A O 1
ATOM 5313 N N . LEU A 1 689 ? -10.368 -10.293 -3.084 1.00 87.00 689 LEU A N 1
ATOM 5314 C CA . LEU A 1 689 ? -10.983 -10.191 -1.760 1.00 87.00 689 LEU A CA 1
ATOM 5315 C C . LEU A 1 689 ? -10.881 -11.502 -0.964 1.00 87.00 689 LEU A C 1
ATOM 5317 O O . LEU A 1 689 ? -10.478 -11.490 0.196 1.00 87.00 689 LEU A O 1
ATOM 5321 N N . ASP A 1 690 ? -11.157 -12.642 -1.605 1.00 85.62 690 ASP A N 1
ATOM 5322 C CA . ASP A 1 690 ? -11.025 -13.972 -1.000 1.00 85.62 690 ASP A CA 1
ATOM 5323 C C . ASP A 1 690 ? -9.584 -14.223 -0.548 1.00 85.62 690 ASP A C 1
ATOM 5325 O O . ASP A 1 690 ? -9.369 -14.622 0.594 1.00 85.62 690 ASP A O 1
ATOM 5329 N N . GLN A 1 691 ? -8.597 -13.955 -1.414 1.00 85.44 691 GLN A N 1
ATOM 5330 C CA . GLN A 1 691 ? -7.190 -14.130 -1.063 1.00 85.44 691 GLN A CA 1
ATOM 5331 C C . GLN A 1 691 ? -6.836 -13.233 0.126 1.00 85.44 691 GLN A C 1
ATOM 5333 O O . GLN A 1 691 ? -6.355 -13.749 1.130 1.00 85.44 691 GLN A O 1
ATOM 5338 N N . GLY A 1 692 ? -7.180 -11.941 0.035 1.00 83.81 692 GLY A N 1
ATOM 5339 C CA . GLY A 1 692 ? -7.181 -10.939 1.107 1.00 83.81 692 GLY A CA 1
ATOM 5340 C C . GLY A 1 692 ? -7.589 -11.468 2.485 1.00 83.81 692 GLY A C 1
ATOM 5341 O O . GLY A 1 692 ? -6.860 -11.435 3.480 1.00 83.81 692 GLY A O 1
ATOM 5342 N N . HIS A 1 693 ? -8.808 -11.991 2.536 1.00 81.12 693 HIS A N 1
ATOM 5343 C CA . HIS A 1 693 ? -9.424 -12.468 3.766 1.00 81.12 693 HIS A CA 1
ATOM 5344 C C . HIS A 1 693 ? -8.903 -13.833 4.223 1.00 81.12 693 HIS A C 1
ATOM 5346 O O . HIS A 1 693 ? -8.925 -14.099 5.427 1.00 81.12 693 HIS A O 1
ATOM 5352 N N . GLU A 1 694 ? -8.442 -14.695 3.312 1.00 79.56 694 GLU A N 1
ATOM 5353 C CA . GLU A 1 694 ? -7.872 -16.011 3.631 1.00 79.56 694 GLU A CA 1
ATOM 5354 C C . GLU A 1 694 ? -6.560 -15.907 4.418 1.00 79.56 694 GLU A C 1
ATOM 5356 O O . GLU A 1 694 ? -6.359 -16.701 5.338 1.00 79.56 694 GLU A O 1
ATOM 5361 N N . PHE A 1 695 ? -5.703 -14.914 4.141 1.00 73.62 695 PHE A N 1
ATOM 5362 C CA . PHE A 1 695 ? -4.531 -14.638 4.992 1.00 73.62 695 PHE A CA 1
ATOM 5363 C C . PHE A 1 695 ? -4.851 -13.744 6.196 1.00 73.62 695 PHE A C 1
ATOM 5365 O O . PHE A 1 695 ? -3.979 -13.481 7.019 1.00 73.62 695 PHE A O 1
ATOM 5372 N N . GLY A 1 696 ? -6.103 -13.306 6.347 1.00 74.69 696 GLY A N 1
ATOM 5373 C CA . GLY A 1 696 ? -6.555 -12.563 7.517 1.00 74.69 696 GLY A CA 1
ATOM 5374 C C . GLY A 1 696 ? -6.156 -11.088 7.504 1.00 74.69 696 GLY A C 1
ATOM 5375 O O . GLY A 1 696 ? -5.670 -10.587 8.520 1.00 74.69 696 GLY A O 1
ATOM 5376 N N . ALA A 1 697 ? -6.368 -10.395 6.385 1.00 85.38 697 ALA A N 1
ATOM 5377 C CA . ALA A 1 697 ? -6.348 -8.934 6.314 1.00 85.38 697 ALA A CA 1
ATOM 5378 C C . ALA A 1 697 ? -7.739 -8.315 6.153 1.00 85.38 697 ALA A C 1
ATOM 5380 O O . ALA A 1 697 ? -8.715 -8.997 5.848 1.00 85.38 697 ALA A O 1
ATOM 5381 N N . SER A 1 698 ? -7.784 -7.009 6.395 1.00 88.31 698 SER A N 1
ATOM 5382 C CA . SER A 1 698 ? -8.835 -6.073 6.017 1.00 88.31 698 SER A CA 1
ATOM 5383 C C . SER A 1 698 ? -8.516 -5.522 4.635 1.00 88.31 698 SER A C 1
ATOM 5385 O O . SER A 1 698 ? -7.341 -5.331 4.312 1.00 88.31 698 SER A O 1
ATOM 5387 N N . ILE A 1 699 ? -9.543 -5.240 3.840 1.00 90.81 699 ILE A N 1
ATOM 5388 C CA . ILE A 1 699 ? -9.362 -4.770 2.468 1.00 90.81 699 ILE A CA 1
ATOM 5389 C C . ILE A 1 699 ? -10.115 -3.468 2.256 1.00 90.81 699 ILE A C 1
ATOM 5391 O O . ILE A 1 699 ? -11.343 -3.420 2.365 1.00 90.81 699 ILE A O 1
ATOM 5395 N N . GLY A 1 700 ? -9.391 -2.406 1.933 1.00 91.56 700 GLY A N 1
ATOM 5396 C CA . GLY A 1 700 ? -9.984 -1.120 1.597 1.00 91.56 700 GLY A CA 1
ATOM 5397 C C . GLY A 1 700 ? -10.096 -0.930 0.100 1.00 91.56 700 GLY A C 1
ATOM 5398 O O . GLY A 1 700 ? -9.134 -1.142 -0.624 1.00 91.56 700 GLY A O 1
ATOM 5399 N N . ALA A 1 701 ? -11.253 -0.479 -0.371 1.00 92.69 701 ALA A N 1
ATOM 5400 C CA . ALA A 1 701 ? -11.386 0.050 -1.718 1.00 92.69 701 ALA A CA 1
ATOM 5401 C C . ALA A 1 701 ? -10.815 1.475 -1.750 1.00 92.69 701 ALA A C 1
ATOM 5403 O O . ALA A 1 701 ? -11.451 2.414 -1.245 1.00 92.69 701 ALA A O 1
ATOM 5404 N N . MET A 1 702 ? -9.628 1.615 -2.340 1.00 91.50 702 MET A N 1
ATOM 5405 C CA . MET A 1 702 ? -8.926 2.891 -2.454 1.00 91.50 702 MET A CA 1
ATOM 5406 C C . MET A 1 702 ? -9.479 3.720 -3.603 1.00 91.50 702 MET A C 1
ATOM 5408 O O . MET A 1 702 ? -9.995 3.181 -4.588 1.00 91.50 702 MET A O 1
ATOM 5412 N N . HIS A 1 703 ? -9.492 5.039 -3.385 1.00 88.62 703 HIS A N 1
ATOM 5413 C CA . HIS A 1 703 ? -9.962 6.100 -4.278 1.00 88.62 703 HIS A CA 1
ATOM 5414 C C . HIS A 1 703 ? -11.133 5.648 -5.180 1.00 88.62 703 HIS A C 1
ATOM 5416 O O . HIS A 1 703 ? -11.113 5.794 -6.402 1.00 88.62 703 HIS A O 1
ATOM 5422 N N . PRO A 1 704 ? -12.235 5.133 -4.593 1.00 88.62 704 PRO A N 1
ATOM 5423 C CA . PRO A 1 704 ? -13.128 4.164 -5.231 1.00 88.62 704 PRO A CA 1
ATOM 5424 C C . PRO A 1 704 ? -13.938 4.695 -6.418 1.00 88.62 704 PRO A C 1
ATOM 5426 O O . PRO A 1 704 ? -14.481 3.895 -7.178 1.00 88.62 704 PRO A O 1
ATOM 5429 N N . THR A 1 705 ? -14.056 6.017 -6.594 1.00 82.69 705 THR A N 1
ATOM 5430 C CA . THR A 1 705 ? -14.736 6.625 -7.760 1.00 82.69 705 THR A CA 1
ATOM 5431 C C . THR A 1 705 ? -13.788 7.325 -8.732 1.00 82.69 705 THR A C 1
ATOM 5433 O O . THR A 1 705 ? -14.248 7.940 -9.698 1.00 82.69 705 THR A O 1
ATOM 5436 N N . SER A 1 706 ? -12.481 7.256 -8.476 1.00 77.56 706 SER A N 1
ATOM 5437 C CA . SER A 1 706 ? -11.452 7.669 -9.425 1.00 77.56 706 SER A CA 1
ATOM 5438 C C . SER A 1 706 ? -11.455 6.754 -10.650 1.00 77.56 706 SER A C 1
ATOM 5440 O O . SER A 1 706 ? -12.137 5.729 -10.694 1.00 77.56 706 SER A O 1
ATOM 5442 N N . SER A 1 707 ? -10.714 7.146 -11.682 1.00 65.19 707 SER A N 1
ATOM 5443 C CA . SER A 1 707 ? -10.660 6.453 -12.972 1.00 65.19 707 SER A CA 1
ATOM 5444 C C . SER A 1 707 ? -10.219 4.985 -12.903 1.00 65.19 707 SER A C 1
ATOM 5446 O O . SER A 1 707 ? -10.600 4.194 -13.765 1.00 65.19 707 SER A O 1
ATOM 5448 N N . TYR A 1 708 ? -9.478 4.637 -11.858 1.00 69.94 708 TYR A N 1
ATOM 5449 C CA . TYR A 1 708 ? -8.946 3.317 -11.516 1.00 69.94 708 TYR A CA 1
ATOM 5450 C C . TYR A 1 708 ? -9.440 2.873 -10.125 1.00 69.94 708 TYR A C 1
ATOM 5452 O O . TYR A 1 708 ? -8.772 2.131 -9.417 1.00 69.94 708 TYR A O 1
ATOM 5460 N N . GLY A 1 709 ? -10.625 3.345 -9.724 1.00 81.00 709 GLY A N 1
ATOM 5461 C CA . GLY A 1 709 ? -11.314 2.934 -8.505 1.00 81.00 709 GLY A CA 1
ATOM 5462 C C . GLY A 1 709 ? -12.386 1.876 -8.781 1.00 81.00 709 GLY A C 1
ATOM 5463 O O . GLY A 1 709 ? -13.075 1.899 -9.809 1.00 81.00 709 GLY A O 1
ATOM 5464 N N . MET A 1 710 ? -12.583 0.969 -7.823 1.00 86.62 710 MET A N 1
ATOM 5465 C CA . MET A 1 710 ? -13.506 -0.168 -7.942 1.00 86.62 710 MET A CA 1
ATOM 5466 C C . MET A 1 710 ? -14.937 0.216 -8.367 1.00 86.62 710 MET A C 1
ATOM 5468 O O . MET A 1 710 ? -15.532 -0.468 -9.202 1.00 86.62 710 MET A O 1
ATOM 5472 N N . LEU A 1 711 ? -15.517 1.293 -7.821 1.00 86.44 711 LEU A N 1
ATOM 5473 C CA . LEU A 1 711 ? -16.915 1.656 -8.100 1.00 86.44 711 LEU A CA 1
ATOM 5474 C C . LEU A 1 711 ? -17.091 2.235 -9.504 1.00 86.44 711 LEU A C 1
ATOM 5476 O O . LEU A 1 711 ? -18.127 2.009 -10.130 1.00 86.44 711 LEU A O 1
ATOM 5480 N N . LEU A 1 712 ? -16.086 2.943 -10.028 1.00 79.31 712 LEU A N 1
ATOM 5481 C CA . LEU A 1 712 ? -16.133 3.390 -11.416 1.00 79.31 712 LEU A CA 1
ATOM 5482 C C . LEU A 1 712 ? -15.987 2.208 -12.385 1.00 79.31 712 LEU A C 1
ATOM 5484 O O . LEU A 1 712 ? -16.666 2.164 -13.414 1.00 79.31 712 LEU A O 1
ATOM 5488 N N . ALA A 1 713 ? -15.135 1.233 -12.062 1.00 76.69 713 ALA A N 1
ATOM 5489 C CA . ALA A 1 713 ? -15.020 0.015 -12.857 1.00 76.69 713 ALA A CA 1
ATOM 5490 C C . ALA A 1 713 ? -16.323 -0.795 -12.878 1.00 76.69 713 ALA A C 1
ATOM 5492 O O . ALA A 1 713 ? -16.688 -1.348 -13.917 1.00 76.69 713 ALA A O 1
ATOM 5493 N N . ASP A 1 714 ? -17.066 -0.829 -11.772 1.00 82.75 714 ASP A N 1
ATOM 5494 C CA . ASP A 1 714 ? -18.418 -1.392 -11.743 1.00 82.75 714 ASP A CA 1
ATOM 5495 C C . ASP A 1 714 ? -19.400 -0.593 -12.623 1.00 82.75 714 ASP A C 1
ATOM 5497 O O . ASP A 1 714 ? -20.079 -1.180 -13.470 1.00 82.75 714 ASP A O 1
ATOM 5501 N N . ASP A 1 715 ? -19.411 0.745 -12.526 1.00 78.12 715 ASP A N 1
ATOM 5502 C CA . ASP A 1 715 ? -20.249 1.617 -13.372 1.00 78.12 715 ASP A CA 1
ATOM 5503 C C . ASP A 1 715 ? -20.005 1.384 -14.875 1.00 78.12 715 ASP A C 1
ATOM 5505 O O . ASP A 1 715 ? -20.942 1.384 -15.685 1.00 78.12 715 ASP A O 1
ATOM 5509 N N . ASN A 1 716 ? -18.751 1.122 -15.245 1.00 70.31 716 ASN A N 1
ATOM 5510 C CA . ASN A 1 716 ? -18.335 0.818 -16.613 1.00 70.31 716 ASN A CA 1
ATOM 5511 C C . ASN A 1 716 ? -18.486 -0.668 -16.992 1.00 70.31 716 ASN A C 1
ATOM 5513 O O . ASN A 1 716 ? -18.263 -1.026 -18.149 1.00 70.31 716 ASN A O 1
ATOM 5517 N N . LYS A 1 717 ? -18.903 -1.533 -16.057 1.00 73.62 717 LYS A N 1
ATOM 5518 C CA . LYS A 1 717 ? -18.967 -3.000 -16.192 1.00 73.62 717 LYS A CA 1
ATOM 5519 C C . LYS A 1 717 ? -17.632 -3.645 -16.586 1.00 73.62 717 LYS A C 1
ATOM 5521 O O . LYS A 1 717 ? -17.613 -4.648 -17.304 1.00 73.62 717 LYS A O 1
ATOM 5526 N N . THR A 1 718 ? -16.525 -3.068 -16.133 1.00 68.50 718 THR A N 1
ATOM 5527 C CA . THR A 1 718 ? -15.160 -3.544 -16.390 1.00 68.50 718 THR A CA 1
ATOM 5528 C C . THR A 1 718 ? -14.556 -4.298 -15.208 1.00 68.50 718 THR A C 1
ATOM 5530 O O . THR A 1 718 ? -13.556 -4.980 -15.407 1.00 68.50 718 THR A O 1
ATOM 5533 N N . ALA A 1 719 ? -15.166 -4.245 -14.016 1.00 75.31 719 ALA A N 1
ATOM 5534 C CA . ALA A 1 719 ? -14.758 -5.047 -12.858 1.00 75.31 719 ALA A CA 1
ATOM 5535 C C . ALA A 1 719 ? -14.913 -6.561 -13.155 1.00 75.31 719 ALA A C 1
ATOM 5537 O O . ALA A 1 719 ? -16.042 -7.045 -13.320 1.00 75.31 719 ALA A O 1
ATOM 5538 N N . PRO A 1 720 ? -13.822 -7.346 -13.252 1.00 72.88 720 PRO A N 1
ATOM 5539 C CA . PRO A 1 720 ? -13.904 -8.766 -13.569 1.00 72.88 720 PRO A CA 1
ATOM 5540 C C . PRO A 1 720 ? -14.603 -9.530 -12.442 1.00 72.88 720 PRO A C 1
ATOM 5542 O O . PRO A 1 720 ? -14.232 -9.426 -11.276 1.00 72.88 720 PRO A O 1
ATOM 5545 N N . GLY A 1 721 ? -15.623 -10.312 -12.800 1.00 77.94 721 GLY A N 1
ATOM 5546 C CA . GLY A 1 721 ? -16.501 -10.981 -11.831 1.00 77.94 721 GLY A CA 1
ATOM 5547 C C . GLY A 1 721 ? -17.674 -10.122 -11.337 1.00 77.94 721 GLY A C 1
ATOM 5548 O O . GLY A 1 721 ? -18.611 -10.681 -10.773 1.00 77.94 721 GLY A O 1
ATOM 5549 N N . GLY A 1 722 ? -17.683 -8.819 -11.644 1.00 81.94 722 GLY A N 1
ATOM 5550 C CA . GLY A 1 722 ? -18.652 -7.852 -11.127 1.00 81.94 722 GLY A CA 1
ATOM 5551 C C . GLY A 1 722 ? -18.346 -7.420 -9.692 1.00 81.94 722 GLY A C 1
ATOM 5552 O O . GLY A 1 722 ? -17.489 -8.000 -9.026 1.00 81.94 722 GLY A O 1
ATOM 5553 N N . LEU A 1 723 ? -19.053 -6.390 -9.229 1.00 88.25 723 LEU A N 1
ATOM 5554 C CA . LEU A 1 723 ? -18.991 -5.934 -7.844 1.00 88.25 723 LEU A CA 1
ATOM 5555 C C . LEU A 1 723 ? -19.531 -7.008 -6.881 1.00 88.25 723 LEU A C 1
ATOM 5557 O O . LEU A 1 723 ? -20.504 -7.699 -7.192 1.00 88.25 723 LEU A O 1
ATOM 5561 N N . VAL A 1 724 ? -18.913 -7.121 -5.704 1.00 89.25 724 VAL A N 1
ATOM 5562 C CA . VAL A 1 724 ? -19.324 -8.022 -4.616 1.00 89.25 724 VAL A CA 1
ATOM 5563 C C . VAL A 1 724 ? -19.276 -7.297 -3.269 1.00 89.25 724 VAL A C 1
ATOM 5565 O O . VAL A 1 724 ? -18.568 -6.301 -3.123 1.00 89.25 724 VAL A O 1
ATOM 5568 N N . ASP A 1 725 ? -20.031 -7.791 -2.288 1.00 88.81 725 ASP A N 1
ATOM 5569 C CA . ASP A 1 725 ? -20.176 -7.198 -0.950 1.00 88.81 725 ASP A CA 1
ATOM 5570 C C . ASP A 1 725 ? -19.088 -7.689 0.024 1.00 88.81 725 ASP A C 1
ATOM 5572 O O . ASP A 1 725 ? -19.367 -8.017 1.176 1.00 88.81 725 ASP A O 1
ATOM 5576 N N . ASP A 1 726 ? -17.833 -7.754 -0.435 1.00 86.06 726 ASP A N 1
ATOM 5577 C CA . ASP A 1 726 ? -16.728 -8.456 0.245 1.00 86.06 726 ASP A CA 1
ATOM 5578 C C . ASP A 1 726 ? -15.518 -7.537 0.613 1.00 86.06 726 ASP A C 1
ATOM 5580 O O . ASP A 1 726 ? -14.456 -8.047 0.943 1.00 86.06 726 ASP A O 1
ATOM 5584 N N . PHE A 1 727 ? -15.634 -6.196 0.569 1.00 88.75 727 PHE A N 1
ATOM 5585 C CA . PHE A 1 727 ? -14.581 -5.228 0.985 1.00 88.75 727 PHE A CA 1
ATOM 5586 C C . PHE A 1 727 ? -14.894 -4.542 2.332 1.00 88.75 727 PHE A C 1
ATOM 5588 O O . PHE A 1 727 ? -16.055 -4.391 2.685 1.00 88.75 727 PHE A O 1
ATOM 5595 N N . ASP A 1 728 ? -13.910 -4.138 3.130 1.00 86.12 728 ASP A N 1
ATOM 5596 C CA . ASP A 1 728 ? -14.115 -3.665 4.515 1.00 86.12 728 ASP A CA 1
ATOM 5597 C C . ASP A 1 728 ? -14.122 -2.130 4.639 1.00 86.12 728 ASP A C 1
ATOM 5599 O O . ASP A 1 728 ? -14.909 -1.556 5.402 1.00 86.12 728 ASP A O 1
ATOM 5603 N N . GLY A 1 729 ? -13.270 -1.466 3.854 1.00 89.44 729 GLY A N 1
ATOM 5604 C CA . GLY A 1 729 ? -13.074 -0.017 3.868 1.00 89.44 729 GLY A CA 1
ATOM 5605 C C . GLY A 1 729 ? -13.433 0.675 2.555 1.00 89.44 729 GLY A C 1
ATOM 5606 O O . GLY A 1 729 ? -13.299 0.108 1.474 1.00 89.44 729 GLY A O 1
ATOM 5607 N N . LEU A 1 730 ? -13.848 1.937 2.644 1.00 92.50 730 LEU A N 1
ATOM 5608 C CA . LEU A 1 730 ? -14.033 2.864 1.530 1.00 92.50 730 LEU A CA 1
ATOM 5609 C C . LEU A 1 730 ? -13.197 4.112 1.776 1.00 92.50 730 LEU A C 1
ATOM 5611 O O . LEU A 1 730 ? -13.503 4.933 2.648 1.00 92.50 730 LEU A O 1
ATOM 5615 N N . GLU A 1 731 ? -12.163 4.291 0.971 1.00 93.19 731 GLU A N 1
ATOM 5616 C CA . GLU A 1 731 ? -11.325 5.472 1.059 1.00 93.19 731 GLU A CA 1
ATOM 5617 C C . GLU A 1 731 ? -12.085 6.707 0.568 1.00 93.19 731 GLU A C 1
ATOM 5619 O O . GLU A 1 731 ? -12.704 6.738 -0.500 1.00 93.19 731 GLU A O 1
ATOM 5624 N N . THR A 1 732 ? -12.083 7.763 1.377 1.00 87.81 732 THR A N 1
ATOM 5625 C CA . THR A 1 732 ? -12.879 8.953 1.056 1.00 87.81 732 THR A CA 1
ATOM 5626 C C . THR A 1 732 ? -12.068 10.091 0.474 1.00 87.81 732 THR A C 1
ATOM 5628 O O . THR A 1 732 ? -12.604 10.810 -0.363 1.00 87.81 732 THR A O 1
ATOM 5631 N N . GLN A 1 733 ? -10.841 10.330 0.948 1.00 80.56 733 GLN A N 1
ATOM 5632 C CA . GLN A 1 733 ? -10.052 11.544 0.668 1.00 80.56 733 GLN A CA 1
ATOM 5633 C C . GLN A 1 733 ? -10.855 12.866 0.809 1.00 80.56 733 GLN A C 1
ATOM 5635 O O . GLN A 1 733 ? -10.567 13.868 0.155 1.00 80.56 733 GLN A O 1
ATOM 5640 N N . PHE A 1 734 ? -11.921 12.881 1.625 1.00 75.75 734 PHE A N 1
ATOM 5641 C CA . PHE A 1 734 ? -12.937 13.954 1.678 1.00 75.75 734 PHE A CA 1
ATOM 5642 C C . PHE A 1 734 ? -13.630 14.289 0.343 1.00 75.75 734 PHE A C 1
ATOM 5644 O O . PHE A 1 734 ? -14.241 15.353 0.190 1.00 75.75 734 PHE A O 1
ATOM 5651 N N . SER A 1 735 ? -13.602 13.366 -0.615 1.00 82.50 735 SER A N 1
ATOM 5652 C CA . SER A 1 735 ? -14.413 13.396 -1.822 1.00 82.50 735 SER A CA 1
ATOM 5653 C C . SER A 1 735 ? -15.883 13.215 -1.458 1.00 82.50 735 SER A C 1
ATOM 5655 O O . SER A 1 735 ? -16.307 12.212 -0.869 1.00 82.50 735 SER A O 1
ATOM 5657 N N . ALA A 1 736 ? -16.695 14.194 -1.855 1.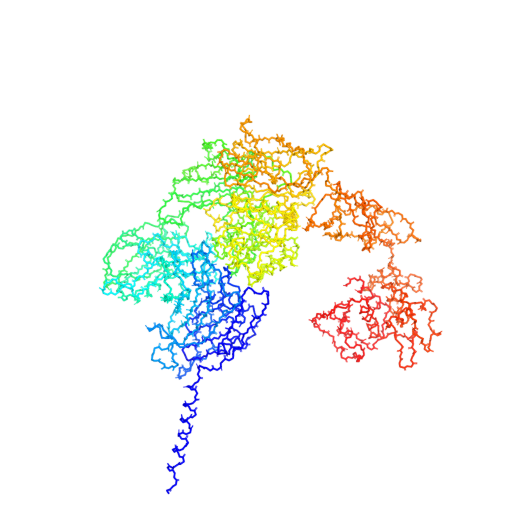00 80.25 736 ALA A N 1
ATOM 5658 C CA . ALA A 1 736 ? -18.135 14.117 -1.676 1.00 80.25 736 ALA A CA 1
ATOM 5659 C C . ALA A 1 736 ? -18.744 12.915 -2.412 1.00 80.25 736 ALA A C 1
ATOM 5661 O O . ALA A 1 736 ? -19.711 12.342 -1.922 1.00 80.25 736 ALA A O 1
ATOM 5662 N N . ASN A 1 737 ? -18.183 12.513 -3.559 1.00 83.25 737 ASN A N 1
ATOM 5663 C CA . ASN A 1 737 ? -18.655 11.336 -4.287 1.00 83.25 737 ASN A CA 1
ATOM 5664 C C . ASN A 1 737 ? -18.411 10.056 -3.476 1.00 83.25 737 ASN A C 1
ATOM 5666 O O . ASN A 1 737 ? -19.357 9.305 -3.266 1.00 83.25 737 ASN A O 1
ATOM 5670 N N . HIS A 1 738 ? -17.198 9.859 -2.947 1.00 86.75 738 HIS A N 1
ATOM 5671 C CA . HIS A 1 738 ? -16.820 8.628 -2.228 1.00 86.75 738 HIS A CA 1
ATOM 5672 C C . HIS A 1 738 ? -17.658 8.471 -0.961 1.00 86.75 738 HIS A C 1
ATOM 5674 O O . HIS A 1 738 ? -18.242 7.430 -0.683 1.00 86.75 738 HIS A O 1
ATOM 5680 N N . THR A 1 739 ? -17.805 9.568 -0.226 1.00 86.50 739 THR A N 1
ATOM 5681 C CA . THR A 1 739 ? -18.571 9.565 1.019 1.00 86.50 739 THR A CA 1
ATOM 5682 C C . THR A 1 739 ? -20.075 9.391 0.770 1.00 86.50 739 THR A C 1
ATOM 5684 O O . THR A 1 739 ? -20.771 8.769 1.570 1.00 86.50 739 THR A O 1
ATOM 5687 N N . ASN A 1 740 ? -20.605 9.926 -0.341 1.00 86.56 740 ASN A N 1
ATOM 5688 C CA . ASN A 1 740 ? -22.001 9.699 -0.722 1.00 86.56 740 ASN A CA 1
ATOM 5689 C C . ASN A 1 740 ? -22.275 8.223 -1.047 1.00 86.56 740 ASN A C 1
ATOM 5691 O O . ASN A 1 740 ? -23.375 7.752 -0.756 1.00 86.56 740 ASN A O 1
ATOM 5695 N N . GLU A 1 741 ? -21.306 7.516 -1.631 1.00 89.44 741 GLU A N 1
ATOM 5696 C CA . GLU A 1 741 ? -21.392 6.071 -1.866 1.00 89.44 741 GLU A CA 1
ATOM 5697 C C . GLU A 1 741 ? -21.386 5.298 -0.543 1.00 89.44 741 GLU A C 1
ATOM 5699 O O . GLU A 1 741 ? -22.266 4.468 -0.340 1.00 89.44 741 GLU A O 1
ATOM 5704 N N . ALA A 1 742 ? -20.501 5.631 0.405 1.00 91.06 742 ALA A N 1
ATOM 5705 C CA . ALA A 1 742 ? -20.501 5.002 1.733 1.00 91.06 742 ALA A CA 1
ATOM 5706 C C . ALA A 1 742 ? -21.871 5.121 2.435 1.00 91.06 742 ALA A C 1
ATOM 5708 O O . ALA A 1 742 ? -22.435 4.129 2.890 1.00 91.06 742 ALA A O 1
ATOM 5709 N N . MET A 1 743 ? -22.483 6.312 2.420 1.00 89.88 743 MET A N 1
ATOM 5710 C CA . MET A 1 743 ? -23.839 6.514 2.956 1.00 89.88 743 MET A CA 1
ATOM 5711 C C . MET A 1 743 ? -24.919 5.707 2.211 1.00 89.88 743 MET A C 1
ATOM 5713 O O . MET A 1 743 ? -25.914 5.301 2.822 1.00 89.88 743 MET A O 1
ATOM 5717 N N . ALA A 1 744 ? -24.744 5.454 0.909 1.00 90.06 744 ALA A N 1
ATOM 5718 C CA . ALA A 1 744 ? -25.664 4.625 0.131 1.00 90.06 744 ALA A CA 1
ATOM 5719 C C . ALA A 1 744 ? -25.561 3.155 0.556 1.00 90.06 744 ALA A C 1
ATOM 5721 O O . ALA A 1 744 ? -26.592 2.520 0.774 1.00 90.06 744 ALA A O 1
ATOM 5722 N N . TYR A 1 745 ? -24.341 2.650 0.766 1.00 91.69 745 TYR A N 1
ATOM 5723 C CA . TYR A 1 745 ? -24.107 1.320 1.330 1.00 91.69 745 TYR A CA 1
ATOM 5724 C C . TYR A 1 745 ? -24.709 1.178 2.733 1.00 91.69 745 TYR A C 1
ATOM 5726 O O . TYR A 1 745 ? -25.427 0.215 2.989 1.00 91.69 745 TYR A O 1
ATOM 5734 N N . TRP A 1 746 ? -24.514 2.159 3.622 1.00 92.12 746 TRP A N 1
ATOM 5735 C CA . TRP A 1 746 ? -25.119 2.138 4.963 1.00 92.12 746 TRP A CA 1
ATOM 5736 C C . TRP A 1 746 ? -26.646 2.113 4.920 1.00 92.12 746 TRP A C 1
ATOM 5738 O O . TRP A 1 746 ? -27.277 1.412 5.710 1.00 92.12 746 TRP A O 1
ATOM 5748 N N . THR A 1 747 ? -27.240 2.855 3.983 1.00 90.19 747 THR A N 1
ATOM 5749 C CA . THR A 1 747 ? -28.691 2.857 3.763 1.00 90.19 747 THR A CA 1
ATOM 5750 C C . THR A 1 747 ? -29.163 1.498 3.251 1.00 90.19 747 THR A C 1
ATOM 5752 O O . THR A 1 747 ? -30.087 0.924 3.818 1.00 90.19 747 THR A O 1
ATOM 5755 N N . ALA A 1 748 ? -28.500 0.942 2.236 1.00 90.50 748 ALA A N 1
ATOM 5756 C CA . ALA A 1 748 ? -28.882 -0.340 1.653 1.00 90.50 748 ALA A CA 1
ATOM 5757 C C . ALA A 1 748 ? -28.816 -1.498 2.664 1.00 90.50 748 ALA A C 1
ATOM 5759 O O . ALA A 1 748 ? -29.743 -2.310 2.714 1.00 90.50 748 ALA A O 1
ATOM 5760 N N . TYR A 1 749 ? -27.780 -1.505 3.505 1.00 88.75 749 TYR A N 1
ATOM 5761 C CA . TYR A 1 749 ? -27.590 -2.427 4.624 1.00 88.75 749 TYR A CA 1
ATOM 5762 C C . TYR A 1 749 ? -28.761 -2.396 5.626 1.00 88.75 749 TYR A C 1
ATOM 5764 O O . TYR A 1 749 ? -29.368 -3.434 5.907 1.00 88.75 749 TYR A O 1
ATOM 5772 N N . ILE A 1 750 ? -29.152 -1.217 6.137 1.00 85.81 750 ILE A N 1
ATOM 5773 C CA . ILE A 1 750 ? -30.282 -1.141 7.086 1.00 85.81 750 ILE A CA 1
ATOM 5774 C C . ILE A 1 750 ? -31.634 -1.440 6.426 1.00 85.81 750 ILE A C 1
ATOM 5776 O O . ILE A 1 750 ? -32.548 -1.910 7.107 1.00 85.81 750 ILE A O 1
ATOM 5780 N N . GLU A 1 751 ? -31.760 -1.185 5.121 1.00 87.06 751 GLU A N 1
ATOM 5781 C CA . GLU A 1 751 ? -32.969 -1.442 4.334 1.00 87.06 751 GLU A CA 1
ATOM 5782 C C . GLU A 1 751 ? -33.129 -2.910 3.911 1.00 87.06 751 GLU A C 1
ATOM 5784 O O . GLU A 1 751 ? -34.148 -3.251 3.308 1.00 87.06 751 GLU A O 1
ATOM 5789 N N . GLU A 1 752 ? -32.181 -3.790 4.251 1.00 85.62 752 GLU A N 1
ATOM 5790 C CA . GLU A 1 752 ? -32.217 -5.207 3.864 1.00 85.62 752 GLU A CA 1
ATOM 5791 C C . GLU A 1 752 ? -32.299 -5.324 2.315 1.00 85.62 752 GLU A C 1
ATOM 5793 O O . GLU A 1 752 ? -33.135 -6.054 1.768 1.00 85.62 752 GLU A O 1
ATOM 5798 N N . SER A 1 753 ? -31.497 -4.508 1.601 1.00 90.06 753 SER A N 1
ATOM 5799 C CA . SER A 1 753 ? -31.648 -4.211 0.166 1.00 90.06 753 SER A CA 1
ATOM 5800 C C . SER A 1 753 ? -30.330 -4.206 -0.632 1.00 90.06 753 SER A C 1
ATOM 5802 O O . SER A 1 753 ? -29.254 -4.486 -0.111 1.00 90.06 753 SER A O 1
ATOM 5804 N N . SER A 1 754 ? -30.422 -3.915 -1.934 1.00 91.94 754 SER A N 1
ATOM 5805 C CA . SER A 1 754 ? -29.268 -3.874 -2.835 1.00 91.94 754 SER A CA 1
ATOM 5806 C C . SER A 1 754 ? -28.821 -2.449 -3.162 1.00 91.94 754 SER A C 1
ATOM 5808 O O . SER A 1 754 ? -29.658 -1.631 -3.557 1.00 91.94 754 SER A O 1
ATOM 5810 N N . HIS A 1 755 ? -27.513 -2.202 -3.176 1.00 92.25 755 HIS A N 1
ATOM 5811 C CA . HIS A 1 755 ? -26.892 -1.030 -3.806 1.00 92.25 755 HIS A CA 1
ATOM 5812 C C . HIS A 1 755 ? -26.048 -1.491 -4.996 1.00 92.25 755 HIS A C 1
ATOM 5814 O O . HIS A 1 755 ? -25.467 -2.568 -4.957 1.00 92.25 755 HIS A O 1
ATOM 5820 N N . ARG A 1 756 ? -26.036 -0.735 -6.101 1.00 90.81 756 ARG A N 1
ATOM 5821 C CA . ARG A 1 756 ? -25.294 -1.107 -7.334 1.00 90.81 756 ARG A CA 1
ATOM 5822 C C . ARG A 1 756 ? -25.574 -2.538 -7.853 1.00 90.81 756 ARG A C 1
ATOM 5824 O O . ARG A 1 756 ? -24.761 -3.151 -8.525 1.00 90.81 756 ARG A O 1
ATOM 5831 N N . ASN A 1 757 ? -26.795 -3.040 -7.629 1.00 89.62 757 ASN A N 1
ATOM 5832 C CA . ASN A 1 757 ? -27.245 -4.408 -7.957 1.00 89.62 757 ASN A CA 1
ATOM 5833 C C . ASN A 1 757 ? -26.563 -5.540 -7.165 1.00 89.62 757 ASN A C 1
ATOM 5835 O O . ASN A 1 757 ? -26.699 -6.703 -7.550 1.00 89.62 757 ASN A O 1
ATOM 5839 N N . VAL A 1 758 ? -25.895 -5.217 -6.062 1.00 90.31 758 VAL A N 1
ATOM 5840 C CA . VAL A 1 758 ? -25.329 -6.173 -5.108 1.00 90.31 758 VAL A CA 1
ATOM 5841 C C . VAL A 1 758 ? -26.141 -6.088 -3.818 1.00 90.31 758 VAL A C 1
ATOM 5843 O O . VAL A 1 758 ? -26.474 -4.988 -3.377 1.00 90.31 758 VAL A O 1
ATOM 5846 N N . GLU A 1 759 ? -26.546 -7.229 -3.259 1.00 90.56 759 GLU A N 1
ATOM 5847 C CA . GLU A 1 759 ? -27.184 -7.263 -1.935 1.00 90.56 759 GLU A CA 1
ATOM 5848 C C . GLU A 1 759 ? -26.144 -6.857 -0.887 1.00 90.56 759 GLU A C 1
ATOM 5850 O O . GLU A 1 759 ? -25.054 -7.419 -0.870 1.00 90.56 759 GLU A O 1
ATOM 5855 N N . VAL A 1 760 ? -26.462 -5.848 -0.071 1.00 88.62 760 VAL A N 1
ATOM 5856 C CA . VAL A 1 760 ? -25.543 -5.335 0.952 1.00 88.62 760 VAL A CA 1
ATOM 5857 C C . VAL A 1 760 ? -25.866 -6.029 2.271 1.00 88.62 760 VAL A C 1
ATOM 5859 O O . VAL A 1 760 ? -26.907 -5.772 2.878 1.00 88.62 760 VAL A O 1
ATOM 5862 N N . GLU A 1 761 ? -24.989 -6.927 2.701 1.00 81.12 761 GLU A N 1
ATOM 5863 C CA . GLU A 1 761 ? -25.166 -7.801 3.864 1.00 81.12 761 GLU A CA 1
ATOM 5864 C C . GLU A 1 761 ? -24.358 -7.336 5.085 1.00 81.12 761 GLU A C 1
ATOM 5866 O O . GLU A 1 761 ? -24.718 -7.645 6.225 1.00 81.12 761 GLU A O 1
ATOM 5871 N N . ARG A 1 762 ? -23.297 -6.549 4.880 1.00 77.56 762 ARG A N 1
ATOM 5872 C CA . ARG A 1 762 ? -22.479 -5.958 5.953 1.00 77.56 762 ARG A CA 1
ATOM 5873 C C . ARG A 1 762 ? -22.177 -4.470 5.686 1.00 77.56 762 ARG A C 1
ATOM 5875 O O . ARG A 1 762 ? -22.284 -4.018 4.547 1.00 77.56 762 ARG A O 1
ATOM 5882 N N . PRO A 1 763 ? -21.880 -3.664 6.722 1.00 82.12 763 PRO A N 1
ATOM 5883 C CA . PRO A 1 763 ? -21.573 -2.249 6.538 1.00 82.12 763 PRO A CA 1
ATOM 5884 C C . PRO A 1 763 ? -20.152 -2.039 5.996 1.00 82.12 763 PRO A C 1
ATOM 5886 O O . PRO A 1 763 ? -19.238 -2.769 6.361 1.00 82.12 763 PRO A O 1
ATOM 5889 N N . HIS A 1 764 ? -19.970 -0.993 5.184 1.00 89.06 764 HIS A N 1
ATOM 5890 C CA . HIS A 1 764 ? -18.675 -0.598 4.608 1.00 89.06 764 HIS A CA 1
ATOM 5891 C C . HIS A 1 764 ? -18.210 0.720 5.211 1.00 89.06 764 HIS A C 1
ATOM 5893 O O . HIS A 1 764 ? -18.877 1.740 5.020 1.00 89.06 764 HIS A O 1
ATOM 5899 N N . TYR A 1 765 ? -17.114 0.726 5.960 1.00 92.50 765 TYR A N 1
ATOM 5900 C CA . TYR A 1 765 ? -16.705 1.899 6.736 1.00 92.50 765 TYR A CA 1
ATOM 5901 C C . TYR A 1 765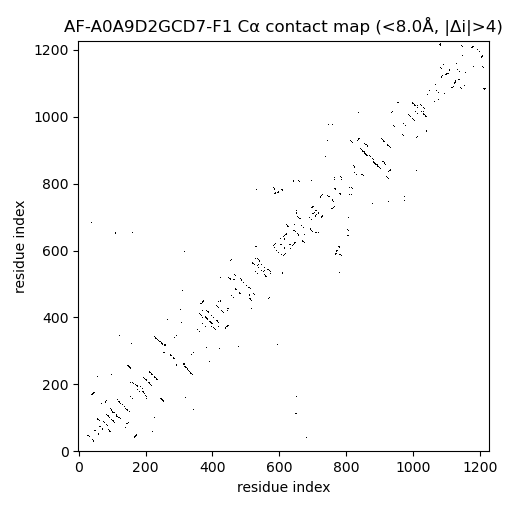 ? -15.782 2.825 5.954 1.00 92.50 765 TYR A C 1
ATOM 5903 O O . TYR A 1 765 ? -15.110 2.415 5.019 1.00 92.50 765 TYR A O 1
ATOM 5911 N N . ILE A 1 766 ? -15.772 4.106 6.310 1.00 93.00 766 ILE A N 1
ATOM 5912 C CA . ILE A 1 766 ? -14.912 5.093 5.657 1.00 93.00 766 ILE A CA 1
ATOM 5913 C C . ILE A 1 766 ? -13.511 5.085 6.262 1.00 93.00 766 ILE A C 1
ATOM 5915 O O . ILE A 1 766 ? -13.380 5.062 7.486 1.00 93.00 766 ILE A O 1
ATOM 5919 N N . TRP A 1 767 ? -12.500 5.215 5.403 1.00 92.88 767 TRP A N 1
ATOM 5920 C CA . TRP A 1 767 ? -11.096 5.438 5.769 1.00 92.88 767 TRP A CA 1
ATOM 5921 C C . TRP A 1 767 ? -10.578 6.747 5.155 1.00 92.88 767 TRP A C 1
ATOM 5923 O O . TRP A 1 767 ? -11.169 7.293 4.202 1.00 92.88 767 TRP A O 1
ATOM 5933 N N . ALA A 1 768 ? -9.520 7.306 5.743 1.00 91.31 768 ALA A N 1
ATOM 5934 C CA . ALA A 1 768 ? -8.882 8.534 5.289 1.00 91.31 768 ALA A CA 1
ATOM 5935 C C . ALA A 1 768 ? -7.364 8.432 5.208 1.00 91.31 768 ALA A C 1
ATOM 5937 O O . ALA A 1 768 ? -6.673 7.955 6.101 1.00 91.31 768 ALA A O 1
ATOM 5938 N N . SER A 1 769 ? -6.869 9.041 4.148 1.00 91.75 769 SER A N 1
ATOM 5939 C CA . SER A 1 769 ? -5.504 8.885 3.683 1.00 91.75 769 SER A CA 1
ATOM 5940 C C . SER A 1 769 ? -5.122 10.052 2.780 1.00 91.75 769 SER A C 1
ATOM 5942 O O . SER A 1 769 ? -5.968 10.858 2.347 1.00 91.75 769 SER A O 1
ATOM 5944 N N . THR A 1 770 ? -3.824 10.167 2.531 1.00 88.88 770 THR A N 1
ATOM 5945 C CA . THR A 1 770 ? -3.239 11.214 1.700 1.00 88.88 770 THR A CA 1
ATOM 5946 C C . THR A 1 770 ? -2.840 10.760 0.311 1.00 88.88 770 THR A C 1
ATOM 5948 O O . THR A 1 770 ? -2.726 11.650 -0.536 1.00 88.88 770 THR A O 1
ATOM 5951 N N . ASP A 1 771 ? -2.638 9.456 0.090 1.00 89.12 771 ASP A N 1
ATOM 5952 C CA . ASP A 1 771 ? -2.193 8.904 -1.194 1.00 89.12 771 ASP A CA 1
ATOM 5953 C C . ASP A 1 771 ? -0.900 9.608 -1.664 1.00 89.12 771 ASP A C 1
ATOM 5955 O O . ASP A 1 771 ? -0.768 10.216 -2.737 1.00 89.12 771 ASP A O 1
ATOM 5959 N N . ILE A 1 772 ? 0.042 9.722 -0.718 1.00 82.00 772 ILE A N 1
ATOM 5960 C CA . ILE A 1 772 ? 1.193 10.607 -0.864 1.00 82.00 772 ILE A CA 1
ATOM 5961 C C . ILE A 1 772 ? 2.415 9.889 -1.417 1.00 82.00 772 ILE A C 1
ATOM 5963 O O . ILE A 1 772 ? 2.973 8.986 -0.812 1.00 82.00 772 ILE A O 1
ATOM 5967 N N . HIS A 1 773 ? 2.923 10.448 -2.509 1.00 76.25 773 HIS A N 1
ATOM 5968 C CA . HIS A 1 773 ? 4.056 9.907 -3.258 1.00 76.25 773 HIS A CA 1
ATOM 5969 C C . HIS A 1 773 ? 5.372 10.672 -3.025 1.00 76.25 773 HIS A C 1
ATOM 5971 O O . HIS A 1 773 ? 6.464 10.254 -3.416 1.00 76.25 773 HIS A O 1
ATOM 5977 N N . GLN A 1 774 ? 5.293 11.837 -2.365 1.00 70.06 774 GLN A N 1
ATOM 5978 C CA . GLN A 1 774 ? 6.448 12.700 -2.112 1.00 70.06 774 GLN A CA 1
ATOM 5979 C C . GLN A 1 774 ? 6.441 13.291 -0.701 1.00 70.06 774 GLN A C 1
ATOM 5981 O O . GLN A 1 774 ? 6.097 14.456 -0.472 1.00 70.06 774 GLN A O 1
ATOM 5986 N N . SER A 1 775 ? 6.883 12.496 0.266 1.00 68.38 775 SER A N 1
ATOM 5987 C CA . SER A 1 775 ? 6.938 12.862 1.688 1.00 68.38 775 SER A CA 1
ATOM 5988 C C . SER A 1 775 ? 8.180 13.697 2.042 1.00 68.38 775 SER A C 1
ATOM 5990 O O . SER A 1 775 ? 8.162 14.457 3.007 1.00 68.38 775 SER A O 1
ATOM 5992 N N . ALA A 1 776 ? 9.247 13.650 1.233 1.00 58.50 776 ALA A N 1
ATOM 5993 C CA . ALA A 1 776 ? 10.488 14.397 1.490 1.00 58.50 776 ALA A CA 1
ATOM 5994 C C . ALA A 1 776 ? 10.364 15.931 1.354 1.00 58.50 776 ALA A C 1
ATOM 5996 O O . ALA A 1 776 ? 11.100 16.689 1.995 1.00 58.50 776 ALA A O 1
ATOM 5997 N N . THR A 1 777 ? 9.478 16.409 0.475 1.00 53.09 777 THR A N 1
ATOM 5998 C CA . THR A 1 777 ? 9.382 17.838 0.113 1.00 53.09 777 THR A CA 1
ATOM 5999 C C . THR A 1 777 ? 7.969 18.398 0.232 1.00 53.09 777 THR A C 1
ATOM 6001 O O . THR A 1 777 ? 7.706 19.484 -0.282 1.00 53.09 777 THR A O 1
ATOM 6004 N N . SER A 1 778 ? 7.044 17.677 0.860 1.00 59.09 778 SER A N 1
ATOM 6005 C CA . SER A 1 778 ? 5.673 18.137 1.055 1.00 59.09 778 SER A CA 1
ATOM 6006 C C . SER A 1 778 ? 5.318 18.170 2.538 1.00 59.09 778 SER A C 1
ATOM 6008 O O . SER A 1 778 ? 5.906 17.482 3.368 1.00 59.09 778 SER A O 1
ATOM 6010 N N . THR A 1 779 ? 4.320 18.981 2.884 1.00 63.31 779 THR A N 1
ATOM 6011 C CA . THR A 1 779 ? 3.661 18.895 4.194 1.00 63.31 779 THR A CA 1
ATOM 6012 C C . THR A 1 779 ? 2.497 17.911 4.194 1.00 63.31 779 THR A C 1
ATOM 6014 O O . THR A 1 779 ? 1.677 17.986 5.104 1.00 63.31 779 THR A O 1
ATOM 6017 N N . GLY A 1 780 ? 2.359 17.103 3.139 1.00 73.88 780 GLY A N 1
ATOM 6018 C CA . GLY A 1 780 ? 1.131 16.378 2.839 1.00 73.88 780 GLY A CA 1
ATOM 6019 C C . GLY A 1 780 ? 0.879 15.188 3.752 1.00 73.88 780 GLY A C 1
ATOM 6020 O O . GLY A 1 780 ? -0.283 14.904 3.991 1.00 73.88 780 GLY A O 1
ATOM 6021 N N . SER A 1 781 ? 1.919 14.542 4.295 1.00 83.12 781 SER A N 1
ATOM 6022 C CA . SER A 1 781 ? 1.744 13.332 5.111 1.00 83.12 781 SER A CA 1
ATOM 6023 C C . SER A 1 781 ? 0.834 13.594 6.309 1.00 83.12 781 SER A C 1
ATOM 6025 O O . SER A 1 781 ? 0.988 14.602 7.012 1.00 83.12 781 SER A O 1
ATOM 6027 N N . GLY A 1 782 ? -0.147 12.715 6.495 1.00 85.31 782 GLY A N 1
ATOM 6028 C CA . GLY A 1 782 ? -1.214 12.835 7.477 1.00 85.31 782 GLY A CA 1
ATOM 6029 C C . GLY A 1 782 ? -2.093 14.080 7.325 1.00 85.31 782 GLY A C 1
ATOM 6030 O O . GLY A 1 782 ? -2.737 14.462 8.297 1.00 85.31 782 GLY A O 1
ATOM 6031 N N . ALA A 1 783 ? -2.105 14.799 6.195 1.00 85.75 783 ALA A N 1
ATOM 6032 C CA . ALA A 1 783 ? -2.972 15.975 6.005 1.00 85.75 783 ALA A CA 1
ATOM 6033 C C . ALA A 1 783 ? -4.465 15.614 5.924 1.00 85.75 783 ALA A C 1
ATOM 6035 O O . ALA A 1 783 ? -5.311 16.451 6.251 1.00 85.75 783 ALA A O 1
ATOM 6036 N N . ASN A 1 784 ? -4.744 14.374 5.538 1.00 89.69 784 ASN A N 1
ATOM 6037 C CA . ASN A 1 784 ? -5.973 13.636 5.766 1.00 89.69 784 ASN A CA 1
ATOM 6038 C C . ASN A 1 784 ? -5.572 12.396 6.570 1.00 89.69 784 ASN A C 1
ATOM 6040 O O . ASN A 1 784 ? -4.519 11.826 6.302 1.00 89.69 784 ASN A O 1
ATOM 6044 N N . ARG A 1 785 ? -6.344 12.031 7.586 1.00 92.44 785 ARG A N 1
ATOM 6045 C CA . ARG A 1 785 ? -6.013 10.895 8.451 1.00 92.44 785 ARG A CA 1
ATOM 6046 C C . ARG A 1 785 ? -7.265 10.316 9.085 1.00 92.44 785 ARG A C 1
ATOM 6048 O O . ARG A 1 785 ? -8.227 11.064 9.319 1.00 92.44 785 ARG A O 1
ATOM 6055 N N . SER A 1 786 ? -7.225 9.038 9.415 1.00 94.25 786 SER A N 1
ATOM 6056 C CA . SE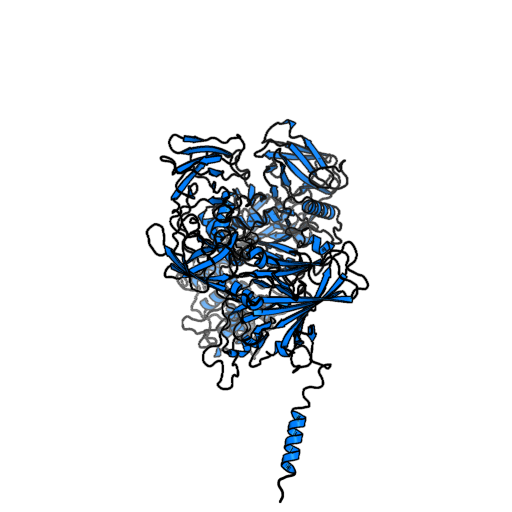R A 1 786 ? -8.215 8.403 10.277 1.00 94.25 786 SER A CA 1
ATOM 6057 C C . SER A 1 786 ? -7.826 8.610 11.740 1.00 94.25 786 SER A C 1
ATOM 6059 O O . SER A 1 786 ? -6.649 8.604 12.106 1.00 94.25 786 SER A O 1
ATOM 6061 N N . TYR A 1 787 ? -8.828 8.840 12.579 1.00 94.25 787 TYR A N 1
ATOM 6062 C CA . TYR A 1 787 ? -8.737 8.775 14.032 1.00 94.25 787 TYR A CA 1
ATOM 6063 C C . TYR A 1 787 ? -9.483 7.523 14.460 1.00 94.25 787 TYR A C 1
ATOM 6065 O O . TYR A 1 787 ? -10.681 7.430 14.197 1.00 94.25 787 TYR A O 1
ATOM 6073 N N . VAL A 1 788 ? -8.795 6.594 15.112 1.00 93.12 788 VAL A N 1
ATOM 6074 C CA . VAL A 1 788 ? -9.304 5.267 15.463 1.00 93.12 788 VAL A CA 1
ATOM 6075 C C . VAL A 1 788 ? -9.279 5.098 16.978 1.00 93.12 788 VAL A C 1
ATOM 6077 O O . VAL A 1 788 ? -8.310 5.470 17.644 1.00 93.12 788 VAL A O 1
ATOM 6080 N N . PHE A 1 789 ? -10.368 4.564 17.522 1.00 91.00 789 PHE A N 1
ATOM 6081 C CA . PHE A 1 789 ? -10.528 4.301 18.945 1.00 91.00 789 PHE A CA 1
ATOM 6082 C C . PHE A 1 789 ? -10.191 2.850 19.294 1.00 91.00 789 PHE A C 1
ATOM 6084 O O . PHE A 1 789 ? -10.698 1.920 18.661 1.00 91.00 789 PHE A O 1
ATOM 6091 N N . LEU A 1 790 ? -9.387 2.645 20.340 1.00 85.00 790 LEU A N 1
ATOM 6092 C CA . LEU A 1 790 ? -9.062 1.314 20.865 1.00 85.00 790 LEU A CA 1
ATOM 6093 C C . LEU A 1 790 ? -9.746 1.074 22.215 1.00 85.00 790 LEU A C 1
ATOM 6095 O O . LEU A 1 790 ? -9.371 1.658 23.226 1.00 85.00 790 LEU A O 1
ATOM 6099 N N . GLU A 1 791 ? -10.710 0.157 22.280 1.00 70.25 791 GLU A N 1
ATOM 6100 C CA . GLU A 1 791 ? -11.495 -0.073 23.506 1.00 70.25 791 GLU A CA 1
ATOM 6101 C C . GLU A 1 791 ? -10.671 -0.572 24.698 1.00 70.25 791 GLU A C 1
ATOM 6103 O O . GLU A 1 791 ? -11.014 -0.306 25.850 1.00 70.25 791 GLU A O 1
ATOM 6108 N N . ASN A 1 792 ? -9.567 -1.269 24.422 1.00 62.81 792 ASN A N 1
ATOM 6109 C CA . ASN A 1 792 ? -8.660 -1.831 25.420 1.00 62.81 792 ASN A CA 1
ATOM 6110 C C . ASN A 1 792 ? -7.274 -1.161 25.407 1.00 62.81 792 ASN A C 1
ATOM 6112 O O . ASN A 1 792 ? -6.296 -1.814 25.774 1.00 62.81 792 ASN A O 1
ATOM 6116 N N . GLY A 1 793 ? -7.167 0.109 24.995 1.00 55.91 793 GLY A N 1
ATOM 6117 C CA . GLY A 1 793 ? -5.878 0.812 24.890 1.00 55.91 793 GLY A CA 1
ATOM 6118 C C . GLY A 1 793 ? -5.031 0.751 26.171 1.00 55.91 793 GLY A C 1
ATOM 6119 O O . GLY A 1 793 ? -3.837 0.500 26.098 1.00 55.91 793 GLY A O 1
ATOM 6120 N N . ASP A 1 794 ? -5.644 0.794 27.359 1.00 50.56 794 ASP A N 1
ATOM 6121 C CA . ASP A 1 794 ? -4.936 0.622 28.644 1.00 50.56 794 ASP A CA 1
ATOM 6122 C C . ASP A 1 794 ? -4.360 -0.790 28.884 1.00 50.56 794 ASP A C 1
ATOM 6124 O O . ASP A 1 794 ? -3.425 -0.972 29.672 1.00 50.56 794 ASP A O 1
ATOM 6128 N N . ALA A 1 795 ? -4.959 -1.820 28.276 1.00 50.16 795 ALA A N 1
ATOM 6129 C CA . ALA A 1 795 ? -4.531 -3.215 28.406 1.00 50.16 795 ALA A CA 1
ATOM 6130 C C . ALA A 1 795 ? -3.453 -3.594 27.378 1.00 50.16 795 ALA A C 1
ATOM 6132 O O . ALA A 1 795 ? -2.736 -4.580 27.579 1.00 50.16 795 ALA A O 1
ATOM 6133 N N . ILE A 1 796 ? -3.328 -2.812 26.305 1.00 56.56 796 ILE A N 1
ATOM 6134 C CA . ILE A 1 796 ? -2.308 -2.948 25.270 1.00 56.56 796 ILE A CA 1
ATOM 6135 C C . ILE A 1 796 ? -1.229 -1.920 25.583 1.00 56.56 796 ILE A C 1
ATOM 6137 O O . ILE A 1 796 ? -1.382 -0.733 25.336 1.00 56.56 796 ILE A O 1
ATOM 6141 N N . SER A 1 797 ? -0.117 -2.359 26.171 1.00 54.41 797 SER A N 1
ATOM 6142 C CA . SER A 1 797 ? 0.970 -1.423 26.451 1.00 54.41 797 SER A CA 1
ATOM 6143 C C . SER A 1 797 ? 1.511 -0.847 25.143 1.00 54.41 797 SER A C 1
ATOM 6145 O O . SER A 1 797 ? 1.861 -1.629 24.258 1.00 54.41 797 SER A O 1
ATOM 6147 N N . GLU A 1 798 ? 1.723 0.469 25.087 1.00 55.78 798 GLU A N 1
ATOM 6148 C CA . GLU A 1 798 ? 2.527 1.135 24.043 1.00 55.78 798 GLU A CA 1
ATOM 6149 C C . GLU A 1 798 ? 3.913 0.464 23.873 1.00 55.78 798 GLU A C 1
ATOM 6151 O O . GLU A 1 798 ? 4.511 0.498 22.806 1.00 55.78 798 GLU A O 1
ATOM 6156 N N . GLU A 1 799 ? 4.402 -0.255 24.897 1.00 56.75 799 GLU A N 1
ATOM 6157 C CA . GLU A 1 799 ? 5.618 -1.080 24.826 1.00 56.75 799 GLU A CA 1
ATOM 6158 C C . GLU A 1 799 ? 5.527 -2.268 23.833 1.00 56.75 799 GLU A C 1
ATOM 6160 O O . GLU A 1 799 ? 6.556 -2.862 23.495 1.00 56.75 799 GLU A O 1
ATOM 6165 N N . ASN A 1 800 ? 4.330 -2.637 23.356 1.00 76.44 800 ASN A N 1
ATOM 6166 C CA . ASN A 1 800 ? 4.082 -3.790 22.483 1.00 76.44 800 ASN A CA 1
ATOM 6167 C C . ASN A 1 800 ? 3.562 -3.379 21.094 1.00 76.44 800 ASN A C 1
ATOM 6169 O O . ASN A 1 800 ? 2.466 -3.749 20.673 1.00 76.44 800 ASN A O 1
ATOM 6173 N N . PHE A 1 801 ? 4.416 -2.634 20.399 1.00 82.81 801 PHE A N 1
ATOM 6174 C CA . PHE A 1 801 ? 4.279 -2.104 19.038 1.00 82.81 801 PHE A CA 1
ATOM 6175 C C . PHE A 1 801 ? 3.506 -2.981 18.026 1.00 82.81 801 PHE A C 1
ATOM 6177 O O . PHE A 1 801 ? 2.668 -2.464 17.294 1.00 82.81 801 PHE A O 1
ATOM 6184 N N . ASP A 1 802 ? 3.756 -4.299 17.989 1.00 82.06 802 ASP A N 1
ATOM 6185 C CA . ASP A 1 802 ? 3.146 -5.202 16.993 1.00 82.06 802 ASP A CA 1
ATOM 6186 C C . ASP A 1 802 ? 1.679 -5.500 17.321 1.00 82.06 802 ASP A C 1
ATOM 6188 O O . ASP A 1 802 ? 0.795 -5.411 16.474 1.00 82.06 802 ASP A O 1
ATOM 6192 N N . THR A 1 803 ? 1.401 -5.832 18.586 1.00 80.75 803 THR A N 1
ATOM 6193 C CA . THR A 1 803 ? 0.030 -6.094 19.046 1.00 80.75 803 THR A CA 1
ATOM 6194 C C . THR A 1 803 ? -0.822 -4.831 18.974 1.00 80.75 803 THR A C 1
ATOM 6196 O O . THR A 1 803 ? -2.017 -4.924 18.710 1.00 80.75 803 THR A O 1
ATOM 6199 N N . PHE A 1 804 ? -0.209 -3.661 19.165 1.00 85.81 804 PHE A N 1
ATOM 6200 C CA . PHE A 1 804 ? -0.886 -2.385 18.983 1.00 85.81 804 PHE A CA 1
ATOM 6201 C C . PHE A 1 804 ? -1.342 -2.179 17.532 1.00 85.81 804 PHE A C 1
ATOM 6203 O O . PHE A 1 804 ? -2.516 -1.894 17.308 1.00 85.81 804 PHE A O 1
ATOM 6210 N N . GLY A 1 805 ? -0.449 -2.372 16.552 1.00 87.38 805 GLY A N 1
ATOM 6211 C CA . GLY A 1 805 ? -0.787 -2.246 15.128 1.00 87.38 805 GLY A CA 1
ATOM 6212 C C . GLY A 1 805 ? -1.931 -3.169 14.696 1.00 87.38 805 GLY A C 1
ATOM 6213 O O . GLY A 1 805 ? -2.849 -2.736 14.002 1.00 87.38 805 GLY A O 1
ATOM 6214 N N . LEU A 1 806 ? -1.929 -4.414 15.184 1.00 83.69 806 LEU A N 1
ATOM 6215 C CA . LEU A 1 806 ? -2.993 -5.392 14.925 1.00 83.69 806 LEU A CA 1
ATOM 6216 C C . LEU A 1 806 ? -4.346 -4.992 15.529 1.00 83.69 806 LEU A C 1
ATOM 6218 O O . LEU A 1 806 ? -5.381 -5.129 14.876 1.00 83.69 806 LEU A O 1
ATOM 6222 N N . GLU A 1 807 ? -4.359 -4.503 16.773 1.00 83.50 807 GLU A N 1
ATOM 6223 C CA . GLU A 1 807 ? -5.598 -4.025 17.396 1.00 83.50 807 GLU A CA 1
ATOM 6224 C C . GLU A 1 807 ? -6.153 -2.818 16.646 1.00 83.50 807 GLU A C 1
ATOM 6226 O O . GLU A 1 807 ? -7.355 -2.748 16.392 1.00 83.50 807 GLU A O 1
ATOM 6231 N N . PHE A 1 808 ? -5.269 -1.897 16.261 1.00 89.00 808 PHE A N 1
ATOM 6232 C CA . PHE A 1 808 ? -5.642 -0.716 15.503 1.00 89.00 808 PHE A CA 1
ATOM 6233 C C . PHE A 1 808 ? -6.337 -1.095 14.195 1.00 89.00 808 PHE A C 1
ATOM 6235 O O . PHE A 1 808 ? -7.438 -0.605 13.937 1.00 89.00 808 PHE A O 1
ATOM 6242 N N . ALA A 1 809 ? -5.748 -2.006 13.415 1.00 86.50 809 ALA A N 1
ATOM 6243 C CA . ALA A 1 809 ? -6.328 -2.452 12.151 1.00 86.50 809 ALA A CA 1
ATOM 6244 C C . ALA A 1 809 ? -7.735 -3.046 12.340 1.00 86.50 809 ALA A C 1
ATOM 6246 O O . ALA A 1 809 ? -8.643 -2.756 11.559 1.00 86.50 809 ALA A O 1
ATOM 6247 N N . ARG A 1 810 ? -7.968 -3.829 13.408 1.00 83.69 810 ARG A N 1
ATOM 6248 C CA . ARG A 1 810 ? -9.310 -4.370 13.681 1.00 83.69 810 ARG A CA 1
ATOM 6249 C C . ARG A 1 810 ? -10.293 -3.294 14.138 1.00 83.69 810 ARG A C 1
ATOM 6251 O O . ARG A 1 810 ? -11.418 -3.287 13.648 1.00 83.69 810 ARG A O 1
ATOM 6258 N N . SER A 1 811 ? -9.902 -2.388 15.035 1.00 86.44 811 SER A N 1
ATOM 6259 C CA . SER A 1 811 ? -10.770 -1.273 15.444 1.00 86.44 811 SER A CA 1
ATOM 6260 C C . SER A 1 811 ? -11.212 -0.432 14.246 1.00 86.44 811 SER A C 1
ATOM 6262 O O . SER A 1 811 ? -12.378 -0.045 14.140 1.00 86.44 811 SER A O 1
ATOM 6264 N N . GLU A 1 812 ? -10.299 -0.174 13.313 1.00 88.69 812 GLU A N 1
ATOM 6265 C CA . GLU A 1 812 ? -10.604 0.558 12.089 1.00 88.69 812 GLU A CA 1
ATOM 6266 C C . GLU A 1 812 ? -11.554 -0.213 11.162 1.00 88.69 812 GLU A C 1
ATOM 6268 O O . GLU A 1 812 ? -12.536 0.358 10.681 1.00 88.69 812 GLU A O 1
ATOM 6273 N N . ALA A 1 813 ? -11.336 -1.520 10.982 1.00 84.81 813 ALA A N 1
ATOM 6274 C CA . ALA A 1 813 ? -12.239 -2.397 10.233 1.00 84.81 813 ALA A CA 1
ATOM 6275 C C . ALA A 1 813 ? -13.649 -2.490 10.855 1.00 84.81 813 ALA A C 1
ATOM 6277 O O . ALA A 1 813 ? -14.621 -2.759 10.153 1.00 84.81 813 ALA A O 1
ATOM 6278 N N . LEU A 1 814 ? -13.791 -2.226 12.159 1.00 81.94 814 LEU A N 1
ATOM 6279 C CA . LEU A 1 814 ? -15.083 -2.152 12.856 1.00 81.94 814 LEU A CA 1
ATOM 6280 C C . LEU A 1 814 ? -15.772 -0.789 12.729 1.00 81.94 814 LEU A C 1
ATOM 6282 O O . LEU A 1 814 ? -16.886 -0.607 13.225 1.00 81.94 814 LEU A O 1
ATOM 6286 N N . GLY A 1 815 ? -15.129 0.182 12.080 1.00 88.94 815 GLY A N 1
ATOM 6287 C CA . GLY A 1 815 ? -15.664 1.528 11.936 1.00 88.94 815 GLY A CA 1
ATOM 6288 C C . GLY A 1 815 ? -15.605 2.343 13.225 1.00 88.94 815 GLY A C 1
ATOM 6289 O O . GLY A 1 815 ? -16.296 3.362 13.318 1.00 88.94 815 GLY A O 1
ATOM 6290 N N . HIS A 1 816 ? -14.776 1.953 14.205 1.00 91.25 816 HIS A N 1
ATOM 6291 C CA . HIS A 1 816 ? -14.505 2.717 15.432 1.00 91.25 816 HIS A CA 1
ATOM 6292 C C . HIS A 1 816 ? -13.617 3.935 15.131 1.00 91.25 816 HIS A C 1
ATOM 6294 O O . HIS A 1 816 ? -12.586 4.161 15.762 1.00 91.25 816 HIS A O 1
ATOM 6300 N N . ALA A 1 817 ? -13.996 4.710 14.116 1.00 93.81 817 ALA A N 1
ATOM 6301 C CA . ALA A 1 817 ? -13.138 5.711 13.521 1.00 93.81 817 ALA A CA 1
ATOM 6302 C C . ALA A 1 817 ? -13.905 6.901 12.940 1.00 93.81 817 ALA A C 1
ATOM 6304 O O . ALA A 1 817 ? -15.090 6.821 12.599 1.00 93.81 817 ALA A O 1
ATOM 6305 N N . PHE A 1 818 ? -13.201 8.015 12.784 1.00 94.62 818 PHE A N 1
ATOM 6306 C CA . PHE A 1 818 ? -13.638 9.137 11.963 1.00 94.62 818 PHE A CA 1
ATOM 6307 C C . PHE A 1 818 ? -12.475 9.695 11.152 1.00 94.62 818 PHE A C 1
ATOM 6309 O O . PHE A 1 818 ? -11.320 9.660 11.567 1.00 94.62 818 PHE A O 1
ATOM 6316 N N . ASN A 1 819 ? -12.804 10.300 10.022 1.00 94.12 819 ASN A N 1
ATOM 6317 C CA . ASN A 1 819 ? -11.833 10.905 9.128 1.00 94.12 819 ASN A CA 1
ATOM 6318 C C . ASN A 1 819 ? -11.664 12.377 9.488 1.00 94.12 819 ASN A C 1
ATOM 6320 O O . ASN A 1 819 ? -12.659 13.079 9.698 1.00 94.12 819 ASN A O 1
ATOM 6324 N N . SER A 1 820 ? -10.433 12.889 9.482 1.00 92.56 820 SER A N 1
ATOM 6325 C CA . SER A 1 820 ? -10.161 14.320 9.670 1.00 92.56 820 SER A CA 1
ATOM 6326 C C . SER A 1 820 ? -9.150 14.908 8.681 1.00 92.56 820 SER A C 1
ATOM 6328 O O . SER A 1 820 ? -8.224 14.238 8.234 1.00 92.56 820 SER A O 1
ATOM 6330 N N . SER A 1 821 ? -9.304 16.203 8.390 1.00 89.69 821 SER A N 1
ATOM 6331 C CA . SER A 1 821 ? -8.301 17.068 7.740 1.00 89.69 821 SER A CA 1
ATOM 6332 C C . SER A 1 821 ? -7.898 18.281 8.602 1.00 89.69 821 SER A C 1
ATOM 6334 O O . SER A 1 821 ? -7.235 19.209 8.117 1.00 89.69 821 SER A O 1
ATOM 6336 N N . GLY A 1 822 ? -8.338 18.324 9.866 1.00 85.94 822 GLY A N 1
ATOM 6337 C CA . GLY A 1 822 ? -8.012 19.398 10.817 1.00 85.94 822 GLY A CA 1
ATOM 6338 C C . GLY A 1 822 ? -8.952 19.535 12.019 1.00 85.94 822 GLY A C 1
ATOM 6339 O O . GLY A 1 822 ? -8.645 20.297 12.932 1.00 85.94 822 GLY A O 1
ATOM 6340 N N . VAL A 1 823 ? -10.094 18.841 12.018 1.00 89.62 823 VAL A N 1
ATOM 6341 C CA . VAL A 1 823 ? -11.107 18.903 13.086 1.00 89.62 823 VAL A CA 1
ATOM 6342 C C . VAL A 1 823 ? -11.153 17.575 13.840 1.00 89.62 823 VAL A C 1
ATOM 6344 O O . VAL A 1 823 ? -11.110 16.516 13.230 1.00 89.62 823 VAL A O 1
ATOM 6347 N N . VAL A 1 824 ? -11.284 17.605 15.156 1.00 90.62 824 VAL A N 1
ATOM 6348 C CA . VAL A 1 824 ? -11.429 16.408 15.993 1.00 90.62 824 VAL A CA 1
ATOM 6349 C C . VAL A 1 824 ? -12.844 16.362 16.566 1.00 90.62 824 VAL A C 1
ATOM 6351 O O . VAL A 1 824 ? -13.339 17.382 17.054 1.00 90.62 824 VAL A O 1
ATOM 6354 N N . ILE A 1 825 ? -13.493 15.195 16.491 1.00 91.44 825 ILE A N 1
ATOM 6355 C CA . ILE A 1 825 ? -14.856 14.945 16.986 1.00 91.44 825 ILE A CA 1
ATOM 6356 C C . ILE A 1 825 ? -14.899 13.649 17.811 1.00 91.44 825 ILE A C 1
ATOM 6358 O O . ILE A 1 825 ? -14.976 12.546 17.276 1.00 91.44 825 ILE A O 1
ATOM 6362 N N . ILE A 1 826 ? -14.878 13.794 19.134 1.00 90.94 826 ILE A N 1
ATOM 6363 C CA . ILE A 1 826 ? -14.837 12.674 20.080 1.00 90.94 826 ILE A CA 1
ATOM 6364 C C . ILE A 1 826 ? -16.204 12.524 20.758 1.00 90.94 826 ILE A C 1
ATOM 6366 O O . ILE A 1 826 ? -16.750 13.525 21.228 1.00 90.94 826 ILE A O 1
ATOM 6370 N N . PRO A 1 827 ? -16.783 11.316 20.849 1.00 89.81 827 PRO A N 1
ATOM 6371 C CA . PRO A 1 827 ? -17.942 11.070 21.702 1.00 89.81 827 PRO A CA 1
ATOM 6372 C C . PRO A 1 827 ? -17.609 11.361 23.176 1.00 89.81 827 PRO A C 1
ATOM 6374 O O . PRO A 1 827 ? -16.655 10.822 23.721 1.00 89.81 827 PRO A O 1
ATOM 6377 N N . ALA A 1 828 ? -18.405 12.198 23.843 1.00 81.44 828 ALA A N 1
ATOM 6378 C CA . ALA A 1 828 ? -18.160 12.631 25.225 1.00 81.44 828 ALA A CA 1
ATOM 6379 C C . ALA A 1 828 ? -18.678 11.641 26.292 1.00 81.44 828 ALA A C 1
ATOM 6381 O O . ALA A 1 828 ? -18.522 11.873 27.488 1.00 81.44 828 ALA A O 1
ATOM 6382 N N . THR A 1 829 ? -19.378 10.576 25.886 1.00 70.81 829 THR A N 1
ATOM 6383 C CA . THR A 1 829 ? -20.009 9.612 26.803 1.00 70.81 829 THR A CA 1
ATOM 6384 C C . THR A 1 829 ? -19.355 8.243 26.683 1.00 70.81 829 THR A C 1
ATOM 6386 O O . THR A 1 829 ? -19.407 7.639 25.612 1.00 70.81 829 THR A O 1
ATOM 6389 N N . ASP A 1 830 ? -18.830 7.731 27.799 1.00 65.94 830 ASP A N 1
ATOM 6390 C CA . ASP A 1 830 ? -18.262 6.383 27.902 1.00 65.94 830 ASP A CA 1
ATOM 6391 C C . ASP A 1 830 ? -19.233 5.328 27.336 1.00 65.94 830 ASP A C 1
ATOM 6393 O O . ASP A 1 830 ? -20.376 5.206 27.789 1.00 65.94 830 ASP A O 1
ATOM 6397 N N . GLY A 1 831 ? -18.776 4.565 26.337 1.00 65.38 831 GLY A N 1
ATOM 6398 C CA . GLY A 1 831 ? -19.537 3.486 25.694 1.00 65.38 831 GLY A CA 1
ATOM 6399 C C . GLY A 1 831 ? -20.359 3.882 24.457 1.00 65.38 831 GLY A C 1
ATOM 6400 O O . GLY A 1 831 ? -20.897 2.989 23.799 1.00 65.38 831 GLY A O 1
ATOM 6401 N N . LEU A 1 832 ? -20.449 5.173 24.102 1.00 81.50 832 LEU A N 1
ATOM 6402 C CA . LEU A 1 832 ? -20.964 5.606 22.794 1.00 81.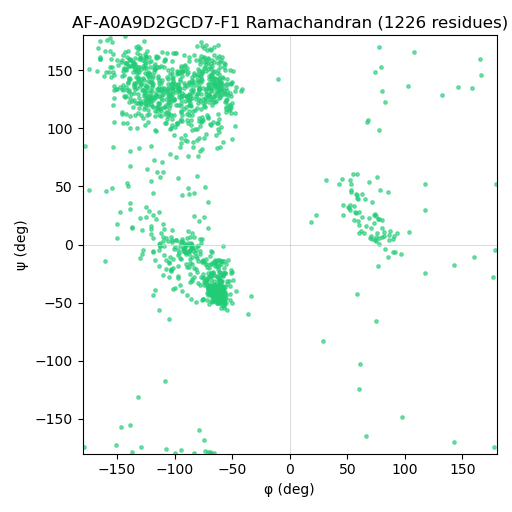50 832 LEU A CA 1
ATOM 6403 C C . LEU A 1 832 ? -19.806 5.739 21.793 1.00 81.50 832 LEU A C 1
ATOM 6405 O O . LEU A 1 832 ? -18.932 6.578 21.979 1.00 81.50 832 LEU A O 1
ATOM 6409 N N . MET A 1 833 ? -19.809 4.940 20.728 1.00 87.94 833 MET A N 1
ATOM 6410 C CA . MET A 1 833 ? -18.733 4.845 19.745 1.00 87.94 833 MET A CA 1
ATOM 6411 C C . MET A 1 833 ? -19.290 4.668 18.330 1.00 87.94 833 MET A C 1
ATOM 6413 O O . MET A 1 833 ? -20.381 4.127 18.144 1.00 87.94 833 MET A O 1
ATOM 6417 N N . TYR A 1 834 ? -18.548 5.149 17.333 1.00 91.94 834 TYR A N 1
ATOM 6418 C CA . TYR A 1 834 ? -18.845 4.912 15.916 1.00 91.94 834 TYR A CA 1
ATOM 6419 C C . TYR A 1 834 ? -18.766 3.412 15.594 1.00 91.94 834 TYR A C 1
ATOM 6421 O O . TYR A 1 834 ? -18.145 2.667 16.341 1.00 91.94 834 TYR A O 1
ATOM 6429 N N . GLY A 1 835 ? -19.450 2.948 14.547 1.00 87.31 835 GLY A N 1
ATOM 6430 C CA . GLY A 1 835 ? -19.526 1.527 14.174 1.00 87.31 835 GLY A CA 1
ATOM 6431 C C . GLY A 1 835 ? -20.475 0.684 15.042 1.00 87.31 835 GLY A C 1
ATOM 6432 O O . GLY A 1 835 ? -20.951 -0.364 14.602 1.00 87.31 835 GLY A O 1
ATOM 6433 N N . LYS A 1 836 ? -20.841 1.155 16.243 1.00 83.44 836 LYS A N 1
ATOM 6434 C CA . LYS A 1 836 ? -21.696 0.421 17.189 1.00 83.44 836 LYS A CA 1
ATOM 6435 C C . LYS A 1 836 ? -23.193 0.625 16.991 1.00 83.44 836 LYS A C 1
ATOM 6437 O O . LYS A 1 836 ? -23.658 1.622 16.433 1.00 83.44 836 LYS A O 1
ATOM 6442 N N . THR A 1 837 ? -23.956 -0.346 17.499 1.00 82.12 837 THR A N 1
ATOM 6443 C CA . THR A 1 837 ? -25.424 -0.340 17.488 1.00 82.12 837 THR A CA 1
ATOM 6444 C C . THR A 1 837 ? -26.001 0.002 18.855 1.00 82.12 837 THR A C 1
ATOM 6446 O O . THR A 1 837 ? -25.669 -0.620 19.859 1.00 82.12 837 THR A O 1
ATOM 6449 N N . TYR A 1 838 ? -26.945 0.937 18.869 1.00 84.44 838 TYR A N 1
ATOM 6450 C CA . TYR A 1 838 ? -27.644 1.424 20.050 1.00 84.44 838 TYR A CA 1
ATOM 6451 C C . TYR A 1 838 ? -29.157 1.285 19.913 1.00 84.44 838 TYR A C 1
ATOM 6453 O O . TYR A 1 838 ? -29.694 1.079 18.826 1.00 84.44 838 TYR A O 1
ATOM 6461 N N . TRP A 1 839 ? -29.855 1.444 21.036 1.00 86.25 839 TRP A N 1
ATOM 6462 C CA . TRP A 1 839 ? -31.312 1.467 21.097 1.00 86.25 839 TRP A CA 1
ATOM 6463 C C . TRP A 1 839 ? -31.792 2.804 21.634 1.00 86.25 839 TRP A C 1
ATOM 6465 O O . TRP A 1 839 ? -31.178 3.391 22.529 1.00 86.25 839 TRP A O 1
ATOM 6475 N N . THR A 1 840 ? -32.925 3.259 21.116 1.00 87.56 840 THR A N 1
ATOM 6476 C CA . THR A 1 840 ? -33.648 4.376 21.716 1.00 87.56 840 THR A CA 1
ATOM 6477 C C . THR A 1 840 ? -34.140 4.042 23.121 1.00 87.56 840 THR A C 1
ATOM 6479 O O . THR A 1 840 ? -34.336 2.877 23.483 1.00 87.56 840 THR A O 1
ATOM 6482 N N . ASP A 1 841 ? -34.447 5.078 23.895 1.00 87.19 841 ASP A N 1
ATOM 6483 C CA . ASP A 1 841 ? -35.230 4.938 25.115 1.00 87.19 841 ASP A CA 1
ATOM 6484 C C . ASP A 1 841 ? -36.681 4.478 24.830 1.00 87.19 841 ASP A C 1
ATOM 6486 O O . ASP A 1 841 ? -37.099 4.265 23.689 1.00 87.19 841 ASP A O 1
ATOM 6490 N N . GLU A 1 842 ? -37.488 4.338 25.888 1.00 84.06 842 GLU A N 1
ATOM 6491 C CA . GLU A 1 842 ? -38.896 3.917 25.789 1.00 84.06 842 GLU A CA 1
ATOM 6492 C C . GLU A 1 842 ? -39.804 4.872 24.985 1.00 84.06 842 GLU A C 1
ATOM 6494 O O . GLU A 1 842 ? -40.933 4.501 24.653 1.00 84.06 842 GLU A O 1
ATOM 6499 N N . ASN A 1 843 ? -39.342 6.089 24.687 1.00 86.69 843 ASN A N 1
ATOM 6500 C CA . ASN A 1 843 ? -40.062 7.101 23.915 1.00 86.69 843 ASN A CA 1
ATOM 6501 C C . ASN A 1 843 ? -39.610 7.167 22.448 1.00 86.69 843 ASN A C 1
ATOM 6503 O O . ASN A 1 843 ? -40.198 7.937 21.685 1.00 86.69 843 ASN A O 1
ATOM 6507 N N . GLY A 1 844 ? -38.615 6.370 22.048 1.00 86.38 844 GLY A N 1
ATOM 6508 C CA . GLY A 1 844 ? -38.004 6.471 20.723 1.00 86.38 844 GLY A CA 1
ATOM 6509 C C . GLY A 1 844 ? -36.981 7.607 20.620 1.00 86.38 844 GLY A C 1
ATOM 6510 O O . GLY A 1 844 ? -36.717 8.076 19.513 1.00 86.38 844 GLY A O 1
ATOM 6511 N N . ASP A 1 845 ? -36.443 8.082 21.748 1.00 90.00 845 ASP A N 1
ATOM 6512 C CA . ASP A 1 845 ? -35.441 9.147 21.801 1.00 90.00 845 ASP A CA 1
ATOM 6513 C C . ASP A 1 845 ? -34.026 8.573 22.017 1.00 90.00 845 ASP A C 1
ATOM 6515 O O . ASP A 1 845 ? -33.828 7.600 22.747 1.00 90.00 845 ASP A O 1
ATOM 6519 N N . PHE A 1 846 ? -33.021 9.192 21.398 1.00 90.75 846 PHE A N 1
ATOM 6520 C CA . PHE A 1 846 ? -31.599 8.889 21.563 1.00 90.75 846 PHE A CA 1
ATOM 6521 C C . PHE A 1 846 ? -30.786 10.188 21.580 1.00 90.75 846 PHE A C 1
ATOM 6523 O O . PHE A 1 846 ? -31.037 11.097 20.788 1.00 90.75 846 PHE A O 1
ATOM 6530 N N . THR A 1 847 ? -29.789 10.275 22.459 1.00 90.62 847 THR A N 1
ATOM 6531 C CA . THR A 1 847 ? -28.933 11.461 22.584 1.00 90.62 847 THR A CA 1
ATOM 6532 C C . THR A 1 847 ? -27.475 11.054 22.509 1.00 90.62 847 THR A C 1
ATOM 6534 O O . THR A 1 847 ? -27.051 10.154 23.228 1.00 90.62 847 THR A O 1
ATOM 6537 N N . MET A 1 848 ? -26.708 11.777 21.695 1.00 90.00 848 MET A N 1
ATOM 6538 C CA . MET A 1 848 ? -25.254 11.673 21.643 1.00 90.00 848 MET A CA 1
ATOM 6539 C C . MET A 1 848 ? -24.626 13.019 21.994 1.00 90.00 848 MET A C 1
ATOM 6541 O O . MET A 1 848 ? -25.161 14.078 21.652 1.00 90.00 848 MET A O 1
ATOM 6545 N N . GLU A 1 849 ? -23.504 12.979 22.699 1.00 91.44 849 GLU A N 1
ATOM 6546 C CA . GLU A 1 849 ? -22.759 14.162 23.121 1.00 91.44 849 GLU A CA 1
ATOM 6547 C C . GLU A 1 849 ? -21.345 14.093 22.550 1.00 91.44 849 GLU A C 1
ATOM 6549 O O . GLU A 1 849 ? -20.755 13.014 22.526 1.00 91.44 849 GLU A O 1
ATOM 6554 N N . PHE A 1 850 ? -20.819 15.228 22.089 1.00 90.94 850 PHE A N 1
ATOM 6555 C CA . PHE A 1 850 ? -19.501 15.310 21.461 1.00 90.94 850 PHE A CA 1
ATOM 6556 C C . PHE A 1 850 ? -18.632 16.397 22.076 1.00 90.94 850 PHE A C 1
ATOM 6558 O O . PHE A 1 850 ? -19.099 17.517 22.302 1.00 90.94 850 PHE A O 1
ATOM 6565 N N . ASP A 1 851 ? -17.348 16.095 22.192 1.00 90.94 851 ASP A N 1
ATOM 6566 C CA . ASP A 1 851 ? -16.288 17.072 22.362 1.00 90.94 851 ASP A CA 1
ATOM 6567 C C . ASP A 1 851 ? -15.659 17.344 20.992 1.00 90.94 851 ASP A C 1
ATOM 6569 O O . ASP A 1 851 ? -15.183 16.441 20.302 1.00 90.94 851 ASP A O 1
ATOM 6573 N N . ILE A 1 852 ? -15.710 18.606 20.560 1.00 91.31 852 ILE A N 1
ATOM 6574 C CA . ILE A 1 852 ? -15.283 19.022 19.220 1.00 91.31 852 ILE A CA 1
ATOM 6575 C C . ILE A 1 852 ? -14.179 20.063 19.348 1.00 91.31 852 ILE A C 1
ATOM 6577 O O . ILE A 1 852 ? -14.354 21.069 20.045 1.00 91.31 852 ILE A O 1
ATOM 6581 N N . SER A 1 853 ? -13.070 19.874 18.631 1.00 88.44 853 SER A N 1
ATOM 6582 C CA . SER A 1 853 ? -11.965 20.836 18.613 1.00 88.44 853 SER A CA 1
ATOM 6583 C C . SER A 1 853 ? -11.295 21.000 17.242 1.00 88.44 853 SER A C 1
ATOM 6585 O O . SER A 1 853 ? -11.410 20.144 16.373 1.00 88.44 853 SER A O 1
ATOM 6587 N N . SER A 1 854 ? -10.648 22.146 17.021 1.00 85.62 854 SER A N 1
ATOM 6588 C CA . SER A 1 854 ? -9.841 22.478 15.838 1.00 85.62 854 SER A CA 1
ATOM 6589 C C . SER A 1 854 ? -8.813 23.572 16.187 1.00 85.62 854 SER A C 1
ATOM 6591 O O . SER A 1 854 ? -8.924 24.248 17.213 1.00 85.62 854 SER A O 1
ATOM 6593 N N . LEU A 1 855 ? -7.822 23.795 15.317 1.00 79.38 855 LEU A N 1
ATOM 6594 C CA . LEU A 1 855 ? -6.955 24.980 15.354 1.00 79.38 855 LEU A CA 1
ATOM 6595 C C . LEU A 1 855 ? -7.702 26.278 14.994 1.00 79.38 855 LEU A C 1
ATOM 6597 O O . LEU A 1 855 ? -7.284 27.354 15.417 1.00 79.38 855 LEU A O 1
ATOM 6601 N N . ALA A 1 856 ? -8.804 26.213 14.241 1.00 82.81 856 ALA A N 1
ATOM 6602 C CA . ALA A 1 856 ? -9.622 27.372 13.873 1.00 82.81 856 ALA A CA 1
ATOM 6603 C C . ALA A 1 856 ? -10.995 27.348 14.572 1.00 82.81 856 ALA A C 1
ATOM 6605 O O . ALA A 1 856 ? -11.409 26.333 15.132 1.00 82.81 856 ALA A O 1
ATOM 6606 N N . ASN A 1 857 ? -11.730 28.469 14.575 1.00 88.69 857 ASN A N 1
ATOM 6607 C CA . ASN A 1 857 ? -13.063 28.479 15.191 1.00 88.69 857 ASN A CA 1
ATOM 6608 C C . ASN A 1 857 ? -14.031 27.547 14.452 1.00 88.69 857 ASN A C 1
ATOM 6610 O O . ASN A 1 857 ? -14.116 27.569 13.223 1.00 88.69 857 ASN A O 1
ATOM 6614 N N . LEU A 1 858 ? -14.817 26.787 15.214 1.00 91.38 858 LEU A N 1
ATOM 6615 C CA . LEU A 1 858 ? -15.793 25.841 14.677 1.00 91.38 858 LEU A CA 1
ATOM 6616 C C . LEU A 1 858 ? -16.986 26.580 14.045 1.00 91.38 858 LEU A C 1
ATOM 6618 O O . LEU A 1 858 ? -17.487 27.557 14.613 1.00 91.38 858 LEU A O 1
ATOM 6622 N N . GLN A 1 859 ? -17.466 26.111 12.886 1.00 92.88 859 GLN A N 1
ATOM 6623 C CA . GLN A 1 859 ? -18.596 26.727 12.181 1.00 92.88 859 GLN A CA 1
ATOM 6624 C C . GLN A 1 859 ? -19.891 25.934 12.313 1.00 92.88 859 GLN A C 1
ATOM 6626 O O . GLN A 1 859 ? -20.866 26.446 12.862 1.00 92.88 859 GLN A O 1
ATOM 6631 N N . THR A 1 860 ? -19.929 24.711 11.785 1.00 90.69 860 THR A N 1
ATOM 6632 C CA . THR A 1 860 ? -21.180 23.951 11.637 1.00 90.69 860 THR A CA 1
ATOM 6633 C C . THR A 1 860 ? -20.946 22.476 11.921 1.00 90.69 860 THR A C 1
ATOM 6635 O O . THR A 1 860 ? -19.980 21.909 11.416 1.00 90.69 860 THR A O 1
ATOM 6638 N N . LEU A 1 861 ? -21.855 21.875 12.691 1.00 92.12 861 LEU A N 1
ATOM 6639 C CA . LEU A 1 861 ? -22.018 20.427 12.819 1.00 92.12 861 LEU A CA 1
ATOM 6640 C C . LEU A 1 861 ? -23.227 19.997 11.978 1.00 92.12 861 LEU A C 1
ATOM 6642 O O . LEU A 1 861 ? -24.311 20.568 12.112 1.00 92.12 861 LEU A O 1
ATOM 6646 N N . TYR A 1 862 ? -23.026 19.001 11.130 1.00 89.62 862 TYR A N 1
ATOM 6647 C CA . TYR A 1 862 ? -24.007 18.349 10.275 1.00 89.62 862 TYR A CA 1
ATOM 6648 C C . TYR A 1 862 ? -24.341 16.975 10.856 1.00 89.62 862 TYR A C 1
ATOM 6650 O O . TYR A 1 862 ? -23.445 16.254 11.289 1.00 89.62 862 TYR A O 1
ATOM 6658 N N . VAL A 1 863 ? -25.624 16.620 10.851 1.00 89.38 863 VAL A N 1
ATOM 6659 C CA . VAL A 1 863 ? -26.131 15.310 11.281 1.00 89.38 863 VAL A CA 1
ATOM 6660 C C . VAL A 1 863 ? -26.779 14.647 10.074 1.00 89.38 863 VAL A C 1
ATOM 6662 O O . VAL A 1 863 ? -27.819 15.130 9.630 1.00 89.38 863 VAL A O 1
ATOM 6665 N N . PHE A 1 864 ? -26.167 13.590 9.549 1.00 88.25 864 PHE A N 1
ATOM 6666 C CA . PHE A 1 864 ? -26.617 12.826 8.382 1.00 88.25 864 PHE A CA 1
ATOM 6667 C C . PHE A 1 864 ? -27.436 11.603 8.810 1.00 88.25 864 PHE A C 1
ATOM 6669 O O . PHE A 1 864 ? -27.185 11.055 9.883 1.00 88.25 864 PHE A O 1
ATOM 6676 N N . SER A 1 865 ? -28.414 11.199 7.993 1.00 86.12 865 SER A N 1
ATOM 6677 C CA . SER A 1 865 ? -29.248 10.005 8.209 1.00 86.12 865 SER A CA 1
ATOM 6678 C C . SER A 1 865 ? -29.845 9.468 6.898 1.00 86.12 865 SER A C 1
ATOM 6680 O O . SER A 1 865 ? -29.719 10.100 5.845 1.00 86.12 865 SER A O 1
ATOM 6682 N N . ASP A 1 866 ? -30.577 8.358 6.990 1.00 78.31 866 ASP A N 1
ATOM 6683 C CA . ASP A 1 866 ? -31.339 7.711 5.914 1.00 78.31 866 ASP A CA 1
ATOM 6684 C C . ASP A 1 866 ? -32.588 8.498 5.434 1.00 78.31 866 ASP A C 1
ATOM 6686 O O . ASP A 1 866 ? -33.029 9.493 6.036 1.00 78.31 866 ASP A O 1
ATOM 6690 N N . GLU A 1 867 ? -33.172 8.068 4.304 1.00 61.97 867 GLU A N 1
ATOM 6691 C CA . GLU A 1 867 ? -34.362 8.682 3.699 1.00 61.97 867 GLU A CA 1
ATOM 6692 C C . GLU A 1 867 ? -35.653 8.358 4.476 1.00 61.97 867 GLU A C 1
ATOM 6694 O O . GLU A 1 867 ? -36.388 7.427 4.168 1.00 61.97 867 GLU A O 1
ATOM 6699 N N . GLY A 1 868 ? -36.026 9.207 5.438 1.00 54.88 868 GLY A N 1
ATOM 6700 C CA . GLY A 1 868 ? -37.347 9.071 6.073 1.00 54.88 868 GLY A CA 1
ATOM 6701 C C . GLY A 1 868 ? -37.653 10.032 7.211 1.00 54.88 868 GLY A C 1
ATOM 6702 O O . GLY A 1 868 ? -38.811 10.419 7.391 1.00 54.88 868 GLY A O 1
ATOM 6703 N N . ASN A 1 869 ? -36.623 10.496 7.924 1.00 53.88 869 ASN A N 1
ATOM 6704 C CA . ASN A 1 869 ? -36.807 11.155 9.219 1.00 53.88 869 ASN A CA 1
ATOM 6705 C C . ASN A 1 869 ? -36.469 12.660 9.274 1.00 53.88 869 ASN A C 1
ATOM 6707 O O . ASN A 1 869 ? -36.680 13.282 10.315 1.00 53.88 869 ASN A O 1
ATOM 6711 N N . ARG A 1 870 ? -36.006 13.313 8.191 1.00 60.06 870 ARG A N 1
ATOM 6712 C CA . ARG A 1 870 ? -35.590 14.744 8.225 1.00 60.06 870 ARG A CA 1
ATOM 6713 C C . ARG A 1 870 ? -35.930 15.536 6.953 1.00 60.06 870 ARG A C 1
ATOM 6715 O O . ARG A 1 870 ? -36.305 14.979 5.927 1.00 60.06 870 ARG A O 1
ATOM 6722 N N . LYS A 1 871 ? -35.866 16.877 7.019 1.00 47.16 871 LYS A N 1
ATOM 6723 C CA . LYS A 1 871 ? -36.172 17.798 5.900 1.00 47.16 871 LYS A CA 1
ATOM 6724 C C . LYS A 1 871 ? -35.031 18.777 5.603 1.00 47.16 871 LYS A C 1
ATOM 6726 O O . LYS A 1 871 ? -35.003 19.840 6.221 1.00 47.16 871 LYS A O 1
ATOM 6731 N N . GLN A 1 872 ? -34.267 18.508 4.541 1.00 53.72 872 GLN A N 1
ATOM 6732 C CA . GLN A 1 872 ? -33.782 19.434 3.492 1.00 53.72 872 GLN A CA 1
ATOM 6733 C C . GLN A 1 872 ? -32.546 18.837 2.801 1.00 53.72 872 GLN A C 1
ATOM 6735 O O . GLN A 1 872 ? -31.639 18.369 3.471 1.00 53.72 872 GLN A O 1
ATOM 6740 N N . ALA A 1 873 ? -32.515 18.899 1.467 1.00 56.91 873 ALA A N 1
ATOM 6741 C CA . ALA A 1 873 ? -31.317 18.688 0.651 1.00 56.91 873 ALA A CA 1
ATOM 6742 C C . ALA A 1 873 ? -30.833 20.067 0.163 1.00 56.91 873 ALA A C 1
ATOM 6744 O O . ALA A 1 873 ? -31.659 20.836 -0.345 1.00 56.91 873 ALA A O 1
ATOM 6745 N N . SER A 1 874 ? -29.551 20.414 0.333 1.00 55.44 874 SER A N 1
ATOM 6746 C CA . SER A 1 874 ? -29.067 21.791 0.090 1.00 55.44 874 SER A CA 1
ATOM 6747 C C . SER A 1 874 ? -27.623 21.867 -0.454 1.00 55.44 874 SER A C 1
ATOM 6749 O O . SER A 1 874 ? -27.163 20.947 -1.118 1.00 55.44 874 SER A O 1
ATOM 6751 N N . ASP A 1 875 ? -26.954 23.009 -0.266 1.00 59.09 875 ASP A N 1
ATOM 6752 C CA . ASP A 1 875 ? -25.786 23.481 -1.024 1.00 59.09 875 ASP A CA 1
ATOM 6753 C C . ASP A 1 875 ? -24.512 23.470 -0.137 1.00 59.09 875 ASP A C 1
ATOM 6755 O O . ASP A 1 875 ? -24.061 24.519 0.325 1.00 59.09 875 ASP A O 1
ATOM 6759 N N . PHE A 1 876 ? -23.985 22.276 0.192 1.00 63.62 876 PHE A N 1
ATOM 6760 C CA . PHE A 1 876 ? -22.827 22.075 1.092 1.00 63.62 876 PHE A CA 1
ATOM 6761 C C . PHE A 1 876 ? -21.855 20.984 0.590 1.00 63.62 876 PHE A C 1
ATOM 6763 O O . PHE A 1 876 ? -22.295 19.873 0.321 1.00 63.62 876 PHE A O 1
ATOM 6770 N N . ASN A 1 877 ? -20.563 21.340 0.464 1.00 66.19 877 ASN A N 1
ATOM 6771 C CA . ASN A 1 877 ? -19.376 20.667 -0.127 1.00 66.19 877 ASN A CA 1
ATOM 6772 C C . ASN A 1 877 ? -19.546 19.491 -1.123 1.00 66.19 877 ASN A C 1
ATOM 6774 O O . ASN A 1 877 ? -18.600 18.752 -1.356 1.00 66.19 877 ASN A O 1
ATOM 6778 N N . GLY A 1 878 ? -20.715 19.329 -1.744 1.00 65.62 878 GLY A N 1
ATOM 6779 C CA . GLY A 1 878 ? -21.041 18.248 -2.677 1.00 65.62 878 GLY A CA 1
ATOM 6780 C C . GLY A 1 878 ? -21.794 17.052 -2.073 1.00 65.62 878 GLY A C 1
ATOM 6781 O O . GLY A 1 878 ? -22.260 16.210 -2.842 1.00 65.62 878 GLY A O 1
ATOM 6782 N N . PHE A 1 879 ? -21.961 16.963 -0.747 1.00 68.94 879 PHE A N 1
ATOM 6783 C CA . PHE A 1 879 ? -22.680 15.854 -0.094 1.00 68.94 879 PHE A CA 1
ATOM 6784 C C . PHE A 1 879 ? -24.197 15.967 -0.329 1.00 68.94 879 PHE A C 1
ATOM 6786 O O . PHE A 1 879 ? -24.772 17.051 -0.191 1.00 68.94 879 PHE A O 1
ATOM 6793 N N . LYS A 1 880 ? -24.869 14.865 -0.692 1.00 66.81 880 LYS A N 1
ATOM 6794 C CA . LYS A 1 880 ? -26.285 14.864 -1.124 1.00 66.81 880 LYS A CA 1
ATOM 6795 C C . LYS A 1 880 ? -27.162 13.920 -0.293 1.00 66.81 880 LYS A C 1
ATOM 6797 O O . LYS A 1 880 ? -27.721 12.979 -0.837 1.00 66.81 880 LYS A O 1
ATOM 6802 N N . TYR A 1 881 ? -27.333 14.210 0.996 1.00 66.00 881 TYR A N 1
ATOM 6803 C CA . TYR A 1 881 ? -28.227 13.456 1.892 1.00 66.00 881 TYR A CA 1
ATOM 6804 C C . TYR A 1 881 ? -29.115 14.376 2.734 1.00 66.00 881 TYR A C 1
ATOM 6806 O O . TYR A 1 881 ? -28.943 15.598 2.725 1.00 66.00 881 TYR A O 1
ATOM 6814 N N . LEU A 1 882 ? -30.101 13.803 3.432 1.00 68.56 882 LEU A N 1
ATOM 6815 C CA . LEU A 1 882 ? -30.882 14.529 4.431 1.00 68.56 882 LEU A CA 1
ATOM 6816 C C . LEU A 1 882 ? -29.991 14.831 5.635 1.00 68.56 882 LEU A C 1
ATOM 6818 O O . LEU A 1 882 ? -29.373 13.930 6.195 1.00 68.56 882 LEU A O 1
ATOM 6822 N N . TYR A 1 883 ? -29.950 16.098 6.044 1.00 67.88 883 TYR A N 1
ATOM 6823 C CA . TYR A 1 883 ? -29.198 16.495 7.224 1.00 67.88 883 TYR A CA 1
ATOM 6824 C C . TYR A 1 883 ? -29.914 17.562 8.048 1.00 67.88 883 TYR A C 1
ATOM 6826 O O . TYR A 1 883 ? -30.712 18.348 7.530 1.00 67.88 883 TYR A O 1
ATOM 6834 N N . ASP A 1 884 ? -29.576 17.617 9.333 1.00 79.81 884 ASP A N 1
ATOM 6835 C CA . ASP A 1 884 ? -29.795 18.791 10.178 1.00 79.81 884 ASP A CA 1
ATOM 6836 C C . ASP A 1 884 ? -28.466 19.479 10.492 1.00 79.81 884 ASP A C 1
ATOM 6838 O O . ASP A 1 884 ? -27.398 18.874 10.415 1.00 79.81 884 ASP A O 1
ATOM 6842 N N . THR A 1 885 ? -28.533 20.760 10.856 1.00 86.00 885 THR A N 1
ATOM 6843 C CA . THR A 1 885 ? -27.347 21.547 11.216 1.00 86.00 885 THR A CA 1
ATOM 6844 C C . THR A 1 885 ? -27.458 22.127 12.610 1.00 86.00 885 THR A C 1
ATOM 6846 O O . THR A 1 885 ? -28.490 22.700 12.976 1.00 86.00 885 THR A O 1
ATOM 6849 N N . ILE A 1 886 ? -26.345 22.113 13.329 1.00 87.62 886 ILE A N 1
ATOM 6850 C CA . ILE A 1 886 ? -26.149 22.857 14.565 1.00 87.62 886 ILE A CA 1
ATOM 6851 C C . ILE A 1 886 ? -25.113 23.951 14.287 1.00 87.62 886 ILE A C 1
ATOM 6853 O O . ILE A 1 886 ? -23.966 23.674 13.946 1.00 87.62 886 ILE A O 1
ATOM 6857 N N . ASP A 1 887 ? -25.534 25.211 14.430 1.00 89.56 887 ASP A N 1
ATOM 6858 C CA . ASP A 1 887 ? -24.656 26.379 14.306 1.00 89.56 887 ASP A CA 1
ATOM 6859 C C . ASP A 1 887 ? -23.699 26.447 15.507 1.00 89.56 887 ASP A C 1
ATOM 6861 O O . ASP A 1 887 ? -24.120 26.741 16.634 1.00 89.56 887 ASP A O 1
ATOM 6865 N N . LEU A 1 888 ? -22.416 26.169 15.262 1.00 90.44 888 LEU A N 1
ATOM 6866 C CA . LEU A 1 888 ? -21.352 26.218 16.264 1.00 90.44 888 LEU A CA 1
ATOM 6867 C C . LEU A 1 888 ? -20.746 27.625 16.397 1.00 90.44 888 LEU A C 1
ATOM 6869 O O . LEU A 1 888 ? -20.157 27.943 17.434 1.00 90.44 888 LEU A O 1
ATOM 6873 N N . THR A 1 889 ? -20.975 28.532 15.439 1.00 89.25 889 THR A N 1
ATOM 6874 C CA . THR A 1 889 ? -20.451 29.912 15.505 1.00 89.25 889 THR A CA 1
ATOM 6875 C C . THR A 1 889 ? -20.971 30.675 16.724 1.00 89.25 889 THR A C 1
ATOM 6877 O O . THR A 1 889 ? -20.304 31.576 17.237 1.00 89.25 889 THR A O 1
ATOM 6880 N N . ARG A 1 890 ? -22.129 30.266 17.263 1.00 83.25 890 ARG A N 1
ATOM 6881 C CA . ARG A 1 890 ? -22.710 30.803 18.505 1.00 83.25 890 ARG A CA 1
ATOM 6882 C C . ARG A 1 890 ? -21.788 30.680 19.723 1.00 83.25 890 ARG A C 1
ATOM 6884 O O . ARG A 1 890 ? -21.956 31.443 20.675 1.00 83.25 890 ARG A O 1
ATOM 6891 N N . TYR A 1 891 ? -20.854 29.727 19.712 1.00 82.06 891 TYR A N 1
ATOM 6892 C CA . TYR A 1 891 ? -19.887 29.532 20.789 1.00 82.06 891 TYR A CA 1
ATOM 6893 C C . TYR A 1 891 ? -18.663 30.440 20.634 1.00 82.06 891 TYR A C 1
ATOM 6895 O O . TYR A 1 891 ? -18.121 30.876 21.650 1.00 82.06 891 TYR A O 1
ATOM 6903 N N . GLY A 1 892 ? -18.268 30.769 19.395 1.00 79.81 892 GLY A N 1
ATOM 6904 C CA . GLY A 1 892 ? -17.110 31.619 19.090 1.00 79.81 892 GLY A CA 1
ATOM 6905 C C . GLY A 1 892 ? -15.797 31.061 19.643 1.00 79.81 892 GLY A C 1
ATOM 6906 O O . GLY A 1 892 ? -15.015 31.817 20.221 1.00 79.81 892 GLY A O 1
ATOM 6907 N N . ARG A 1 893 ? -15.622 29.737 19.566 1.00 82.19 893 ARG A N 1
ATOM 6908 C CA . ARG A 1 893 ? -14.489 28.985 20.116 1.00 82.19 893 ARG A CA 1
ATOM 6909 C C . ARG A 1 893 ? -14.005 27.950 19.106 1.00 82.19 893 ARG A C 1
ATOM 6911 O O . ARG A 1 893 ? -14.777 27.485 18.269 1.00 82.19 893 ARG A O 1
ATOM 6918 N N . ASN A 1 894 ? -12.744 27.574 19.247 1.00 80.19 894 ASN A N 1
ATOM 6919 C CA . ASN A 1 894 ? -12.089 26.488 18.525 1.00 80.19 894 ASN A CA 1
ATOM 6920 C C . ASN A 1 894 ? -12.192 25.132 19.256 1.00 80.19 894 ASN A C 1
ATOM 6922 O O . ASN A 1 894 ? -11.828 24.113 18.692 1.00 80.19 894 ASN A O 1
ATOM 6926 N N . SER A 1 895 ? -12.717 25.109 20.487 1.00 87.50 895 SER A N 1
ATOM 6927 C CA . SER A 1 895 ? -13.015 23.895 21.255 1.00 87.50 895 SER A CA 1
ATOM 6928 C C . SER A 1 895 ? -14.332 24.051 22.030 1.00 87.50 895 SER A C 1
ATOM 6930 O O . SER A 1 895 ? -14.599 25.109 22.627 1.00 87.50 895 SER A O 1
ATOM 6932 N N . ILE A 1 896 ? -15.196 23.035 21.959 1.00 87.81 896 ILE A N 1
ATOM 6933 C CA . ILE A 1 896 ? -16.515 22.979 22.599 1.00 87.81 896 ILE A CA 1
ATOM 6934 C C . ILE A 1 896 ? -16.729 21.571 23.159 1.00 87.81 896 ILE A C 1
ATOM 6936 O O . ILE A 1 896 ? -16.756 20.615 22.392 1.00 87.81 896 ILE A O 1
ATOM 6940 N N . ASN A 1 897 ? -16.977 21.483 24.465 1.00 88.38 897 ASN A N 1
ATOM 6941 C CA . ASN A 1 897 ? -17.327 20.226 25.121 1.00 88.38 897 ASN A CA 1
ATOM 6942 C C . ASN A 1 897 ? -18.852 20.060 25.215 1.00 88.38 897 ASN A C 1
ATOM 6944 O O . ASN A 1 897 ? -19.580 21.064 25.281 1.00 88.38 897 ASN A O 1
ATOM 6948 N N . ASP A 1 898 ? -19.322 18.815 25.274 1.00 84.94 898 ASP A N 1
ATOM 6949 C CA . ASP A 1 898 ? -20.726 18.428 25.478 1.00 84.94 898 ASP A CA 1
ATOM 6950 C C . ASP A 1 898 ? -21.703 18.987 24.414 1.00 84.94 898 ASP A C 1
ATOM 6952 O O . ASP A 1 898 ? -22.816 19.449 24.720 1.00 84.94 898 ASP A O 1
ATOM 6956 N N . VAL A 1 899 ? -21.313 19.002 23.135 1.00 89.75 899 VAL A N 1
ATOM 6957 C CA . VAL A 1 899 ? -22.229 19.322 22.030 1.00 89.75 899 VAL A CA 1
ATOM 6958 C C . VAL A 1 899 ? -23.271 18.212 21.919 1.00 89.75 899 VAL A C 1
ATOM 6960 O O . VAL A 1 899 ? -22.981 17.124 21.439 1.00 89.75 899 VAL A O 1
ATOM 6963 N N . LYS A 1 900 ? -24.503 18.493 22.353 1.00 90.69 900 LYS A N 1
ATOM 6964 C CA . LYS A 1 900 ? -25.605 17.521 22.329 1.00 90.69 900 LYS A CA 1
ATOM 6965 C C . LYS A 1 900 ? -26.305 17.470 20.974 1.00 90.69 900 LYS A C 1
ATOM 6967 O O . LYS A 1 900 ? -26.738 18.508 20.459 1.00 90.69 900 LYS A O 1
ATOM 6972 N N . VAL A 1 901 ? -26.505 16.258 20.468 1.00 90.06 901 VAL A N 1
ATOM 6973 C CA . VAL A 1 901 ? -27.400 15.942 19.355 1.00 90.06 901 VAL A CA 1
ATOM 6974 C C . VAL A 1 901 ? -28.530 15.062 19.878 1.00 90.06 901 VAL A C 1
ATOM 6976 O O . VAL A 1 901 ? -28.295 13.955 20.351 1.00 90.06 901 VAL A O 1
ATOM 6979 N N . GLU A 1 902 ? -29.760 15.565 19.787 1.00 89.12 902 GLU A N 1
ATOM 6980 C CA . GLU A 1 902 ? -30.973 14.852 20.199 1.00 89.12 902 GLU A CA 1
ATOM 6981 C C . GLU A 1 902 ? -31.687 14.311 18.951 1.00 89.12 902 GLU A C 1
ATOM 6983 O O . GLU A 1 902 ? -32.006 15.065 18.024 1.00 89.12 902 GLU A O 1
ATOM 6988 N N . LEU A 1 903 ? -31.915 13.000 18.918 1.00 87.25 903 LEU A N 1
ATOM 6989 C CA . LEU A 1 903 ? -32.646 12.280 17.880 1.00 87.25 903 LEU A CA 1
ATOM 6990 C C . LEU A 1 903 ? -33.948 11.772 18.512 1.00 87.25 903 LEU A C 1
ATOM 6992 O O . LEU A 1 903 ? -33.904 11.113 19.544 1.00 87.25 903 LEU A O 1
ATOM 6996 N N . SER A 1 904 ? -35.101 12.081 17.923 1.00 86.62 904 SER A N 1
ATOM 6997 C CA . SER A 1 904 ? -36.401 11.789 18.541 1.00 86.62 904 SER A CA 1
ATOM 6998 C C . SER A 1 904 ? -37.377 11.139 17.582 1.00 86.62 904 SER A C 1
ATOM 7000 O O . SER A 1 904 ? -37.422 11.497 16.404 1.00 86.62 904 SER A O 1
ATOM 7002 N N . GLY A 1 905 ? -38.232 10.272 18.126 1.00 83.50 905 GLY A N 1
ATOM 7003 C CA . GLY A 1 905 ? -39.277 9.582 17.374 1.00 83.50 905 GLY A CA 1
ATOM 7004 C C . GLY A 1 905 ? -38.720 8.616 16.333 1.00 83.50 905 GLY A C 1
ATOM 7005 O O . GLY A 1 905 ? -39.247 8.570 15.224 1.00 83.50 905 GLY A O 1
ATOM 7006 N N . LEU A 1 906 ? -37.639 7.911 16.674 1.00 86.12 906 LEU A N 1
ATOM 7007 C CA . LEU A 1 906 ? -37.033 6.911 15.801 1.00 86.12 906 LEU A CA 1
ATOM 7008 C C . LEU A 1 906 ? -37.795 5.582 15.913 1.00 86.12 906 LEU A C 1
ATOM 7010 O O . LEU A 1 906 ? -37.933 5.022 17.003 1.00 86.12 906 LEU A O 1
ATOM 7014 N N . ASP A 1 907 ? -38.244 5.085 14.764 1.00 83.25 907 ASP A N 1
ATOM 7015 C CA . ASP A 1 907 ? -38.794 3.743 14.558 1.00 83.25 907 ASP A CA 1
ATOM 7016 C C . ASP A 1 907 ? -37.854 2.984 13.592 1.00 83.25 907 ASP A C 1
ATOM 7018 O O . ASP A 1 907 ? -37.090 3.607 12.852 1.00 83.25 907 ASP A O 1
ATOM 7022 N N . GLY A 1 908 ? -37.906 1.653 13.564 1.00 84.69 908 GLY A N 1
ATOM 7023 C CA . GLY A 1 908 ? -37.113 0.811 12.666 1.00 84.69 908 GLY A CA 1
ATOM 7024 C C . GLY A 1 908 ? -35.600 0.848 12.925 1.00 84.69 908 GLY A C 1
ATOM 7025 O O . GLY A 1 908 ? -35.134 1.274 13.983 1.00 84.69 908 GLY A O 1
ATOM 7026 N N . LYS A 1 909 ? -34.823 0.353 11.957 1.00 85.94 909 LYS A N 1
ATOM 7027 C CA . LYS A 1 909 ? -33.355 0.459 11.939 1.00 85.94 909 LYS A CA 1
ATOM 7028 C C . LYS A 1 909 ? -32.977 1.819 11.348 1.00 85.94 909 LYS A C 1
ATOM 7030 O O . LYS A 1 909 ? -33.540 2.194 10.328 1.00 85.94 909 LYS A O 1
ATOM 7035 N N . ASN A 1 910 ? -32.048 2.540 11.969 1.00 87.88 910 ASN A N 1
ATOM 7036 C CA . ASN A 1 910 ? -31.580 3.849 11.502 1.00 87.88 910 ASN A CA 1
ATOM 7037 C C . ASN A 1 910 ? -30.049 3.899 11.560 1.00 87.88 910 ASN A C 1
ATOM 7039 O O . ASN A 1 910 ? -29.441 3.233 12.400 1.00 87.88 910 ASN A O 1
ATOM 7043 N N . TRP A 1 911 ? -29.434 4.747 10.738 1.00 91.31 911 TRP A N 1
ATOM 7044 C CA . TRP A 1 911 ? -28.021 5.110 10.863 1.00 91.31 911 TRP A CA 1
ATOM 7045 C C . TRP A 1 911 ? -27.870 6.630 10.974 1.00 91.31 911 TRP A C 1
ATOM 7047 O O . TRP A 1 911 ? -28.656 7.386 10.395 1.00 91.31 911 TRP A O 1
ATOM 7057 N N . PHE A 1 912 ? -26.864 7.084 11.725 1.00 91.50 912 PHE A N 1
ATOM 7058 C CA . PHE A 1 912 ? -26.505 8.500 11.826 1.00 91.50 912 PHE A CA 1
ATOM 7059 C C . PHE A 1 912 ? -24.998 8.694 11.721 1.00 91.50 912 PHE A C 1
ATOM 7061 O O . PHE A 1 912 ? -24.246 8.001 12.393 1.00 91.50 912 PHE A O 1
ATOM 7068 N N . ALA A 1 913 ? -24.563 9.677 10.936 1.00 93.25 913 ALA A N 1
ATOM 7069 C CA . ALA A 1 913 ? -23.162 10.090 10.848 1.00 93.25 913 ALA A CA 1
ATOM 7070 C C . ALA A 1 913 ? -23.037 11.603 11.052 1.00 93.25 913 ALA A C 1
ATOM 7072 O O . ALA A 1 913 ? -24.003 12.356 10.874 1.00 93.25 913 ALA A O 1
ATOM 7073 N N . PHE A 1 914 ? -21.848 12.068 11.423 1.00 92.31 914 PHE A N 1
ATOM 7074 C CA . PHE A 1 914 ? -21.624 13.453 11.819 1.00 92.31 914 PHE A CA 1
ATOM 7075 C C . PHE A 1 914 ? -20.509 14.077 10.991 1.00 92.31 914 PHE A C 1
ATOM 7077 O O . PHE A 1 914 ? -19.458 13.480 10.794 1.00 92.31 914 PHE A O 1
ATOM 7084 N N . GLY A 1 915 ? -20.735 15.301 10.514 1.00 91.94 915 GLY A N 1
ATOM 7085 C CA . GLY A 1 915 ? -19.728 16.079 9.794 1.00 91.94 915 GLY A CA 1
ATOM 7086 C C . GLY A 1 915 ? -19.506 17.431 10.451 1.00 91.94 915 GLY A C 1
ATOM 7087 O O . GLY A 1 915 ? -20.468 18.106 10.806 1.00 91.94 915 GLY A O 1
ATOM 7088 N N . VAL A 1 916 ? -18.262 17.874 10.595 1.00 92.75 916 VAL A N 1
ATOM 7089 C CA . VAL A 1 916 ? -17.938 19.185 11.179 1.00 92.75 916 VAL A CA 1
ATOM 7090 C C . VAL A 1 916 ? -17.051 19.968 10.233 1.00 92.75 916 VAL A C 1
ATOM 7092 O O . VAL A 1 916 ? -16.162 19.395 9.614 1.00 92.75 916 VAL A O 1
ATOM 7095 N N . VAL A 1 917 ? -17.274 21.281 10.140 1.00 91.19 917 VAL A N 1
ATOM 7096 C CA . VAL A 1 917 ? -16.407 22.209 9.398 1.00 91.19 917 VAL A CA 1
ATOM 7097 C C . VAL A 1 917 ? -16.031 23.403 10.274 1.00 91.19 917 VAL A C 1
ATOM 7099 O O . VAL A 1 917 ? -16.874 23.943 11.003 1.00 91.19 917 VAL A O 1
ATOM 7102 N N . ASP A 1 918 ? -14.771 23.825 10.197 1.00 91.00 918 ASP A N 1
ATOM 7103 C CA . ASP A 1 918 ? -14.249 25.023 10.858 1.00 91.00 918 ASP A CA 1
ATOM 7104 C C . ASP A 1 918 ? -14.146 26.240 9.917 1.00 91.00 918 ASP A C 1
ATOM 7106 O O . ASP A 1 918 ? -14.513 26.196 8.743 1.00 91.00 918 ASP A O 1
ATOM 7110 N N . GLU A 1 919 ? -13.666 27.379 10.423 1.00 90.38 919 GLU A N 1
ATOM 7111 C CA . GLU A 1 919 ? -13.553 28.604 9.623 1.00 90.38 919 GLU A CA 1
ATOM 7112 C C . GLU A 1 919 ? -12.406 28.644 8.614 1.00 90.38 919 GLU A C 1
ATOM 7114 O O . GLU A 1 919 ? -12.409 29.511 7.735 1.00 90.38 919 GLU A O 1
ATOM 7119 N N . ALA A 1 920 ? -11.457 27.717 8.719 1.00 84.81 920 ALA A N 1
ATOM 7120 C CA . ALA A 1 920 ? -10.403 27.510 7.738 1.00 84.81 920 ALA A CA 1
ATOM 7121 C C . ALA A 1 920 ? -10.836 26.545 6.617 1.00 84.81 920 ALA A C 1
ATOM 7123 O O . ALA A 1 920 ? -10.101 26.385 5.643 1.00 84.81 920 ALA A O 1
ATOM 7124 N N . GLY A 1 921 ? -12.025 25.940 6.728 1.00 87.44 921 GLY A N 1
ATOM 7125 C CA . GLY A 1 921 ? -12.538 24.941 5.796 1.00 87.44 921 GLY A CA 1
ATOM 7126 C C . GLY A 1 921 ? -12.005 23.532 6.056 1.00 87.44 921 GLY A C 1
ATOM 7127 O O . GLY A 1 921 ? -12.206 22.661 5.212 1.00 87.44 921 GLY A O 1
ATOM 7128 N N . LYS A 1 922 ? -11.335 23.294 7.192 1.00 87.94 922 LYS A N 1
ATOM 7129 C CA . LYS A 1 922 ? -10.972 21.941 7.622 1.00 87.94 922 LYS A CA 1
ATOM 7130 C C . LYS A 1 922 ? -12.201 21.219 8.142 1.00 87.94 922 LYS A C 1
ATOM 7132 O O . LYS A 1 922 ? -13.142 21.852 8.630 1.00 87.94 922 LYS A O 1
ATOM 7137 N N . MET A 1 923 ? -12.190 19.897 8.017 1.00 90.25 923 MET A N 1
ATOM 7138 C CA . MET A 1 923 ? -13.365 19.087 8.299 1.00 90.25 923 MET A CA 1
ATOM 7139 C C . MET A 1 923 ? -13.049 17.767 8.989 1.00 90.25 923 MET A C 1
ATOM 7141 O O . MET A 1 923 ? -11.916 17.290 8.943 1.00 90.25 923 MET A O 1
ATOM 7145 N N . ALA A 1 924 ? -14.086 17.202 9.599 1.00 92.88 924 ALA A N 1
ATOM 7146 C CA . ALA A 1 924 ? -14.137 15.823 10.058 1.00 92.88 924 ALA A CA 1
ATOM 7147 C C . ALA A 1 924 ? -15.456 15.179 9.631 1.00 92.88 924 ALA A C 1
ATOM 7149 O O . ALA A 1 924 ? -16.470 15.879 9.537 1.00 92.88 924 ALA A O 1
ATOM 7150 N N . PHE A 1 925 ? -15.443 13.873 9.389 1.00 92.94 925 PHE A N 1
ATOM 7151 C CA . PHE A 1 925 ? -16.626 13.090 9.045 1.00 92.94 925 PHE A CA 1
ATOM 7152 C C . PHE A 1 925 ? -16.533 11.696 9.681 1.00 92.94 925 PHE A C 1
ATOM 7154 O O . PHE A 1 925 ? -15.503 11.040 9.562 1.00 92.94 925 PHE A O 1
ATOM 7161 N N . THR A 1 926 ? -17.569 11.273 10.404 1.00 94.75 926 THR A N 1
ATOM 7162 C CA . THR A 1 926 ? -17.547 10.040 11.210 1.00 94.75 926 THR A CA 1
ATOM 7163 C C . THR A 1 926 ? -18.062 8.831 10.439 1.00 94.75 926 THR A C 1
ATOM 7165 O O . THR A 1 926 ? -18.935 8.967 9.579 1.00 94.75 926 THR A O 1
ATOM 7168 N N . ASN A 1 927 ? -17.611 7.634 10.824 1.00 94.94 927 ASN A N 1
ATOM 7169 C CA . ASN A 1 927 ? -18.381 6.416 10.573 1.00 94.94 927 ASN A CA 1
ATOM 7170 C C . ASN A 1 927 ? -19.764 6.497 11.254 1.00 94.94 927 ASN A C 1
ATOM 7172 O O . ASN A 1 927 ? -19.964 7.323 12.162 1.00 94.94 927 ASN A O 1
ATOM 7176 N N . PRO A 1 928 ? -20.755 5.704 10.805 1.00 93.06 928 PRO A N 1
ATOM 7177 C CA . PRO A 1 928 ? -22.103 5.796 11.329 1.00 93.06 928 PRO A CA 1
ATOM 7178 C C . PRO A 1 928 ? -22.179 5.197 12.734 1.00 93.06 928 PRO A C 1
ATOM 7180 O O . PRO A 1 928 ? -21.448 4.273 13.081 1.00 93.06 928 PRO A O 1
ATOM 7183 N N . ILE A 1 929 ? -23.123 5.690 13.525 1.00 91.38 929 ILE A N 1
ATOM 7184 C CA . ILE A 1 929 ? -23.728 4.923 14.610 1.00 91.38 929 ILE A CA 1
ATOM 7185 C C . ILE A 1 929 ? -25.023 4.298 14.099 1.00 91.38 929 ILE A C 1
ATOM 7187 O O . ILE A 1 929 ? -25.781 4.930 13.354 1.00 91.38 929 ILE A O 1
ATOM 7191 N N . TRP A 1 930 ? -25.310 3.080 14.532 1.00 89.19 930 TRP A N 1
ATOM 7192 C CA . TRP A 1 930 ? -26.566 2.403 14.225 1.00 89.19 930 TRP A CA 1
ATOM 7193 C C . TRP A 1 930 ? -27.530 2.601 15.393 1.00 89.19 930 TRP A C 1
ATOM 7195 O O . TRP A 1 930 ? -27.146 2.447 16.551 1.00 89.19 930 TRP A O 1
ATOM 7205 N N . VAL A 1 931 ? -28.783 2.970 15.127 1.00 87.31 931 VAL A N 1
ATOM 7206 C CA . VAL A 1 931 ? -29.785 3.237 16.170 1.00 87.31 931 VAL A CA 1
ATOM 7207 C C . VAL A 1 931 ? -31.089 2.518 15.846 1.00 87.31 931 VAL A C 1
ATOM 7209 O O . VAL A 1 931 ? -31.802 2.852 14.898 1.00 87.31 931 VAL A O 1
ATOM 7212 N N . ASN A 1 932 ? -31.421 1.535 16.673 1.00 86.38 932 ASN A N 1
ATOM 7213 C CA . ASN A 1 932 ? -32.659 0.779 16.603 1.00 86.38 932 ASN A CA 1
ATOM 7214 C C . ASN A 1 932 ? -33.764 1.473 17.409 1.00 86.38 932 ASN A C 1
ATOM 7216 O O . ASN A 1 932 ? -33.593 1.791 18.590 1.00 86.38 932 ASN A O 1
ATOM 7220 N N . GLY A 1 933 ? -34.913 1.676 16.767 1.00 85.56 933 GLY A N 1
ATOM 7221 C CA . GLY A 1 933 ? -36.138 2.144 17.403 1.00 85.56 933 GLY A CA 1
ATOM 7222 C C . GLY A 1 933 ? -36.798 1.076 18.279 1.00 85.56 933 GLY A C 1
ATOM 7223 O O . GLY A 1 933 ? -36.430 -0.102 18.278 1.00 85.56 933 GLY A O 1
ATOM 7224 N N . THR A 1 934 ? -37.823 1.487 19.027 1.00 80.62 934 THR A N 1
ATOM 7225 C CA . THR A 1 934 ? -38.517 0.625 20.009 1.00 80.62 934 THR A CA 1
ATOM 7226 C C . THR A 1 934 ? -39.255 -0.585 19.414 1.00 80.62 934 THR A C 1
ATOM 7228 O O . THR A 1 934 ? -39.657 -1.492 20.147 1.00 80.62 934 THR A O 1
ATOM 7231 N N . ASP A 1 935 ? -39.481 -0.600 18.103 1.00 79.94 935 ASP A N 1
ATOM 7232 C CA . ASP A 1 935 ? -40.200 -1.633 17.356 1.00 79.94 935 ASP A CA 1
ATOM 7233 C C . ASP A 1 935 ? -39.285 -2.704 16.738 1.00 79.94 935 ASP A C 1
ATOM 7235 O O . ASP A 1 935 ? -39.778 -3.766 16.333 1.00 79.94 935 ASP A O 1
ATOM 7239 N N . VAL A 1 936 ? -37.969 -2.473 16.718 1.00 77.25 936 VAL A N 1
ATOM 7240 C CA . VAL A 1 936 ? -36.972 -3.469 16.313 1.00 77.25 936 VAL A CA 1
ATOM 7241 C C . VAL A 1 936 ? -36.846 -4.517 17.418 1.00 77.25 936 VAL A C 1
ATOM 7243 O O . VAL A 1 936 ? -36.589 -4.206 18.579 1.00 77.25 936 VAL A O 1
ATOM 7246 N N . LYS A 1 937 ? -37.077 -5.785 17.065 1.00 68.38 937 LYS A N 1
ATOM 7247 C CA . LYS A 1 937 ? -36.997 -6.910 18.011 1.00 68.38 937 LYS A CA 1
ATOM 7248 C C . LYS A 1 937 ? -35.553 -7.311 18.286 1.00 68.38 937 LYS A C 1
ATOM 7250 O O . LYS A 1 937 ? -34.697 -7.102 17.432 1.00 68.38 937 LYS A O 1
ATOM 7255 N N . ASP A 1 938 ? -35.350 -7.975 19.426 1.00 65.75 938 ASP A N 1
ATOM 7256 C CA . ASP A 1 938 ? -34.052 -8.527 19.809 1.00 65.75 938 ASP A CA 1
ATOM 7257 C C . ASP A 1 938 ? -33.456 -9.374 18.671 1.00 65.75 938 ASP A C 1
ATOM 7259 O O . ASP A 1 938 ? -34.119 -10.270 18.130 1.00 65.75 938 ASP A O 1
ATOM 7263 N N . GLN A 1 939 ? -32.217 -9.076 18.291 1.00 67.19 939 GLN A N 1
ATOM 7264 C CA . GLN A 1 939 ? -31.497 -9.805 17.257 1.00 67.19 939 GLN A CA 1
ATOM 7265 C C . GLN A 1 939 ? -30.982 -11.141 17.795 1.00 67.19 939 GLN A C 1
ATOM 7267 O O . GLN A 1 939 ? -30.620 -11.260 18.962 1.00 67.19 939 GLN A O 1
ATOM 7272 N N . THR A 1 940 ? -30.963 -12.168 16.943 1.00 65.81 940 THR A N 1
ATOM 7273 C CA . THR A 1 940 ? -30.508 -13.511 17.326 1.00 65.81 940 THR A CA 1
ATOM 7274 C C . THR A 1 940 ? -29.041 -13.709 16.946 1.00 65.81 940 THR A C 1
ATOM 7276 O O . THR A 1 940 ? -28.675 -13.504 15.792 1.00 65.81 940 THR A O 1
ATOM 7279 N N . ILE A 1 941 ? -28.216 -14.119 17.907 1.00 65.69 941 ILE A N 1
ATOM 7280 C CA . ILE A 1 941 ? -26.793 -14.441 17.741 1.00 65.69 941 ILE A CA 1
ATOM 7281 C C . ILE A 1 941 ? -26.680 -15.906 17.330 1.00 65.69 941 ILE A C 1
ATOM 7283 O O . ILE A 1 941 ? -27.107 -16.774 18.092 1.00 65.69 941 ILE A O 1
ATOM 7287 N N . THR A 1 942 ? -26.104 -16.191 16.163 1.00 65.62 942 THR A N 1
ATOM 7288 C CA . THR A 1 942 ? -26.128 -17.541 15.573 1.00 65.62 942 THR A CA 1
ATOM 7289 C C . THR A 1 942 ? -24.801 -18.294 15.616 1.00 65.62 942 THR A C 1
ATOM 7291 O O . THR A 1 942 ? -24.833 -19.519 15.547 1.00 65.62 942 THR A O 1
ATOM 7294 N N . ALA A 1 943 ? -23.660 -17.613 15.766 1.00 62.81 943 ALA A N 1
ATOM 7295 C CA . ALA A 1 943 ? -22.354 -18.251 15.981 1.00 62.81 943 ALA A CA 1
ATOM 7296 C C . ALA A 1 943 ? -21.517 -17.485 17.015 1.00 62.81 943 ALA A C 1
ATOM 7298 O O . ALA A 1 943 ? -21.706 -16.282 17.203 1.00 62.81 943 ALA A O 1
ATOM 7299 N N . VAL A 1 944 ? -20.616 -18.209 17.689 1.00 61.12 944 VAL A N 1
ATOM 7300 C CA . VAL A 1 944 ? -19.774 -17.734 18.797 1.00 61.12 944 VAL A CA 1
ATOM 7301 C C . VAL A 1 944 ? -18.409 -18.432 18.718 1.00 61.12 944 VAL A C 1
ATOM 7303 O O . VAL A 1 944 ? -18.303 -19.640 18.935 1.00 61.12 944 VAL A O 1
ATOM 7306 N N . GLU A 1 945 ? -17.343 -17.678 18.448 1.00 56.78 945 GLU A N 1
ATOM 7307 C CA . GLU A 1 945 ? -15.966 -18.197 18.358 1.00 56.78 945 GLU A CA 1
ATOM 7308 C C . GLU A 1 945 ? -15.001 -17.425 19.248 1.00 56.78 945 GLU A C 1
ATOM 7310 O O . GLU A 1 945 ? -15.117 -16.216 19.349 1.00 56.78 945 GLU A O 1
ATOM 7315 N N . PHE A 1 946 ? -14.025 -18.090 19.868 1.00 53.59 946 PHE A N 1
ATOM 7316 C CA . PHE A 1 946 ? -12.988 -17.395 20.631 1.00 53.59 946 PHE A CA 1
ATOM 7317 C C . PHE A 1 946 ? -12.005 -16.682 19.689 1.00 53.59 946 PHE A C 1
ATOM 7319 O O . PHE A 1 946 ? -11.387 -17.333 18.854 1.00 53.59 946 PHE A O 1
ATOM 7326 N N . GLN A 1 947 ? -11.811 -15.371 19.869 1.00 47.03 947 GLN A N 1
ATOM 7327 C CA . GLN A 1 947 ? -10.769 -14.580 19.185 1.00 47.03 947 GLN A CA 1
ATOM 7328 C C . GLN A 1 947 ? -9.354 -14.901 19.706 1.00 47.03 947 GLN A C 1
ATOM 7330 O O . GLN A 1 947 ? -8.349 -14.592 19.075 1.00 47.03 947 GLN A O 1
ATOM 7335 N N . THR A 1 948 ? -9.260 -15.540 20.872 1.00 44.28 948 THR A N 1
ATOM 7336 C CA . THR A 1 948 ? -8.057 -16.218 21.367 1.00 44.28 948 THR A CA 1
ATOM 7337 C C . THR A 1 948 ? -8.530 -17.329 22.296 1.00 44.28 948 THR A C 1
ATOM 7339 O O . THR A 1 948 ? -9.319 -17.066 23.208 1.00 44.28 948 THR A O 1
ATOM 7342 N N . GLU A 1 949 ? -8.103 -18.574 22.067 1.00 48.53 949 GLU A N 1
ATOM 7343 C CA . GLU A 1 949 ? -8.493 -19.694 22.933 1.00 48.53 949 GLU A CA 1
ATOM 7344 C C . GLU A 1 949 ? -8.129 -19.368 24.397 1.00 48.53 949 GLU A C 1
ATOM 7346 O O . GLU A 1 949 ? -6.990 -18.963 24.669 1.00 48.53 949 GLU A O 1
ATOM 7351 N N . PRO A 1 950 ? -9.062 -19.514 25.360 1.00 50.97 950 PRO A N 1
ATOM 7352 C CA . PRO A 1 950 ? -8.775 -19.237 26.758 1.00 50.97 950 PRO A CA 1
ATOM 7353 C C . PRO A 1 950 ? -7.571 -20.063 27.215 1.00 50.97 950 PRO A C 1
ATOM 7355 O O . PRO A 1 950 ? -7.626 -21.293 27.251 1.00 50.97 950 PRO A O 1
ATOM 7358 N N . THR A 1 951 ? -6.478 -19.402 27.600 1.00 47.38 951 THR A N 1
ATOM 7359 C CA . THR A 1 951 ? -5.288 -20.100 28.094 1.00 47.38 951 THR A CA 1
ATOM 7360 C C . THR A 1 951 ? -5.586 -20.641 29.489 1.00 47.38 951 THR A C 1
ATOM 7362 O O . THR A 1 951 ? -5.511 -19.933 30.495 1.00 47.38 951 THR A O 1
ATOM 7365 N N . LEU A 1 952 ? -5.993 -21.905 29.560 1.00 53.22 952 LEU A N 1
ATOM 7366 C CA . LEU A 1 952 ? -6.229 -22.585 30.824 1.00 53.22 952 LEU A CA 1
ATOM 7367 C C . LEU A 1 952 ? -4.921 -23.213 31.314 1.00 53.22 952 LEU A C 1
ATOM 7369 O O . LEU A 1 952 ? -4.177 -23.785 30.520 1.00 53.22 952 LEU A O 1
ATOM 7373 N N . PRO A 1 953 ? -4.614 -23.146 32.618 1.00 50.97 953 PRO A N 1
ATOM 7374 C CA . PRO A 1 953 ? -3.502 -23.909 33.157 1.00 50.97 953 PRO A CA 1
ATOM 7375 C C . PRO A 1 953 ? -3.766 -25.407 32.956 1.00 50.97 953 PRO A C 1
ATOM 7377 O O . PRO A 1 953 ? -4.831 -25.898 33.331 1.00 50.97 953 PRO A O 1
ATOM 7380 N N . ASP A 1 954 ? -2.767 -26.139 32.450 1.00 47.19 954 ASP A N 1
ATOM 7381 C CA . ASP A 1 954 ? -2.819 -27.598 32.225 1.00 47.19 954 ASP A CA 1
ATOM 7382 C C . ASP A 1 954 ? -3.278 -28.389 33.458 1.00 47.19 954 ASP A C 1
ATOM 7384 O O . ASP A 1 954 ? -3.750 -29.524 33.360 1.00 47.19 954 ASP A O 1
ATOM 7388 N N . SER A 1 955 ? -3.091 -27.804 34.645 1.00 53.72 955 SER A N 1
ATOM 7389 C CA . SER A 1 955 ? -3.579 -28.344 35.900 1.00 53.72 955 SER A CA 1
ATOM 7390 C C . SER A 1 955 ? -3.658 -27.269 36.991 1.00 53.72 955 SER A C 1
ATOM 7392 O O . SER A 1 955 ? -2.836 -26.351 37.040 1.00 53.72 955 SER A O 1
ATOM 7394 N N . LEU A 1 956 ? -4.622 -27.390 37.909 1.00 51.06 956 LEU A N 1
ATOM 7395 C CA . LEU A 1 956 ? -4.743 -26.489 39.064 1.00 51.06 956 LEU A CA 1
ATOM 7396 C C . LEU A 1 956 ? -4.165 -27.115 40.333 1.00 51.06 956 LEU A C 1
ATOM 7398 O O . LEU A 1 956 ? -4.518 -28.239 40.689 1.00 51.06 956 LEU A O 1
ATOM 7402 N N . THR A 1 957 ? -3.322 -26.365 41.054 1.00 49.78 957 THR A N 1
ATOM 7403 C CA . THR A 1 957 ? -2.846 -26.764 42.388 1.00 49.78 957 THR A CA 1
ATOM 7404 C C . THR A 1 957 ? -3.862 -26.390 43.468 1.00 49.78 957 THR A C 1
ATOM 7406 O O . THR A 1 957 ? -4.548 -25.366 43.398 1.00 49.78 957 THR A O 1
ATOM 7409 N N . ALA A 1 958 ? -3.968 -27.219 44.510 1.00 42.59 958 ALA A N 1
ATOM 7410 C CA . ALA A 1 958 ? -4.870 -26.957 45.626 1.00 42.59 958 ALA A CA 1
ATOM 7411 C C . ALA A 1 958 ? -4.495 -25.648 46.353 1.00 42.59 958 ALA A C 1
ATOM 7413 O O . ALA A 1 958 ? -3.514 -25.603 47.095 1.00 42.59 958 ALA A O 1
ATOM 7414 N N . GLY A 1 959 ? -5.315 -24.605 46.182 1.00 42.75 959 GLY A N 1
ATOM 7415 C CA . GLY A 1 959 ? -5.146 -23.305 46.845 1.00 42.75 959 GLY A CA 1
ATOM 7416 C C . GLY A 1 959 ? -4.573 -22.183 45.974 1.00 42.75 959 GLY A C 1
ATOM 7417 O O . GLY A 1 959 ? -4.243 -21.140 46.531 1.00 42.75 959 GLY A O 1
ATOM 7418 N N . ALA A 1 960 ? -4.460 -22.366 44.655 1.00 45.78 960 ALA A N 1
ATOM 7419 C CA . ALA A 1 960 ? -4.136 -21.273 43.739 1.00 45.78 960 ALA A CA 1
ATOM 7420 C C . ALA A 1 960 ? -5.247 -20.199 43.739 1.00 45.78 960 ALA A C 1
ATOM 7422 O O . ALA A 1 960 ? -6.424 -20.524 43.573 1.00 45.78 960 ALA A O 1
ATOM 7423 N N . GLU A 1 961 ? -4.873 -18.929 43.923 1.00 39.47 961 GLU A N 1
ATOM 7424 C CA . GLU A 1 961 ? -5.688 -17.796 43.471 1.00 39.47 961 GLU A CA 1
ATOM 7425 C C . GLU A 1 961 ? -5.455 -17.652 41.965 1.00 39.47 961 GLU A C 1
ATOM 7427 O O . GLU A 1 961 ? -4.309 -17.614 41.519 1.00 39.47 961 GLU A O 1
ATOM 7432 N N . ILE A 1 962 ? -6.533 -17.660 41.181 1.00 45.38 962 ILE A N 1
ATOM 7433 C CA . ILE A 1 962 ? -6.474 -17.716 39.718 1.00 45.38 962 ILE A CA 1
ATOM 7434 C C . ILE A 1 962 ? -7.231 -16.505 39.186 1.00 45.38 962 ILE A C 1
ATOM 7436 O O . ILE A 1 962 ? -8.421 -16.347 39.466 1.00 45.38 962 ILE A O 1
ATOM 7440 N N . THR A 1 963 ? -6.538 -15.659 38.432 1.00 40.28 963 THR A N 1
ATOM 7441 C CA . THR A 1 963 ? -7.133 -14.548 37.686 1.00 40.28 963 THR A CA 1
ATOM 7442 C C . THR A 1 963 ? -7.754 -15.113 36.407 1.00 40.28 963 THR A C 1
ATOM 7444 O O . THR A 1 963 ? -7.113 -15.906 35.721 1.00 40.28 963 THR A O 1
ATOM 7447 N N . ALA A 1 964 ? -9.010 -14.772 36.104 1.00 42.16 964 ALA A N 1
ATOM 7448 C CA . ALA A 1 964 ? -9.614 -15.124 34.816 1.00 42.16 964 ALA A CA 1
ATOM 7449 C C . ALA A 1 964 ? -8.841 -14.431 33.671 1.00 42.16 964 ALA A C 1
ATOM 7451 O O . ALA A 1 964 ? -8.346 -13.325 33.901 1.00 42.16 964 ALA A O 1
ATOM 7452 N N . PRO A 1 965 ? -8.732 -15.034 32.470 1.00 43.06 965 PRO A N 1
ATOM 7453 C CA . PRO A 1 965 ? -8.274 -14.307 31.293 1.00 43.06 965 PRO A CA 1
ATOM 7454 C C . PRO A 1 965 ? -9.139 -13.056 31.120 1.00 43.06 965 PRO A C 1
ATOM 7456 O O . PRO A 1 965 ? -10.368 -13.123 31.172 1.00 43.06 965 PRO A O 1
ATOM 7459 N N . THR A 1 966 ? -8.479 -11.911 30.985 1.00 39.50 966 THR A N 1
ATOM 7460 C CA . THR A 1 966 ? -9.108 -10.589 30.901 1.00 39.50 966 THR A CA 1
ATOM 7461 C C . THR A 1 966 ? -9.708 -10.291 29.528 1.00 39.50 966 THR A C 1
ATOM 7463 O O . THR A 1 966 ? -10.381 -9.280 29.394 1.00 39.50 966 THR A O 1
ATOM 7466 N N . SER A 1 967 ? -9.517 -11.157 28.528 1.00 43.16 967 SER A N 1
ATOM 7467 C CA . SER A 1 967 ? -9.824 -10.823 27.131 1.00 43.16 967 SER A CA 1
ATOM 7468 C C . SER A 1 967 ? -10.147 -12.044 26.256 1.00 43.16 967 SER A C 1
ATOM 7470 O O . SER A 1 967 ? -9.606 -12.195 25.166 1.00 43.16 967 SER A O 1
ATOM 7472 N N . ALA A 1 968 ? -11.029 -12.943 26.703 1.00 40.19 968 ALA A N 1
ATOM 7473 C CA . ALA A 1 968 ? -11.617 -13.920 25.779 1.00 40.19 968 ALA A CA 1
ATOM 7474 C C . ALA A 1 968 ? -12.694 -13.215 24.934 1.00 40.19 968 ALA A C 1
ATOM 7476 O O . ALA A 1 968 ? -13.877 -13.257 25.283 1.00 40.19 968 ALA A O 1
ATOM 7477 N N . GLY A 1 969 ? -12.261 -12.522 23.876 1.00 46.81 969 GLY A N 1
ATOM 7478 C CA . GLY A 1 969 ? -13.146 -11.966 22.855 1.00 46.81 969 GLY A CA 1
ATOM 7479 C C . GLY A 1 969 ? -13.913 -13.084 22.147 1.00 46.81 969 GLY A C 1
ATOM 7480 O O . GLY A 1 969 ? -13.379 -14.183 21.960 1.00 46.81 969 GLY A O 1
ATOM 7481 N N . ILE A 1 970 ? -15.179 -12.832 21.814 1.00 46.06 970 ILE A N 1
ATOM 7482 C CA . ILE A 1 970 ? -16.041 -13.763 21.085 1.00 46.06 970 ILE A CA 1
ATOM 7483 C C . ILE A 1 970 ? -16.475 -13.134 19.751 1.00 46.06 970 ILE A C 1
ATOM 7485 O O . ILE A 1 970 ? -16.876 -11.974 19.727 1.00 46.06 970 ILE A O 1
ATOM 7489 N N . LEU A 1 971 ? -16.487 -13.915 18.664 1.00 47.31 971 LEU A N 1
ATOM 7490 C CA . LEU A 1 971 ? -17.117 -13.549 17.388 1.00 47.31 971 LEU A CA 1
ATOM 7491 C C . LEU A 1 971 ? -18.646 -13.446 17.472 1.00 47.31 971 LEU A C 1
ATOM 7493 O O . LEU A 1 971 ? -19.304 -14.314 18.041 1.00 47.31 971 LEU A O 1
ATOM 7497 N N . ILE A 1 972 ? -19.200 -12.444 16.791 1.00 48.81 972 ILE A N 1
ATOM 7498 C CA . ILE A 1 972 ? -20.639 -12.269 16.627 1.00 48.81 972 ILE A CA 1
ATOM 7499 C C . ILE A 1 972 ? -20.994 -12.379 15.145 1.00 48.81 972 ILE A C 1
ATOM 7501 O O . ILE A 1 972 ? -20.907 -11.386 14.423 1.00 48.81 972 ILE A O 1
ATOM 7505 N N . THR A 1 973 ? -21.461 -13.547 14.690 1.00 45.56 973 THR A N 1
ATOM 7506 C CA . THR A 1 973 ? -22.278 -13.556 13.468 1.00 45.56 973 THR A CA 1
ATOM 7507 C C . THR A 1 973 ? -23.737 -13.376 13.859 1.00 45.56 973 THR A C 1
ATOM 7509 O O . THR A 1 973 ? -24.389 -14.244 14.452 1.00 45.56 973 THR A O 1
ATOM 7512 N N . THR A 1 974 ? -24.241 -12.185 13.564 1.00 42.69 974 THR A N 1
ATOM 7513 C CA . THR A 1 974 ? -25.658 -11.980 13.285 1.00 42.69 974 THR A CA 1
ATOM 7514 C C . THR A 1 974 ? -25.831 -11.941 11.764 1.00 42.69 974 THR A C 1
ATOM 7516 O O . THR A 1 974 ? -24.848 -11.744 11.050 1.00 42.69 974 THR A O 1
ATOM 7519 N N . PRO A 1 975 ? -27.058 -12.068 11.237 1.00 36.94 975 PRO A N 1
ATOM 7520 C CA . PRO A 1 975 ? -27.338 -11.903 9.806 1.00 36.94 975 PRO A CA 1
ATOM 7521 C C . PRO A 1 975 ? -26.942 -10.542 9.196 1.00 36.94 975 PRO A C 1
ATOM 7523 O O . PRO A 1 975 ? -27.166 -10.343 8.012 1.00 36.94 975 PRO A O 1
ATOM 7526 N N . TRP A 1 976 ? -26.413 -9.607 9.990 1.00 39.34 976 TRP A N 1
ATOM 7527 C CA . TRP A 1 976 ? -25.986 -8.267 9.575 1.00 39.34 976 TRP A CA 1
ATOM 7528 C C . TRP A 1 976 ? -24.636 -7.868 10.209 1.00 39.34 976 TRP A C 1
ATOM 7530 O O . TRP A 1 976 ? -24.291 -6.689 10.236 1.00 39.34 976 TRP A O 1
ATOM 7540 N N . SER A 1 977 ? -23.870 -8.812 10.771 1.00 40.78 977 SER A N 1
ATOM 7541 C CA . SER A 1 977 ? -22.539 -8.532 11.330 1.00 40.78 977 SER A CA 1
ATOM 7542 C C . SER A 1 977 ? -21.526 -9.583 10.892 1.00 40.78 977 SER A C 1
ATOM 7544 O O . SER A 1 977 ? -21.577 -10.737 11.327 1.00 40.78 977 SER A O 1
ATOM 7546 N N . VAL A 1 978 ? -20.580 -9.166 10.050 1.00 36.53 978 VAL A N 1
ATOM 7547 C CA . VAL A 1 978 ? -19.428 -9.982 9.664 1.00 36.53 978 VAL A CA 1
ATOM 7548 C C . VAL A 1 978 ? -18.179 -9.408 10.344 1.00 36.53 978 VAL A C 1
ATOM 7550 O O . VAL A 1 978 ? -17.755 -8.307 10.026 1.00 36.53 978 VAL A O 1
ATOM 7553 N N . ARG A 1 979 ? -17.619 -10.221 11.258 1.00 43.31 979 ARG A N 1
ATOM 7554 C CA . ARG A 1 979 ? -16.343 -10.094 12.013 1.00 43.31 979 ARG A CA 1
ATOM 7555 C C . ARG A 1 979 ? -16.319 -9.056 13.172 1.00 43.31 979 ARG A C 1
ATOM 7557 O O . ARG A 1 979 ? -17.117 -8.137 13.213 1.00 43.31 979 ARG A O 1
ATOM 7564 N N . MET A 1 980 ? -15.523 -9.343 14.217 1.00 42.56 980 MET A N 1
ATOM 7565 C CA . MET A 1 980 ? -15.782 -9.072 15.665 1.00 42.56 980 MET A CA 1
ATOM 7566 C C . MET A 1 980 ? -15.046 -7.853 16.255 1.00 42.56 980 MET A C 1
ATOM 7568 O O . MET A 1 980 ? -13.972 -7.549 15.754 1.00 42.56 980 MET A O 1
ATOM 7572 N N . ALA A 1 981 ? -15.447 -7.202 17.366 1.00 40.53 981 ALA A N 1
ATOM 7573 C CA . ALA A 1 981 ? -16.354 -7.484 18.503 1.00 40.53 981 ALA A CA 1
ATOM 7574 C C . ALA A 1 981 ? -16.934 -6.124 19.035 1.00 40.53 981 ALA A C 1
ATOM 7576 O O . ALA A 1 981 ? -16.803 -5.130 18.344 1.00 40.53 981 ALA A O 1
ATOM 7577 N N . GLU A 1 982 ? -17.680 -5.945 20.143 1.00 44.31 982 GLU A N 1
ATOM 7578 C CA . GLU A 1 982 ? -17.036 -5.654 21.450 1.00 44.31 982 GLU A CA 1
ATOM 7579 C C . GLU A 1 982 ? -17.963 -5.410 22.682 1.00 44.31 982 GLU A C 1
ATOM 7581 O O . GLU A 1 982 ? -17.460 -5.356 23.799 1.00 44.31 982 GLU A O 1
ATOM 7586 N N . ASP A 1 983 ? -19.301 -5.360 22.610 1.00 42.25 983 ASP A N 1
ATOM 7587 C CA . ASP A 1 983 ? -20.122 -4.970 23.798 1.00 42.25 983 ASP A CA 1
ATOM 7588 C C . ASP A 1 983 ? -20.352 -6.071 24.868 1.00 42.25 983 ASP A C 1
ATOM 7590 O O . ASP A 1 983 ? -21.300 -6.038 25.660 1.00 42.25 983 ASP A O 1
ATOM 7594 N N . TRP A 1 984 ? -19.507 -7.099 24.892 1.00 50.09 984 TRP A N 1
ATOM 7595 C CA . TRP A 1 984 ? -19.783 -8.379 25.549 1.00 50.09 984 TRP A CA 1
ATOM 7596 C C . TRP A 1 984 ? -19.141 -8.491 26.937 1.00 50.09 984 TRP A C 1
ATOM 7598 O O . TRP A 1 984 ? -18.168 -9.222 27.139 1.00 50.09 984 TRP A O 1
ATOM 7608 N N . ALA A 1 985 ? -19.716 -7.805 27.933 1.00 41.16 985 ALA A N 1
ATOM 7609 C CA . ALA A 1 985 ? -19.247 -7.896 29.316 1.00 41.16 985 ALA A CA 1
ATOM 7610 C C . ALA A 1 985 ? -19.230 -9.358 29.807 1.00 41.16 985 ALA A C 1
ATOM 7612 O O . ALA A 1 985 ? -20.270 -9.994 29.997 1.00 41.16 985 ALA A O 1
ATOM 7613 N N . LEU A 1 986 ? -18.035 -9.890 30.079 1.00 46.34 986 LEU A N 1
ATOM 7614 C CA . LEU A 1 986 ? -17.865 -11.122 30.843 1.00 46.34 986 LEU A CA 1
ATOM 7615 C C . LEU A 1 986 ? -18.437 -10.898 32.256 1.00 46.34 986 LEU A C 1
ATOM 7617 O O . LEU A 1 986 ? -17.758 -10.373 33.138 1.00 46.34 986 LEU A O 1
ATOM 7621 N N . VAL A 1 987 ? -19.685 -11.310 32.498 1.00 46.88 987 VAL A N 1
ATOM 7622 C CA . VAL A 1 987 ? -20.354 -11.149 33.808 1.00 46.88 987 VAL A CA 1
ATOM 7623 C C . VAL A 1 987 ? -19.814 -12.138 34.853 1.00 46.88 987 VAL A C 1
ATOM 7625 O O . VAL A 1 987 ? -19.947 -11.924 36.063 1.00 46.88 987 VAL A O 1
ATOM 7628 N N . GLY A 1 988 ? -19.072 -13.164 34.419 1.00 47.09 988 GLY A N 1
ATOM 7629 C CA . GLY A 1 988 ? -17.958 -13.648 35.234 1.00 47.09 988 GLY A CA 1
ATOM 7630 C C . GLY A 1 988 ? -17.365 -15.002 34.856 1.00 47.09 988 GLY A C 1
ATOM 7631 O O . GLY A 1 988 ? -18.072 -15.948 34.506 1.00 47.09 988 GLY A O 1
ATOM 7632 N N . GLY A 1 989 ? -16.047 -15.110 35.053 1.00 46.81 989 GLY A N 1
ATOM 7633 C CA . GLY A 1 989 ? -15.338 -16.382 35.169 1.00 46.81 989 GLY A CA 1
ATOM 7634 C C . GLY A 1 989 ? -15.393 -16.895 36.610 1.00 46.81 989 GLY A C 1
ATOM 7635 O O . GLY A 1 989 ? -14.779 -16.306 37.501 1.00 46.81 989 GLY A O 1
ATOM 7636 N N . GLN A 1 990 ? -16.119 -17.985 36.867 1.00 46.91 990 GLN A N 1
ATOM 7637 C CA . GLN A 1 990 ? -16.145 -18.632 38.185 1.00 46.91 990 GLN A CA 1
ATOM 7638 C C . GLN A 1 990 ? -15.673 -20.085 38.089 1.00 46.91 990 GLN A C 1
ATOM 7640 O O . GLN A 1 990 ? -16.235 -20.893 37.351 1.00 46.91 990 GLN A O 1
ATOM 7645 N N . TYR A 1 991 ? -14.674 -20.441 38.900 1.00 51.12 991 TYR A N 1
ATOM 7646 C CA . TYR A 1 991 ? -14.371 -21.838 39.211 1.00 51.12 991 TYR A CA 1
ATOM 7647 C C . TYR A 1 991 ? -15.368 -22.316 40.267 1.00 51.12 991 TYR A C 1
ATOM 7649 O O . TYR A 1 991 ? -15.307 -21.903 41.429 1.00 51.12 991 TYR A O 1
ATOM 7657 N N . GLY A 1 992 ? -16.322 -23.148 39.861 1.00 48.16 992 GLY A N 1
ATOM 7658 C CA . GLY A 1 992 ? -17.473 -23.506 40.683 1.00 48.16 992 GLY A CA 1
ATOM 7659 C C . GLY A 1 992 ? -17.793 -24.992 40.617 1.00 48.16 992 GLY A C 1
ATOM 7660 O O . GLY A 1 992 ? -18.094 -25.515 39.553 1.00 48.16 992 GLY A O 1
ATOM 7661 N N . ASP A 1 993 ? -17.807 -25.603 41.802 1.00 44.94 993 ASP A N 1
ATOM 7662 C CA . ASP A 1 993 ? -18.175 -26.982 42.143 1.00 44.94 993 ASP A CA 1
ATOM 7663 C C . ASP A 1 993 ? -17.108 -28.078 41.959 1.00 44.94 993 ASP A C 1
ATOM 7665 O O . ASP A 1 993 ? -16.584 -28.352 40.886 1.00 44.94 993 ASP A O 1
ATOM 7669 N N . LYS A 1 994 ? -16.833 -28.761 43.081 1.00 47.53 994 LYS A N 1
ATOM 7670 C CA . LYS A 1 994 ? -16.150 -30.058 43.152 1.00 47.53 994 LYS A CA 1
ATOM 7671 C C . LYS A 1 994 ? -17.187 -31.177 43.025 1.00 47.53 994 LYS A C 1
ATOM 7673 O O . LYS A 1 994 ? -17.964 -31.376 43.959 1.00 47.53 994 LYS A O 1
ATOM 7678 N N . ALA A 1 995 ? -17.133 -31.971 41.965 1.00 42.31 995 ALA A N 1
ATOM 7679 C CA . ALA A 1 995 ? -17.707 -33.322 41.888 1.00 42.31 995 ALA A CA 1
ATOM 7680 C C . ALA A 1 995 ? -17.031 -34.042 40.706 1.00 42.31 995 ALA A C 1
ATOM 7682 O O . ALA A 1 995 ? -16.696 -33.382 39.741 1.00 42.31 995 ALA A O 1
ATOM 7683 N N . VAL A 1 996 ? -16.741 -35.340 40.657 1.00 39.78 996 VAL A N 1
ATOM 7684 C CA . VAL A 1 996 ? -16.955 -36.527 41.494 1.00 39.78 996 VAL A CA 1
ATOM 7685 C C . VAL A 1 996 ? -15.537 -37.055 41.796 1.00 39.78 996 VAL A C 1
ATOM 7687 O O . VAL A 1 996 ? -14.699 -37.076 40.906 1.00 39.78 996 VAL A O 1
ATOM 7690 N N . ASP A 1 997 ? -15.204 -37.378 43.047 1.00 47.62 997 ASP A N 1
ATOM 7691 C CA . ASP A 1 997 ? -13.863 -37.837 43.495 1.00 47.62 997 ASP A CA 1
ATOM 7692 C C . ASP A 1 997 ? -12.714 -36.807 43.609 1.00 47.62 997 ASP A C 1
ATOM 7694 O O . ASP A 1 997 ? -11.597 -37.169 43.979 1.00 47.62 997 ASP A O 1
ATOM 7698 N N . GLY A 1 998 ? -12.970 -35.506 43.429 1.00 51.50 998 GLY A N 1
ATOM 7699 C CA . GLY A 1 998 ? -12.020 -34.448 43.822 1.00 51.50 998 GLY A CA 1
ATOM 7700 C C . GLY A 1 998 ? -10.819 -34.243 42.890 1.00 51.50 998 GLY A C 1
ATOM 7701 O O . GLY A 1 998 ? -9.816 -33.687 43.332 1.00 51.50 998 GLY A O 1
ATOM 7702 N N . ARG A 1 999 ? -10.929 -34.672 41.625 1.00 53.69 999 ARG A N 1
ATOM 7703 C CA . ARG A 1 999 ? -9.853 -34.637 40.617 1.00 53.69 999 ARG A CA 1
ATOM 7704 C C . ARG A 1 999 ? -10.090 -33.690 39.434 1.00 53.69 999 ARG A C 1
ATOM 7706 O O . ARG A 1 999 ? -9.187 -33.541 38.625 1.00 53.69 999 ARG A O 1
ATOM 7713 N N . ILE A 1 1000 ? -11.255 -33.051 39.333 1.00 56.28 1000 ILE A N 1
ATOM 7714 C CA . ILE A 1 1000 ? -11.617 -32.152 38.225 1.00 56.28 1000 ILE A CA 1
ATOM 7715 C C . ILE A 1 1000 ? -12.204 -30.862 38.811 1.00 56.28 1000 ILE A C 1
ATOM 7717 O O . ILE A 1 1000 ? -13.012 -30.912 39.744 1.00 56.28 1000 ILE A O 1
ATOM 7721 N N . TYR A 1 1001 ? -11.762 -29.719 38.290 1.00 59.19 1001 TYR A N 1
ATOM 7722 C CA . TYR A 1 1001 ? -12.342 -28.398 38.508 1.00 59.19 1001 TYR A CA 1
ATOM 7723 C C . TYR A 1 1001 ? -13.146 -27.999 37.275 1.00 59.19 1001 TYR A C 1
ATOM 7725 O O . TYR A 1 1001 ? -12.666 -28.133 36.158 1.00 59.19 1001 TYR A O 1
ATOM 7733 N N . THR A 1 1002 ? -14.349 -27.466 37.463 1.00 58.59 1002 THR A N 1
ATOM 7734 C CA . THR A 1 1002 ? -15.123 -26.893 36.360 1.00 58.59 1002 THR A CA 1
ATOM 7735 C C . THR A 1 1002 ? -14.869 -25.389 36.282 1.00 58.59 1002 THR A C 1
ATOM 7737 O O . THR A 1 1002 ? -15.114 -24.664 37.252 1.00 58.59 1002 THR A O 1
ATOM 7740 N N . TYR A 1 1003 ? -14.388 -24.925 35.132 1.00 65.38 1003 TYR A N 1
ATOM 7741 C CA . TYR A 1 1003 ? -14.303 -23.515 34.776 1.00 65.38 1003 TYR A CA 1
ATOM 7742 C C . TYR A 1 1003 ? -15.543 -23.116 33.978 1.00 65.38 1003 TYR A C 1
ATOM 7744 O O . TYR A 1 1003 ? -15.892 -23.790 33.008 1.00 65.38 1003 TYR A O 1
ATOM 7752 N N . ARG A 1 1004 ? -16.231 -22.049 34.396 1.00 67.19 1004 ARG A N 1
ATOM 7753 C CA . ARG A 1 1004 ? -17.376 -21.493 33.665 1.00 67.19 1004 ARG A CA 1
ATOM 7754 C C . ARG A 1 1004 ? -17.113 -20.041 33.296 1.00 67.19 1004 ARG A C 1
ATOM 7756 O O . ARG A 1 1004 ? -16.883 -19.232 34.196 1.00 67.19 1004 ARG A O 1
ATOM 7763 N N . LEU A 1 1005 ? -17.208 -19.729 32.006 1.00 68.75 1005 LEU A N 1
ATOM 7764 C CA . LEU A 1 1005 ? -17.342 -18.364 31.494 1.00 68.75 1005 LEU A CA 1
ATOM 7765 C C . LEU A 1 1005 ? -18.822 -18.088 31.254 1.00 68.75 1005 LEU A C 1
ATOM 7767 O O . LEU A 1 1005 ? -19.508 -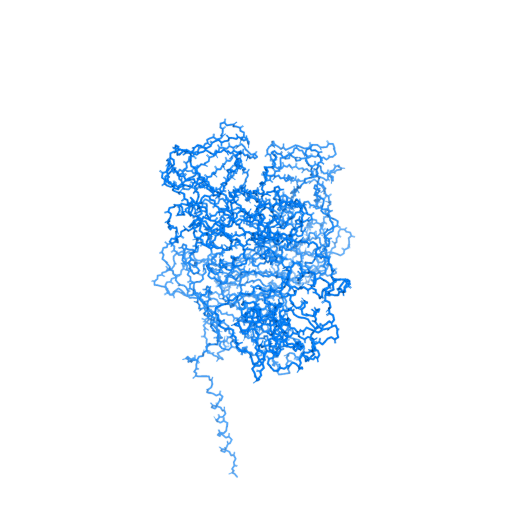18.927 30.673 1.00 68.75 1005 LEU A O 1
ATOM 7771 N N . THR A 1 1006 ? -19.307 -16.936 31.708 1.00 69.88 1006 THR A N 1
ATOM 7772 C CA . THR A 1 1006 ? -20.699 -16.512 31.514 1.00 69.88 1006 THR A CA 1
ATOM 7773 C C . THR A 1 1006 ? -20.732 -15.174 30.793 1.00 69.88 1006 THR A C 1
ATOM 7775 O O . THR A 1 1006 ? -20.114 -14.216 31.260 1.00 69.88 1006 THR A O 1
ATOM 7778 N N . TYR A 1 1007 ? -21.491 -15.123 29.705 1.00 69.75 1007 TYR A N 1
ATOM 7779 C CA . TYR A 1 1007 ? -21.725 -13.948 28.876 1.00 69.75 1007 TYR A CA 1
ATOM 7780 C C . TYR A 1 1007 ? -23.208 -13.592 28.940 1.00 69.75 1007 TYR A C 1
ATOM 7782 O O . TYR A 1 1007 ? -24.058 -14.472 28.780 1.00 69.75 1007 TYR A O 1
ATOM 7790 N N . GLU A 1 1008 ? -23.520 -12.325 29.199 1.00 68.62 1008 GLU A N 1
ATOM 7791 C CA . GLU A 1 1008 ? -24.881 -11.796 29.074 1.00 68.62 1008 GLU A CA 1
ATOM 7792 C C . GLU A 1 1008 ? -25.029 -11.144 27.698 1.00 68.62 1008 GLU A C 1
ATOM 7794 O O . GLU A 1 1008 ? -24.138 -10.422 27.253 1.00 68.62 1008 GLU A O 1
ATOM 7799 N N . ALA A 1 1009 ? -26.135 -11.427 27.011 1.00 66.00 1009 ALA A N 1
ATOM 7800 C CA . ALA A 1 1009 ? -26.450 -10.787 25.746 1.00 66.00 1009 ALA A CA 1
ATOM 7801 C C . ALA A 1 1009 ? -26.701 -9.288 25.999 1.00 66.00 1009 ALA A C 1
ATOM 7803 O O . ALA A 1 1009 ? -27.429 -8.955 26.945 1.00 66.00 1009 ALA A O 1
ATOM 7804 N N . PRO A 1 1010 ? -26.133 -8.381 25.183 1.00 60.38 1010 PRO A N 1
ATOM 7805 C CA . PRO A 1 1010 ? -26.416 -6.957 25.295 1.00 60.38 1010 PRO A CA 1
ATOM 7806 C C . PRO A 1 1010 ? -27.910 -6.662 25.122 1.00 60.38 1010 PRO A C 1
ATOM 7808 O O . PRO A 1 1010 ? -28.674 -7.462 24.572 1.00 60.38 1010 PRO A O 1
ATOM 7811 N N . GLN A 1 1011 ? -28.338 -5.485 25.577 1.00 62.06 1011 GLN A N 1
ATOM 7812 C CA . GLN A 1 1011 ? -29.709 -5.029 25.369 1.00 62.06 1011 GLN A CA 1
ATOM 7813 C C . GLN A 1 1011 ? -30.046 -5.066 23.869 1.00 62.06 1011 GLN A C 1
ATOM 7815 O O . GLN A 1 1011 ? -29.330 -4.476 23.071 1.00 62.06 1011 GLN A O 1
ATOM 7820 N N . GLY A 1 1012 ? -31.128 -5.758 23.499 1.00 63.34 1012 GLY A N 1
ATOM 7821 C CA . GLY A 1 1012 ? -31.519 -5.918 22.097 1.00 63.34 1012 GLY A CA 1
ATOM 7822 C C . GLY A 1 1012 ? -30.935 -7.145 21.387 1.00 63.34 1012 GLY A C 1
ATOM 7823 O O . GLY A 1 1012 ? -31.137 -7.276 20.181 1.00 63.34 1012 GLY A O 1
ATOM 7824 N N . TYR A 1 1013 ? -30.256 -8.056 22.097 1.00 69.25 1013 TYR A N 1
ATOM 7825 C CA . TYR A 1 1013 ? -29.758 -9.327 21.555 1.00 69.25 1013 TYR A CA 1
ATOM 7826 C C . TYR A 1 1013 ? -30.188 -10.541 22.388 1.00 69.25 1013 TYR A C 1
ATOM 7828 O O . TYR A 1 1013 ? -30.398 -10.458 23.599 1.00 69.25 1013 TYR A O 1
ATOM 7836 N N . VAL A 1 1014 ? -30.269 -11.698 21.728 1.00 77.69 1014 VAL A N 1
ATOM 7837 C CA . VAL A 1 1014 ? -30.450 -13.022 22.337 1.00 77.69 1014 VAL A CA 1
ATOM 7838 C C . VAL A 1 1014 ? -29.588 -14.066 21.623 1.00 77.69 1014 VAL A C 1
ATOM 7840 O O . VAL A 1 1014 ? -29.444 -14.041 20.407 1.00 77.69 1014 VAL A O 1
ATOM 7843 N N . PHE A 1 1015 ? -29.041 -15.025 22.358 1.00 76.06 1015 PHE A N 1
ATOM 7844 C CA . PHE A 1 1015 ? -28.340 -16.189 21.825 1.00 76.06 1015 PHE A CA 1
ATOM 7845 C C . PHE A 1 1015 ? -29.311 -17.188 21.189 1.00 76.06 1015 PHE A C 1
ATOM 7847 O O . PHE A 1 1015 ? -30.315 -17.569 21.805 1.00 76.06 1015 PHE A O 1
ATOM 7854 N N . ASP A 1 1016 ? -28.996 -17.650 19.975 1.00 80.31 1016 ASP A N 1
ATOM 7855 C CA . ASP A 1 1016 ? -29.692 -18.776 19.360 1.00 80.31 1016 ASP A CA 1
ATOM 7856 C C . ASP A 1 1016 ? -29.533 -20.006 20.256 1.00 80.31 1016 ASP A C 1
ATOM 7858 O O . ASP A 1 1016 ? -28.443 -20.344 20.713 1.00 80.31 1016 ASP A O 1
ATOM 7862 N N . GLN A 1 1017 ? -30.634 -20.711 20.488 1.00 83.75 1017 GLN A N 1
ATOM 7863 C CA . GLN A 1 1017 ? -30.627 -21.949 21.257 1.00 83.75 1017 GLN A CA 1
ATOM 7864 C C . GLN A 1 1017 ? -29.735 -23.028 20.618 1.00 83.75 1017 GLN A C 1
ATOM 7866 O O . GLN A 1 1017 ? -29.218 -23.876 21.347 1.00 83.75 1017 GLN A O 1
ATOM 7871 N N . ALA A 1 1018 ? -29.524 -22.988 19.296 1.00 81.06 1018 ALA A N 1
ATOM 7872 C CA . ALA A 1 1018 ? -28.657 -23.910 18.561 1.00 81.06 1018 ALA A CA 1
ATOM 7873 C C . ALA A 1 1018 ? -27.182 -23.844 19.000 1.00 81.06 1018 ALA A C 1
ATOM 7875 O O . ALA A 1 1018 ? -26.509 -24.871 18.995 1.00 81.06 1018 ALA A O 1
ATOM 7876 N N . LEU A 1 1019 ? -26.703 -22.692 19.490 1.00 73.88 1019 LEU A N 1
ATOM 7877 C CA . LEU A 1 1019 ? -25.345 -22.548 20.042 1.00 73.88 1019 LEU A CA 1
ATOM 7878 C C . LEU A 1 1019 ? -25.081 -23.503 21.214 1.00 73.88 1019 LEU A C 1
ATOM 7880 O O . LEU A 1 1019 ? -23.949 -23.907 21.461 1.00 73.88 1019 LEU A O 1
ATOM 7884 N N . GLY A 1 1020 ? -26.129 -23.896 21.946 1.00 70.25 1020 GLY A N 1
ATOM 7885 C CA . GLY A 1 1020 ? -26.028 -24.867 23.036 1.00 70.25 1020 GLY A CA 1
ATOM 7886 C C . GLY A 1 1020 ? -25.711 -26.302 22.590 1.00 70.25 1020 GLY A C 1
ATOM 7887 O O . GLY A 1 1020 ? -25.546 -27.168 23.451 1.00 70.25 1020 GLY A O 1
ATOM 7888 N N . GLU A 1 1021 ? -25.663 -26.576 21.283 1.00 71.19 1021 GLU A N 1
ATOM 7889 C CA . GLU A 1 1021 ? -25.283 -27.875 20.716 1.00 71.19 1021 GLU A CA 1
ATOM 7890 C C . GLU A 1 1021 ? -23.766 -27.976 20.415 1.00 71.19 1021 GLU A C 1
ATOM 7892 O O . GLU A 1 1021 ? -23.284 -29.065 20.105 1.00 71.19 1021 GLU A O 1
ATOM 7897 N N . GLU A 1 1022 ? -23.001 -26.881 20.559 1.00 64.69 1022 GLU A N 1
ATOM 7898 C CA . GLU A 1 1022 ? -21.582 -26.761 20.174 1.00 64.69 1022 GLU A CA 1
ATOM 7899 C C . GLU A 1 1022 ? -20.539 -26.911 21.303 1.00 64.69 1022 GLU A C 1
ATOM 7901 O O . GLU A 1 1022 ? -20.845 -26.751 22.489 1.00 64.69 1022 GLU A O 1
ATOM 7906 N N . LYS A 1 1023 ? -19.269 -27.109 20.872 1.00 61.12 1023 LYS A N 1
ATOM 7907 C CA . LYS A 1 1023 ? -17.965 -27.008 21.583 1.00 61.12 1023 LYS A CA 1
ATOM 7908 C C . LYS A 1 1023 ? -18.048 -27.300 23.090 1.00 61.12 1023 LYS A C 1
ATOM 7910 O O . LYS A 1 1023 ? -17.776 -28.419 23.518 1.00 61.12 1023 LYS A O 1
ATOM 7915 N N . GLY A 1 1024 ? -18.424 -26.298 23.888 1.00 67.81 1024 GLY A N 1
ATOM 7916 C CA . GLY A 1 1024 ? -18.645 -26.414 25.334 1.00 67.81 1024 GLY A CA 1
ATOM 7917 C C . GLY A 1 1024 ? -19.743 -25.482 25.863 1.00 67.81 1024 GLY A C 1
ATOM 7918 O O . GLY A 1 1024 ? -19.669 -25.037 27.012 1.00 67.81 1024 GLY A O 1
ATOM 7919 N N . TRP A 1 1025 ? -20.723 -25.133 25.025 1.00 79.69 1025 TRP A N 1
ATOM 7920 C CA . TRP A 1 1025 ? -21.611 -23.981 25.209 1.00 79.69 1025 TRP A CA 1
ATOM 7921 C C . TRP A 1 1025 ? -23.003 -24.348 25.736 1.00 79.69 1025 TRP A C 1
ATOM 7923 O O . TRP A 1 1025 ? -23.528 -25.435 25.504 1.00 79.69 1025 TRP A O 1
ATOM 7933 N N . LYS A 1 1026 ? -23.629 -23.422 26.468 1.00 84.75 1026 LYS A N 1
ATOM 7934 C CA . LYS A 1 1026 ? -25.021 -23.517 26.925 1.00 84.75 1026 LYS A CA 1
ATOM 7935 C C . LYS A 1 1026 ? -25.702 -22.169 26.897 1.00 84.75 1026 LYS A C 1
ATOM 7937 O O . LYS A 1 1026 ? -25.246 -21.239 27.553 1.00 84.75 1026 LYS A O 1
ATOM 7942 N N . VAL A 1 1027 ? -26.848 -22.119 26.238 1.00 84.56 1027 VAL A N 1
ATOM 7943 C CA . VAL A 1 1027 ? -27.734 -20.959 26.245 1.00 84.56 1027 VAL A CA 1
ATOM 7944 C C . VAL A 1 1027 ? -28.830 -21.163 27.288 1.00 84.56 1027 VAL A C 1
ATOM 7946 O O . VAL A 1 1027 ? -29.344 -22.271 27.473 1.00 84.56 1027 VAL A O 1
ATOM 7949 N N . ASN A 1 1028 ? -29.161 -20.115 28.036 1.00 87.50 1028 ASN A N 1
ATOM 7950 C CA . ASN A 1 1028 ? -30.257 -20.151 28.996 1.00 87.50 1028 ASN A CA 1
ATOM 7951 C C . ASN A 1 1028 ? -31.634 -20.071 28.295 1.00 87.50 1028 ASN A C 1
ATOM 7953 O O . ASN A 1 1028 ? -31.756 -19.849 27.094 1.00 87.50 1028 ASN A O 1
ATOM 7957 N N . ALA A 1 1029 ? -32.712 -20.282 29.051 1.00 84.75 1029 ALA A N 1
ATOM 7958 C CA . ALA A 1 1029 ? -34.043 -20.486 28.472 1.00 84.75 1029 ALA A CA 1
ATOM 7959 C C . ALA A 1 1029 ? -34.645 -19.262 27.754 1.00 84.75 1029 ALA A C 1
ATOM 7961 O O . ALA A 1 1029 ? -35.548 -19.436 26.938 1.00 84.75 1029 ALA A O 1
ATOM 7962 N N . ASP A 1 1030 ? -34.208 -18.050 28.091 1.00 83.44 1030 ASP A N 1
ATOM 7963 C CA . ASP A 1 1030 ? -34.661 -16.807 27.457 1.00 83.44 1030 ASP A CA 1
ATOM 7964 C C . ASP A 1 1030 ? -33.643 -16.247 26.450 1.00 83.44 1030 ASP A C 1
ATOM 7966 O O . ASP A 1 1030 ? -33.894 -15.196 25.871 1.00 83.44 1030 ASP A O 1
ATOM 7970 N N . GLY A 1 1031 ? -32.537 -16.960 26.204 1.00 79.00 1031 GLY A N 1
ATOM 7971 C CA . GLY A 1 1031 ? -31.505 -16.558 25.250 1.00 79.00 1031 GLY A CA 1
ATOM 7972 C C . GLY A 1 1031 ? -30.627 -15.404 25.732 1.00 79.00 1031 GLY A C 1
ATOM 7973 O O . GLY A 1 1031 ? -29.777 -14.951 24.985 1.00 79.00 1031 GLY A O 1
ATOM 7974 N N . THR A 1 1032 ? -30.788 -14.914 26.959 1.00 83.00 1032 THR A N 1
ATOM 7975 C CA . THR A 1 1032 ? -30.028 -13.752 27.453 1.00 83.00 1032 THR A CA 1
ATOM 7976 C C . THR A 1 1032 ? -28.656 -14.104 28.017 1.00 83.00 1032 THR A C 1
ATOM 7978 O O . THR A 1 1032 ? -27.865 -13.209 28.285 1.00 83.00 1032 THR A O 1
ATOM 7981 N N . VAL A 1 1033 ? -28.350 -15.388 28.223 1.00 80.75 1033 VAL A N 1
ATOM 7982 C CA . VAL A 1 1033 ? -27.083 -15.828 28.821 1.00 80.75 1033 VAL A CA 1
ATOM 7983 C C . VAL A 1 1033 ? -26.504 -17.004 28.053 1.00 80.75 1033 VAL A C 1
ATOM 7985 O O . VAL A 1 1033 ? -27.175 -18.024 27.871 1.00 80.75 1033 VAL A O 1
ATOM 7988 N N . LEU A 1 1034 ? -25.227 -16.891 27.702 1.00 78.81 1034 LEU A N 1
ATOM 7989 C CA . LEU A 1 1034 ? -24.403 -17.951 27.142 1.00 78.81 1034 LEU A CA 1
ATOM 7990 C C . LEU A 1 1034 ? -23.332 -18.356 28.160 1.00 78.81 1034 LEU A C 1
ATOM 7992 O O . LEU A 1 1034 ? -22.696 -17.522 28.798 1.00 78.81 1034 LEU A O 1
ATOM 7996 N N . THR A 1 1035 ? -23.136 -19.654 28.354 1.00 79.12 1035 THR A N 1
ATOM 7997 C CA . THR A 1 1035 ? -22.148 -20.202 29.288 1.00 79.12 1035 THR A CA 1
ATOM 7998 C C . THR A 1 1035 ? -21.219 -21.166 28.567 1.00 79.12 1035 THR A C 1
ATOM 8000 O O . THR A 1 1035 ? -21.693 -22.156 28.017 1.00 79.12 1035 THR A O 1
ATOM 8003 N N . TYR A 1 1036 ? -19.910 -20.935 28.634 1.00 75.75 1036 TYR A N 1
ATOM 8004 C CA . TYR A 1 1036 ? -18.895 -21.909 28.227 1.00 75.75 1036 TYR A CA 1
ATOM 8005 C C . TYR A 1 1036 ? -18.397 -22.673 29.447 1.00 75.75 1036 TYR A C 1
ATOM 8007 O O . TYR A 1 1036 ? -18.108 -22.070 30.482 1.00 75.75 1036 TYR A O 1
ATOM 8015 N N . THR A 1 1037 ? -18.305 -23.997 29.352 1.00 71.44 1037 THR A N 1
ATOM 8016 C CA . THR A 1 1037 ? -17.818 -24.846 30.444 1.00 71.44 1037 THR A CA 1
ATOM 8017 C C . THR A 1 1037 ? -16.624 -25.677 29.997 1.00 71.44 1037 THR A C 1
ATOM 8019 O O . THR A 1 1037 ? -16.753 -26.471 29.071 1.00 71.44 1037 THR A O 1
ATOM 8022 N N . VAL A 1 1038 ? -15.505 -25.566 30.718 1.00 68.69 1038 VAL A N 1
ATOM 8023 C CA . VAL A 1 1038 ? -14.325 -26.429 30.538 1.00 68.69 1038 VAL A CA 1
ATOM 8024 C C . VAL A 1 1038 ? -14.013 -27.179 31.825 1.00 68.69 1038 VAL A C 1
ATOM 8026 O O . VAL A 1 1038 ? -14.095 -26.628 32.925 1.00 68.69 1038 VAL A O 1
ATOM 8029 N N . GLU A 1 1039 ? -13.643 -28.448 31.698 1.00 64.94 1039 GLU A N 1
ATOM 8030 C CA . GLU A 1 1039 ? -13.160 -29.269 32.805 1.00 64.94 1039 GLU A CA 1
ATOM 8031 C C . GLU A 1 1039 ? -11.626 -29.227 32.865 1.00 64.94 1039 GLU A C 1
ATOM 8033 O O . GLU A 1 1039 ? -10.944 -29.624 31.927 1.00 64.94 1039 GLU A O 1
ATOM 8038 N N . VAL A 1 1040 ? -11.074 -28.743 33.981 1.00 60.62 1040 VAL A N 1
ATOM 8039 C CA . VAL A 1 1040 ? -9.630 -28.652 34.234 1.00 60.62 1040 VAL A CA 1
ATOM 8040 C C . VAL A 1 1040 ? -9.218 -29.731 35.243 1.00 60.62 1040 VAL A C 1
ATOM 8042 O O . VAL A 1 1040 ? -9.721 -29.738 36.375 1.00 60.62 1040 VAL A O 1
ATOM 8045 N N . PRO A 1 1041 ? -8.291 -30.641 34.902 1.00 55.09 1041 PRO A N 1
ATOM 8046 C CA . PRO A 1 1041 ? -7.779 -31.631 35.842 1.00 55.09 1041 PRO A CA 1
ATOM 8047 C C . PRO A 1 1041 ? -7.076 -30.981 37.048 1.00 55.09 1041 PRO A C 1
ATOM 8049 O O . PRO A 1 1041 ? -6.321 -30.014 36.935 1.00 55.09 1041 PRO A O 1
ATOM 8052 N N . CYS A 1 1042 ? -7.297 -31.529 38.242 1.00 51.03 1042 CYS A N 1
ATOM 8053 C CA . CYS A 1 1042 ? -6.546 -31.168 39.440 1.00 51.03 1042 CYS A CA 1
ATOM 8054 C C . CYS A 1 1042 ? -5.133 -31.744 39.323 1.00 51.03 1042 CYS A C 1
ATOM 8056 O O . CYS A 1 1042 ? -4.937 -32.959 39.401 1.00 51.03 1042 CYS A O 1
ATOM 8058 N N . GLY A 1 1043 ? -4.148 -30.865 39.172 1.00 50.56 1043 GLY A N 1
ATOM 8059 C CA . GLY A 1 1043 ? -2.749 -31.232 39.288 1.00 50.56 1043 GLY A CA 1
ATOM 8060 C C . GLY A 1 1043 ? -2.408 -31.328 40.757 1.00 50.56 1043 GLY A C 1
ATOM 8061 O O . GLY A 1 1043 ? -1.986 -30.347 41.371 1.00 50.56 1043 GLY A O 1
ATOM 8062 N N . GLU A 1 1044 ? -2.538 -32.514 41.348 1.00 43.28 1044 GLU A N 1
ATOM 8063 C CA . GLU A 1 1044 ? -1.597 -32.804 42.421 1.00 43.28 1044 GLU A CA 1
ATOM 8064 C C . GLU A 1 1044 ? -0.197 -32.734 41.802 1.00 43.28 1044 GLU A C 1
ATOM 8066 O O . GLU A 1 1044 ? 0.037 -33.256 40.712 1.00 43.28 1044 GLU A O 1
ATOM 8071 N N . THR A 1 1045 ? 0.742 -32.069 42.472 1.00 44.94 1045 THR A N 1
ATOM 8072 C CA . THR A 1 1045 ? 2.168 -32.214 42.188 1.00 44.94 1045 THR A CA 1
ATOM 8073 C C . THR A 1 1045 ? 2.538 -33.674 42.413 1.00 44.94 1045 THR A C 1
ATOM 8075 O O . THR A 1 1045 ? 2.980 -34.069 43.493 1.00 44.94 1045 THR A O 1
ATOM 8078 N N . VAL A 1 1046 ? 2.310 -34.512 41.404 1.00 56.28 1046 VAL A N 1
ATOM 8079 C CA . VAL A 1 1046 ? 2.708 -35.904 41.471 1.00 56.28 1046 VAL A CA 1
ATOM 8080 C C . VAL A 1 1046 ? 4.214 -35.910 41.279 1.00 56.28 1046 VAL A C 1
ATOM 8082 O O . VAL A 1 1046 ? 4.718 -35.597 40.202 1.00 56.28 1046 VAL A O 1
ATOM 8085 N N . GLY A 1 1047 ? 4.941 -36.161 42.369 1.00 62.12 1047 GLY A N 1
ATOM 8086 C CA . GLY A 1 1047 ? 6.395 -36.262 42.326 1.00 62.12 1047 GLY A CA 1
ATOM 8087 C C . GLY A 1 1047 ? 6.840 -37.318 41.313 1.00 62.12 1047 GLY A C 1
ATOM 8088 O O . GLY A 1 1047 ? 6.095 -38.257 41.010 1.00 62.12 1047 GLY A O 1
ATOM 8089 N N . SER A 1 1048 ? 8.060 -37.169 40.805 1.00 79.38 1048 SER A N 1
ATOM 8090 C CA . SER A 1 1048 ? 8.717 -38.179 39.978 1.00 79.38 1048 SER A CA 1
ATOM 8091 C C . SER A 1 1048 ? 8.642 -39.565 40.633 1.00 79.38 1048 SER A C 1
ATOM 8093 O O . SER A 1 1048 ? 8.606 -39.700 41.865 1.00 79.38 1048 SER A O 1
ATOM 8095 N N . PHE A 1 1049 ? 8.606 -40.615 39.814 1.00 84.00 1049 PHE A N 1
ATOM 8096 C CA . PHE A 1 1049 ? 8.903 -41.952 40.321 1.00 84.00 1049 PHE A CA 1
ATOM 8097 C C . PHE A 1 1049 ? 10.374 -41.995 40.744 1.00 84.00 1049 PHE A C 1
ATOM 8099 O O . PHE A 1 1049 ? 11.231 -41.460 40.040 1.00 84.00 1049 PHE A O 1
ATOM 8106 N N . ASP A 1 1050 ? 10.678 -42.627 41.877 1.00 88.19 1050 ASP A N 1
ATOM 8107 C CA . ASP A 1 1050 ? 12.021 -42.596 42.480 1.00 88.19 1050 ASP A CA 1
ATOM 8108 C C . ASP A 1 1050 ? 13.102 -43.147 41.527 1.00 88.19 1050 ASP A C 1
ATOM 8110 O O . ASP A 1 1050 ? 14.270 -42.772 41.612 1.00 88.19 1050 ASP A O 1
ATOM 8114 N N . ASP A 1 1051 ? 12.720 -44.034 40.604 1.00 91.06 1051 ASP A N 1
ATOM 8115 C CA . ASP A 1 1051 ? 13.582 -44.629 39.582 1.00 91.06 1051 ASP A CA 1
ATOM 8116 C C . ASP A 1 1051 ? 13.585 -43.890 38.231 1.00 91.06 1051 ASP A C 1
ATOM 8118 O O . ASP A 1 1051 ? 14.279 -44.340 37.313 1.00 91.06 1051 ASP A O 1
ATOM 8122 N N . CYS A 1 1052 ? 12.865 -42.772 38.110 1.00 90.44 1052 CYS A N 1
ATOM 8123 C CA . CYS A 1 1052 ? 12.805 -41.914 36.918 1.00 90.44 1052 CYS A CA 1
ATOM 8124 C C . CYS A 1 1052 ? 13.425 -40.524 37.128 1.00 90.44 1052 CYS A C 1
ATOM 8126 O O . CYS A 1 1052 ? 13.795 -39.900 36.141 1.00 90.44 1052 CYS A O 1
ATOM 8128 N N . VAL A 1 1053 ? 13.604 -40.077 38.379 1.00 85.94 1053 VAL A N 1
ATOM 8129 C CA . VAL A 1 1053 ? 14.233 -38.784 38.720 1.00 85.94 1053 VAL A CA 1
ATOM 8130 C C . VAL A 1 1053 ? 15.537 -38.566 37.941 1.00 85.94 1053 VAL A C 1
ATOM 8132 O O . VAL A 1 1053 ? 16.398 -39.451 37.908 1.00 85.94 1053 VAL A O 1
ATOM 8135 N N . ASP A 1 1054 ? 15.687 -37.375 37.354 1.00 81.50 1054 ASP A N 1
ATOM 8136 C CA . ASP A 1 1054 ? 16.854 -36.934 36.570 1.00 81.50 1054 ASP A CA 1
ATOM 8137 C C . ASP A 1 1054 ? 17.171 -37.808 35.332 1.00 81.50 1054 ASP A C 1
ATOM 8139 O O . ASP A 1 1054 ? 18.294 -37.788 34.817 1.00 81.50 1054 ASP A O 1
ATOM 8143 N N . LYS A 1 1055 ? 16.205 -38.592 34.832 1.00 87.50 1055 LYS A N 1
ATOM 8144 C CA . LYS A 1 1055 ? 16.328 -39.365 33.585 1.00 87.50 1055 LYS A CA 1
ATOM 8145 C C . LYS A 1 1055 ? 15.471 -38.761 32.471 1.00 87.50 1055 LYS A C 1
ATOM 8147 O O . LYS A 1 1055 ? 14.503 -38.056 32.722 1.00 87.50 1055 LYS A O 1
ATOM 8152 N N . TRP A 1 1056 ? 15.801 -39.093 31.224 1.00 90.00 1056 TRP A N 1
ATOM 8153 C CA . TRP A 1 1056 ? 15.155 -38.531 30.029 1.00 90.00 1056 TRP A CA 1
ATOM 8154 C C . TRP A 1 1056 ? 13.633 -38.750 29.966 1.00 90.00 1056 TRP A C 1
ATOM 8156 O O . TRP A 1 1056 ? 12.933 -37.943 29.371 1.00 90.00 1056 TRP A O 1
ATOM 8166 N N . MET A 1 1057 ? 13.114 -39.804 30.606 1.00 90.81 1057 MET A N 1
ATOM 8167 C CA . MET A 1 1057 ? 11.681 -40.111 30.636 1.00 90.81 1057 MET A CA 1
ATOM 8168 C C . MET A 1 1057 ? 10.932 -39.501 31.833 1.00 90.81 1057 MET A C 1
ATOM 8170 O O . MET A 1 1057 ? 9.743 -39.775 32.004 1.00 90.81 1057 MET A O 1
ATOM 8174 N N . ASP A 1 1058 ? 11.595 -38.737 32.708 1.00 86.75 1058 ASP A N 1
ATOM 8175 C CA . ASP A 1 1058 ? 10.977 -38.228 33.943 1.00 86.75 1058 ASP A CA 1
ATOM 8176 C C . ASP A 1 1058 ? 9.768 -37.335 33.640 1.00 86.75 1058 ASP A C 1
ATOM 8178 O O . ASP A 1 1058 ? 8.693 -37.505 34.211 1.00 86.75 1058 ASP A O 1
ATOM 8182 N N . GLU A 1 1059 ? 9.901 -36.441 32.661 1.00 85.00 1059 GLU A N 1
ATOM 8183 C CA . GLU A 1 1059 ? 8.810 -35.566 32.235 1.00 85.00 1059 GLU A CA 1
ATOM 8184 C C . GLU A 1 1059 ? 7.631 -36.354 31.657 1.00 85.00 1059 GLU A C 1
ATOM 8186 O O . GLU A 1 1059 ? 6.505 -36.203 32.138 1.00 85.00 1059 GLU A O 1
ATOM 8191 N N . ALA A 1 1060 ? 7.899 -37.259 30.711 1.00 86.31 1060 ALA A N 1
ATOM 8192 C CA . ALA A 1 1060 ? 6.878 -38.105 30.100 1.00 86.31 1060 ALA A CA 1
ATOM 8193 C C . ALA A 1 1060 ? 6.126 -38.936 31.154 1.00 86.31 1060 ALA A C 1
ATOM 8195 O O . ALA A 1 1060 ? 4.896 -38.957 31.197 1.00 86.31 1060 ALA A O 1
ATOM 8196 N N . THR A 1 1061 ? 6.854 -39.588 32.064 1.00 87.31 1061 THR A N 1
ATOM 8197 C CA . THR A 1 1061 ? 6.241 -40.413 33.116 1.00 87.31 1061 THR A CA 1
ATOM 8198 C C . THR A 1 1061 ? 5.464 -39.582 34.135 1.00 87.31 1061 THR A C 1
ATOM 8200 O O . THR A 1 1061 ? 4.399 -40.016 34.575 1.00 87.31 1061 THR A O 1
ATOM 8203 N N . ARG A 1 1062 ? 5.924 -38.373 34.474 1.00 83.06 1062 ARG A N 1
ATOM 8204 C CA . ARG A 1 1062 ? 5.210 -37.446 35.362 1.00 83.06 1062 ARG A CA 1
ATOM 8205 C C . ARG A 1 1062 ? 3.916 -36.929 34.732 1.00 83.06 1062 ARG A C 1
ATOM 8207 O O . ARG A 1 1062 ? 2.891 -36.924 35.412 1.00 83.06 1062 ARG A O 1
ATOM 8214 N N . TYR A 1 1063 ? 3.942 -36.548 33.455 1.00 76.69 1063 TYR A N 1
ATOM 8215 C CA . TYR A 1 1063 ? 2.772 -36.058 32.715 1.00 76.69 1063 TYR A CA 1
ATOM 8216 C C . TYR A 1 1063 ? 1.690 -37.145 32.612 1.00 76.69 1063 TYR A C 1
ATOM 8218 O O . TYR A 1 1063 ? 0.536 -36.928 32.988 1.00 76.69 1063 TYR A O 1
ATOM 8226 N N . LEU A 1 1064 ? 2.080 -38.367 32.226 1.00 83.00 1064 LEU A N 1
ATOM 8227 C CA . LEU A 1 1064 ? 1.159 -39.506 32.142 1.00 83.00 1064 LEU A CA 1
ATOM 8228 C C . LEU A 1 1064 ? 0.632 -39.947 33.515 1.00 83.00 1064 LEU A C 1
ATOM 8230 O O . LEU A 1 1064 ? -0.525 -40.355 33.623 1.00 83.00 1064 LEU A O 1
ATOM 8234 N N . ARG A 1 1065 ? 1.446 -39.858 34.575 1.00 79.19 1065 ARG A N 1
ATOM 8235 C CA . ARG A 1 1065 ? 1.011 -40.126 35.955 1.00 79.19 1065 ARG A CA 1
ATOM 8236 C C . ARG A 1 1065 ? -0.014 -39.093 36.428 1.00 79.19 1065 ARG A C 1
ATOM 8238 O O . ARG A 1 1065 ? -0.976 -39.465 37.094 1.00 79.19 1065 ARG A O 1
ATOM 8245 N N . ALA A 1 1066 ? 0.173 -37.820 36.077 1.00 69.12 1066 ALA A N 1
ATOM 8246 C CA . ALA A 1 1066 ? -0.734 -36.731 36.438 1.00 69.12 1066 ALA A CA 1
ATOM 8247 C C . ALA A 1 1066 ? -2.109 -36.856 35.760 1.00 69.12 1066 ALA A C 1
ATOM 8249 O O . ALA A 1 1066 ? -3.125 -36.683 36.429 1.00 69.12 1066 ALA A O 1
ATOM 8250 N N . ARG A 1 1067 ? -2.156 -37.244 34.477 1.00 70.31 1067 ARG A N 1
ATOM 8251 C CA . ARG A 1 1067 ? -3.406 -37.583 33.764 1.00 70.31 1067 ARG A CA 1
ATOM 8252 C C . ARG A 1 1067 ? -3.967 -38.985 34.102 1.00 70.31 1067 ARG A C 1
ATOM 8254 O O . ARG A 1 1067 ? -4.965 -39.390 33.526 1.00 70.31 1067 ARG A O 1
ATOM 8261 N N . GLY A 1 1068 ? -3.375 -39.737 35.042 1.00 79.19 1068 GLY A N 1
ATOM 8262 C CA . GLY A 1 1068 ? -3.881 -41.055 35.476 1.00 79.19 1068 GLY A CA 1
ATOM 8263 C C . GLY A 1 1068 ? -3.721 -42.187 34.449 1.00 79.19 1068 GLY A C 1
ATOM 8264 O O . GLY A 1 1068 ? -4.322 -43.248 34.598 1.00 79.19 1068 GLY A O 1
ATOM 8265 N N . ILE A 1 1069 ? -2.905 -41.972 33.417 1.00 84.12 1069 ILE A N 1
ATOM 8266 C CA . ILE A 1 1069 ? -2.704 -42.896 32.296 1.00 84.12 1069 ILE A CA 1
ATOM 8267 C C . ILE A 1 1069 ? -1.713 -43.996 32.687 1.00 84.12 1069 ILE A C 1
ATOM 8269 O O . ILE A 1 1069 ? -1.982 -45.185 32.507 1.00 84.12 1069 ILE A O 1
ATOM 8273 N N . ALA A 1 1070 ? -0.562 -43.601 33.240 1.00 81.62 1070 ALA A N 1
ATOM 8274 C CA . ALA A 1 1070 ? 0.528 -44.509 33.570 1.00 81.62 1070 ALA A CA 1
ATOM 8275 C C . ALA A 1 1070 ? 0.717 -44.630 35.088 1.00 81.62 1070 ALA A C 1
ATOM 8277 O O . ALA A 1 1070 ? 1.190 -43.709 35.757 1.00 81.62 1070 ALA A O 1
ATOM 8278 N N . GLU A 1 1071 ? 0.390 -45.802 35.632 1.00 79.12 1071 GLU A N 1
ATOM 8279 C CA . GLU A 1 1071 ? 0.631 -46.130 37.037 1.00 79.12 1071 GLU A CA 1
ATOM 8280 C C . GLU A 1 1071 ? 1.981 -46.842 37.235 1.00 79.12 1071 GLU A C 1
ATOM 8282 O O . GLU A 1 1071 ? 2.486 -47.556 36.358 1.00 79.12 1071 GLU A O 1
ATOM 8287 N N . GLY A 1 1072 ? 2.584 -46.631 38.408 1.00 81.12 1072 GLY A N 1
ATOM 8288 C CA . GLY A 1 1072 ? 3.824 -47.295 38.808 1.00 81.12 1072 GLY A CA 1
ATOM 8289 C C . GLY A 1 1072 ? 3.619 -48.759 39.199 1.00 81.12 1072 GLY A C 1
ATOM 8290 O O . GLY A 1 1072 ? 2.504 -49.220 39.423 1.00 81.12 1072 GLY A O 1
ATOM 8291 N N . VAL A 1 1073 ? 4.715 -49.496 39.359 1.00 84.75 1073 VAL A N 1
ATOM 8292 C CA . VAL A 1 1073 ? 4.713 -50.918 39.753 1.00 84.75 1073 VAL A CA 1
ATOM 8293 C C . VAL A 1 1073 ? 4.636 -51.138 41.277 1.00 84.75 1073 VAL A C 1
ATOM 8295 O O . VAL A 1 1073 ? 4.804 -52.261 41.750 1.00 84.75 1073 VAL A O 1
ATOM 8298 N N . GLY A 1 1074 ? 4.384 -50.075 42.049 1.00 82.31 1074 GLY A N 1
ATOM 8299 C CA . GLY A 1 1074 ? 4.395 -50.060 43.519 1.00 82.31 1074 GLY A CA 1
ATOM 8300 C C . GLY A 1 1074 ? 5.598 -49.306 44.102 1.00 82.31 1074 GLY A C 1
ATOM 8301 O O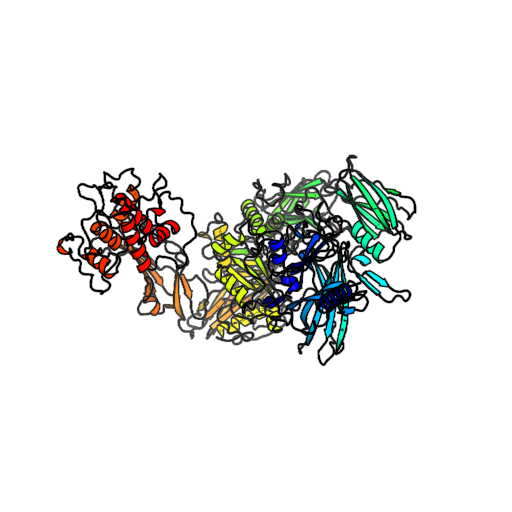 . GLY A 1 1074 ? 6.537 -48.983 43.383 1.00 82.31 1074 GLY A O 1
ATOM 8302 N N . ASP A 1 1075 ? 5.553 -48.980 45.400 1.00 85.06 1075 ASP A N 1
ATOM 8303 C CA . ASP A 1 1075 ? 6.638 -48.312 46.153 1.00 85.06 1075 ASP A CA 1
ATOM 8304 C C . ASP A 1 1075 ? 7.207 -47.022 45.510 1.00 85.06 1075 ASP A C 1
ATOM 8306 O O . ASP A 1 1075 ? 8.382 -46.712 45.667 1.00 85.06 1075 ASP A O 1
ATOM 8310 N N . ASN A 1 1076 ? 6.370 -46.254 44.799 1.00 85.38 1076 ASN A N 1
ATOM 8311 C CA . ASN A 1 1076 ? 6.767 -45.069 44.015 1.00 85.38 1076 ASN A CA 1
ATOM 8312 C C . ASN A 1 1076 ? 7.789 -45.350 42.888 1.00 85.38 1076 ASN A C 1
ATOM 8314 O O . ASN A 1 1076 ? 8.531 -44.453 42.497 1.00 85.38 1076 ASN A O 1
ATOM 8318 N N . LEU A 1 1077 ? 7.797 -46.563 42.327 1.00 89.56 1077 LEU A N 1
ATOM 8319 C CA . LEU A 1 1077 ? 8.640 -46.959 41.191 1.00 89.56 1077 LEU A CA 1
ATOM 8320 C C . LEU A 1 1077 ? 7.823 -47.101 39.901 1.00 89.56 1077 LEU A C 1
ATOM 8322 O O . LEU A 1 1077 ? 6.697 -47.602 39.934 1.00 89.56 1077 LEU A O 1
ATOM 8326 N N . TYR A 1 1078 ? 8.400 -46.731 38.758 1.00 93.62 1078 TYR A N 1
ATOM 8327 C CA . TYR A 1 1078 ? 7.793 -46.910 37.433 1.00 93.62 1078 TYR A CA 1
ATOM 8328 C C . TYR A 1 1078 ? 8.279 -48.166 36.698 1.00 93.62 1078 TYR A C 1
ATOM 8330 O O . TYR A 1 1078 ? 7.548 -48.721 35.872 1.00 93.62 1078 TYR A O 1
ATOM 8338 N N . ASN A 1 1079 ? 9.498 -48.621 37.008 1.00 93.88 1079 ASN A N 1
ATOM 8339 C CA . ASN A 1 1079 ? 10.263 -49.621 36.263 1.00 93.88 1079 ASN A CA 1
ATOM 8340 C C . ASN A 1 1079 ? 10.509 -49.211 34.791 1.00 93.88 1079 ASN A C 1
ATOM 8342 O O . ASN A 1 1079 ? 10.067 -49.921 33.882 1.00 93.88 1079 ASN A O 1
ATOM 8346 N N . PRO A 1 1080 ? 11.204 -48.081 34.535 1.00 94.12 1080 PRO A N 1
ATOM 8347 C CA . PRO A 1 1080 ? 11.383 -47.534 33.187 1.00 94.12 1080 PRO A CA 1
ATOM 8348 C C . PRO A 1 1080 ? 12.110 -48.492 32.233 1.00 94.12 1080 PRO A C 1
ATOM 8350 O O . PRO A 1 1080 ? 11.749 -48.572 31.063 1.00 94.12 1080 PRO A O 1
ATOM 8353 N N . ASP A 1 1081 ? 13.069 -49.270 32.746 1.00 93.56 1081 ASP A N 1
ATOM 8354 C CA . ASP A 1 1081 ? 13.861 -50.237 31.971 1.00 93.56 1081 ASP A CA 1
ATOM 8355 C C . ASP A 1 1081 ? 13.128 -51.579 31.752 1.00 93.56 1081 ASP A C 1
ATOM 8357 O O . ASP A 1 1081 ? 13.628 -52.486 31.080 1.00 93.56 1081 ASP A O 1
ATOM 8361 N N . GLY A 1 1082 ? 11.940 -51.748 32.341 1.00 94.31 1082 GLY A N 1
ATOM 8362 C CA . GLY A 1 1082 ? 11.122 -52.941 32.173 1.00 94.31 1082 GLY A CA 1
ATOM 8363 C C . GLY A 1 1082 ? 10.579 -53.049 30.751 1.00 94.31 1082 GLY A C 1
ATOM 8364 O O . GLY A 1 1082 ? 10.065 -52.078 30.207 1.00 94.31 1082 GLY A O 1
ATOM 8365 N N . GLN A 1 1083 ? 10.639 -54.240 30.152 1.00 94.94 1083 GLN A N 1
ATOM 8366 C CA . GLN A 1 1083 ? 10.028 -54.468 28.839 1.00 94.94 1083 GLN A CA 1
ATOM 8367 C C . GLN A 1 1083 ? 8.502 -54.419 28.941 1.00 94.94 1083 GLN A C 1
ATOM 8369 O O . GLN A 1 1083 ? 7.917 -55.188 29.718 1.00 94.94 1083 GLN A O 1
ATOM 8374 N N . ILE A 1 1084 ? 7.874 -53.572 28.129 1.00 95.75 1084 ILE A N 1
ATOM 8375 C CA . ILE A 1 1084 ? 6.421 -53.405 28.093 1.00 95.75 1084 ILE A CA 1
ATOM 8376 C C . ILE A 1 1084 ? 5.769 -54.527 27.273 1.00 95.75 1084 ILE A C 1
ATOM 8378 O O . ILE A 1 1084 ? 6.320 -55.011 26.279 1.00 95.75 1084 ILE A O 1
ATOM 8382 N N . THR A 1 1085 ? 4.633 -55.030 27.746 1.00 95.62 1085 THR A N 1
ATOM 8383 C CA . THR A 1 1085 ? 3.859 -56.066 27.050 1.00 95.62 1085 THR A CA 1
ATOM 8384 C C . THR A 1 1085 ? 2.871 -55.465 26.052 1.00 95.62 1085 THR A C 1
ATOM 8386 O O . THR A 1 1085 ? 2.518 -54.289 26.141 1.00 95.62 1085 THR A O 1
ATOM 8389 N N . ARG A 1 1086 ? 2.401 -56.281 25.101 1.00 94.88 1086 ARG A N 1
ATOM 8390 C CA . ARG A 1 1086 ? 1.384 -55.872 24.117 1.00 94.88 1086 ARG A CA 1
ATOM 8391 C C . ARG A 1 1086 ? 0.093 -55.388 24.783 1.00 94.88 1086 ARG A C 1
ATOM 8393 O O . ARG A 1 1086 ? -0.410 -54.338 24.398 1.00 94.88 1086 ARG A O 1
ATOM 8400 N N . ALA A 1 1087 ? -0.400 -56.104 25.798 1.00 93.81 1087 ALA A N 1
ATOM 8401 C CA . ALA A 1 1087 ? -1.596 -55.690 26.535 1.00 93.81 1087 ALA A CA 1
ATOM 8402 C C . ALA A 1 1087 ? -1.363 -54.409 27.350 1.00 93.81 1087 ALA A C 1
ATOM 8404 O O . ALA A 1 1087 ? -2.232 -53.545 27.381 1.00 93.81 1087 ALA A O 1
ATOM 8405 N N . GLU A 1 1088 ? -0.180 -54.243 27.957 1.00 94.00 1088 GLU A N 1
ATOM 8406 C CA . GLU A 1 1088 ? 0.155 -53.003 28.669 1.00 94.00 1088 GLU A CA 1
ATOM 8407 C C . GLU A 1 1088 ? 0.173 -51.786 27.750 1.00 94.00 1088 GLU A C 1
ATOM 8409 O O . GLU A 1 1088 ? -0.408 -50.767 28.108 1.00 94.00 1088 GLU A O 1
ATOM 8414 N N . TYR A 1 1089 ? 0.793 -51.869 26.572 1.00 96.69 1089 TYR A N 1
ATOM 8415 C CA . TYR A 1 1089 ? 0.820 -50.721 25.667 1.00 96.69 1089 TYR A CA 1
ATOM 8416 C C . TYR A 1 1089 ? -0.564 -50.403 25.086 1.00 96.69 1089 TYR A C 1
ATOM 8418 O O . TYR A 1 1089 ? -0.946 -49.236 25.043 1.00 96.69 1089 TYR A O 1
ATOM 8426 N N . ALA A 1 1090 ? -1.343 -51.428 24.716 1.00 94.88 1090 ALA A N 1
ATOM 8427 C CA . ALA A 1 1090 ? -2.720 -51.253 24.251 1.00 94.88 1090 ALA A CA 1
ATOM 8428 C C . ALA A 1 1090 ? -3.600 -50.569 25.311 1.00 94.88 1090 ALA A C 1
ATOM 8430 O O . ALA A 1 1090 ? -4.326 -49.629 24.997 1.00 94.88 1090 ALA A O 1
ATOM 8431 N N . ALA A 1 1091 ? -3.480 -50.978 26.578 1.00 94.19 1091 ALA A N 1
ATOM 8432 C CA . ALA A 1 1091 ? -4.209 -50.339 27.666 1.00 94.19 1091 ALA A CA 1
ATOM 8433 C C . ALA A 1 1091 ? -3.782 -48.880 27.880 1.00 94.19 1091 ALA A C 1
ATOM 8435 O O . ALA A 1 1091 ? -4.629 -48.012 28.082 1.00 94.19 1091 ALA A O 1
ATOM 8436 N N . LEU A 1 1092 ? -2.479 -48.590 27.806 1.00 95.12 1092 LEU A N 1
ATOM 8437 C CA . LEU A 1 1092 ? -1.986 -47.225 27.963 1.00 95.12 1092 LEU A CA 1
ATOM 8438 C C . LEU A 1 1092 ? -2.464 -46.307 26.835 1.00 95.12 1092 LEU A C 1
ATOM 8440 O O . LEU A 1 1092 ? -2.938 -45.224 27.145 1.00 95.12 1092 LEU A O 1
ATOM 8444 N N . ILE A 1 1093 ? -2.400 -46.717 25.564 1.00 95.19 1093 ILE A N 1
ATOM 8445 C CA . ILE A 1 1093 ? -2.817 -45.845 24.453 1.00 95.19 1093 ILE A CA 1
ATOM 8446 C C . ILE A 1 1093 ? -4.332 -45.601 24.426 1.00 95.19 1093 ILE A C 1
ATOM 8448 O O . ILE A 1 1093 ? -4.762 -44.481 24.160 1.00 95.19 1093 ILE A O 1
ATOM 8452 N N . VAL A 1 1094 ? -5.139 -46.605 24.796 1.00 94.19 1094 VAL A N 1
ATOM 8453 C CA . VAL A 1 1094 ? -6.591 -46.443 24.985 1.00 94.19 1094 VAL A CA 1
ATOM 8454 C C . VAL A 1 1094 ? -6.889 -45.418 26.077 1.00 94.19 1094 VAL A C 1
ATOM 8456 O O . VAL A 1 1094 ? -7.772 -44.584 25.900 1.00 94.19 1094 VAL A O 1
ATOM 8459 N N . ARG A 1 1095 ? -6.133 -45.435 27.183 1.00 91.94 1095 ARG A N 1
ATOM 8460 C CA . ARG A 1 1095 ? -6.257 -44.434 28.254 1.00 91.94 1095 ARG A CA 1
ATOM 8461 C C . ARG A 1 1095 ? -5.748 -43.061 27.828 1.00 91.94 1095 ARG A C 1
ATOM 8463 O O . ARG A 1 1095 ? -6.396 -42.076 28.151 1.00 91.94 1095 ARG A O 1
ATOM 8470 N N . THR A 1 1096 ? -4.632 -42.994 27.100 1.00 88.81 1096 THR A N 1
ATOM 8471 C CA . THR A 1 1096 ? -4.038 -41.743 26.600 1.00 88.81 1096 THR A CA 1
ATOM 8472 C C . THR A 1 1096 ? -5.030 -40.941 25.772 1.00 88.81 1096 THR A C 1
ATOM 8474 O O . THR A 1 1096 ? -5.128 -39.735 25.955 1.00 88.81 1096 THR A O 1
ATOM 8477 N N . LEU A 1 1097 ? -5.773 -41.612 24.892 1.00 86.19 1097 LEU A N 1
ATOM 8478 C CA . LEU A 1 1097 ? -6.735 -40.979 23.987 1.00 86.19 1097 LEU A CA 1
ATOM 8479 C C . LEU A 1 1097 ? -8.187 -41.151 24.461 1.00 86.19 1097 LEU A C 1
ATOM 8481 O O . LEU A 1 1097 ? -9.128 -40.912 23.711 1.00 86.19 1097 LEU A O 1
ATOM 8485 N N . GLU A 1 1098 ? -8.360 -41.595 25.711 1.00 88.94 1098 GLU A N 1
ATOM 8486 C CA . GLU A 1 1098 ? -9.636 -41.813 26.395 1.00 88.94 1098 GLU A CA 1
ATOM 8487 C C . GLU A 1 1098 ? -10.704 -42.566 25.579 1.00 88.94 1098 GLU A C 1
ATOM 8489 O O . GLU A 1 1098 ? -11.908 -42.322 25.743 1.00 88.94 1098 GLU A O 1
ATOM 8494 N N . LEU A 1 1099 ? -10.282 -43.513 24.737 1.00 86.81 1099 LEU A N 1
ATOM 8495 C CA . LEU A 1 1099 ? -11.168 -44.237 23.828 1.00 86.81 1099 LEU A CA 1
ATOM 8496 C C . LEU A 1 1099 ? -12.258 -44.985 24.608 1.00 86.81 1099 LEU A C 1
ATOM 8498 O O . LEU A 1 1099 ? -12.016 -45.566 25.669 1.00 86.81 1099 LEU A O 1
ATOM 8502 N N . LYS A 1 1100 ? -13.483 -44.950 24.084 1.00 89.50 1100 LYS A N 1
ATOM 8503 C CA . LYS A 1 1100 ? -14.676 -45.548 24.699 1.00 89.50 1100 LYS A CA 1
ATOM 8504 C C . LYS A 1 1100 ? -15.189 -46.695 23.836 1.00 89.50 1100 LYS A C 1
ATOM 8506 O O . LYS A 1 1100 ? -14.875 -46.762 22.658 1.00 89.50 1100 LYS A O 1
ATOM 8511 N N . ASP A 1 1101 ? -16.005 -47.577 24.402 1.00 84.31 1101 ASP A N 1
ATOM 8512 C CA . ASP A 1 1101 ? -16.705 -48.603 23.621 1.00 84.31 1101 ASP A CA 1
ATOM 8513 C C . ASP A 1 1101 ? -17.499 -47.952 22.468 1.00 84.31 1101 ASP A C 1
ATOM 8515 O O . ASP A 1 1101 ? -18.369 -47.106 22.693 1.00 84.31 1101 ASP A O 1
ATOM 8519 N N . ASN A 1 1102 ? -17.180 -48.335 21.231 1.00 83.88 1102 ASN A N 1
ATOM 8520 C CA . ASN A 1 1102 ? -17.804 -47.817 20.011 1.00 83.88 1102 ASN A CA 1
ATOM 8521 C C . ASN A 1 1102 ? -19.052 -48.615 19.587 1.00 83.88 1102 ASN A C 1
ATOM 8523 O O . ASN A 1 1102 ? -19.615 -48.372 18.517 1.00 83.88 1102 ASN A O 1
ATOM 8527 N N . GLY A 1 1103 ? -19.486 -49.585 20.395 1.00 80.56 1103 GLY A N 1
ATOM 8528 C CA . GLY A 1 1103 ? -20.615 -50.467 20.109 1.00 80.56 1103 GLY A CA 1
ATOM 8529 C C . GLY A 1 1103 ? -20.315 -51.557 19.074 1.00 80.56 1103 GLY A C 1
ATOM 8530 O O . GLY A 1 1103 ? -21.221 -52.318 18.716 1.00 80.56 1103 GLY A O 1
ATOM 8531 N N . VAL A 1 1104 ? -19.074 -51.656 18.583 1.00 82.94 1104 VAL A N 1
ATOM 8532 C CA . VAL A 1 1104 ? -18.598 -52.762 17.748 1.00 82.94 1104 VAL A CA 1
ATOM 8533 C C . VAL A 1 1104 ? -18.143 -53.890 18.667 1.00 82.94 1104 VAL A C 1
ATOM 8535 O O . VAL A 1 1104 ? -17.382 -53.681 19.604 1.00 82.94 1104 VAL A O 1
ATOM 8538 N N . ALA A 1 1105 ? -18.608 -55.112 18.400 1.00 85.19 1105 ALA A N 1
ATOM 8539 C CA . ALA A 1 1105 ? -18.201 -56.261 19.203 1.00 85.19 1105 ALA A CA 1
ATOM 8540 C C . ALA A 1 1105 ? -16.668 -56.458 19.135 1.00 85.19 1105 ALA A C 1
ATOM 8542 O O . ALA A 1 1105 ? -16.122 -56.439 18.023 1.00 85.19 1105 ALA A O 1
ATOM 8543 N N . PRO A 1 1106 ? -15.984 -56.673 20.278 1.00 85.88 1106 PRO A N 1
ATOM 8544 C CA . PRO A 1 1106 ? -14.545 -56.914 20.300 1.00 85.88 1106 PRO A CA 1
ATOM 8545 C C . PRO A 1 1106 ? -14.190 -58.170 19.496 1.00 85.88 1106 PRO A C 1
ATOM 8547 O O . PRO A 1 1106 ? -15.004 -59.089 19.333 1.00 85.88 1106 PRO A O 1
ATOM 8550 N N . LYS A 1 1107 ? -12.970 -58.213 18.956 1.00 83.00 1107 LYS A N 1
ATOM 8551 C CA . LYS A 1 1107 ? -12.489 -59.398 18.232 1.00 83.00 1107 LYS A CA 1
ATOM 8552 C C . LYS A 1 1107 ? -12.080 -60.471 19.239 1.00 83.00 1107 LYS A C 1
ATOM 8554 O O . LYS A 1 1107 ? -11.193 -60.240 20.049 1.00 83.00 1107 LYS A O 1
ATOM 8559 N N . GLU A 1 1108 ? -12.672 -61.660 19.131 1.00 85.94 1108 GLU A N 1
ATOM 8560 C CA . GLU A 1 1108 ? -12.287 -62.809 19.961 1.00 85.94 1108 GLU A CA 1
ATOM 8561 C C . GLU A 1 1108 ? -10.854 -63.263 19.629 1.00 85.94 1108 GLU A C 1
ATOM 8563 O O . GLU A 1 1108 ? -10.535 -63.558 18.470 1.00 85.94 1108 GLU A O 1
ATOM 8568 N N . PHE A 1 1109 ? -10.000 -63.360 20.650 1.00 91.25 1109 PHE A N 1
ATOM 8569 C CA . PHE A 1 1109 ? -8.636 -63.872 20.522 1.00 91.25 1109 PHE A CA 1
ATOM 8570 C C . PHE A 1 1109 ? -8.544 -65.320 21.009 1.00 91.25 1109 PHE A C 1
ATOM 8572 O O . PHE A 1 1109 ? -9.129 -65.707 22.018 1.00 91.25 1109 PHE A O 1
ATOM 8579 N N . ALA A 1 1110 ? -7.751 -66.149 20.330 1.00 90.06 1110 ALA A N 1
ATOM 8580 C CA . ALA A 1 1110 ? -7.582 -67.557 20.701 1.00 90.06 1110 ALA A CA 1
ATOM 8581 C C . ALA A 1 1110 ? -6.934 -67.758 22.092 1.00 90.06 1110 ALA A C 1
ATOM 8583 O O . ALA A 1 1110 ? -7.025 -68.849 22.662 1.00 90.06 1110 ALA A O 1
ATOM 8584 N N . ASP A 1 1111 ? -6.284 -66.724 22.626 1.00 92.25 1111 ASP A N 1
ATOM 8585 C CA . ASP A 1 1111 ? -5.615 -66.652 23.927 1.00 92.25 1111 ASP A CA 1
ATOM 8586 C C . ASP A 1 1111 ? -6.223 -65.579 24.854 1.00 92.25 1111 ASP A C 1
ATOM 8588 O O . ASP A 1 1111 ? -5.555 -65.094 25.762 1.00 92.25 1111 ASP A O 1
ATOM 8592 N N . GLU A 1 1112 ? -7.500 -65.227 24.674 1.00 88.94 1112 GLU A N 1
ATOM 8593 C CA . GLU A 1 1112 ? -8.204 -64.215 25.484 1.00 88.94 1112 GLU A CA 1
ATOM 8594 C C . GLU A 1 1112 ? -8.134 -64.500 27.000 1.00 88.94 1112 GLU A C 1
ATOM 8596 O O . GLU A 1 1112 ? -8.019 -63.592 27.816 1.00 88.94 1112 GLU A O 1
ATOM 8601 N N . ALA A 1 1113 ? -8.090 -65.781 27.389 1.00 89.94 1113 ALA A N 1
ATOM 8602 C CA . ALA A 1 1113 ? -7.929 -66.203 28.783 1.00 89.94 1113 ALA A CA 1
ATOM 8603 C C . ALA A 1 1113 ? -6.570 -65.823 29.416 1.00 89.94 1113 ALA A C 1
ATOM 8605 O O . ALA A 1 1113 ? -6.435 -65.909 30.639 1.00 89.94 1113 ALA A O 1
ATOM 8606 N N . ASP A 1 1114 ? -5.575 -65.439 28.610 1.00 93.00 1114 ASP A N 1
ATOM 8607 C CA . ASP A 1 1114 ? -4.255 -64.995 29.063 1.00 93.00 1114 ASP A CA 1
ATOM 8608 C C . ASP A 1 1114 ? -4.170 -63.459 29.231 1.00 93.00 1114 ASP A C 1
ATOM 8610 O O . ASP A 1 1114 ? -3.132 -62.956 29.683 1.00 93.00 1114 ASP A O 1
ATOM 8614 N N . ILE A 1 1115 ? -5.231 -62.708 28.893 1.00 92.62 1115 ILE A N 1
ATOM 8615 C CA . ILE A 1 1115 ? -5.307 -61.252 29.090 1.00 92.62 1115 ILE A CA 1
ATOM 8616 C C . ILE A 1 1115 ? -5.428 -60.956 30.596 1.00 92.62 1115 ILE A C 1
ATOM 8618 O O . ILE A 1 1115 ? -6.295 -61.519 31.270 1.00 92.62 1115 ILE A O 1
ATOM 8622 N N . PRO A 1 1116 ? -4.572 -60.089 31.169 1.00 89.62 1116 PRO A N 1
ATOM 8623 C CA . PRO A 1 1116 ? -4.693 -59.702 32.569 1.00 89.62 1116 PRO A CA 1
ATOM 8624 C C . PRO A 1 1116 ? -6.043 -59.039 32.863 1.00 89.62 1116 PRO A C 1
ATOM 8626 O O . PRO A 1 1116 ? -6.455 -58.147 32.133 1.00 89.62 1116 PRO A O 1
ATOM 8629 N N . GLU A 1 1117 ? -6.680 -59.404 33.980 1.00 90.00 1117 GLU A N 1
ATOM 8630 C CA . GLU A 1 1117 ? -8.019 -58.911 34.360 1.00 90.00 1117 GLU A CA 1
ATOM 8631 C C . GLU A 1 1117 ? -8.134 -57.376 34.366 1.00 90.00 1117 GLU A C 1
ATOM 8633 O O . GLU A 1 1117 ? -9.186 -56.840 34.051 1.00 90.00 1117 GLU A O 1
ATOM 8638 N N . TRP A 1 1118 ? -7.043 -56.664 34.672 1.00 89.00 1118 TRP A N 1
ATOM 8639 C CA . TRP A 1 1118 ? -7.005 -55.197 34.706 1.00 89.00 1118 TRP A CA 1
ATOM 8640 C C . TRP A 1 1118 ? -6.955 -54.523 33.326 1.00 89.00 1118 TRP A C 1
ATOM 8642 O O . TRP A 1 1118 ? -7.113 -53.309 33.275 1.00 89.00 1118 TRP A O 1
ATOM 8652 N N . ALA A 1 1119 ? -6.670 -55.275 32.260 1.00 89.56 1119 ALA A N 1
ATOM 8653 C CA . ALA A 1 1119 ? -6.492 -54.776 30.895 1.00 89.56 1119 ALA A CA 1
ATOM 8654 C C . ALA A 1 1119 ? -7.605 -55.238 29.940 1.00 89.56 1119 ALA A C 1
ATOM 8656 O O . ALA A 1 1119 ? -7.532 -54.933 28.754 1.00 89.56 1119 ALA A O 1
ATOM 8657 N N . ILE A 1 1120 ? -8.569 -56.038 30.419 1.00 91.12 1120 ILE A N 1
ATOM 8658 C CA . ILE A 1 1120 ? -9.607 -56.647 29.571 1.00 91.12 1120 ILE A CA 1
ATOM 8659 C C . ILE A 1 1120 ? -10.403 -55.560 28.851 1.00 91.12 1120 ILE A C 1
ATOM 8661 O O . ILE A 1 1120 ? -10.479 -55.590 27.628 1.00 91.12 1120 ILE A O 1
ATOM 8665 N N . ASP A 1 1121 ? -10.912 -54.572 29.592 1.00 91.94 1121 ASP A N 1
ATOM 8666 C CA . ASP A 1 1121 ? -11.760 -53.521 29.026 1.00 91.94 1121 ASP A CA 1
ATOM 8667 C C . ASP A 1 1121 ? -11.013 -52.722 27.946 1.00 91.94 1121 ASP A C 1
ATOM 8669 O O . ASP A 1 1121 ? -11.539 -52.486 26.859 1.00 91.94 1121 ASP A O 1
ATOM 8673 N N . GLU A 1 1122 ? -9.758 -52.339 28.193 1.00 94.31 1122 GLU A N 1
ATOM 8674 C CA . GLU A 1 1122 ? -8.985 -51.587 27.208 1.00 94.31 1122 GLU A CA 1
ATOM 8675 C C . GLU A 1 1122 ? -8.538 -52.437 26.013 1.00 94.31 1122 GLU A C 1
ATOM 8677 O O . GLU A 1 1122 ? -8.478 -51.930 24.894 1.00 94.31 1122 GLU A O 1
ATOM 8682 N N . VAL A 1 1123 ? -8.240 -53.723 26.210 1.00 93.62 1123 VAL A N 1
ATOM 8683 C CA . VAL A 1 1123 ? -7.926 -54.642 25.105 1.00 93.62 1123 VAL A CA 1
ATOM 8684 C C . VAL A 1 1123 ? -9.158 -54.879 24.232 1.00 93.62 1123 VAL A C 1
ATOM 8686 O O . VAL A 1 1123 ? -9.037 -54.876 23.004 1.00 93.62 1123 VAL A O 1
ATOM 8689 N N . ASP A 1 1124 ? -10.339 -55.003 24.835 1.00 93.06 1124 ASP A N 1
ATOM 8690 C CA . ASP A 1 1124 ? -11.606 -55.122 24.118 1.00 93.06 1124 ASP A CA 1
ATOM 8691 C C . ASP A 1 1124 ? -11.870 -53.867 23.282 1.00 93.06 1124 ASP A C 1
ATOM 8693 O O . ASP A 1 1124 ? -12.100 -53.980 22.073 1.00 93.06 1124 ASP A O 1
ATOM 8697 N N . ILE A 1 1125 ? -11.719 -52.677 23.877 1.00 94.00 1125 ILE A N 1
ATOM 8698 C CA . ILE A 1 1125 ? -11.824 -51.393 23.172 1.00 94.00 1125 ILE A CA 1
ATOM 8699 C C . ILE A 1 1125 ? -10.821 -51.347 22.014 1.00 94.00 1125 ILE A C 1
ATOM 8701 O O . ILE A 1 1125 ? -11.226 -51.180 20.863 1.00 94.00 1125 ILE A O 1
ATOM 8705 N N . ALA A 1 1126 ? -9.531 -51.584 22.262 1.00 93.56 1126 ALA A N 1
ATOM 8706 C CA . ALA A 1 1126 ? -8.509 -51.559 21.216 1.00 93.56 1126 ALA A CA 1
ATOM 8707 C C . ALA A 1 1126 ? -8.802 -52.558 20.080 1.00 93.56 1126 ALA A C 1
ATOM 8709 O O . ALA A 1 1126 ? -8.558 -52.265 18.907 1.00 93.56 1126 ALA A O 1
ATOM 8710 N N . SER A 1 1127 ? -9.351 -53.734 20.394 1.00 92.50 1127 SER A N 1
ATOM 8711 C CA . SER A 1 1127 ? -9.719 -54.733 19.387 1.00 92.50 1127 SER A CA 1
ATOM 8712 C C . SER A 1 1127 ? -10.941 -54.317 18.556 1.00 92.50 1127 SER A C 1
ATOM 8714 O O . SER A 1 1127 ? -10.954 -54.546 17.343 1.00 92.50 1127 SER A O 1
ATOM 8716 N N . SER A 1 1128 ? -11.932 -53.663 19.178 1.00 92.50 1128 SER A N 1
ATOM 8717 C CA . SER A 1 1128 ? -13.166 -53.191 18.531 1.00 92.50 1128 SER A CA 1
ATOM 8718 C C . SER A 1 1128 ? -12.900 -52.092 17.500 1.00 92.50 1128 SER A C 1
ATOM 8720 O O . SER A 1 1128 ? -13.529 -52.061 16.443 1.00 92.50 1128 SER A O 1
ATOM 8722 N N . TYR A 1 1129 ? -11.908 -51.236 17.764 1.00 91.31 1129 TYR A N 1
ATOM 8723 C CA . TYR A 1 1129 ? -11.422 -50.225 16.826 1.00 91.31 1129 TYR A CA 1
ATOM 8724 C C . TYR A 1 1129 ? -10.460 -50.795 15.775 1.00 91.31 1129 TYR A C 1
ATOM 8726 O O . TYR A 1 1129 ? -10.149 -50.131 14.796 1.00 91.31 1129 TYR A O 1
ATOM 8734 N N . GLY A 1 1130 ? -9.976 -52.030 15.939 1.00 90.31 1130 GLY A N 1
ATOM 8735 C CA . GLY A 1 1130 ? -8.956 -52.605 15.057 1.00 90.31 1130 GLY A CA 1
ATOM 8736 C C . GLY A 1 1130 ? -7.538 -52.074 15.302 1.00 90.31 1130 GLY A C 1
ATOM 8737 O O . GLY A 1 1130 ? -6.635 -52.407 14.527 1.00 90.31 1130 GLY A O 1
ATOM 8738 N N . ILE A 1 1131 ? -7.340 -51.322 16.392 1.00 92.62 1131 ILE A N 1
ATOM 8739 C CA . ILE A 1 1131 ? -6.043 -50.851 16.896 1.00 92.62 1131 ILE A CA 1
ATOM 8740 C C . ILE A 1 1131 ? -5.171 -52.058 17.248 1.00 92.62 1131 ILE A C 1
ATOM 8742 O O . ILE A 1 1131 ? -4.041 -52.190 16.771 1.00 92.62 1131 ILE A O 1
ATOM 8746 N N . LEU A 1 1132 ? -5.728 -52.990 18.027 1.00 91.19 1132 LEU A N 1
ATOM 8747 C CA . LEU A 1 1132 ? -5.064 -54.234 18.395 1.00 91.19 1132 LEU A CA 1
ATOM 8748 C C . LEU A 1 1132 ? -5.569 -55.391 17.530 1.00 91.19 1132 LEU A C 1
ATOM 8750 O O . LEU A 1 1132 ? -6.764 -55.683 17.470 1.00 91.19 1132 LEU A O 1
ATOM 8754 N N . GLN A 1 1133 ? -4.639 -56.069 16.861 1.00 88.19 1133 GLN A N 1
ATOM 8755 C CA . GLN A 1 1133 ? -4.928 -57.208 15.991 1.00 88.19 1133 GLN A CA 1
ATOM 8756 C C . GLN A 1 1133 ? -4.144 -58.442 16.446 1.00 88.19 1133 GLN A C 1
ATOM 8758 O O . GLN A 1 1133 ? -3.048 -58.327 17.007 1.00 88.19 1133 GLN A O 1
ATOM 8763 N N . GLY A 1 1134 ? -4.739 -59.616 16.226 1.00 84.88 1134 GLY A N 1
ATOM 8764 C CA . GLY A 1 1134 ? -4.117 -60.898 16.535 1.00 84.88 1134 GLY A CA 1
ATOM 8765 C C . GLY A 1 1134 ? -3.073 -61.280 15.488 1.00 84.88 1134 GLY A C 1
ATOM 8766 O O . GLY A 1 1134 ? -3.066 -60.735 14.386 1.00 84.88 1134 GLY A O 1
ATOM 8767 N N . ASP A 1 1135 ? -2.195 -62.212 15.838 1.00 85.88 1135 ASP A N 1
ATOM 8768 C CA . ASP A 1 1135 ? -1.260 -62.824 14.893 1.00 85.88 1135 ASP A CA 1
ATOM 8769 C C . ASP A 1 1135 ? -1.968 -63.760 13.888 1.00 85.88 1135 ASP A C 1
ATOM 8771 O O . ASP A 1 1135 ? -3.188 -63.946 13.924 1.00 85.88 1135 ASP A O 1
ATOM 8775 N N . ASP A 1 1136 ? -1.194 -64.392 13.001 1.00 84.38 1136 ASP A N 1
ATOM 8776 C CA . ASP A 1 1136 ? -1.699 -65.340 11.995 1.00 84.38 1136 ASP A CA 1
ATOM 8777 C C . ASP A 1 1136 ? -2.425 -66.567 12.595 1.00 84.38 1136 ASP A C 1
ATOM 8779 O O . ASP A 1 1136 ? -3.148 -67.274 11.887 1.00 84.38 1136 ASP A O 1
ATOM 8783 N N . GLU A 1 1137 ? -2.247 -66.847 13.892 1.00 85.75 1137 GLU A N 1
ATOM 8784 C CA . GLU A 1 1137 ? -2.948 -67.904 14.631 1.00 85.75 1137 GLU A CA 1
ATOM 8785 C C . GLU A 1 1137 ? -4.193 -67.384 15.378 1.00 85.75 1137 GLU A C 1
ATOM 8787 O O . GLU A 1 1137 ? -4.874 -68.163 16.053 1.00 85.75 1137 GLU A O 1
ATOM 8792 N N . GLY A 1 1138 ? -4.513 -66.093 15.247 1.00 87.94 1138 GLY A N 1
ATOM 8793 C CA . GLY A 1 1138 ? -5.636 -65.428 15.904 1.00 87.94 1138 GLY A CA 1
ATOM 8794 C C . GLY A 1 1138 ? -5.389 -65.094 17.377 1.00 87.94 1138 GLY A C 1
ATOM 8795 O O . GLY A 1 1138 ? -6.355 -64.954 18.126 1.00 87.94 1138 GLY A O 1
ATOM 8796 N N . LYS A 1 1139 ? -4.130 -65.001 17.824 1.00 91.19 1139 LYS A N 1
ATOM 8797 C CA . LYS A 1 1139 ? -3.765 -64.701 19.220 1.00 91.19 1139 LYS A CA 1
ATOM 8798 C C . LYS A 1 1139 ? -3.367 -63.243 19.413 1.00 91.19 1139 LYS A C 1
ATOM 8800 O O . LYS A 1 1139 ? -2.606 -62.692 18.621 1.00 91.19 1139 LYS A O 1
ATOM 8805 N N . CYS A 1 1140 ? -3.815 -62.628 20.503 1.00 88.44 1140 CYS A N 1
ATOM 8806 C CA . CYS A 1 1140 ? -3.398 -61.288 20.922 1.00 88.44 1140 CYS A CA 1
ATOM 8807 C C . CYS A 1 1140 ? -1.952 -61.274 21.447 1.00 88.44 1140 CYS A C 1
ATOM 8809 O O . CYS A 1 1140 ? -1.251 -60.260 21.335 1.00 88.44 1140 CYS A O 1
ATOM 8811 N N . ASN A 1 1141 ? -1.502 -62.390 22.028 1.00 92.94 1141 ASN A N 1
ATOM 8812 C CA . ASN A 1 1141 ? -0.246 -62.532 22.756 1.00 92.94 1141 ASN A CA 1
ATOM 8813 C C . ASN A 1 1141 ? -0.083 -61.456 23.853 1.00 92.94 1141 ASN A C 1
ATOM 8815 O O . ASN A 1 1141 ? 0.920 -60.734 23.862 1.00 92.94 1141 ASN A O 1
ATOM 8819 N N . PRO A 1 1142 ? -1.038 -61.324 24.796 1.00 92.25 1142 PRO A N 1
ATOM 8820 C CA . PRO A 1 1142 ? -1.136 -60.170 25.696 1.00 92.25 1142 PRO A CA 1
ATOM 8821 C C . PRO A 1 1142 ? 0.100 -59.984 26.585 1.00 92.25 1142 PRO A C 1
ATOM 8823 O O . PRO A 1 1142 ? 0.501 -58.858 26.863 1.00 92.25 1142 PRO A O 1
ATOM 8826 N N . ASN A 1 1143 ? 0.755 -61.085 26.966 1.00 92.38 1143 ASN A N 1
ATOM 8827 C CA . ASN A 1 1143 ? 1.948 -61.088 27.819 1.00 92.38 1143 ASN A CA 1
ATOM 8828 C C . ASN A 1 1143 ? 3.276 -61.039 27.036 1.00 92.38 1143 ASN A C 1
ATOM 8830 O O . ASN A 1 1143 ? 4.351 -61.017 27.647 1.00 92.38 1143 ASN A O 1
ATOM 8834 N N . ALA A 1 1144 ? 3.238 -61.053 25.698 1.00 93.44 1144 ALA A N 1
ATOM 8835 C CA . ALA A 1 1144 ? 4.444 -60.949 24.885 1.00 93.44 1144 ALA A CA 1
ATOM 8836 C C . ALA A 1 1144 ? 5.031 -59.538 24.980 1.00 93.44 1144 ALA A C 1
ATOM 8838 O O . ALA A 1 1144 ? 4.303 -58.546 25.024 1.00 93.44 1144 ALA A O 1
ATOM 8839 N N . LYS A 1 1145 ? 6.364 -59.455 25.011 1.00 96.62 1145 LYS A N 1
ATOM 8840 C CA . LYS A 1 1145 ? 7.081 -58.177 24.984 1.00 96.62 1145 LYS A CA 1
ATOM 8841 C C . LYS A 1 1145 ? 6.918 -57.563 23.606 1.00 96.62 1145 LYS A C 1
ATOM 8843 O O . LYS A 1 1145 ? 7.224 -58.225 22.616 1.00 96.62 1145 LYS A O 1
ATOM 8848 N N . ILE A 1 1146 ? 6.381 -56.349 23.559 1.00 95.81 1146 ILE A N 1
ATOM 8849 C CA . ILE A 1 1146 ? 6.042 -55.714 22.291 1.00 95.81 1146 ILE A CA 1
ATOM 8850 C C . ILE A 1 1146 ? 7.325 -55.317 21.563 1.00 95.81 1146 ILE A C 1
ATOM 8852 O O . ILE A 1 1146 ? 8.268 -54.815 22.185 1.00 95.81 1146 ILE A O 1
ATOM 8856 N N . LYS A 1 1147 ? 7.382 -55.589 20.260 1.00 95.06 1147 LYS A N 1
ATOM 8857 C CA . LYS A 1 1147 ? 8.437 -55.049 19.408 1.00 95.06 1147 LYS A CA 1
ATOM 8858 C C . LYS A 1 1147 ? 8.205 -53.563 19.169 1.00 95.06 1147 LYS A C 1
ATOM 8860 O O . LYS A 1 1147 ? 7.066 -53.105 19.193 1.00 95.06 1147 LYS A O 1
ATOM 8865 N N . ARG A 1 1148 ? 9.268 -52.826 18.872 1.00 95.31 1148 ARG A N 1
ATOM 8866 C CA . ARG A 1 1148 ? 9.183 -51.394 18.601 1.00 95.31 1148 ARG A CA 1
ATOM 8867 C C . ARG A 1 1148 ? 8.341 -51.103 17.359 1.00 95.31 1148 ARG A C 1
ATOM 8869 O O . ARG A 1 1148 ? 7.466 -50.252 17.438 1.00 95.31 1148 ARG A O 1
ATOM 8876 N N . GLU A 1 1149 ? 8.518 -51.858 16.274 1.00 94.94 1149 GLU A N 1
ATOM 8877 C CA . GLU A 1 1149 ? 7.677 -51.745 15.068 1.00 94.94 1149 GLU A CA 1
ATOM 8878 C C . GLU A 1 1149 ? 6.179 -51.960 15.370 1.00 94.94 1149 GLU A C 1
ATOM 8880 O O . GLU A 1 1149 ? 5.337 -51.196 14.911 1.00 94.94 1149 GLU A O 1
ATOM 8885 N N . ASP A 1 1150 ? 5.844 -52.932 16.228 1.00 93.88 1150 ASP A N 1
ATOM 8886 C CA . ASP A 1 1150 ? 4.454 -53.224 16.603 1.00 93.88 1150 ASP A CA 1
ATOM 8887 C C . ASP A 1 1150 ? 3.853 -52.138 17.502 1.00 93.88 1150 ASP A C 1
ATOM 8889 O O . ASP A 1 1150 ? 2.675 -51.812 17.378 1.00 93.88 1150 ASP A O 1
ATOM 8893 N N . MET A 1 1151 ? 4.651 -51.592 18.425 1.00 96.56 1151 MET A N 1
ATOM 8894 C CA . MET A 1 1151 ? 4.238 -50.497 19.303 1.00 96.56 1151 MET A CA 1
ATOM 8895 C C . MET A 1 1151 ? 3.869 -49.264 18.475 1.00 96.56 1151 MET A C 1
ATOM 8897 O O . MET A 1 1151 ? 2.798 -48.698 18.665 1.00 96.56 1151 MET A O 1
ATOM 8901 N N . LEU A 1 1152 ? 4.725 -48.901 17.520 1.00 96.44 1152 LEU A N 1
ATOM 8902 C CA . LEU A 1 1152 ? 4.535 -47.736 16.659 1.00 96.44 1152 LEU A CA 1
ATOM 8903 C C . LEU A 1 1152 ? 3.393 -47.923 15.660 1.00 96.44 1152 LEU A C 1
ATOM 8905 O O . LEU A 1 1152 ? 2.629 -46.994 15.420 1.00 96.44 1152 LEU A O 1
ATOM 8909 N N . LEU A 1 1153 ? 3.208 -49.136 15.141 1.00 95.31 1153 LEU A N 1
ATOM 8910 C CA . LEU A 1 1153 ? 2.058 -49.454 14.301 1.00 95.31 1153 LEU A CA 1
ATOM 8911 C C . LEU A 1 1153 ? 0.730 -49.322 15.064 1.00 95.31 1153 LEU A C 1
ATOM 8913 O O . LEU A 1 1153 ? -0.251 -48.823 14.513 1.00 95.31 1153 LEU A O 1
ATOM 8917 N N . ILE A 1 1154 ? 0.689 -49.737 16.337 1.00 96.06 1154 ILE A N 1
ATOM 8918 C CA . ILE A 1 1154 ? -0.471 -49.506 17.215 1.00 96.06 1154 ILE A CA 1
ATOM 8919 C C . ILE A 1 1154 ? -0.710 -48.000 17.392 1.00 96.06 1154 ILE A C 1
ATOM 8921 O O . ILE A 1 1154 ? -1.859 -47.564 17.314 1.00 96.06 1154 ILE A O 1
ATOM 8925 N N . THR A 1 1155 ? 0.346 -47.201 17.576 1.00 97.31 1155 THR A N 1
ATOM 8926 C CA . THR A 1 1155 ? 0.239 -45.737 17.662 1.00 97.31 1155 THR A CA 1
ATOM 8927 C C . THR A 1 1155 ? -0.362 -45.138 16.397 1.00 97.31 1155 THR A C 1
ATOM 8929 O O . THR A 1 1155 ? -1.386 -44.467 16.486 1.00 97.31 1155 THR A O 1
ATOM 8932 N N . TYR A 1 1156 ? 0.213 -45.432 15.227 1.00 96.38 1156 TYR A N 1
ATOM 8933 C CA . TYR A 1 1156 ? -0.250 -44.890 13.949 1.00 96.38 1156 TYR A CA 1
ATOM 8934 C C . TYR A 1 1156 ? -1.719 -45.219 13.694 1.00 96.38 1156 TYR A C 1
ATOM 8936 O O . TYR A 1 1156 ? -2.509 -44.319 13.445 1.00 96.38 1156 TYR A O 1
ATOM 8944 N N . ARG A 1 1157 ? -2.110 -46.493 13.842 1.00 95.44 1157 ARG A N 1
ATOM 8945 C CA . ARG A 1 1157 ? -3.508 -46.917 13.651 1.00 95.44 1157 ARG A CA 1
ATOM 8946 C C . ARG A 1 1157 ? -4.464 -46.166 14.560 1.00 95.44 1157 ARG A C 1
ATOM 8948 O O . ARG A 1 1157 ? -5.578 -45.864 14.155 1.00 95.44 1157 ARG A O 1
ATOM 8955 N N . THR A 1 1158 ? -4.039 -45.895 15.790 1.00 95.00 1158 THR A N 1
ATOM 8956 C CA . THR A 1 1158 ? -4.877 -45.158 16.732 1.00 95.00 1158 THR A CA 1
ATOM 8957 C C . THR A 1 1158 ? -5.063 -43.712 16.277 1.00 95.00 1158 THR A C 1
ATOM 8959 O O . THR A 1 1158 ? -6.193 -43.236 16.262 1.00 95.00 1158 THR A O 1
ATOM 8962 N N . LEU A 1 1159 ? -3.989 -43.043 15.846 1.00 93.75 1159 LEU A N 1
ATOM 8963 C CA . LEU A 1 1159 ? -4.052 -41.674 15.324 1.00 93.75 1159 LEU A CA 1
ATOM 8964 C C . LEU A 1 1159 ? -4.871 -41.584 14.029 1.00 93.75 1159 LEU A C 1
ATOM 8966 O O . LEU A 1 1159 ? -5.694 -40.687 13.890 1.00 93.75 1159 LEU A O 1
ATOM 8970 N N . ASP A 1 1160 ? -4.698 -42.539 13.116 1.00 94.06 1160 ASP A N 1
ATOM 8971 C CA . ASP A 1 1160 ? -5.435 -42.615 11.850 1.00 94.06 1160 ASP A CA 1
ATOM 8972 C C . ASP A 1 1160 ? -6.947 -42.769 12.083 1.00 94.06 1160 ASP A C 1
ATOM 8974 O O . ASP A 1 1160 ? -7.754 -42.003 11.563 1.00 94.06 1160 ASP A O 1
ATOM 8978 N N . ILE A 1 1161 ? -7.344 -43.676 12.983 1.00 89.19 1161 ILE A N 1
ATOM 8979 C CA . ILE A 1 1161 ? -8.752 -43.863 13.376 1.00 89.19 1161 ILE A CA 1
ATOM 8980 C C . ILE A 1 1161 ? -9.353 -42.593 13.993 1.00 89.19 1161 ILE A C 1
ATOM 8982 O O . ILE A 1 1161 ? -10.557 -42.362 13.874 1.00 89.19 1161 ILE A O 1
ATOM 8986 N N . MET A 1 1162 ? -8.532 -41.781 14.656 1.00 86.12 1162 MET A N 1
ATOM 8987 C CA . MET A 1 1162 ? -8.950 -40.509 15.241 1.00 86.12 1162 MET A CA 1
ATOM 8988 C C . MET A 1 1162 ? -8.910 -39.335 14.254 1.00 86.12 1162 MET A C 1
ATOM 8990 O O . MET A 1 1162 ? -9.253 -38.224 14.647 1.00 86.12 1162 MET A O 1
ATOM 8994 N N . GLY A 1 1163 ? -8.517 -39.557 12.995 1.00 88.12 1163 GLY A N 1
ATOM 8995 C CA . GLY A 1 1163 ? -8.375 -38.497 11.994 1.00 88.12 1163 GLY A CA 1
ATOM 8996 C C . GLY A 1 1163 ? -7.214 -37.541 12.280 1.00 88.12 1163 GLY A C 1
ATOM 8997 O O . GLY A 1 1163 ? -7.238 -36.402 11.832 1.00 88.12 1163 GLY A O 1
ATOM 8998 N N . MET A 1 1164 ? -6.214 -37.983 13.048 1.00 84.44 1164 MET A N 1
ATOM 8999 C CA . MET A 1 1164 ? -5.054 -37.182 13.466 1.00 84.44 1164 MET A CA 1
ATOM 9000 C C . MET A 1 1164 ? -3.842 -37.342 12.533 1.00 84.44 1164 MET A C 1
ATOM 9002 O O . MET A 1 1164 ? -2.774 -36.796 12.801 1.00 84.44 1164 MET A O 1
ATOM 9006 N N . ILE A 1 1165 ? -3.983 -38.103 11.445 1.00 89.38 1165 ILE A N 1
ATOM 9007 C CA . ILE A 1 1165 ? -2.984 -38.190 10.377 1.00 89.38 1165 ILE A CA 1
ATOM 9008 C C . ILE A 1 1165 ? -3.441 -37.263 9.236 1.00 89.38 1165 ILE A C 1
ATOM 9010 O O . ILE A 1 1165 ? -4.534 -37.474 8.710 1.00 89.38 1165 ILE A O 1
ATOM 9014 N N . PRO A 1 1166 ? -2.658 -36.236 8.851 1.00 83.44 1166 PRO A N 1
ATOM 9015 C CA . PRO A 1 1166 ? -3.045 -35.308 7.788 1.00 83.44 1166 PRO A CA 1
ATOM 9016 C C . PRO A 1 1166 ? -3.072 -35.998 6.417 1.00 83.44 1166 PRO A C 1
ATOM 9018 O O . PRO A 1 1166 ? -2.322 -36.946 6.180 1.00 83.44 1166 PRO A O 1
ATOM 9021 N N . GLU A 1 1167 ? -3.884 -35.479 5.485 1.00 83.44 1167 GLU A N 1
ATOM 9022 C CA . GLU A 1 1167 ? -3.981 -36.020 4.116 1.00 83.44 1167 GLU A CA 1
ATOM 9023 C C . GLU A 1 1167 ? -2.642 -35.972 3.363 1.00 83.44 1167 GLU A C 1
ATOM 9025 O O . GLU A 1 1167 ? -2.359 -36.841 2.537 1.00 83.44 1167 GLU A O 1
ATOM 9030 N N . THR A 1 1168 ? -1.796 -34.985 3.678 1.00 85.50 1168 THR A N 1
ATOM 9031 C CA . THR A 1 1168 ? -0.462 -34.827 3.086 1.00 85.50 1168 THR A CA 1
ATOM 9032 C C . THR A 1 1168 ? 0.600 -34.879 4.182 1.00 85.50 1168 THR A C 1
ATOM 9034 O O . THR A 1 1168 ? 0.585 -34.074 5.112 1.00 85.50 1168 THR A O 1
ATOM 9037 N N . ILE A 1 1169 ? 1.537 -35.827 4.086 1.00 84.50 1169 ILE A N 1
ATOM 9038 C CA . ILE A 1 1169 ? 2.643 -35.970 5.044 1.00 84.50 1169 ILE A CA 1
ATOM 9039 C C . ILE A 1 1169 ? 3.828 -35.122 4.556 1.00 84.50 1169 ILE A C 1
ATOM 9041 O O . ILE A 1 1169 ? 4.252 -35.304 3.412 1.00 84.50 1169 ILE A O 1
ATOM 9045 N N . PRO A 1 1170 ? 4.403 -34.238 5.395 1.00 79.88 1170 PRO A N 1
ATOM 9046 C CA . PRO A 1 1170 ? 5.530 -33.396 5.004 1.00 79.88 1170 PRO A CA 1
ATOM 9047 C C . PRO A 1 1170 ? 6.743 -34.242 4.612 1.00 79.88 1170 PRO A C 1
ATOM 9049 O O . PRO A 1 1170 ? 7.068 -35.231 5.280 1.00 79.88 1170 PRO A O 1
ATOM 9052 N N . ASP A 1 1171 ? 7.445 -33.845 3.551 1.00 82.69 1171 ASP A N 1
ATOM 9053 C CA . ASP A 1 1171 ? 8.632 -34.569 3.105 1.00 82.69 1171 ASP A CA 1
ATOM 9054 C C . ASP A 1 1171 ? 9.853 -34.185 3.951 1.00 82.69 1171 ASP A C 1
ATOM 9056 O O . ASP A 1 1171 ? 10.547 -33.207 3.687 1.00 82.69 1171 ASP A O 1
ATOM 9060 N N . ARG A 1 1172 ? 10.070 -34.932 5.040 1.00 82.19 1172 ARG A N 1
ATOM 9061 C CA . ARG A 1 1172 ? 11.234 -34.779 5.924 1.00 82.19 1172 ARG A CA 1
ATOM 9062 C C . ARG A 1 1172 ? 12.267 -35.877 5.672 1.00 82.19 1172 ARG A C 1
ATOM 9064 O O . ARG A 1 1172 ? 11.909 -37.054 5.575 1.00 82.19 1172 ARG A O 1
ATOM 9071 N N . ASP A 1 1173 ? 13.543 -35.491 5.663 1.00 82.00 1173 ASP A N 1
ATOM 9072 C CA . ASP A 1 1173 ? 14.675 -36.415 5.544 1.00 82.00 1173 ASP A CA 1
ATOM 9073 C C . ASP A 1 1173 ? 14.723 -37.419 6.709 1.00 82.00 1173 ASP A C 1
ATOM 9075 O O . ASP A 1 1173 ? 14.711 -37.051 7.888 1.00 82.00 1173 ASP A O 1
ATOM 9079 N N . ILE A 1 1174 ? 14.839 -38.709 6.380 1.00 82.00 1174 ILE A N 1
ATOM 9080 C CA . ILE A 1 1174 ? 14.960 -39.796 7.360 1.00 82.00 1174 ILE A CA 1
ATOM 9081 C C . ILE A 1 1174 ? 16.434 -40.164 7.520 1.00 82.00 1174 ILE A C 1
ATOM 9083 O O . ILE A 1 1174 ? 17.014 -40.865 6.695 1.00 82.00 1174 ILE A O 1
ATOM 9087 N N . ASN A 1 1175 ? 17.035 -39.732 8.626 1.00 83.75 1175 ASN A N 1
ATOM 9088 C CA . ASN A 1 1175 ? 18.433 -40.014 8.959 1.00 83.75 1175 ASN A CA 1
ATOM 9089 C C . ASN A 1 1175 ? 18.562 -41.210 9.923 1.00 83.75 1175 ASN A C 1
ATOM 9091 O O . ASN A 1 1175 ? 19.100 -41.072 11.022 1.00 83.75 1175 ASN A O 1
ATOM 9095 N N . LEU A 1 1176 ? 18.042 -42.379 9.529 1.00 87.12 1176 LEU A N 1
ATOM 9096 C CA . LEU A 1 1176 ? 18.093 -43.618 10.318 1.00 87.12 1176 LEU A CA 1
ATOM 9097 C C . LEU A 1 1176 ? 18.838 -44.727 9.569 1.00 87.12 1176 LEU A C 1
ATOM 9099 O O . LEU A 1 1176 ? 18.508 -45.059 8.434 1.00 87.12 1176 LEU A O 1
ATOM 9103 N N . ASN A 1 1177 ? 19.830 -45.327 10.225 1.00 89.69 1177 ASN A N 1
ATOM 9104 C CA . ASN A 1 1177 ? 20.742 -46.303 9.620 1.00 89.69 1177 ASN A CA 1
ATOM 9105 C C . ASN A 1 1177 ? 20.129 -47.701 9.418 1.00 89.69 1177 ASN A C 1
ATOM 9107 O O . ASN A 1 1177 ? 20.712 -48.521 8.714 1.00 89.69 1177 ASN A O 1
ATOM 9111 N N . ASP A 1 1178 ? 19.003 -47.989 10.066 1.00 92.25 1178 ASP A N 1
ATOM 9112 C CA . ASP A 1 1178 ? 18.328 -49.292 10.101 1.00 92.25 1178 ASP A CA 1
ATOM 9113 C C . ASP A 1 1178 ? 16.830 -49.181 9.768 1.00 92.25 1178 ASP A C 1
ATOM 9115 O O . ASP A 1 1178 ? 16.041 -50.052 10.131 1.00 92.25 1178 ASP A O 1
ATOM 9119 N N . ILE A 1 1179 ? 16.420 -48.114 9.069 1.00 89.06 1179 ILE A N 1
ATOM 9120 C CA . ILE A 1 1179 ? 15.025 -47.955 8.632 1.00 89.06 1179 ILE A CA 1
ATOM 9121 C C . ILE A 1 1179 ? 14.591 -49.096 7.698 1.00 89.06 1179 ILE A C 1
ATOM 9123 O O . ILE A 1 1179 ? 13.461 -49.569 7.787 1.00 89.06 1179 ILE A O 1
ATOM 9127 N N . ASP A 1 1180 ? 15.522 -49.608 6.887 1.00 89.94 1180 ASP A N 1
ATOM 9128 C CA . ASP A 1 1180 ? 15.309 -50.737 5.974 1.00 89.94 1180 ASP A CA 1
ATOM 9129 C C . ASP A 1 1180 ? 15.108 -52.087 6.699 1.00 89.94 1180 ASP A C 1
ATOM 9131 O O . ASP A 1 1180 ? 14.743 -53.074 6.060 1.00 89.94 1180 ASP A O 1
ATOM 9135 N N . ASP A 1 1181 ? 15.336 -52.158 8.020 1.00 94.25 1181 ASP A N 1
ATOM 9136 C CA . ASP A 1 1181 ? 15.072 -53.358 8.829 1.00 94.25 1181 ASP A CA 1
ATOM 9137 C C . ASP A 1 1181 ? 13.603 -53.443 9.306 1.00 94.25 1181 ASP A C 1
ATOM 9139 O O . ASP A 1 1181 ? 13.228 -54.422 9.963 1.00 94.25 1181 ASP A O 1
ATOM 9143 N N . LEU A 1 1182 ? 12.766 -52.437 9.006 1.00 93.75 1182 LEU A N 1
ATOM 9144 C CA . LEU A 1 1182 ? 11.323 -52.479 9.263 1.00 93.75 1182 LEU A CA 1
ATOM 9145 C C . LEU A 1 1182 ? 10.661 -53.613 8.477 1.00 93.75 1182 LEU A C 1
ATOM 9147 O O . LEU A 1 1182 ? 10.921 -53.822 7.293 1.00 93.75 1182 LEU A O 1
ATOM 9151 N N . SER A 1 1183 ? 9.749 -54.329 9.130 1.00 93.88 1183 SER A N 1
ATOM 9152 C CA . SER A 1 1183 ? 8.918 -55.306 8.432 1.00 93.88 1183 SER A CA 1
ATOM 9153 C C . SER A 1 1183 ? 7.972 -54.611 7.442 1.00 93.88 1183 SER A C 1
ATOM 9155 O O . SER A 1 1183 ? 7.397 -53.573 7.766 1.00 93.88 1183 SER A O 1
ATOM 9157 N N . ASP A 1 1184 ? 7.720 -55.230 6.280 1.00 92.88 1184 ASP A N 1
ATOM 9158 C CA . ASP A 1 1184 ? 6.855 -54.681 5.215 1.00 92.88 1184 ASP A CA 1
ATOM 9159 C C . ASP A 1 1184 ? 5.479 -54.189 5.713 1.00 92.88 1184 ASP A C 1
ATOM 9161 O O . ASP A 1 1184 ? 4.914 -53.264 5.146 1.00 92.88 1184 ASP A O 1
ATOM 9165 N N . TYR A 1 1185 ? 4.934 -54.801 6.773 1.00 90.19 1185 TYR A N 1
ATOM 9166 C CA . TYR A 1 1185 ? 3.619 -54.460 7.333 1.00 90.19 1185 TYR A CA 1
ATOM 9167 C C . TYR A 1 1185 ? 3.594 -53.199 8.213 1.00 90.19 1185 TYR A C 1
ATOM 9169 O O . TYR A 1 1185 ? 2.521 -52.831 8.685 1.00 90.19 1185 TYR A O 1
ATOM 9177 N N . ALA A 1 1186 ? 4.756 -52.623 8.523 1.00 91.56 1186 ALA A N 1
ATOM 9178 C CA . ALA A 1 1186 ? 4.898 -51.457 9.395 1.00 91.56 1186 ALA A CA 1
ATOM 9179 C C . ALA A 1 1186 ? 5.729 -50.333 8.755 1.00 91.56 1186 ALA A C 1
ATOM 9181 O O . ALA A 1 1186 ? 5.850 -49.257 9.338 1.00 91.56 1186 ALA A O 1
ATOM 9182 N N . ALA A 1 1187 ? 6.350 -50.579 7.596 1.00 92.75 1187 ALA A N 1
ATOM 9183 C CA . ALA A 1 1187 ? 7.311 -49.660 6.996 1.00 92.75 1187 ALA A CA 1
ATOM 9184 C C . ALA A 1 1187 ? 6.692 -48.293 6.666 1.00 92.75 1187 ALA A C 1
ATOM 9186 O O . ALA A 1 1187 ? 7.294 -47.261 6.965 1.00 92.75 1187 ALA A O 1
ATOM 9187 N N . GLU A 1 1188 ? 5.489 -48.280 6.093 1.00 93.38 1188 GLU A N 1
ATOM 9188 C CA . GLU A 1 1188 ? 4.796 -47.056 5.684 1.00 93.38 1188 GLU A CA 1
ATOM 9189 C C . GLU A 1 1188 ? 4.326 -46.249 6.903 1.00 93.38 1188 GLU A C 1
ATOM 9191 O O . GLU A 1 1188 ? 4.675 -45.078 7.058 1.00 93.38 1188 GLU A O 1
ATOM 9196 N N . GLU A 1 1189 ? 3.626 -46.903 7.828 1.00 95.00 1189 GLU A N 1
ATOM 9197 C CA . GLU A 1 1189 ? 3.023 -46.284 9.008 1.00 95.00 1189 GLU A CA 1
ATOM 9198 C C . GLU A 1 1189 ? 4.072 -45.739 9.985 1.00 95.00 1189 GLU A C 1
ATOM 9200 O O . GLU A 1 1189 ? 3.937 -44.638 10.525 1.00 95.00 1189 GLU A O 1
ATOM 9205 N N . VAL A 1 1190 ? 5.158 -46.482 10.206 1.00 94.56 1190 VAL A N 1
ATOM 9206 C CA . VAL A 1 1190 ? 6.243 -46.035 11.091 1.00 94.56 1190 VAL A CA 1
ATOM 9207 C C . VAL A 1 1190 ? 7.021 -44.881 10.459 1.00 94.56 1190 VAL A C 1
ATOM 9209 O O . VAL A 1 1190 ? 7.391 -43.935 11.158 1.00 94.56 1190 VAL A O 1
ATOM 9212 N N . THR A 1 1191 ? 7.222 -44.911 9.139 1.00 91.88 1191 THR A N 1
ATOM 9213 C CA . THR A 1 1191 ? 7.850 -43.803 8.408 1.00 91.88 1191 THR A CA 1
ATOM 9214 C C . THR A 1 1191 ? 7.010 -42.529 8.497 1.00 91.88 1191 THR A C 1
ATOM 9216 O O . THR A 1 1191 ? 7.558 -41.449 8.728 1.00 91.88 1191 THR A O 1
ATOM 9219 N N . ALA A 1 1192 ? 5.684 -42.647 8.392 1.00 92.94 1192 ALA A N 1
ATOM 9220 C CA . ALA A 1 1192 ? 4.765 -41.527 8.562 1.00 92.94 1192 ALA A CA 1
ATOM 9221 C C . ALA A 1 1192 ? 4.901 -40.875 9.948 1.00 92.94 1192 ALA A C 1
ATOM 9223 O O . ALA A 1 1192 ? 5.070 -39.659 10.037 1.00 92.94 1192 ALA A O 1
ATOM 9224 N N . LEU A 1 1193 ? 4.929 -41.665 11.029 1.00 93.62 1193 LEU A N 1
ATOM 9225 C CA . LEU A 1 1193 ? 5.126 -41.133 12.387 1.00 93.62 1193 LEU A CA 1
ATOM 9226 C C . LEU A 1 1193 ? 6.457 -40.385 12.548 1.00 93.62 1193 LEU A C 1
ATOM 9228 O O . LEU A 1 1193 ? 6.519 -39.398 13.286 1.00 93.62 1193 LEU A O 1
ATOM 9232 N N . PHE A 1 1194 ? 7.516 -40.838 11.870 1.00 91.00 1194 PHE A N 1
ATOM 9233 C CA . PHE A 1 1194 ? 8.814 -40.163 11.882 1.00 91.00 1194 PHE A CA 1
ATOM 9234 C C . PHE A 1 1194 ? 8.747 -38.819 11.151 1.00 91.00 1194 PHE A C 1
ATOM 9236 O O . PHE A 1 1194 ? 9.141 -37.795 11.708 1.00 91.00 1194 PHE A O 1
ATOM 9243 N N . LYS A 1 1195 ? 8.183 -38.794 9.936 1.00 89.75 1195 LYS A N 1
ATOM 9244 C CA . LYS A 1 1195 ? 8.024 -37.559 9.151 1.00 89.75 1195 LYS A CA 1
ATOM 9245 C C . LYS A 1 1195 ? 7.130 -36.537 9.853 1.00 89.75 1195 LYS A C 1
ATOM 9247 O O . LYS A 1 1195 ? 7.440 -35.350 9.842 1.00 89.75 1195 LYS A O 1
ATOM 9252 N N . LEU A 1 1196 ? 6.090 -36.983 10.553 1.00 88.44 1196 LEU A N 1
ATOM 9253 C CA . LEU A 1 1196 ? 5.226 -36.118 11.362 1.00 88.44 1196 LEU A CA 1
ATOM 9254 C C . LEU A 1 1196 ? 5.921 -35.612 12.642 1.00 88.44 1196 LEU A C 1
ATOM 9256 O O . LEU A 1 1196 ? 5.560 -34.569 13.174 1.00 88.44 1196 LEU A O 1
ATOM 9260 N N . GLY A 1 1197 ? 6.996 -36.267 13.090 1.00 87.44 1197 GLY A N 1
ATOM 9261 C CA . GLY A 1 1197 ? 7.770 -35.870 14.271 1.00 87.44 1197 GLY A CA 1
ATOM 9262 C C . GLY A 1 1197 ? 7.240 -36.436 15.593 1.00 87.44 1197 GLY A C 1
ATOM 9263 O O . GLY A 1 1197 ? 7.698 -36.021 16.663 1.00 87.44 1197 GLY A O 1
ATOM 9264 N N . PHE A 1 1198 ? 6.313 -37.400 15.547 1.00 85.50 1198 PHE A N 1
ATOM 9265 C CA . PHE A 1 1198 ? 5.815 -38.113 16.732 1.00 85.50 1198 PHE A CA 1
ATOM 9266 C C . PHE A 1 1198 ? 6.876 -39.028 17.352 1.00 85.50 1198 PHE A C 1
ATOM 9268 O O . PHE A 1 1198 ? 6.865 -39.276 18.561 1.00 85.50 1198 PHE A O 1
ATOM 9275 N N . ILE A 1 1199 ? 7.825 -39.501 16.545 1.00 89.56 1199 ILE A N 1
ATOM 9276 C CA . ILE A 1 1199 ? 8.934 -40.354 16.978 1.00 89.56 1199 ILE A CA 1
ATOM 9277 C C . ILE A 1 1199 ? 10.270 -39.828 16.465 1.00 89.56 1199 ILE A C 1
ATOM 9279 O O . ILE A 1 1199 ? 10.336 -39.208 15.410 1.00 89.56 1199 ILE A O 1
ATOM 9283 N N . ASN A 1 1200 ? 11.332 -40.141 17.205 1.00 83.31 1200 ASN A N 1
ATOM 9284 C CA . ASN A 1 1200 ? 12.719 -39.874 16.836 1.00 83.31 1200 ASN A CA 1
ATOM 9285 C C . ASN A 1 1200 ? 13.525 -41.183 16.893 1.00 83.31 1200 ASN A C 1
ATOM 9287 O O . ASN A 1 1200 ? 13.118 -42.141 17.556 1.00 83.31 1200 ASN A O 1
ATOM 9291 N N . GLY A 1 1201 ? 14.681 -41.211 16.227 1.00 82.12 1201 GLY A N 1
ATOM 9292 C CA . GLY A 1 1201 ? 15.669 -42.278 16.396 1.00 82.12 1201 GLY A CA 1
ATOM 9293 C C . GLY A 1 1201 ? 16.382 -42.212 17.745 1.00 82.12 1201 GLY A C 1
ATOM 9294 O O . GLY A 1 1201 ? 16.325 -41.206 18.450 1.00 82.12 1201 GLY A O 1
ATOM 9295 N N . ASN A 1 1202 ? 17.094 -43.281 18.078 1.00 84.06 1202 ASN A N 1
ATOM 9296 C CA . ASN A 1 1202 ? 18.067 -43.296 19.163 1.00 84.06 1202 ASN A CA 1
ATOM 9297 C C . ASN A 1 1202 ? 19.267 -42.394 18.814 1.00 84.06 1202 ASN A C 1
ATOM 9299 O O . ASN A 1 1202 ? 19.569 -42.168 17.641 1.00 84.06 1202 ASN A O 1
ATOM 9303 N N . ASP A 1 1203 ? 20.016 -41.960 19.831 1.00 83.94 1203 ASP A N 1
ATOM 9304 C CA . ASP A 1 1203 ? 21.203 -41.096 19.676 1.00 83.94 1203 ASP A CA 1
ATOM 9305 C C . ASP A 1 1203 ? 22.299 -41.679 18.758 1.00 83.94 1203 ASP A C 1
ATOM 9307 O O . ASP A 1 1203 ? 23.156 -40.950 18.261 1.00 83.94 1203 ASP A O 1
ATOM 9311 N N . ASP A 1 1204 ? 22.303 -42.997 18.533 1.00 86.50 1204 ASP A N 1
ATOM 9312 C CA . ASP A 1 1204 ? 23.230 -43.682 17.625 1.00 86.50 1204 ASP A CA 1
ATOM 9313 C C . ASP A 1 1204 ? 22.756 -43.715 16.157 1.00 86.50 1204 ASP A C 1
ATOM 9315 O O . ASP A 1 1204 ? 23.401 -44.338 15.308 1.00 86.50 1204 ASP A O 1
ATOM 9319 N N . GLY A 1 1205 ? 21.656 -43.023 15.847 1.00 87.81 1205 GLY A N 1
ATOM 9320 C CA . GLY A 1 1205 ? 21.069 -42.945 14.512 1.00 87.81 1205 GLY A CA 1
ATOM 9321 C C . GLY A 1 1205 ? 20.320 -44.211 14.100 1.00 87.81 1205 GLY A C 1
ATOM 9322 O O . GLY A 1 1205 ? 20.232 -44.488 12.906 1.00 87.81 1205 GLY A O 1
ATOM 9323 N N . THR A 1 1206 ? 19.830 -45.009 15.053 1.00 91.94 1206 THR A N 1
ATOM 9324 C CA . THR A 1 1206 ? 19.034 -46.222 14.790 1.00 91.94 1206 THR A CA 1
ATOM 9325 C C . THR A 1 1206 ? 17.617 -46.116 15.347 1.00 91.94 1206 THR A C 1
ATOM 9327 O O . THR A 1 1206 ? 17.372 -45.396 16.311 1.00 91.94 1206 THR A O 1
ATOM 9330 N N . LEU A 1 1207 ? 16.672 -46.863 14.784 1.00 90.69 1207 LEU A N 1
ATOM 9331 C CA . LEU A 1 1207 ? 15.331 -47.070 15.325 1.00 90.69 1207 LEU A CA 1
ATOM 9332 C C . LEU A 1 1207 ? 15.254 -48.362 16.151 1.00 90.69 1207 LEU A C 1
ATOM 9334 O O . LEU A 1 1207 ? 14.567 -48.397 17.167 1.00 90.69 1207 LEU A O 1
ATOM 9338 N N . ASN A 1 1208 ? 15.979 -49.412 15.764 1.00 92.12 1208 ASN A N 1
ATOM 9339 C CA . ASN A 1 1208 ? 15.895 -50.783 16.272 1.00 92.12 1208 ASN A CA 1
ATOM 9340 C C . ASN A 1 1208 ? 14.467 -51.374 16.174 1.00 92.12 1208 ASN A C 1
ATOM 9342 O O . ASN A 1 1208 ? 13.871 -51.730 17.203 1.00 92.12 1208 ASN A O 1
ATOM 9346 N N . PRO A 1 1209 ? 13.894 -51.480 14.956 1.00 93.06 1209 PRO A N 1
ATOM 9347 C CA . PRO A 1 1209 ? 12.481 -51.818 14.748 1.00 93.06 1209 PRO A CA 1
ATOM 9348 C C . PRO A 1 1209 ? 12.102 -53.221 15.251 1.00 93.06 1209 PRO A C 1
ATOM 9350 O O . PRO A 1 1209 ? 11.040 -53.405 15.851 1.00 93.06 1209 PRO A O 1
ATOM 9353 N N . LEU A 1 1210 ? 13.002 -54.197 15.097 1.00 92.69 1210 LEU A N 1
ATOM 9354 C CA . LEU A 1 1210 ? 12.794 -55.591 15.515 1.00 92.69 1210 LEU A CA 1
ATOM 9355 C C . LEU A 1 1210 ? 13.056 -55.831 17.015 1.00 92.69 1210 LEU A C 1
ATOM 9357 O O . LEU A 1 1210 ? 12.781 -56.921 17.531 1.00 92.69 1210 LEU A O 1
ATOM 9361 N N . GLY A 1 1211 ? 13.616 -54.843 17.721 1.00 93.25 1211 GLY A N 1
ATOM 9362 C CA . GLY A 1 1211 ? 13.877 -54.898 19.156 1.00 93.25 1211 GLY A CA 1
ATOM 9363 C C . GLY A 1 1211 ? 12.604 -54.750 19.992 1.00 93.25 1211 GLY A C 1
ATOM 9364 O O . GLY A 1 1211 ? 11.606 -54.199 19.545 1.00 93.25 1211 GLY A O 1
ATOM 9365 N N . THR A 1 1212 ? 12.625 -55.229 21.237 1.00 94.62 1212 THR A N 1
ATOM 9366 C CA . THR A 1 1212 ? 11.517 -55.022 22.190 1.00 94.62 1212 THR A CA 1
ATOM 9367 C C . THR A 1 1212 ? 11.560 -53.632 22.818 1.00 94.62 1212 THR A C 1
ATOM 9369 O O . THR A 1 1212 ? 12.659 -53.168 23.131 1.00 94.62 1212 THR A O 1
ATOM 9372 N N . SER A 1 1213 ? 10.402 -53.048 23.121 1.00 95.44 1213 SER A N 1
ATOM 9373 C CA . SER A 1 1213 ? 10.309 -51.729 23.759 1.00 95.44 1213 SER A CA 1
ATOM 9374 C C . SER A 1 1213 ? 10.276 -51.772 25.290 1.00 95.44 1213 SER A C 1
ATOM 9376 O O . SER A 1 1213 ? 9.792 -52.727 25.911 1.00 95.44 1213 SER A O 1
ATOM 9378 N N . THR A 1 1214 ? 10.795 -50.715 25.911 1.00 95.75 1214 THR A N 1
ATOM 9379 C CA . THR A 1 1214 ? 10.742 -50.484 27.361 1.00 95.75 1214 THR A CA 1
ATOM 9380 C C . THR A 1 1214 ? 9.515 -49.660 27.762 1.00 95.75 1214 THR A C 1
ATOM 9382 O O . THR A 1 1214 ? 8.882 -49.006 26.933 1.00 95.75 1214 THR A O 1
ATOM 9385 N N . ARG A 1 1215 ? 9.167 -49.669 29.055 1.00 95.38 1215 ARG A N 1
ATOM 9386 C CA . ARG A 1 1215 ? 8.100 -48.820 29.610 1.00 95.38 1215 ARG A CA 1
ATOM 9387 C C . ARG A 1 1215 ? 8.418 -47.331 29.447 1.00 95.38 1215 ARG A C 1
ATOM 9389 O O . ARG A 1 1215 ? 7.502 -46.560 29.191 1.00 95.38 1215 ARG A O 1
ATOM 9396 N N . ALA A 1 1216 ? 9.689 -46.935 29.543 1.00 94.12 1216 ALA A N 1
ATOM 9397 C CA . ALA A 1 1216 ? 10.119 -45.558 29.292 1.00 94.12 1216 ALA A CA 1
ATOM 9398 C C . ALA A 1 1216 ? 9.866 -45.114 27.843 1.00 94.12 1216 ALA A C 1
ATOM 9400 O O . ALA A 1 1216 ? 9.326 -44.039 27.613 1.00 94.12 1216 ALA A O 1
ATOM 9401 N N . GLU A 1 1217 ? 10.206 -45.959 26.870 1.00 93.88 1217 GLU A N 1
ATOM 9402 C CA . GLU A 1 1217 ? 9.968 -45.677 25.448 1.00 93.88 1217 GLU A CA 1
ATOM 9403 C C . GLU A 1 1217 ? 8.473 -45.598 25.134 1.00 93.88 1217 GLU A C 1
ATOM 9405 O O . GLU A 1 1217 ? 8.038 -44.671 24.457 1.00 93.88 1217 GLU A O 1
ATOM 9410 N N . GLY A 1 1218 ? 7.675 -46.519 25.686 1.00 95.00 1218 GLY A N 1
ATOM 9411 C CA . GLY A 1 1218 ? 6.220 -46.465 25.566 1.00 95.00 1218 GLY A CA 1
ATOM 9412 C C . GLY A 1 1218 ? 5.640 -45.174 26.149 1.00 95.00 1218 GLY A C 1
ATOM 9413 O O . GLY A 1 1218 ? 4.826 -44.526 25.499 1.00 95.00 1218 GLY A O 1
ATOM 9414 N N . ALA A 1 1219 ? 6.101 -44.758 27.334 1.00 94.75 1219 ALA A N 1
ATOM 9415 C CA . ALA A 1 1219 ? 5.693 -43.496 27.951 1.00 94.75 1219 ALA A CA 1
ATOM 9416 C C . ALA A 1 1219 ? 6.056 -42.281 27.089 1.00 94.75 1219 ALA A C 1
ATOM 9418 O O . ALA A 1 1219 ? 5.242 -41.379 26.934 1.00 94.75 1219 ALA A O 1
ATOM 9419 N N . GLN A 1 1220 ? 7.251 -42.263 26.499 1.00 94.62 1220 GLN A N 1
ATOM 9420 C CA . GLN A 1 1220 ? 7.691 -41.147 25.667 1.00 94.62 1220 GLN A CA 1
ATOM 9421 C C . GLN A 1 1220 ? 6.871 -41.007 24.386 1.00 94.62 1220 GLN A C 1
ATOM 9423 O O . GLN A 1 1220 ? 6.523 -39.893 24.012 1.00 94.62 1220 GLN A O 1
ATOM 9428 N N . VAL A 1 1221 ? 6.541 -42.118 23.723 1.00 95.25 1221 VAL A N 1
ATOM 9429 C CA . VAL A 1 1221 ? 5.690 -42.078 22.523 1.00 95.25 1221 VAL A CA 1
ATOM 9430 C C . VAL A 1 1221 ? 4.306 -41.534 22.872 1.00 95.25 1221 VAL A C 1
ATOM 9432 O O . VAL A 1 1221 ? 3.804 -40.659 22.179 1.00 95.25 1221 VAL A O 1
ATOM 9435 N N . LEU A 1 1222 ? 3.711 -41.995 23.975 1.00 95.00 1222 LEU A N 1
ATOM 9436 C CA . LEU A 1 1222 ? 2.400 -41.509 24.420 1.00 95.00 1222 LEU A CA 1
ATOM 9437 C C . LEU A 1 1222 ? 2.433 -40.047 24.869 1.00 95.00 1222 LEU A C 1
ATOM 9439 O O . LEU A 1 1222 ? 1.467 -39.327 24.655 1.00 95.00 1222 LEU A O 1
ATOM 9443 N N . TYR A 1 1223 ? 3.534 -39.608 25.476 1.00 92.56 1223 TYR A N 1
ATOM 9444 C CA . TYR A 1 1223 ? 3.750 -38.202 25.793 1.00 92.56 1223 TYR A CA 1
ATOM 9445 C C . TYR A 1 1223 ? 3.793 -37.356 24.520 1.00 92.56 1223 TYR A C 1
ATOM 9447 O O . TYR A 1 1223 ? 3.042 -36.397 24.420 1.00 92.56 1223 TYR A O 1
ATOM 9455 N N . ASN A 1 1224 ? 4.574 -37.765 23.515 1.00 88.94 1224 ASN A N 1
ATOM 9456 C CA . ASN A 1 1224 ? 4.645 -37.048 22.242 1.00 88.94 1224 ASN A CA 1
ATOM 9457 C C . ASN A 1 1224 ? 3.280 -36.963 21.546 1.00 88.94 1224 ASN A C 1
ATOM 9459 O O . ASN A 1 1224 ? 2.982 -35.921 20.988 1.00 88.94 1224 ASN A O 1
ATOM 9463 N N . VAL A 1 1225 ? 2.461 -38.020 21.610 1.00 87.50 1225 VAL A N 1
ATOM 9464 C CA . VAL A 1 1225 ? 1.080 -38.022 21.084 1.00 87.50 1225 VAL A CA 1
ATOM 9465 C C . VAL A 1 1225 ? 0.185 -36.983 21.769 1.00 87.50 1225 VAL A C 1
ATOM 9467 O O . VAL A 1 1225 ? -0.757 -36.500 21.159 1.00 87.50 1225 VAL A O 1
ATOM 9470 N N . LEU A 1 1226 ? 0.440 -36.653 23.038 1.00 81.88 1226 LEU A N 1
ATOM 9471 C CA . LEU A 1 1226 ? -0.360 -35.677 23.783 1.00 81.88 1226 LEU A CA 1
ATOM 9472 C C . LEU A 1 1226 ? 0.140 -34.235 23.648 1.00 81.88 1226 LEU A C 1
ATOM 9474 O O . LEU A 1 1226 ? -0.595 -33.318 24.000 1.00 81.88 1226 LEU A O 1
ATOM 9478 N N . THR A 1 1227 ? 1.394 -34.032 23.241 1.00 76.88 1227 THR A N 1
ATOM 9479 C CA . THR A 1 1227 ? 2.056 -32.716 23.302 1.00 76.88 1227 THR A CA 1
ATOM 9480 C C . THR A 1 1227 ? 2.498 -32.169 21.950 1.00 76.88 1227 THR A C 1
ATOM 9482 O O . THR A 1 1227 ? 3.042 -31.069 21.903 1.00 76.88 1227 THR A O 1
ATOM 9485 N N . LYS A 1 1228 ? 2.367 -32.951 20.882 1.00 72.94 1228 LYS A N 1
ATOM 9486 C CA . LYS A 1 1228 ? 2.668 -32.569 19.503 1.00 72.94 1228 LYS A CA 1
ATOM 9487 C C . LYS A 1 1228 ? 1.443 -32.851 18.661 1.00 72.94 1228 LYS A C 1
ATOM 9489 O O . LYS A 1 1228 ? 1.227 -32.066 17.719 1.00 72.94 1228 LYS A O 1
#

pLDDT: mean 75.0, std 18.14, range [26.91, 97.31]

Solvent-accessible surface area (backbone atoms only — not comparable to full-atom values): 65418 Å² total; per-residue (Å²): 144,86,70,80,70,63,56,57,52,53,53,53,51,51,52,50,65,72,64,70,81,81,86,78,82,94,58,94,75,74,59,76,44,69,58,85,56,90,54,38,36,58,23,46,35,36,28,41,58,35,59,67,43,38,75,55,68,44,39,40,36,17,14,44,28,34,52,32,50,67,60,73,41,83,68,81,49,76,66,36,75,31,43,93,34,60,47,24,28,48,67,15,35,38,40,32,35,56,44,27,34,39,25,29,29,55,68,34,69,40,78,65,23,54,67,62,63,29,34,25,23,31,24,45,26,45,62,50,96,81,24,53,50,100,83,58,48,54,45,71,73,51,57,41,55,36,54,27,31,32,49,32,39,51,80,35,51,60,57,97,38,45,58,58,55,73,37,73,37,62,37,37,41,39,83,44,22,36,19,75,90,78,72,42,80,46,59,87,86,42,98,64,36,40,75,24,42,39,32,43,45,35,33,46,52,92,45,101,85,61,86,43,58,30,46,35,39,37,38,38,37,51,55,69,83,42,54,40,39,39,42,34,40,40,39,30,34,75,43,100,58,58,45,75,60,68,40,28,40,24,37,38,37,30,32,60,15,76,48,18,61,60,44,74,85,20,71,61,29,38,41,40,64,35,75,31,66,44,52,50,100,86,67,49,77,74,44,63,41,72,60,83,71,46,30,56,73,96,64,72,74,83,64,56,103,74,81,79,71,76,74,64,41,31,66,42,26,20,36,72,42,72,49,73,46,83,36,66,58,46,51,56,66,38,70,51,77,49,64,46,66,49,76,57,55,75,58,74,44,57,59,59,56,48,47,56,50,31,61,77,69,70,59,63,66,28,47,38,32,34,38,34,23,38,86,87,68,48,65,32,50,50,26,33,38,39,34,25,43,72,85,34,48,54,51,48,45,56,21,41,93,78,5,36,39,71,50,75,43,71,63,53,97,56,43,35,30,40,29,27,45,39,81,71,35,40,67,22,74,68,48,79,69,47,65,70,47,97,63,77,43,79,57,75,49,51,41,25,58,64,46,42,73,33,37,38,37,27,18,35,87,87,65,50,62,30,48,26,35,34,34,37,52,87,75,78,94,44,53,56,70,54,32,49,46,30,45,61,41,77,86,86,70,83,70,83,39,89,82,49,104,48,89,43,86,81,80,76,70,55,71,14,33,25,52,41,75,38,68,84,39,84,48,65,32,39,38,35,28,29,19,86,66,44,43,7,35,42,62,33,40,35,29,84,94,46,76,46,63,41,97,47,93,69,34,43,41,41,82,45,70,42,48,53,104,66,27,52,48,37,40,35,31,26,39,71,92,68,79,79,59,85,46,57,43,29,32,30,76,34,30,35,25,60,49,68,76,11,64,16,35,36,68,47,37,42,44,33,38,48,34,24,36,40,35,34,48,58,33,28,19,54,42,32,22,34,62,30,36,56,26,50,52,47,36,64,62,68,69,48,45,22,43,43,48,26,28,23,43,36,26,32,40,24,32,31,38,43,37,28,50,35,69,67,30,41,53,58,31,44,31,71,88,40,61,59,54,96,67,65,51,58,35,13,52,62,47,42,39,50,52,43,48,72,54,32,33,46,36,27,35,33,55,24,70,40,88,48,2,48,57,39,18,40,78,70,70,61,36,38,88,43,77,71,80,69,58,35,30,35,30,26,69,86,37,29,68,38,49,47,49,39,55,45,43,47,42,19,31,64,64,75,31,60,46,99,90,32,67,31,57,49,72,49,27,72,41,19,27,50,72,38,36,53,40,52,62,45,84,51,46,49,48,23,17,27,38,31,42,44,95,55,41,90,78,49,54,67,90,41,31,66,64,42,16,31,51,49,42,42,28,45,64,52,16,25,28,31,31,25,50,42,30,48,82,43,63,66,45,94,91,58,55,37,47,39,79,47,68,35,44,100,76,14,35,45,78,50,37,26,32,37,37,38,77,42,43,37,36,40,39,36,42,36,46,58,99,83,84,72,84,51,78,75,96,53,92,69,49,84,56,36,41,52,75,46,76,36,52,84,72,73,36,32,61,48,74,67,49,73,47,82,44,69,71,42,64,41,68,44,49,37,31,44,35,39,35,30,73,82,69,31,29,24,41,42,28,41,29,34,39,30,12,74,77,52,70,63,43,57,37,67,49,78,44,67,77,43,76,79,86,68,69,90,42,49,52,97,82,69,88,77,82,67,81,91,70,66,44,53,35,46,37,37,95,62,35,80,77,64,77,83,83,66,56,69,78,38,72,46,82,59,67,82,65,77,93,76,47,42,40,34,40,32,41,33,37,48,46,49,94,61,40,24,45,34,69,71,49,38,78,43,101,46,36,40,49,45,98,82,16,42,35,43,31,39,53,48,82,37,44,44,36,64,87,62,69,62,32,76,76,30,62,97,4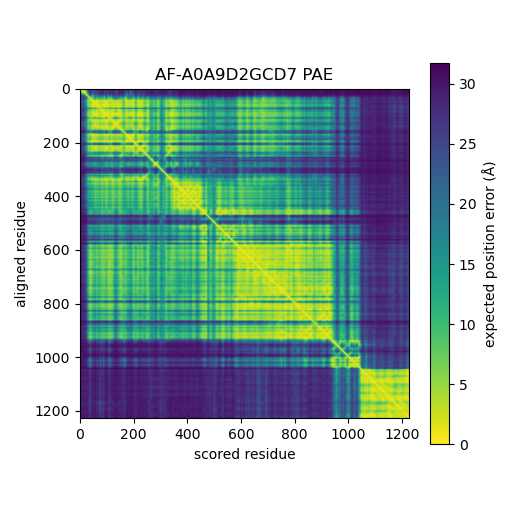3,94,44,27,63,29,49,33,55,34,38,58,73,69,44,50,78,57,81,52,97,58,26,54,56,45,85,39,70,31,25,39,40,56,51,43,28,35,53,34,49,70,70,62,66,65,83,82,84,53,77,50,66,86,38,80,47,55,90,64,47,55,84,92,35,45,70,34,45,37,38,32,24,40,73,59,43,48,69,52,50,101,83,37,31,59,54,35,76,40,65,25,31,35,44,59,52,42,38,35,49,42,46,47,36,49,76,68,67,70,56,67,98,72,77,64,93,58,90,81,81,46,82,42,62,87,65,41,54,88,94,33,43,66,52,45,49,49,38,41,45,74,60,52,46,80,62,47,99,87,33,32,67,57,35,83,40,70,34,29,38,35,58,53,35,42,44,56,37,33,68,75,75,108